Protein AF-Q071E3-F1 (afdb_monomer_lite)

Radius of gyration: 34.43 Å; chains: 1; bounding box: 88×88×96 Å

Structure (mmCIF, N/CA/C/O backbone):
data_AF-Q071E3-F1
#
_entry.id   AF-Q071E3-F1
#
loop_
_atom_site.group_PDB
_atom_site.id
_atom_site.type_symbol
_atom_site.label_atom_id
_atom_site.label_alt_id
_atom_site.label_comp_id
_atom_site.label_asym_id
_atom_site.label_entity_id
_atom_site.label_seq_id
_atom_site.pdbx_PDB_ins_code
_atom_site.Cartn_x
_atom_site.Cartn_y
_atom_site.Cartn_z
_atom_site.occupancy
_atom_site.B_iso_or_equiv
_atom_site.auth_seq_id
_atom_site.auth_comp_id
_atom_site.auth_asym_id
_atom_site.auth_atom_id
_atom_site.pdbx_PDB_model_num
ATOM 1 N N . MET A 1 1 ? 55.828 -3.501 -26.977 1.00 30.17 1 MET A N 1
ATOM 2 C CA . MET A 1 1 ? 55.552 -2.478 -25.948 1.00 30.17 1 MET A CA 1
ATOM 3 C C . MET A 1 1 ? 54.100 -2.029 -26.056 1.00 30.17 1 MET A C 1
ATOM 5 O O . MET A 1 1 ? 53.830 -1.153 -26.856 1.00 30.17 1 MET A O 1
ATOM 9 N N . LEU A 1 2 ? 53.166 -2.644 -25.325 1.00 25.55 2 LEU A N 1
ATOM 10 C CA . LEU A 1 2 ? 51.827 -2.094 -25.053 1.00 25.55 2 LEU A CA 1
ATOM 11 C C . LEU A 1 2 ? 51.392 -2.652 -23.691 1.00 25.55 2 LEU A C 1
ATOM 13 O O . LEU A 1 2 ? 51.438 -3.865 -23.488 1.00 25.55 2 LEU A O 1
ATOM 17 N N . SER A 1 3 ? 51.103 -1.752 -22.754 1.00 26.11 3 SER A N 1
ATOM 18 C CA . SER A 1 3 ? 50.960 -2.016 -21.324 1.00 26.11 3 SER A CA 1
ATOM 19 C C . SER A 1 3 ? 49.693 -2.804 -20.986 1.00 26.11 3 SER A C 1
ATOM 21 O O . SER A 1 3 ? 48.597 -2.507 -21.451 1.00 26.11 3 SER A O 1
ATOM 23 N N . SER A 1 4 ? 49.855 -3.797 -20.116 1.00 29.02 4 SER A N 1
ATOM 24 C CA . SER A 1 4 ? 48.798 -4.481 -19.371 1.00 29.02 4 SER A CA 1
ATOM 25 C C . SER A 1 4 ? 48.435 -3.683 -18.115 1.00 29.02 4 SER A C 1
ATOM 27 O O . SER A 1 4 ? 48.505 -4.208 -17.006 1.00 29.02 4 SER A O 1
ATOM 29 N N . ASP A 1 5 ? 48.140 -2.395 -18.278 1.00 35.78 5 ASP A N 1
ATOM 30 C CA . ASP A 1 5 ? 47.787 -1.524 -17.159 1.00 35.78 5 ASP A CA 1
ATOM 31 C C . ASP A 1 5 ? 46.256 -1.387 -17.127 1.00 35.78 5 ASP A C 1
ATOM 33 O O . ASP A 1 5 ? 45.691 -0.873 -18.101 1.00 35.78 5 ASP A O 1
ATOM 37 N N . PRO A 1 6 ? 45.546 -1.893 -16.098 1.00 42.25 6 PRO A N 1
ATOM 38 C CA . PRO A 1 6 ? 44.119 -1.645 -15.950 1.00 42.25 6 PRO A CA 1
ATOM 39 C C . PRO A 1 6 ? 43.928 -0.131 -15.895 1.00 42.25 6 PRO A C 1
ATOM 41 O O . PRO A 1 6 ? 44.305 0.511 -14.918 1.00 42.25 6 PRO A O 1
ATOM 44 N N . ALA A 1 7 ? 43.399 0.449 -16.976 1.00 49.09 7 ALA A N 1
ATOM 45 C CA . ALA A 1 7 ? 43.140 1.877 -17.054 1.00 49.09 7 ALA A CA 1
ATOM 46 C C . ALA A 1 7 ? 42.405 2.305 -15.779 1.00 49.09 7 ALA A C 1
ATOM 48 O O . ALA A 1 7 ? 41.333 1.772 -15.476 1.00 49.09 7 ALA A O 1
ATOM 49 N N . SER A 1 8 ? 43.008 3.220 -15.011 1.00 62.03 8 SER A N 1
ATOM 50 C CA . SER A 1 8 ? 42.354 3.776 -13.831 1.00 62.03 8 SER A CA 1
ATOM 51 C C . SER A 1 8 ? 40.975 4.273 -14.254 1.00 62.03 8 SER A C 1
ATOM 53 O O . SER A 1 8 ? 40.827 4.845 -15.335 1.00 62.03 8 SER A O 1
ATOM 55 N N . ILE A 1 9 ? 39.960 4.016 -13.431 1.00 69.44 9 ILE A N 1
ATOM 56 C CA . ILE A 1 9 ? 38.563 4.400 -13.688 1.00 69.44 9 ILE A CA 1
ATOM 57 C C . ILE A 1 9 ? 38.476 5.846 -14.214 1.00 69.44 9 ILE A C 1
ATOM 59 O O . ILE A 1 9 ? 37.759 6.097 -15.182 1.00 69.44 9 ILE A O 1
ATOM 63 N N . GLY A 1 10 ? 39.315 6.748 -13.689 1.00 71.06 10 GLY A N 1
ATOM 64 C CA . GLY A 1 10 ? 39.474 8.120 -14.175 1.00 71.06 10 GLY A CA 1
ATOM 65 C C . GLY A 1 10 ? 39.711 8.255 -15.687 1.00 71.06 10 GLY A C 1
ATOM 66 O O . GLY A 1 10 ? 39.046 9.068 -16.316 1.00 71.06 10 GLY A O 1
ATOM 67 N N . LYS A 1 11 ? 40.558 7.424 -16.321 1.00 79.81 11 LYS A N 1
ATOM 68 C CA . LYS A 1 11 ? 40.818 7.480 -17.780 1.00 79.81 11 LYS A CA 1
ATOM 69 C C . LYS A 1 11 ? 39.589 7.138 -18.629 1.00 79.81 11 LYS A C 1
ATOM 71 O O . LYS A 1 11 ? 39.444 7.674 -19.723 1.00 79.81 11 LYS A O 1
ATOM 76 N N . ILE A 1 12 ? 38.723 6.240 -18.156 1.00 81.69 12 ILE A N 1
ATOM 77 C CA . ILE A 1 12 ? 37.486 5.876 -18.868 1.00 81.69 12 ILE A CA 1
ATOM 78 C C . ILE A 1 12 ? 36.466 7.012 -18.748 1.00 81.69 12 ILE A C 1
ATOM 80 O O . ILE A 1 12 ? 35.833 7.371 -19.742 1.00 81.69 12 ILE A O 1
ATOM 84 N N . LEU A 1 13 ? 36.336 7.594 -17.550 1.00 82.06 13 LEU A N 1
ATOM 85 C CA . LEU A 1 13 ? 35.377 8.664 -17.256 1.00 82.06 13 LEU A CA 1
ATOM 86 C C . LEU A 1 13 ? 35.642 9.936 -18.070 1.00 82.06 13 LEU A C 1
ATOM 88 O O . LEU A 1 13 ? 34.691 10.559 -18.529 1.00 82.06 13 LEU A O 1
ATOM 92 N N . VAL A 1 14 ? 36.911 10.274 -18.314 1.00 87.38 14 VAL A N 1
ATOM 93 C CA . VAL A 1 14 ? 37.306 11.447 -19.120 1.00 87.38 14 VAL A CA 1
ATOM 94 C C . VAL A 1 14 ? 37.593 11.119 -20.588 1.00 87.38 14 VAL A C 1
ATOM 96 O O . VAL A 1 14 ? 38.305 11.843 -21.280 1.00 87.38 14 VAL A O 1
ATOM 99 N N . SER A 1 15 ? 37.067 10.001 -21.091 1.00 92.25 15 SER A N 1
ATOM 100 C CA . SER A 1 15 ? 37.264 9.627 -22.492 1.00 92.25 15 SER A CA 1
ATOM 101 C C . SER A 1 15 ? 36.409 10.470 -23.445 1.00 92.25 15 SER A C 1
ATOM 103 O O . SER A 1 15 ? 35.303 10.913 -23.119 1.00 92.25 15 SER A O 1
ATOM 105 N N . GLU A 1 16 ? 36.900 10.640 -24.672 1.00 93.44 16 GLU A N 1
ATOM 106 C CA . GLU A 1 16 ? 36.149 11.288 -25.754 1.00 93.44 16 GLU A CA 1
ATOM 107 C C . GLU A 1 16 ? 34.867 10.516 -26.111 1.00 93.44 16 GLU A C 1
ATOM 109 O O . GLU A 1 16 ? 33.838 11.096 -26.454 1.00 93.44 16 GLU A O 1
ATOM 114 N N . THR A 1 17 ? 34.898 9.189 -25.965 1.00 93.44 17 THR A N 1
ATOM 115 C CA . THR A 1 17 ? 33.740 8.316 -26.183 1.00 93.44 17 THR A CA 1
ATOM 116 C C . THR A 1 17 ? 32.605 8.621 -25.207 1.00 93.44 17 THR A C 1
ATOM 118 O O . THR A 1 17 ? 31.454 8.710 -25.631 1.00 93.44 17 THR A O 1
ATOM 121 N N . VAL A 1 18 ? 32.911 8.824 -23.918 1.00 94.94 18 VAL A N 1
ATOM 122 C CA . VAL A 1 18 ? 31.914 9.228 -22.910 1.00 94.94 18 VAL A CA 1
ATOM 123 C C . VAL A 1 18 ? 31.281 10.560 -23.295 1.00 94.94 18 VAL A C 1
ATOM 125 O O . VAL A 1 18 ? 30.058 10.678 -23.277 1.00 94.94 18 VAL A O 1
ATOM 128 N N . ARG A 1 19 ? 32.102 11.531 -23.705 1.00 95.00 19 ARG A N 1
ATOM 129 C CA . ARG A 1 19 ? 31.654 12.858 -24.139 1.00 95.00 19 ARG A CA 1
ATOM 130 C C . ARG A 1 19 ? 30.705 12.780 -25.341 1.00 95.00 19 ARG A C 1
ATOM 132 O O . ARG A 1 19 ? 29.605 13.326 -25.303 1.00 95.00 19 ARG A O 1
ATOM 139 N N . THR A 1 20 ? 31.101 12.022 -26.361 1.00 96.06 20 THR A N 1
ATOM 140 C CA . THR A 1 20 ? 30.326 11.812 -27.592 1.00 96.06 20 THR A CA 1
ATOM 141 C C . THR A 1 20 ? 28.985 11.130 -27.313 1.00 96.06 20 THR A C 1
ATOM 143 O O . THR A 1 20 ? 27.943 11.577 -27.789 1.00 96.06 20 THR A O 1
ATOM 146 N N . HIS A 1 21 ? 28.977 10.054 -26.520 1.00 96.50 21 HIS A N 1
ATOM 147 C CA . HIS A 1 21 ? 27.740 9.343 -26.194 1.00 96.50 21 HIS A CA 1
ATOM 148 C C . HIS A 1 21 ? 26.835 10.129 -25.244 1.00 96.50 21 HIS A C 1
ATOM 150 O O . HIS A 1 21 ? 25.617 10.018 -25.356 1.00 96.50 21 HIS A O 1
ATOM 156 N N . PHE A 1 22 ? 27.393 10.936 -24.341 1.00 96.44 22 PHE A N 1
ATOM 157 C CA . PHE A 1 22 ? 26.597 11.828 -23.504 1.00 96.44 22 PHE A CA 1
ATOM 158 C C . PHE A 1 22 ? 25.849 12.858 -24.360 1.00 96.44 22 PHE A C 1
ATOM 160 O O . PHE A 1 22 ? 24.629 12.960 -24.244 1.00 96.44 22 PHE A O 1
ATOM 167 N N . LEU A 1 23 ? 26.548 13.531 -25.284 1.00 96.50 23 LEU A N 1
ATOM 168 C CA . LEU A 1 23 ? 25.942 14.474 -26.231 1.00 96.50 23 LEU A CA 1
ATOM 169 C C . LEU A 1 23 ? 24.857 13.809 -27.087 1.00 96.50 23 LEU A C 1
ATOM 171 O O . LEU A 1 23 ? 23.747 14.325 -27.188 1.00 96.50 23 LEU A O 1
ATOM 175 N N . ALA A 1 24 ? 25.142 12.624 -27.636 1.00 95.06 24 ALA A N 1
ATOM 176 C CA . ALA A 1 24 ? 24.167 11.866 -28.419 1.00 95.06 24 ALA A CA 1
ATOM 177 C C . ALA A 1 24 ? 22.899 11.525 -27.616 1.00 95.06 24 ALA A C 1
ATOM 179 O O . ALA A 1 24 ? 21.817 11.414 -28.184 1.00 95.06 24 ALA A O 1
ATOM 180 N N . GLY A 1 25 ? 23.011 11.341 -26.300 1.00 95.88 25 GLY A N 1
ATOM 181 C CA . GLY A 1 25 ? 21.853 11.093 -25.449 1.00 95.88 25 GLY A CA 1
ATOM 182 C C . GLY A 1 25 ? 21.035 12.343 -25.145 1.00 95.88 25 GLY A C 1
ATOM 183 O O . GLY A 1 25 ? 19.808 12.249 -25.119 1.00 95.88 25 GLY A O 1
ATOM 184 N N . LEU A 1 26 ? 21.686 13.504 -24.991 1.00 95.44 26 LEU A N 1
ATOM 185 C CA . LEU A 1 26 ? 20.987 14.789 -24.891 1.00 95.44 26 LEU A CA 1
ATOM 186 C C . LEU A 1 26 ? 20.157 15.059 -26.153 1.00 95.44 26 LEU A C 1
ATOM 188 O O . LEU A 1 26 ? 18.983 15.406 -26.040 1.00 95.44 26 LEU A O 1
ATOM 192 N N . ASP A 1 27 ? 20.744 14.829 -27.330 1.00 93.69 27 ASP A N 1
ATOM 193 C CA . ASP A 1 27 ? 20.080 15.011 -28.626 1.00 93.69 27 ASP A CA 1
ATOM 194 C C . ASP A 1 27 ? 18.854 14.099 -28.784 1.00 93.69 27 ASP A C 1
ATOM 196 O O . ASP A 1 27 ? 17.760 14.561 -29.102 1.00 93.69 27 ASP A O 1
ATOM 200 N N . ARG A 1 28 ? 18.983 12.807 -28.451 1.00 93.56 28 ARG A N 1
ATOM 201 C CA . ARG A 1 28 ? 17.858 11.856 -28.541 1.00 93.56 28 ARG A CA 1
ATOM 202 C C . ARG A 1 28 ? 16.683 12.213 -27.654 1.00 93.56 28 ARG A C 1
ATOM 204 O O . ARG A 1 28 ? 15.540 12.067 -28.076 1.00 93.56 28 ARG A O 1
ATOM 211 N N . VAL A 1 29 ? 16.966 12.614 -26.417 1.00 93.44 29 VAL A N 1
ATOM 212 C CA . VAL A 1 29 ? 15.916 12.985 -25.467 1.00 93.44 29 VAL A CA 1
ATOM 213 C C . VAL A 1 29 ? 15.257 14.287 -25.906 1.00 93.44 29 VAL A C 1
ATOM 215 O O . VAL A 1 29 ? 14.036 14.381 -25.846 1.00 93.44 29 VAL A O 1
ATOM 218 N N . ALA A 1 30 ? 16.037 15.257 -26.388 1.00 92.44 30 ALA A N 1
ATOM 219 C CA . ALA A 1 30 ? 15.499 16.520 -26.873 1.00 92.44 30 ALA A CA 1
ATOM 220 C C . ALA A 1 30 ? 14.627 16.344 -28.116 1.00 92.44 30 ALA A C 1
ATOM 222 O O . ALA A 1 30 ? 13.523 16.864 -28.131 1.00 92.44 30 ALA A O 1
ATOM 223 N N . ARG A 1 31 ? 15.047 15.542 -29.102 1.00 89.88 31 ARG A N 1
ATOM 224 C CA . ARG A 1 31 ? 14.318 15.360 -30.369 1.00 89.88 31 ARG A CA 1
ATOM 225 C C . ARG A 1 31 ? 12.848 14.972 -30.186 1.00 89.88 31 ARG A C 1
ATOM 227 O O . ARG A 1 31 ? 11.986 15.478 -30.895 1.00 89.88 31 ARG A O 1
ATOM 234 N N . VAL A 1 32 ? 12.559 14.103 -29.219 1.00 86.00 32 VAL A N 1
ATOM 235 C CA . VAL A 1 32 ? 11.183 13.662 -28.924 1.00 86.00 32 VAL A CA 1
ATOM 236 C C . VAL A 1 32 ? 10.358 14.772 -28.273 1.00 86.00 32 VAL A C 1
ATOM 238 O O . VAL A 1 32 ? 9.151 14.844 -28.484 1.00 86.00 32 VAL A O 1
ATOM 241 N N . ILE A 1 33 ? 11.009 15.631 -27.492 1.00 87.62 33 ILE A N 1
ATOM 242 C CA . ILE A 1 33 ? 10.393 16.779 -26.824 1.00 87.62 33 ILE A CA 1
ATOM 243 C C . ILE A 1 33 ? 10.159 17.898 -27.841 1.00 87.62 33 ILE A C 1
ATOM 245 O O . ILE A 1 33 ? 9.054 18.409 -27.937 1.00 87.62 33 ILE A O 1
ATOM 249 N N . ASP A 1 34 ? 11.164 18.220 -28.655 1.00 87.31 34 ASP A N 1
ATOM 250 C CA . ASP A 1 34 ? 11.077 19.234 -29.708 1.00 87.31 34 ASP A CA 1
ATOM 251 C C . ASP A 1 34 ? 10.031 18.867 -30.770 1.00 87.31 34 ASP A C 1
ATOM 253 O O . ASP A 1 34 ? 9.355 19.736 -31.312 1.00 87.31 34 ASP A O 1
ATOM 257 N N . GLY A 1 35 ? 9.894 17.572 -31.067 1.00 81.00 35 GLY A N 1
ATOM 258 C CA . GLY A 1 35 ? 8.892 17.044 -31.988 1.00 81.00 35 GLY A CA 1
ATOM 259 C C . GLY A 1 35 ? 7.492 16.900 -31.387 1.00 81.00 35 GLY A C 1
ATOM 260 O O . GLY A 1 35 ? 6.630 16.320 -32.042 1.00 81.00 35 GLY A O 1
ATOM 261 N N . ASN A 1 36 ? 7.268 17.355 -30.149 1.00 76.38 36 ASN A N 1
ATOM 262 C CA . ASN A 1 36 ? 5.969 17.316 -29.488 1.00 76.38 36 ASN A CA 1
ATOM 263 C C . ASN A 1 36 ? 5.693 18.658 -28.777 1.00 76.38 36 ASN A C 1
ATOM 265 O O . ASN A 1 36 ? 6.112 18.839 -27.631 1.00 76.38 36 ASN A O 1
ATOM 269 N N . PRO A 1 37 ? 4.985 19.602 -29.424 1.00 68.31 37 PRO A N 1
ATOM 270 C CA . PRO A 1 37 ? 4.758 20.941 -28.872 1.00 68.31 37 PRO A CA 1
ATOM 271 C C . PRO A 1 37 ? 4.018 20.931 -27.522 1.00 68.31 37 PRO A C 1
ATOM 273 O O . PRO A 1 37 ? 4.222 21.832 -26.711 1.00 68.31 37 PRO A O 1
ATOM 276 N N . ASP A 1 38 ? 3.251 19.876 -27.230 1.00 67.12 38 ASP A N 1
ATOM 277 C CA . ASP A 1 38 ? 2.496 19.702 -25.984 1.00 67.12 38 ASP A CA 1
ATOM 278 C C . ASP A 1 38 ? 3.195 18.774 -24.976 1.00 67.12 38 ASP A C 1
ATOM 280 O O . ASP A 1 38 ? 2.579 18.233 -24.049 1.00 67.12 38 ASP A O 1
ATOM 284 N N . TYR A 1 39 ? 4.510 18.571 -25.104 1.00 72.06 39 TYR A N 1
ATOM 285 C CA . TYR A 1 39 ? 5.248 17.701 -24.186 1.00 72.06 39 TYR A CA 1
ATOM 286 C C . TYR A 1 39 ? 5.206 18.201 -22.727 1.00 72.06 39 TYR A C 1
ATOM 288 O O . TYR A 1 39 ? 5.190 17.383 -21.796 1.00 72.06 39 TYR A O 1
ATOM 296 N N . ASP A 1 40 ? 5.113 19.520 -22.501 1.00 68.06 40 ASP A N 1
ATOM 297 C CA . ASP A 1 40 ? 4.891 20.078 -21.157 1.00 68.06 40 ASP A CA 1
ATOM 298 C C . ASP A 1 40 ? 3.560 19.610 -20.577 1.00 68.06 40 ASP A C 1
ATOM 300 O O . ASP A 1 40 ? 3.506 19.265 -19.397 1.00 68.06 40 ASP A O 1
ATOM 304 N N . ALA A 1 41 ? 2.511 19.463 -21.396 1.00 60.06 41 ALA A N 1
ATOM 305 C CA . ALA A 1 41 ? 1.283 18.851 -20.925 1.00 60.06 41 ALA A CA 1
ATOM 306 C C . ALA A 1 41 ? 1.636 17.484 -20.339 1.00 60.06 41 ALA A C 1
ATOM 308 O O . ALA A 1 41 ? 1.426 17.299 -19.141 1.00 60.06 41 ALA A O 1
ATOM 309 N N . ILE A 1 42 ? 2.291 16.589 -21.093 1.00 63.62 42 ILE A N 1
ATOM 310 C CA . ILE A 1 42 ? 2.638 15.204 -20.705 1.00 63.62 42 ILE A CA 1
ATOM 311 C C . ILE A 1 42 ? 3.375 15.113 -19.358 1.00 63.62 42 ILE A C 1
ATOM 313 O O . ILE A 1 42 ? 3.047 14.228 -18.551 1.00 63.62 42 ILE A O 1
ATOM 317 N N . ILE A 1 43 ? 4.304 16.025 -19.059 1.00 70.19 43 ILE A N 1
ATOM 318 C CA . ILE A 1 43 ? 5.123 15.951 -17.836 1.00 70.19 43 ILE A CA 1
ATOM 319 C C . ILE A 1 43 ? 4.870 17.037 -16.796 1.00 70.19 43 ILE A C 1
ATOM 321 O O . ILE A 1 43 ? 5.433 16.947 -15.706 1.00 70.19 43 ILE A O 1
ATOM 325 N N . GLY A 1 44 ? 3.974 17.982 -17.064 1.00 61.84 44 GLY A N 1
ATOM 326 C CA . GLY A 1 44 ? 3.736 19.155 -16.229 1.00 61.84 44 GLY A CA 1
ATOM 327 C C . GLY A 1 44 ? 3.436 18.807 -14.772 1.00 61.84 44 GLY A C 1
ATOM 328 O O . GLY A 1 44 ? 3.957 19.451 -13.866 1.00 61.84 44 GLY A O 1
ATOM 329 N N . HIS A 1 45 ? 2.700 17.724 -14.504 1.00 66.19 45 HIS A N 1
ATOM 330 C CA . HIS A 1 45 ? 2.418 17.256 -13.135 1.00 66.19 45 HIS A CA 1
ATOM 331 C C . HIS A 1 45 ? 3.675 16.886 -12.315 1.00 66.19 45 HIS A C 1
ATOM 333 O O . HIS A 1 45 ? 3.586 16.739 -11.099 1.00 66.19 45 HIS A O 1
ATOM 339 N N . LYS A 1 46 ? 4.838 16.705 -12.958 1.00 69.06 46 LYS A N 1
ATOM 340 C CA . LYS A 1 46 ? 6.128 16.400 -12.313 1.00 69.06 46 LYS A CA 1
ATOM 341 C C . LYS A 1 46 ? 6.984 17.641 -12.046 1.00 69.06 46 LYS A C 1
ATOM 343 O O . LYS A 1 46 ? 8.019 17.514 -11.396 1.00 69.06 46 LYS A O 1
ATOM 348 N N . LEU A 1 47 ? 6.581 18.803 -12.558 1.00 79.94 47 LEU A N 1
ATOM 349 C CA . LEU A 1 47 ? 7.320 20.062 -12.476 1.00 79.94 47 LEU A CA 1
ATOM 350 C C . LEU A 1 47 ? 6.678 20.969 -11.418 1.00 79.94 47 LEU A C 1
ATOM 352 O O . LEU A 1 47 ? 5.466 21.178 -11.441 1.00 79.94 47 LEU A O 1
ATOM 356 N N . THR A 1 48 ? 7.480 21.510 -10.498 1.00 81.38 48 THR A N 1
ATOM 357 C CA . THR A 1 48 ? 7.013 22.495 -9.506 1.00 81.38 48 THR A CA 1
ATOM 358 C C . THR A 1 48 ? 6.763 23.855 -10.163 1.00 81.38 48 THR A C 1
ATOM 360 O O . THR A 1 48 ? 7.353 24.148 -11.204 1.00 81.38 48 THR A O 1
ATOM 363 N N . SER A 1 49 ? 5.927 24.699 -9.546 1.00 79.06 49 SER A N 1
ATOM 364 C CA . SER A 1 49 ? 5.695 26.090 -9.979 1.00 79.06 49 SER A CA 1
ATOM 365 C C . SER A 1 49 ? 7.012 26.846 -10.154 1.00 79.06 49 SER A C 1
ATOM 367 O O . SER A 1 49 ? 7.307 27.325 -11.242 1.00 79.06 49 SER A O 1
ATOM 369 N N . ASP A 1 50 ? 7.875 26.794 -9.140 1.00 83.44 50 ASP A N 1
ATOM 370 C CA . ASP A 1 50 ? 9.172 27.474 -9.128 1.00 83.44 50 ASP A CA 1
ATOM 371 C C . ASP A 1 50 ? 10.106 26.988 -10.245 1.00 83.44 50 ASP A C 1
ATOM 373 O O . ASP A 1 50 ? 10.931 27.739 -10.767 1.00 83.44 50 ASP A O 1
ATOM 377 N N . PHE A 1 51 ? 10.015 25.707 -10.621 1.00 86.50 51 PHE A N 1
ATOM 378 C CA . PHE A 1 51 ? 10.795 25.181 -11.734 1.00 86.50 51 PHE A CA 1
ATOM 379 C C . PHE A 1 51 ? 10.270 25.725 -13.065 1.00 86.50 51 PHE A C 1
ATOM 381 O O . PHE A 1 51 ? 11.074 26.118 -13.903 1.00 86.50 51 PHE A O 1
ATOM 388 N N . ARG A 1 52 ? 8.947 25.804 -13.247 1.00 86.38 52 ARG A N 1
ATOM 389 C CA . ARG A 1 52 ? 8.337 26.364 -14.463 1.00 86.38 52 ARG A CA 1
ATOM 390 C C . ARG A 1 52 ? 8.630 27.851 -14.621 1.00 86.38 52 ARG A C 1
ATOM 392 O O . ARG A 1 52 ? 9.020 28.264 -15.708 1.00 86.38 52 ARG A O 1
ATOM 399 N N . ASP A 1 53 ? 8.530 28.627 -13.546 1.00 85.88 53 ASP A N 1
ATOM 400 C CA . ASP A 1 53 ? 8.735 30.080 -13.586 1.00 85.88 53 ASP A CA 1
ATOM 401 C C . ASP A 1 53 ? 10.147 30.448 -14.064 1.00 85.88 53 ASP A C 1
ATOM 403 O O . ASP A 1 53 ? 10.318 31.356 -14.879 1.00 85.88 53 ASP A O 1
ATOM 407 N N . ARG A 1 54 ? 11.165 29.681 -13.647 1.00 86.62 54 ARG A N 1
ATOM 408 C CA . ARG A 1 54 ? 12.565 29.877 -14.072 1.00 86.62 54 ARG A CA 1
ATOM 409 C C . ARG A 1 54 ? 12.807 29.624 -15.560 1.00 86.62 54 ARG A C 1
ATOM 411 O O . ARG A 1 54 ? 13.763 30.161 -16.111 1.00 86.62 54 ARG A O 1
ATOM 418 N N . PHE A 1 55 ? 11.957 28.829 -16.206 1.00 89.81 55 PHE A N 1
ATOM 419 C CA . PHE A 1 55 ? 12.029 28.541 -17.641 1.00 89.81 55 PHE A CA 1
ATOM 420 C C . PHE A 1 55 ? 10.854 29.141 -18.422 1.00 89.81 55 PHE A C 1
ATOM 422 O O . PHE A 1 55 ? 10.635 28.779 -19.577 1.00 89.81 55 PHE A O 1
ATOM 429 N N . SER A 1 56 ? 10.128 30.088 -17.817 1.00 84.62 56 SER A N 1
ATOM 430 C CA . SER A 1 56 ? 9.028 30.797 -18.466 1.00 84.62 56 SER A CA 1
ATOM 431 C C . SER A 1 56 ? 9.499 31.491 -19.754 1.00 84.62 56 SER A C 1
ATOM 433 O O . SER A 1 56 ? 10.600 32.056 -19.777 1.00 84.62 56 SER A O 1
ATOM 435 N N . PRO A 1 57 ? 8.666 31.548 -20.812 1.00 83.62 57 PRO A N 1
ATOM 436 C CA . PRO A 1 57 ? 8.951 32.342 -22.008 1.00 83.62 57 PRO A CA 1
ATOM 437 C C . PRO A 1 57 ? 9.243 33.822 -21.718 1.00 83.62 57 PRO A C 1
ATOM 439 O O . PRO A 1 57 ? 9.920 34.471 -22.512 1.00 83.62 57 PRO A O 1
ATOM 442 N N . SER A 1 58 ? 8.763 34.352 -20.585 1.00 85.62 58 SER A N 1
ATOM 443 C CA . SER A 1 58 ? 9.020 35.729 -20.145 1.00 85.62 58 SER A CA 1
ATOM 444 C C . SER A 1 58 ? 10.443 35.965 -19.623 1.00 85.62 58 SER A C 1
ATOM 446 O O . SER A 1 58 ? 10.851 37.118 -19.496 1.00 85.62 58 SER A O 1
ATOM 448 N N . ALA A 1 59 ? 11.200 34.911 -19.301 1.00 86.75 59 ALA A N 1
ATOM 449 C C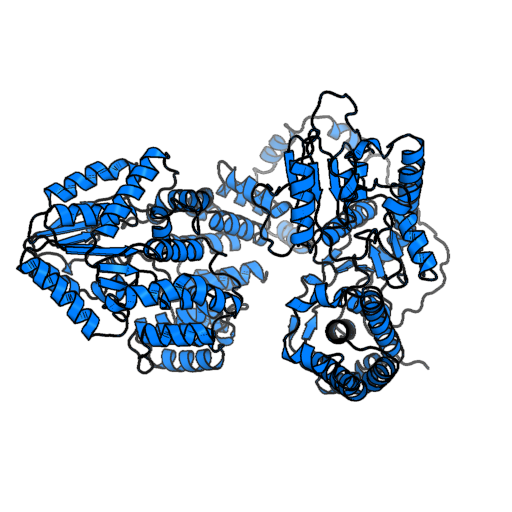A . ALA A 1 59 ? 12.577 35.025 -18.830 1.00 86.75 59 ALA A CA 1
ATOM 450 C C . ALA A 1 59 ? 13.570 35.152 -20.010 1.00 86.75 59 ALA A C 1
ATOM 452 O O . ALA A 1 59 ? 13.441 34.421 -21.007 1.00 86.75 59 ALA A O 1
ATOM 453 N N . PRO A 1 60 ? 14.603 36.018 -19.911 1.00 92.06 60 PRO A N 1
ATOM 454 C CA . PRO A 1 60 ? 15.654 36.114 -20.924 1.00 92.06 60 PRO A CA 1
ATOM 455 C C . PRO A 1 60 ? 16.285 34.747 -21.222 1.00 92.06 60 PRO A C 1
ATOM 457 O O . PRO A 1 60 ? 16.530 33.953 -20.314 1.00 92.06 60 PRO A O 1
ATOM 460 N N . ILE A 1 61 ? 16.563 34.457 -22.500 1.00 91.25 61 ILE A N 1
ATOM 461 C CA . ILE A 1 61 ? 17.138 33.161 -22.906 1.00 91.25 61 ILE A CA 1
ATOM 462 C C . ILE A 1 61 ? 18.489 32.891 -22.224 1.00 91.25 61 ILE A C 1
ATOM 464 O O . ILE A 1 61 ? 18.759 31.757 -21.846 1.00 91.25 61 ILE A O 1
ATOM 468 N N . GLU A 1 62 ? 19.286 33.932 -21.973 1.00 92.25 62 GLU A N 1
ATOM 469 C CA . GLU A 1 62 ? 20.566 33.835 -21.257 1.00 92.25 62 GLU A CA 1
ATOM 470 C C . GLU A 1 62 ? 20.404 33.390 -19.797 1.00 92.25 62 GLU A C 1
ATOM 472 O O . GLU A 1 62 ? 21.180 32.572 -19.298 1.00 92.25 62 GLU A O 1
ATOM 477 N N . ASP A 1 63 ? 19.362 33.867 -19.112 1.00 91.81 63 ASP A N 1
ATOM 478 C CA . ASP A 1 63 ? 19.065 33.436 -17.745 1.00 91.81 63 ASP A CA 1
ATOM 479 C C . ASP A 1 63 ? 18.565 31.990 -17.738 1.00 91.81 63 ASP A C 1
ATOM 481 O O . ASP A 1 63 ? 19.016 31.185 -16.922 1.00 91.81 63 ASP A O 1
ATOM 485 N N . ARG A 1 64 ? 17.727 31.619 -18.716 1.00 93.06 64 ARG A N 1
ATOM 486 C CA . ARG A 1 64 ? 17.273 30.233 -18.901 1.00 93.06 64 ARG A CA 1
ATOM 487 C C . ARG A 1 64 ? 18.429 29.279 -19.197 1.00 93.06 64 ARG A C 1
ATOM 489 O O . ARG A 1 64 ? 18.472 28.201 -18.610 1.00 93.06 64 ARG A O 1
ATOM 496 N N . ARG A 1 65 ? 19.397 29.664 -20.035 1.00 94.81 65 ARG A N 1
ATOM 497 C CA . ARG A 1 65 ? 20.619 28.880 -20.308 1.00 94.81 65 ARG A CA 1
ATOM 498 C C . ARG A 1 65 ? 21.436 28.666 -19.038 1.00 94.81 65 ARG A C 1
ATOM 500 O O . ARG A 1 65 ? 21.757 27.528 -18.691 1.00 94.81 65 ARG A O 1
ATOM 507 N N . ARG A 1 66 ? 21.689 29.742 -18.283 1.00 93.31 66 ARG A N 1
ATOM 508 C CA . ARG A 1 66 ? 22.418 29.677 -17.007 1.00 93.31 66 ARG A CA 1
ATOM 509 C C . ARG A 1 66 ? 21.708 28.778 -15.994 1.00 93.31 66 ARG A C 1
ATOM 511 O O . ARG A 1 66 ? 22.354 27.943 -15.358 1.00 93.31 66 ARG A O 1
ATOM 518 N N . SER A 1 67 ? 20.388 28.911 -15.867 1.00 93.12 67 SER A N 1
ATOM 519 C CA . SER A 1 67 ? 19.573 28.046 -15.012 1.00 93.12 67 SER A CA 1
ATOM 520 C C . SER A 1 67 ? 19.594 26.593 -15.482 1.00 93.12 67 SER A C 1
ATOM 522 O O . SER A 1 67 ? 19.770 25.711 -14.650 1.00 93.12 67 SER A O 1
ATOM 524 N N . ALA A 1 68 ? 19.500 26.317 -16.786 1.00 94.62 68 ALA A N 1
ATOM 525 C CA . ALA A 1 68 ? 19.536 24.957 -17.325 1.00 94.62 68 ALA A CA 1
ATOM 526 C C . ALA A 1 68 ? 20.864 24.249 -17.017 1.00 94.62 68 ALA A C 1
ATOM 528 O O . ALA A 1 68 ? 20.861 23.118 -16.533 1.00 94.62 68 ALA A O 1
ATOM 529 N N . ILE A 1 69 ? 21.999 24.925 -17.229 1.00 94.25 69 ILE A N 1
ATOM 530 C CA . ILE A 1 69 ? 23.328 24.384 -16.905 1.00 94.25 69 ILE A CA 1
ATOM 531 C C . ILE A 1 69 ? 23.444 24.117 -15.400 1.00 94.25 69 ILE A C 1
ATOM 533 O O . ILE A 1 69 ? 23.893 23.042 -14.993 1.00 94.25 69 ILE A O 1
ATOM 537 N N . SER A 1 70 ? 23.002 25.069 -14.571 1.00 92.69 70 SER A N 1
ATOM 538 C CA . SER A 1 70 ? 23.011 24.924 -13.113 1.00 92.69 70 SER A CA 1
ATOM 539 C C . SER A 1 70 ? 22.172 23.727 -12.655 1.00 92.69 70 SER A C 1
ATOM 541 O O . SER A 1 70 ? 22.644 22.922 -11.852 1.00 92.69 70 SER A O 1
ATOM 543 N N . GLU A 1 71 ? 20.976 23.553 -13.218 1.00 92.69 71 GLU A N 1
ATOM 544 C CA . GLU A 1 71 ? 20.076 22.436 -12.917 1.00 92.69 71 GLU A CA 1
ATOM 545 C C . GLU A 1 71 ? 20.645 21.088 -13.369 1.00 92.69 71 GLU A C 1
ATOM 547 O O . GLU A 1 71 ? 20.605 20.124 -12.606 1.00 92.69 71 GLU A O 1
ATOM 552 N N . LEU A 1 72 ? 21.244 21.003 -14.562 1.00 92.19 72 LEU A N 1
ATOM 553 C CA . LEU A 1 72 ? 21.904 19.780 -15.030 1.00 92.19 72 LEU A CA 1
ATOM 554 C C . LEU A 1 72 ? 23.062 19.384 -14.107 1.00 92.19 72 LEU A C 1
ATOM 556 O O . LEU A 1 72 ? 23.139 18.238 -13.654 1.00 92.19 72 LEU A O 1
ATOM 560 N N . GLN A 1 73 ? 23.933 20.334 -13.761 1.00 90.94 73 GLN A N 1
ATOM 561 C CA . GLN A 1 73 ? 25.039 20.093 -12.833 1.00 90.94 73 GLN A CA 1
ATOM 562 C C . GLN A 1 73 ? 24.537 19.703 -11.436 1.00 90.94 73 GLN A C 1
ATOM 564 O O . GLN A 1 73 ? 25.075 18.778 -10.818 1.00 90.94 73 GLN A O 1
ATOM 569 N N . ALA A 1 74 ? 23.500 20.378 -10.935 1.00 89.06 74 ALA A N 1
ATOM 570 C CA . ALA A 1 74 ? 22.880 20.066 -9.654 1.00 89.06 74 ALA A CA 1
ATOM 571 C C . ALA A 1 74 ? 22.271 18.659 -9.662 1.00 89.06 74 ALA A C 1
ATOM 573 O O . ALA A 1 74 ? 22.560 17.874 -8.760 1.00 89.06 74 ALA A O 1
ATOM 574 N N . ALA A 1 75 ? 21.518 18.292 -10.701 1.00 88.00 75 ALA A N 1
ATOM 575 C CA . ALA A 1 75 ? 20.922 16.968 -10.850 1.00 88.00 75 ALA A CA 1
ATOM 576 C C . ALA A 1 75 ? 21.989 15.863 -10.804 1.00 88.00 75 ALA A C 1
ATOM 578 O O . ALA A 1 75 ? 21.852 14.893 -10.049 1.00 88.00 75 ALA A O 1
ATOM 579 N N . ILE A 1 76 ? 23.091 16.042 -11.541 1.00 88.06 76 ILE A N 1
ATOM 580 C CA . ILE A 1 76 ? 24.227 15.112 -11.550 1.00 88.06 76 ILE A CA 1
ATOM 581 C C . ILE A 1 76 ? 24.832 14.966 -10.145 1.00 88.06 76 ILE A C 1
ATOM 583 O O . ILE A 1 76 ? 24.992 13.842 -9.652 1.00 88.06 76 ILE A O 1
ATOM 587 N N . ARG A 1 77 ? 25.115 16.083 -9.461 1.00 84.81 77 ARG A N 1
ATOM 588 C CA . ARG A 1 77 ? 25.696 16.090 -8.103 1.00 84.81 77 ARG A CA 1
ATOM 589 C C . ARG A 1 77 ? 24.746 15.496 -7.058 1.00 84.81 77 ARG A C 1
ATOM 591 O O . ARG A 1 77 ? 25.167 14.755 -6.170 1.00 84.81 77 ARG A O 1
ATOM 598 N N . MET A 1 78 ? 23.444 15.730 -7.202 1.00 73.06 78 MET A N 1
ATOM 599 C CA . MET A 1 78 ? 22.396 15.187 -6.333 1.00 73.06 78 MET A CA 1
ATOM 600 C C . MET A 1 78 ? 22.154 13.684 -6.525 1.00 73.06 78 MET A C 1
ATOM 602 O O . MET A 1 78 ? 21.418 13.081 -5.739 1.00 73.06 78 MET A O 1
ATOM 606 N N . SER A 1 79 ? 22.795 13.030 -7.501 1.00 68.38 79 SER A N 1
ATOM 607 C CA . SER A 1 79 ? 22.629 11.593 -7.772 1.00 68.38 79 SER A CA 1
ATOM 608 C C . SER A 1 79 ? 23.084 10.657 -6.628 1.00 68.38 79 SER A C 1
ATOM 610 O O . SER A 1 79 ? 22.857 9.442 -6.718 1.00 68.38 79 SER A O 1
ATOM 612 N N . LYS A 1 80 ? 23.623 11.214 -5.525 1.00 62.06 80 LYS A N 1
ATOM 613 C CA . LYS A 1 80 ? 24.059 10.564 -4.266 1.00 62.06 80 LYS A CA 1
ATOM 614 C C . LYS A 1 80 ? 25.176 9.531 -4.436 1.00 62.06 80 LYS A C 1
ATOM 616 O O . LYS A 1 80 ? 25.257 8.592 -3.640 1.00 62.06 80 LYS A O 1
ATOM 621 N N . GLN A 1 81 ? 26.002 9.670 -5.474 1.00 67.50 81 GLN A N 1
ATOM 622 C CA . GLN A 1 81 ? 27.068 8.715 -5.816 1.00 67.50 81 GLN A CA 1
ATOM 623 C C . GLN A 1 81 ? 26.576 7.253 -5.886 1.00 67.50 81 GLN A C 1
ATOM 625 O O . GLN A 1 81 ? 27.272 6.300 -5.513 1.00 67.50 81 GLN A O 1
ATOM 630 N N . ALA A 1 82 ? 25.318 7.055 -6.282 1.00 70.62 82 ALA A N 1
ATOM 631 C CA . ALA A 1 82 ? 24.715 5.733 -6.313 1.00 70.62 82 ALA A CA 1
ATOM 632 C C . ALA A 1 82 ? 25.192 4.968 -7.554 1.00 70.62 82 ALA A C 1
ATOM 634 O O . ALA A 1 82 ? 25.186 5.506 -8.656 1.00 70.62 82 ALA A O 1
ATOM 635 N N . THR A 1 83 ? 25.564 3.700 -7.386 1.00 80.88 83 THR A N 1
ATOM 636 C CA . THR A 1 83 ? 25.812 2.780 -8.510 1.00 80.88 83 THR A CA 1
ATOM 637 C C . THR A 1 83 ? 24.814 1.633 -8.458 1.00 80.88 83 THR A C 1
ATOM 639 O O . THR A 1 83 ? 24.275 1.310 -7.395 1.00 80.88 83 THR A O 1
ATOM 642 N N . TYR A 1 84 ? 24.558 1.013 -9.598 1.00 84.88 84 TYR A N 1
ATOM 643 C CA . TYR A 1 84 ? 23.807 -0.225 -9.693 1.00 84.88 84 TYR A CA 1
ATOM 644 C C . TYR A 1 84 ? 24.739 -1.412 -9.451 1.00 84.88 84 TYR A C 1
ATOM 646 O O . TYR A 1 84 ? 25.856 -1.469 -9.966 1.00 84.88 84 TYR A O 1
ATOM 654 N N . ALA A 1 85 ? 24.281 -2.375 -8.655 1.00 81.56 85 ALA A N 1
ATOM 655 C CA . ALA A 1 85 ? 24.945 -3.668 -8.552 1.00 81.56 85 ALA A CA 1
ATOM 656 C C . ALA A 1 85 ? 24.523 -4.536 -9.746 1.00 81.56 85 ALA A C 1
ATOM 658 O O . ALA A 1 85 ? 23.489 -5.200 -9.677 1.00 81.56 85 ALA A O 1
ATOM 659 N N . LEU A 1 86 ? 25.287 -4.480 -10.843 1.00 84.56 86 LEU A N 1
ATOM 660 C CA . LEU A 1 86 ? 24.991 -5.257 -12.047 1.00 84.56 86 LEU A CA 1
ATOM 661 C C . LEU A 1 86 ? 25.116 -6.765 -11.754 1.00 84.56 86 LEU A C 1
ATOM 663 O O . LEU A 1 86 ? 26.146 -7.193 -11.227 1.00 84.56 86 LEU A O 1
ATOM 667 N N . PRO A 1 87 ? 24.074 -7.566 -12.036 1.00 83.06 87 PRO A N 1
ATOM 668 C CA . PRO A 1 87 ? 24.082 -8.992 -11.781 1.00 83.06 87 PRO A CA 1
ATOM 669 C C . PRO A 1 87 ? 24.916 -9.715 -12.830 1.00 83.06 87 PRO A C 1
ATOM 671 O O . PRO A 1 87 ? 25.121 -9.241 -13.946 1.00 83.06 87 PRO A O 1
ATOM 674 N N . ASP A 1 88 ? 25.348 -10.915 -12.469 1.00 87.69 88 ASP A N 1
ATOM 675 C CA . ASP A 1 88 ? 26.062 -11.810 -13.364 1.00 87.69 88 ASP A CA 1
ATOM 676 C C . ASP A 1 88 ? 25.072 -12.505 -14.321 1.00 87.69 88 ASP A C 1
ATOM 678 O O . ASP A 1 88 ? 24.834 -13.704 -14.203 1.00 87.69 88 ASP A O 1
ATOM 682 N N . VAL A 1 89 ? 24.515 -11.760 -15.290 1.00 90.88 89 VAL A N 1
ATOM 683 C CA . VAL A 1 89 ? 23.628 -12.296 -16.347 1.00 90.88 89 VAL A CA 1
ATOM 684 C C . VAL A 1 89 ? 24.121 -12.120 -17.789 1.00 90.88 89 VAL A C 1
ATOM 686 O O . VAL A 1 89 ? 24.880 -11.202 -18.097 1.00 90.88 89 VAL A O 1
ATOM 689 N N . ASP A 1 90 ? 23.686 -13.015 -18.681 1.00 91.75 90 ASP A N 1
ATOM 690 C CA . ASP A 1 90 ? 24.028 -12.987 -20.111 1.00 91.75 90 ASP A CA 1
ATOM 691 C C . ASP A 1 90 ? 23.270 -11.870 -20.836 1.00 91.75 90 ASP A C 1
ATOM 693 O O . ASP A 1 90 ? 23.844 -11.175 -21.676 1.00 91.75 90 ASP A O 1
ATOM 697 N N . ILE A 1 91 ? 21.998 -11.680 -20.470 1.00 94.50 91 ILE A N 1
ATOM 698 C CA . ILE A 1 91 ? 21.099 -10.678 -21.042 1.00 94.50 91 ILE A CA 1
ATOM 699 C C . ILE A 1 91 ? 20.602 -9.733 -19.947 1.00 94.50 91 ILE A C 1
ATOM 701 O O . ILE A 1 91 ? 20.054 -10.168 -18.933 1.00 94.50 91 ILE A O 1
ATOM 705 N N . LEU A 1 92 ? 20.744 -8.427 -20.162 1.00 95.88 92 LEU A N 1
ATOM 706 C CA . LEU A 1 92 ? 20.221 -7.411 -19.252 1.00 95.88 92 LEU A CA 1
ATOM 707 C C . LEU A 1 92 ? 19.139 -6.584 -19.949 1.00 95.88 92 LEU A C 1
ATOM 709 O O . LEU A 1 92 ? 19.434 -5.775 -20.824 1.00 95.88 92 LEU A O 1
ATOM 713 N N . PHE A 1 93 ? 17.890 -6.785 -19.546 1.00 96.81 93 PHE A N 1
ATOM 714 C CA . PHE A 1 93 ? 16.737 -6.027 -20.026 1.00 96.81 93 PHE A CA 1
ATOM 715 C C . PHE A 1 93 ? 16.611 -4.691 -19.292 1.00 96.81 93 PHE A C 1
ATOM 717 O O . PHE A 1 93 ? 17.001 -4.600 -18.135 1.00 96.81 93 PHE A O 1
ATOM 724 N N . LEU A 1 94 ? 16.000 -3.676 -19.898 1.00 95.75 94 LEU A N 1
ATOM 725 C CA . LEU A 1 94 ? 15.527 -2.483 -19.197 1.00 95.75 94 LEU A CA 1
ATOM 726 C C . LEU A 1 94 ? 14.148 -2.074 -19.719 1.00 95.75 94 LEU A C 1
ATOM 728 O O . LEU A 1 94 ? 14.008 -1.538 -20.819 1.00 95.75 94 LEU A O 1
ATOM 732 N N . GLY A 1 95 ? 13.130 -2.296 -18.890 1.00 91.06 95 GLY A N 1
ATOM 733 C CA . GLY A 1 95 ? 11.749 -1.914 -19.174 1.00 91.06 95 GLY A CA 1
ATOM 734 C C . GLY A 1 95 ? 10.860 -2.114 -17.952 1.00 91.06 95 GLY A C 1
ATOM 735 O O . GLY A 1 95 ? 11.071 -3.051 -17.184 1.00 91.06 95 GLY A O 1
ATOM 736 N N . ARG A 1 96 ? 9.903 -1.207 -17.739 1.00 86.00 96 ARG A N 1
ATOM 737 C CA . ARG A 1 96 ? 9.039 -1.200 -16.541 1.00 86.00 96 ARG A CA 1
ATOM 738 C C . ARG A 1 96 ? 7.567 -1.433 -16.865 1.00 86.00 96 ARG A C 1
ATOM 740 O O . ARG A 1 96 ? 6.856 -1.967 -16.026 1.00 86.00 96 ARG A O 1
ATOM 747 N N . THR A 1 97 ? 7.100 -0.982 -18.026 1.00 83.31 97 THR A N 1
ATOM 748 C CA . THR A 1 97 ? 5.673 -1.035 -18.366 1.00 83.31 97 THR A CA 1
ATOM 749 C C . THR A 1 97 ? 5.262 -2.447 -18.767 1.00 83.31 97 THR A C 1
ATOM 751 O O . THR A 1 97 ? 6.094 -3.227 -19.232 1.00 83.31 97 THR A O 1
ATOM 754 N N . GLU A 1 98 ? 3.974 -2.768 -18.646 1.00 79.12 98 GLU A N 1
ATOM 755 C CA . GLU A 1 98 ? 3.440 -4.064 -19.088 1.00 79.12 98 GLU A CA 1
ATOM 756 C C . GLU A 1 98 ? 3.752 -4.347 -20.561 1.00 79.12 98 GLU A C 1
ATOM 758 O O . GLU A 1 98 ? 4.137 -5.463 -20.900 1.00 79.12 98 GLU A O 1
ATOM 763 N N . ASN A 1 99 ? 3.690 -3.325 -21.423 1.00 81.38 99 ASN A N 1
ATOM 764 C CA . ASN A 1 99 ? 4.075 -3.455 -22.828 1.00 81.38 99 ASN A CA 1
ATOM 765 C C . ASN A 1 99 ? 5.552 -3.849 -22.969 1.00 81.38 99 ASN A C 1
ATOM 767 O O . ASN A 1 99 ? 5.866 -4.742 -23.746 1.00 81.38 99 ASN A O 1
ATOM 771 N N . ASN A 1 100 ? 6.468 -3.259 -22.187 1.00 89.00 100 ASN A N 1
ATOM 772 C CA . ASN A 1 100 ? 7.876 -3.670 -22.224 1.00 89.00 100 ASN A CA 1
ATOM 773 C C . ASN A 1 100 ? 8.053 -5.129 -21.781 1.00 89.00 100 ASN A C 1
ATOM 775 O O . ASN A 1 100 ? 8.788 -5.877 -22.419 1.00 89.00 100 ASN A O 1
ATOM 779 N N . LEU A 1 101 ? 7.383 -5.536 -20.699 1.00 90.25 101 LEU A N 1
ATOM 780 C CA . LEU A 1 101 ? 7.479 -6.901 -20.173 1.00 90.25 101 LEU A CA 1
ATOM 781 C C . LEU A 1 101 ? 6.893 -7.936 -21.145 1.00 90.25 101 LEU A C 1
ATOM 783 O O . LEU A 1 101 ? 7.435 -9.036 -21.273 1.00 90.25 101 LEU A O 1
ATOM 787 N N . ARG A 1 102 ? 5.829 -7.571 -21.871 1.00 88.81 102 ARG A N 1
ATOM 788 C CA . ARG A 1 102 ? 5.245 -8.382 -22.947 1.00 88.81 102 ARG A CA 1
ATOM 789 C C . ARG A 1 102 ? 6.241 -8.592 -24.084 1.00 88.81 102 ARG A C 1
ATOM 791 O O . ARG A 1 102 ? 6.453 -9.728 -24.493 1.00 88.81 102 ARG A O 1
ATOM 798 N N . GLU A 1 103 ? 6.906 -7.529 -24.532 1.00 92.62 103 GLU A N 1
ATOM 799 C CA . GLU A 1 103 ? 7.943 -7.615 -25.569 1.00 92.62 103 GLU A CA 1
ATOM 800 C C . GLU A 1 103 ? 9.167 -8.426 -25.120 1.00 92.62 103 GLU A C 1
ATOM 802 O O . GLU A 1 103 ? 9.746 -9.170 -25.911 1.00 92.62 103 GLU A O 1
ATOM 807 N N . PHE A 1 104 ? 9.553 -8.341 -23.843 1.00 94.88 104 PHE A N 1
ATOM 808 C CA . PHE A 1 104 ? 10.624 -9.181 -23.301 1.00 94.88 104 PHE A CA 1
ATOM 809 C C . PHE A 1 104 ? 10.231 -10.654 -23.259 1.00 94.88 104 PHE A C 1
ATOM 811 O O . PHE A 1 104 ? 11.049 -11.497 -23.612 1.00 94.88 104 PHE A O 1
ATOM 818 N N . SER A 1 105 ? 8.989 -10.963 -22.884 1.00 92.94 105 SER A N 1
ATOM 819 C CA . SER A 1 105 ? 8.473 -12.338 -22.893 1.00 92.94 105 SER A CA 1
ATOM 820 C C . SER A 1 105 ? 8.450 -12.900 -24.315 1.00 92.94 105 SER A C 1
ATOM 822 O O . SER A 1 105 ? 9.011 -13.961 -24.561 1.00 92.94 105 SER A O 1
ATOM 824 N N . PHE A 1 106 ? 7.929 -12.125 -25.270 1.00 93.19 106 PHE A N 1
ATOM 825 C CA . PHE A 1 106 ? 7.971 -12.463 -26.693 1.00 93.19 106 PHE A CA 1
ATOM 826 C C . PHE A 1 106 ? 9.401 -12.746 -27.180 1.00 93.19 106 PHE A C 1
ATOM 828 O O . PHE A 1 106 ? 9.645 -13.741 -27.862 1.00 93.19 106 PHE A O 1
ATOM 835 N N . LEU A 1 107 ? 10.370 -11.895 -26.826 1.00 94.75 107 LEU A N 1
ATOM 836 C CA . LEU A 1 107 ? 11.754 -12.117 -27.233 1.00 94.75 107 LEU A CA 1
ATOM 837 C C . LEU A 1 107 ? 12.337 -13.383 -26.594 1.00 94.75 107 LEU A C 1
ATOM 839 O O . LEU A 1 107 ? 13.059 -14.121 -27.262 1.00 94.75 107 LEU A O 1
ATOM 843 N N . LEU A 1 108 ? 12.040 -13.643 -25.321 1.00 93.88 108 LEU A N 1
ATOM 844 C CA . LEU A 1 108 ? 12.473 -14.865 -24.645 1.00 93.88 108 LEU A CA 1
ATOM 845 C C . LEU A 1 108 ? 11.896 -16.114 -25.323 1.00 93.88 108 LEU A C 1
ATOM 847 O O . LEU A 1 108 ? 12.638 -17.079 -25.495 1.00 93.88 108 LEU A O 1
ATOM 851 N N . ASP A 1 109 ? 10.648 -16.071 -25.792 1.00 91.81 109 ASP A N 1
ATOM 852 C CA . ASP A 1 109 ? 10.038 -17.162 -26.561 1.00 91.81 109 ASP A CA 1
ATOM 853 C C . ASP A 1 109 ? 10.758 -17.387 -27.900 1.00 91.81 109 ASP A C 1
ATOM 855 O O . ASP A 1 109 ? 11.051 -18.525 -28.273 1.00 91.81 109 ASP A O 1
ATOM 859 N N . VAL A 1 110 ? 11.120 -16.309 -28.611 1.00 91.75 110 VAL A N 1
ATOM 860 C CA . VAL A 1 110 ? 11.924 -16.400 -29.844 1.00 91.75 110 VAL A CA 1
ATOM 861 C C . VAL A 1 110 ? 13.296 -17.015 -29.548 1.00 91.75 110 VAL A C 1
ATOM 863 O O . VAL A 1 110 ? 13.716 -17.947 -30.236 1.00 91.75 110 VAL A O 1
ATOM 866 N N . LEU A 1 111 ? 13.984 -16.533 -28.507 1.00 91.94 111 LEU A N 1
ATOM 867 C CA . LEU A 1 111 ? 15.301 -17.025 -28.092 1.00 91.94 111 LEU A CA 1
ATOM 868 C C . LEU A 1 111 ? 15.259 -18.446 -27.511 1.00 91.94 111 LEU A C 1
ATOM 870 O O . LEU A 1 111 ? 16.279 -19.133 -27.539 1.00 91.94 111 LEU A O 1
ATOM 874 N N . GLY A 1 112 ? 14.103 -18.920 -27.042 1.00 87.25 112 GLY A N 1
ATOM 875 C CA . GLY A 1 112 ? 13.899 -20.287 -26.558 1.00 87.25 112 GLY A CA 1
ATOM 876 C C . GLY A 1 112 ? 14.150 -21.366 -27.618 1.00 87.25 112 GLY A C 1
ATOM 877 O O . GLY A 1 112 ? 14.336 -22.530 -27.275 1.00 87.25 112 GLY A O 1
ATOM 878 N N . ARG A 1 113 ? 14.220 -20.987 -28.902 1.00 86.75 113 ARG A N 1
ATOM 879 C CA . ARG A 1 113 ? 14.617 -21.872 -30.009 1.00 86.75 113 ARG A CA 1
ATOM 880 C C . ARG A 1 113 ? 16.128 -22.142 -30.071 1.00 86.75 113 ARG A C 1
ATOM 882 O O . ARG A 1 113 ? 16.559 -23.000 -30.838 1.00 86.75 113 ARG A O 1
ATOM 889 N N . ILE A 1 114 ? 16.940 -21.416 -29.301 1.00 87.00 114 ILE A N 1
ATOM 890 C CA . ILE A 1 114 ? 18.379 -21.665 -29.177 1.00 87.00 114 ILE A CA 1
ATOM 891 C C . ILE A 1 114 ? 18.577 -22.839 -28.211 1.00 87.00 114 ILE A C 1
ATOM 893 O O . ILE A 1 114 ? 18.113 -22.789 -27.075 1.00 87.00 114 ILE A O 1
ATOM 897 N N . ASP A 1 115 ? 19.314 -23.872 -28.630 1.00 78.44 115 ASP A N 1
ATOM 898 C CA . ASP A 1 115 ? 19.640 -25.059 -27.815 1.00 78.44 115 ASP A CA 1
ATOM 899 C C . ASP A 1 115 ? 20.699 -24.753 -26.730 1.00 78.44 115 ASP A C 1
ATOM 901 O O . ASP A 1 115 ? 21.790 -25.324 -26.676 1.00 78.44 115 ASP A O 1
ATOM 905 N N . ARG A 1 116 ? 20.425 -23.742 -25.896 1.00 79.50 116 ARG A N 1
ATOM 906 C CA . ARG A 1 116 ? 21.255 -23.331 -24.762 1.00 79.50 116 ARG A CA 1
ATOM 907 C C . ARG A 1 116 ? 20.449 -22.497 -23.773 1.00 79.50 116 ARG A C 1
ATOM 909 O O . ARG A 1 116 ? 19.764 -21.550 -24.139 1.00 79.50 116 ARG A O 1
ATOM 916 N N . LYS A 1 117 ? 20.651 -22.770 -22.484 1.00 82.06 117 LYS A N 1
ATOM 917 C CA . LYS A 1 117 ? 20.158 -21.909 -21.404 1.00 82.06 117 LYS A CA 1
ATOM 918 C C . LYS A 1 117 ? 21.037 -20.664 -21.264 1.00 82.06 117 LYS A C 1
ATOM 920 O O . LYS A 1 117 ? 22.263 -20.772 -21.205 1.00 82.06 117 LYS A O 1
ATOM 925 N N . PHE A 1 118 ? 20.406 -19.504 -21.157 1.00 86.69 118 PHE A N 1
ATOM 926 C CA . PHE A 1 118 ? 21.045 -18.228 -20.850 1.00 86.69 118 PHE A CA 1
ATOM 927 C C . PHE A 1 118 ? 20.366 -17.592 -19.634 1.00 86.69 118 PHE A C 1
ATOM 929 O O . PHE A 1 118 ? 19.184 -17.798 -19.368 1.00 86.69 118 PHE A O 1
ATOM 936 N N . SER A 1 119 ? 21.143 -16.840 -18.868 1.00 90.62 119 SER A N 1
ATOM 937 C CA . SER A 1 119 ? 20.687 -16.094 -17.698 1.00 90.62 119 SER A CA 1
ATOM 938 C C . SER A 1 119 ? 20.263 -14.685 -18.100 1.00 90.62 119 SER A C 1
ATOM 940 O O . SER A 1 119 ? 20.909 -14.048 -18.933 1.00 90.62 119 SER A O 1
ATOM 942 N N . HIS A 1 120 ? 19.197 -14.168 -17.495 1.00 92.81 120 HIS A N 1
ATOM 943 C CA . HIS A 1 120 ? 18.739 -12.812 -17.764 1.00 92.81 120 HIS A CA 1
ATOM 944 C C . HIS A 1 120 ? 18.238 -12.099 -16.508 1.00 92.81 120 HIS A C 1
ATOM 946 O O . HIS A 1 120 ? 17.861 -12.733 -15.523 1.00 92.81 120 HIS A O 1
ATOM 952 N N . PHE A 1 121 ? 18.242 -10.768 -16.539 1.00 91.81 121 PHE A N 1
ATOM 953 C CA . PHE A 1 121 ? 17.733 -9.926 -15.454 1.00 91.81 121 PHE A CA 1
ATOM 954 C C . PHE A 1 121 ? 17.121 -8.641 -16.011 1.00 91.81 121 PHE A C 1
ATOM 956 O O . PHE A 1 121 ? 17.540 -8.174 -17.070 1.00 91.81 121 PHE A O 1
ATOM 963 N N . ASN A 1 122 ? 16.163 -8.045 -15.298 1.00 93.38 122 ASN A N 1
ATOM 964 C CA . ASN A 1 122 ? 15.635 -6.726 -15.637 1.00 93.38 122 ASN A CA 1
ATOM 965 C C . ASN A 1 122 ? 16.305 -5.646 -14.780 1.00 93.38 122 ASN A C 1
ATOM 967 O O . ASN A 1 122 ? 16.242 -5.656 -13.553 1.00 93.38 122 ASN A O 1
ATOM 971 N N . ALA A 1 123 ? 16.943 -4.682 -15.433 1.00 89.31 123 ALA A N 1
ATOM 972 C CA . ALA A 1 123 ? 17.687 -3.596 -14.824 1.00 89.31 123 ALA A CA 1
ATOM 973 C C . ALA A 1 123 ? 16.821 -2.696 -13.919 1.00 89.31 123 ALA A C 1
ATOM 975 O O . ALA A 1 123 ? 17.350 -2.019 -13.037 1.00 89.31 123 ALA A O 1
ATOM 976 N N . VAL A 1 124 ? 15.493 -2.707 -14.083 1.00 85.56 124 VAL A N 1
ATOM 977 C CA . VAL A 1 124 ? 14.569 -1.992 -13.184 1.00 85.56 124 VAL A CA 1
ATOM 978 C C . VAL A 1 124 ? 14.643 -2.516 -11.744 1.00 85.56 124 VAL A C 1
ATOM 980 O O . VAL A 1 124 ? 14.467 -1.731 -10.811 1.00 85.56 124 VAL A O 1
ATOM 983 N N . ASP A 1 125 ? 14.986 -3.793 -11.558 1.00 82.12 125 ASP A N 1
ATOM 984 C CA . ASP A 1 125 ? 15.075 -4.453 -10.249 1.00 82.12 125 ASP A CA 1
ATOM 985 C C . ASP A 1 125 ? 16.473 -4.350 -9.613 1.00 82.12 125 ASP A C 1
ATOM 987 O O . ASP A 1 125 ? 16.753 -4.941 -8.558 1.00 82.12 125 ASP A O 1
ATOM 991 N N . LEU A 1 126 ? 17.383 -3.592 -10.240 1.00 80.69 126 LEU A N 1
ATOM 992 C CA . LEU A 1 126 ? 18.727 -3.376 -9.718 1.00 80.69 126 LEU A CA 1
ATOM 993 C C . LEU A 1 126 ? 18.669 -2.624 -8.394 1.00 80.69 126 LEU A C 1
ATOM 995 O O . LEU A 1 126 ? 18.091 -1.545 -8.254 1.00 80.69 126 LEU A O 1
ATOM 999 N N . LYS A 1 127 ? 19.359 -3.178 -7.402 1.00 75.81 127 LYS A N 1
ATOM 1000 C CA . LYS A 1 127 ? 19.528 -2.532 -6.104 1.00 75.81 127 LYS A CA 1
ATOM 1001 C C . LYS A 1 127 ? 20.606 -1.460 -6.201 1.00 75.81 127 LYS A C 1
ATOM 1003 O O . LYS A 1 127 ? 21.677 -1.688 -6.767 1.00 75.81 127 LYS A O 1
ATOM 1008 N N . PHE A 1 128 ? 20.347 -0.319 -5.569 1.00 74.56 128 PHE A N 1
ATOM 1009 C CA . PHE A 1 128 ? 21.370 0.695 -5.357 1.00 74.56 128 PHE A CA 1
ATOM 1010 C C . PHE A 1 128 ? 22.451 0.162 -4.415 1.00 74.56 128 PHE A C 1
ATOM 1012 O O . PHE A 1 128 ? 22.168 -0.256 -3.291 1.00 74.56 128 PHE A O 1
ATOM 1019 N N . SER A 1 129 ? 23.699 0.236 -4.858 1.00 65.19 129 SER A N 1
ATOM 1020 C CA . SER A 1 129 ? 24.873 0.132 -4.004 1.00 65.19 129 SER A CA 1
ATOM 1021 C C . SER A 1 129 ? 25.278 1.553 -3.610 1.00 65.19 129 SER A C 1
ATOM 1023 O O . SER A 1 129 ? 25.710 2.334 -4.461 1.00 65.19 129 SER A O 1
ATOM 1025 N N . LYS A 1 130 ? 25.111 1.917 -2.330 1.00 56.38 130 LYS A N 1
ATOM 1026 C CA . LYS A 1 130 ? 25.548 3.230 -1.821 1.00 56.38 130 LYS A CA 1
ATOM 1027 C C . LYS A 1 130 ? 27.081 3.340 -1.883 1.00 56.38 130 LYS A C 1
ATOM 1029 O O . LYS A 1 130 ? 27.757 2.380 -1.523 1.00 56.38 130 LYS A O 1
ATOM 1034 N N . ARG A 1 131 ? 27.574 4.512 -2.316 1.00 55.62 131 ARG A N 1
ATOM 1035 C CA . ARG A 1 131 ? 28.965 5.013 -2.236 1.00 55.62 131 ARG A CA 1
ATOM 1036 C C . ARG A 1 131 ? 30.048 4.017 -2.674 1.00 55.62 131 ARG A C 1
ATOM 1038 O O . ARG A 1 131 ? 30.707 3.409 -1.838 1.00 55.62 131 ARG A O 1
ATOM 1045 N N . ARG A 1 132 ? 30.250 3.867 -3.989 1.00 59.69 132 ARG A N 1
ATOM 1046 C CA . ARG A 1 132 ? 31.396 3.105 -4.540 1.00 59.69 132 ARG A CA 1
ATOM 1047 C C . ARG A 1 132 ? 32.298 3.876 -5.516 1.00 59.69 132 ARG A C 1
ATOM 1049 O O . ARG A 1 132 ? 33.270 3.293 -5.977 1.00 59.69 132 ARG A O 1
ATOM 1056 N N . HIS A 1 133 ? 32.009 5.140 -5.822 1.00 70.88 133 HIS A N 1
ATOM 1057 C CA . HIS A 1 133 ? 32.932 6.024 -6.549 1.00 70.88 133 HIS A CA 1
ATOM 1058 C C . HIS A 1 133 ? 33.228 7.266 -5.708 1.00 70.88 133 HIS A C 1
ATOM 1060 O O . HIS A 1 133 ? 32.411 7.638 -4.859 1.00 70.88 133 HIS A O 1
ATOM 1066 N N . SER A 1 134 ? 34.411 7.856 -5.890 1.00 78.12 134 SER A N 1
ATOM 1067 C CA . SER A 1 134 ? 34.840 9.007 -5.097 1.00 78.12 134 SER A CA 1
ATOM 1068 C C . SER A 1 134 ? 34.142 10.290 -5.562 1.00 78.12 134 SER A C 1
ATOM 1070 O O . SER A 1 134 ? 33.691 10.386 -6.705 1.00 78.12 134 SER A O 1
ATOM 1072 N N . GLN A 1 135 ? 34.046 11.291 -4.680 1.00 83.12 135 GLN A N 1
ATOM 1073 C CA . GLN A 1 135 ? 33.561 12.618 -5.077 1.00 83.12 135 GLN A CA 1
ATOM 1074 C C . GLN A 1 135 ? 34.484 13.245 -6.133 1.00 83.12 135 GLN A C 1
ATOM 1076 O O . GLN A 1 135 ? 33.989 13.870 -7.059 1.00 83.12 135 GLN A O 1
ATOM 1081 N N . ALA A 1 136 ? 35.793 12.983 -6.051 1.00 85.19 136 ALA A N 1
ATOM 1082 C CA . ALA A 1 136 ? 36.773 13.449 -7.027 1.00 85.19 136 ALA A CA 1
ATOM 1083 C C . ALA A 1 136 ? 36.513 12.896 -8.440 1.00 85.19 136 ALA A C 1
ATOM 1085 O O . ALA A 1 136 ? 36.562 13.655 -9.400 1.00 85.19 136 ALA A O 1
ATOM 1086 N N . ASP A 1 137 ? 36.167 11.608 -8.575 1.00 86.06 137 ASP A N 1
ATOM 1087 C CA . ASP A 1 137 ? 35.816 11.021 -9.881 1.00 86.06 137 ASP A CA 1
ATOM 1088 C C . ASP A 1 137 ? 34.542 11.654 -10.466 1.00 86.06 137 ASP A C 1
ATOM 1090 O O . ASP A 1 137 ? 34.424 11.833 -11.679 1.00 86.06 137 ASP A O 1
ATOM 1094 N N . LEU A 1 138 ? 33.568 11.978 -9.606 1.00 88.12 138 LEU A N 1
ATOM 1095 C CA . LEU A 1 138 ? 32.338 12.653 -10.017 1.00 88.12 138 LEU A CA 1
ATOM 1096 C C . LEU A 1 138 ? 32.615 14.095 -10.448 1.00 88.12 138 LEU A C 1
ATOM 1098 O O . LEU A 1 138 ? 32.102 14.516 -11.481 1.00 88.12 138 LEU A O 1
ATOM 1102 N N . ASP A 1 139 ? 33.425 14.831 -9.691 1.00 88.75 139 ASP A N 1
ATOM 1103 C CA . ASP A 1 139 ? 33.794 16.209 -10.012 1.00 88.75 139 ASP A CA 1
ATOM 1104 C C . ASP A 1 139 ? 34.592 16.272 -11.319 1.00 88.75 139 ASP A C 1
ATOM 1106 O O . ASP A 1 139 ? 34.264 17.080 -12.185 1.00 88.75 139 ASP A O 1
ATOM 1110 N N . GLN A 1 140 ? 35.540 15.350 -11.521 1.00 90.00 140 GLN A N 1
ATOM 1111 C CA . GLN A 1 140 ? 36.304 15.231 -12.763 1.00 90.00 140 GLN A CA 1
ATOM 1112 C C . GLN A 1 140 ? 35.400 14.926 -13.969 1.00 90.00 140 GLN A C 1
ATOM 1114 O O . GLN A 1 140 ? 35.559 15.516 -15.037 1.00 90.00 140 GLN A O 1
ATOM 1119 N N . LEU A 1 141 ? 34.427 14.021 -13.816 1.00 90.31 141 LEU A N 1
ATOM 1120 C CA . LEU A 1 141 ? 33.457 13.728 -14.873 1.00 90.31 141 LEU A CA 1
ATOM 1121 C C . LEU A 1 141 ? 32.555 14.936 -15.167 1.00 90.31 141 LEU A C 1
ATOM 1123 O O . LEU A 1 141 ? 32.274 15.219 -16.328 1.00 90.31 141 LEU A O 1
ATOM 1127 N N . VAL A 1 142 ? 32.094 15.648 -14.134 1.00 90.94 142 VAL A N 1
ATOM 1128 C CA . VAL A 1 142 ? 31.272 16.857 -14.297 1.00 90.94 142 VAL A CA 1
ATOM 1129 C C . VAL A 1 142 ? 32.061 17.949 -15.010 1.00 90.94 142 VAL A C 1
ATOM 1131 O O . VAL A 1 142 ? 31.519 18.573 -15.919 1.00 90.94 142 VAL A O 1
ATOM 1134 N N . GLU A 1 143 ? 33.324 18.165 -14.647 1.00 92.38 143 GLU A N 1
ATOM 1135 C CA . GLU A 1 143 ? 34.218 19.106 -15.328 1.00 92.38 143 GLU A CA 1
ATOM 1136 C C . GLU A 1 143 ? 34.393 18.727 -16.805 1.00 92.38 143 GLU A C 1
ATOM 1138 O O . GLU A 1 143 ? 34.222 19.574 -17.677 1.00 92.38 143 GLU A O 1
ATOM 1143 N N . HIS A 1 144 ? 34.605 17.440 -17.099 1.00 93.50 144 HIS A N 1
ATOM 1144 C CA . HIS A 1 144 ? 34.747 16.930 -18.469 1.00 93.50 144 HIS A CA 1
ATOM 1145 C C . HIS A 1 144 ? 33.476 17.078 -19.321 1.00 93.50 144 HIS A C 1
ATOM 1147 O O . HIS A 1 144 ? 33.552 17.369 -20.514 1.00 93.50 144 HIS A O 1
ATOM 1153 N N . LEU A 1 145 ? 32.294 16.885 -18.726 1.00 94.25 145 LEU A N 1
ATOM 1154 C CA . LEU A 1 145 ? 31.007 16.987 -19.427 1.00 94.25 145 LEU A CA 1
ATOM 1155 C C . LEU A 1 145 ? 30.460 18.419 -19.498 1.00 94.25 145 LEU A C 1
ATOM 1157 O O . LEU A 1 145 ? 29.591 18.690 -20.325 1.00 94.25 145 LEU A O 1
ATOM 1161 N N . THR A 1 146 ? 30.941 19.337 -18.654 1.00 94.44 146 THR A N 1
ATOM 1162 C CA . THR A 1 146 ? 30.423 20.714 -18.583 1.00 94.44 146 THR A CA 1
ATOM 1163 C C . THR A 1 146 ? 30.538 21.469 -19.908 1.00 94.44 146 THR A C 1
ATOM 1165 O O . THR A 1 146 ? 29.512 22.000 -20.321 1.00 94.44 146 THR A O 1
ATOM 1168 N N . PRO A 1 147 ? 31.682 21.476 -20.622 1.00 94.94 147 PRO A N 1
ATOM 1169 C CA . PRO A 1 147 ? 31.780 22.145 -21.920 1.00 94.94 147 PRO A CA 1
ATOM 1170 C C . PRO A 1 147 ? 30.720 21.663 -22.913 1.00 94.94 147 PRO A C 1
ATOM 1172 O O . PRO A 1 147 ? 30.065 22.467 -23.555 1.00 94.94 147 PRO A O 1
ATOM 1175 N N . VAL A 1 148 ? 30.450 20.355 -22.949 1.00 94.44 148 VAL A N 1
ATOM 1176 C CA . VAL A 1 148 ? 29.426 19.783 -23.836 1.00 94.44 148 VAL A CA 1
ATOM 1177 C C . VAL A 1 148 ? 28.014 20.173 -23.433 1.00 94.44 148 VAL A C 1
ATOM 1179 O O . VAL A 1 148 ? 27.184 20.419 -24.301 1.00 94.44 148 VAL A O 1
ATOM 1182 N N . MET A 1 149 ? 27.722 20.226 -22.131 1.00 95.31 149 MET A N 1
ATOM 1183 C CA . MET A 1 149 ? 26.429 20.724 -21.659 1.00 95.31 149 MET A CA 1
ATOM 1184 C C . MET A 1 149 ? 26.238 22.195 -22.029 1.00 95.31 149 MET A C 1
ATOM 1186 O O . MET A 1 149 ? 25.151 22.554 -22.466 1.00 95.31 149 MET A O 1
ATOM 1190 N N . VAL A 1 150 ? 27.279 23.018 -21.875 1.00 95.50 150 VAL A N 1
ATOM 1191 C CA . VAL A 1 150 ? 27.261 24.442 -22.237 1.00 95.50 150 VAL A CA 1
ATOM 1192 C C . VAL A 1 150 ? 27.037 24.597 -23.737 1.00 95.50 150 VAL A C 1
ATOM 1194 O O . VAL A 1 150 ? 26.017 25.155 -24.121 1.00 95.50 150 VAL A O 1
ATOM 1197 N N . ASP A 1 151 ? 27.891 24.001 -24.572 1.00 95.38 151 ASP A N 1
ATOM 1198 C CA . ASP A 1 151 ? 27.793 24.090 -26.034 1.00 95.38 151 ASP A CA 1
ATOM 1199 C C . ASP A 1 151 ? 26.419 23.624 -26.539 1.00 95.38 151 ASP A C 1
ATOM 1201 O O . ASP A 1 151 ? 25.801 24.260 -27.396 1.00 95.38 151 ASP A O 1
ATOM 1205 N N . TYR A 1 152 ? 25.900 22.524 -25.979 1.00 95.88 152 TYR A N 1
ATOM 1206 C CA . TYR A 1 152 ? 24.589 22.004 -26.349 1.00 95.88 152 TYR A CA 1
ATOM 1207 C C . TYR A 1 152 ? 23.462 22.965 -25.963 1.00 95.88 152 TYR A C 1
ATOM 1209 O O . TYR A 1 152 ? 22.610 23.260 -26.798 1.00 95.88 152 TYR A O 1
ATOM 1217 N N . ILE A 1 153 ? 23.452 23.473 -24.726 1.00 95.94 153 ILE A N 1
ATOM 1218 C CA . ILE A 1 153 ? 22.426 24.405 -24.234 1.00 95.94 153 ILE A CA 1
ATOM 1219 C C . ILE A 1 153 ? 22.488 25.751 -24.973 1.00 95.94 153 ILE A C 1
ATOM 1221 O O . ILE A 1 153 ? 21.441 26.293 -25.336 1.00 95.94 153 ILE A O 1
ATOM 1225 N N . ASP A 1 154 ? 23.686 26.251 -25.263 1.00 94.00 154 ASP A N 1
ATOM 1226 C CA . ASP A 1 154 ? 23.901 27.502 -25.994 1.00 94.00 154 ASP A CA 1
ATOM 1227 C C . ASP A 1 154 ? 23.466 27.392 -27.458 1.00 94.00 154 ASP A C 1
ATOM 1229 O O . ASP A 1 154 ? 22.928 28.349 -28.020 1.00 94.00 154 ASP A O 1
ATOM 1233 N N . SER A 1 155 ? 23.599 26.208 -28.066 1.00 93.56 155 SER A N 1
ATOM 1234 C CA . SER A 1 155 ? 23.121 25.958 -29.432 1.00 93.56 155 SER A CA 1
ATOM 1235 C C . SER A 1 155 ? 21.593 25.983 -29.572 1.00 93.56 155 SER A C 1
ATOM 1237 O O . SER A 1 155 ? 21.078 26.090 -30.687 1.00 93.56 155 SER A O 1
ATOM 1239 N N . ARG A 1 156 ? 20.840 25.895 -28.464 1.00 91.38 156 ARG A N 1
ATOM 1240 C CA . ARG A 1 156 ? 19.375 25.809 -28.511 1.00 91.38 156 ARG A CA 1
ATOM 1241 C C . ARG A 1 156 ? 18.728 27.186 -28.605 1.00 91.38 156 ARG A C 1
ATOM 1243 O O . ARG A 1 156 ? 19.059 28.107 -27.854 1.00 91.38 156 ARG A O 1
ATOM 1250 N N . ALA A 1 157 ? 17.746 27.291 -29.499 1.00 87.12 157 ALA A N 1
ATOM 1251 C CA . ALA A 1 157 ? 16.897 28.473 -29.648 1.00 87.12 157 ALA A CA 1
ATOM 1252 C C . ALA A 1 157 ? 15.792 28.545 -28.579 1.00 87.12 157 ALA A C 1
ATOM 1254 O O . ALA A 1 157 ? 15.372 29.633 -28.187 1.00 87.12 157 ALA A O 1
ATOM 1255 N N . THR A 1 158 ? 15.331 27.390 -28.092 1.00 87.62 158 THR A N 1
ATOM 1256 C CA . THR A 1 158 ? 14.262 27.265 -27.097 1.00 87.62 158 THR A CA 1
ATOM 1257 C C . THR A 1 158 ? 14.686 26.343 -25.956 1.00 87.62 158 THR A C 1
ATOM 1259 O O . THR A 1 158 ? 15.380 25.343 -26.153 1.00 87.62 158 THR A O 1
ATOM 1262 N N . LEU A 1 159 ? 14.275 26.709 -24.740 1.00 90.31 159 LEU A N 1
ATOM 1263 C CA . LEU A 1 159 ? 14.509 25.958 -23.508 1.00 90.31 159 LEU A CA 1
ATOM 1264 C C . LEU A 1 159 ? 13.256 26.063 -22.641 1.00 90.31 159 LEU A C 1
ATOM 1266 O O . LEU A 1 159 ? 13.026 27.102 -22.012 1.00 90.31 159 LEU A O 1
ATOM 1270 N N . GLY A 1 160 ? 12.444 25.009 -22.657 1.00 90.62 160 GLY A N 1
ATOM 1271 C CA . GLY A 1 160 ? 11.311 24.842 -21.755 1.00 90.62 160 GLY A CA 1
ATOM 1272 C C . GLY A 1 160 ? 11.675 23.993 -20.530 1.00 90.62 160 GLY A C 1
ATOM 1273 O O . GLY A 1 160 ? 12.691 23.280 -20.532 1.00 90.62 160 GLY A O 1
ATOM 1274 N N . PRO A 1 161 ? 10.882 24.078 -19.449 1.00 90.38 161 PRO A N 1
ATOM 1275 C CA . PRO A 1 161 ? 11.129 23.317 -18.227 1.00 90.38 161 PRO A CA 1
ATOM 1276 C C . PRO A 1 161 ? 11.093 21.796 -18.466 1.00 90.38 161 PRO A C 1
ATOM 1278 O O . PRO A 1 161 ? 11.868 21.043 -17.872 1.00 90.38 161 PRO A O 1
ATOM 1281 N N . GLU A 1 162 ? 10.240 21.328 -19.370 1.00 89.38 162 GLU A N 1
ATOM 1282 C CA . GLU A 1 162 ? 10.098 19.927 -19.739 1.00 89.38 162 GLU A CA 1
ATOM 1283 C C . GLU A 1 162 ? 11.380 19.343 -20.344 1.00 89.38 162 GLU A C 1
ATOM 1285 O O . GLU A 1 162 ? 11.817 18.259 -19.941 1.00 89.38 162 GLU A O 1
ATOM 1290 N N . LEU A 1 163 ? 12.036 20.097 -21.229 1.00 92.44 163 LEU A N 1
ATOM 1291 C CA . LEU A 1 163 ? 13.311 19.719 -21.826 1.00 92.44 163 LEU A CA 1
ATOM 1292 C C . LEU A 1 163 ? 14.398 19.593 -20.755 1.00 92.44 163 LEU A C 1
ATOM 1294 O O . LEU A 1 163 ? 15.005 18.531 -20.606 1.00 92.44 163 LEU A O 1
ATOM 1298 N N . VAL A 1 164 ? 14.611 20.646 -19.960 1.00 93.88 164 VAL A N 1
ATOM 1299 C CA . VAL A 1 164 ? 15.683 20.683 -18.949 1.00 93.88 164 VAL A CA 1
ATOM 1300 C C . VAL A 1 164 ? 15.521 19.558 -17.927 1.00 93.88 164 VAL A C 1
ATOM 1302 O O . VAL A 1 164 ? 16.491 18.869 -17.598 1.00 93.88 164 VAL A O 1
ATOM 1305 N N . TYR A 1 165 ? 14.292 19.312 -17.468 1.00 93.06 165 TYR A N 1
ATOM 1306 C CA . TYR A 1 165 ? 14.006 18.227 -16.535 1.00 93.06 165 TYR A CA 1
ATOM 1307 C C . TYR A 1 165 ? 14.389 16.856 -17.109 1.00 93.06 165 TYR A C 1
ATOM 1309 O O . TYR A 1 165 ? 15.053 16.061 -16.435 1.00 93.06 165 TYR A O 1
ATOM 1317 N N . GLN A 1 166 ? 14.001 16.569 -18.355 1.00 93.50 166 GLN A N 1
ATOM 1318 C CA . GLN A 1 166 ? 14.263 15.276 -18.994 1.00 93.50 166 GLN A CA 1
ATOM 1319 C C . GLN A 1 166 ? 15.745 15.067 -19.311 1.00 93.50 166 GLN A C 1
ATOM 1321 O O . GLN A 1 166 ? 16.265 13.969 -19.084 1.00 93.50 166 GLN A O 1
ATOM 1326 N N . LEU A 1 167 ? 16.446 16.118 -19.749 1.00 95.50 167 LEU A N 1
ATOM 1327 C CA . LEU A 1 167 ? 17.902 16.093 -19.911 1.00 95.50 167 LEU A CA 1
ATOM 1328 C C . LEU A 1 167 ? 18.597 15.796 -18.571 1.00 95.50 167 LEU A C 1
ATOM 1330 O O . LEU A 1 167 ? 19.510 14.970 -18.518 1.00 95.50 167 LEU A O 1
ATOM 1334 N N . GLY A 1 168 ? 18.110 16.376 -17.468 1.00 94.31 168 GLY A N 1
ATOM 1335 C CA . GLY A 1 168 ? 18.595 16.080 -16.117 1.00 94.31 168 GLY A CA 1
ATOM 1336 C C . GLY A 1 168 ? 18.380 14.621 -15.707 1.00 94.31 168 GLY A C 1
ATOM 1337 O O . GLY A 1 168 ? 19.296 13.983 -15.181 1.00 94.31 168 GLY A O 1
ATOM 1338 N N . GLN A 1 169 ? 17.204 14.048 -15.996 1.00 93.81 169 GLN A N 1
ATOM 1339 C CA . GLN A 1 169 ? 16.944 12.624 -15.745 1.00 93.81 169 GLN A CA 1
ATOM 1340 C C . GLN A 1 169 ? 17.890 11.726 -16.549 1.00 93.81 169 GLN A C 1
ATOM 1342 O O . GLN A 1 169 ? 18.466 10.787 -15.990 1.00 93.81 169 GLN A O 1
ATOM 1347 N N . PHE A 1 170 ? 18.086 12.021 -17.838 1.00 96.00 170 PHE A N 1
ATOM 1348 C CA . PHE A 1 170 ? 19.044 11.304 -18.679 1.00 96.00 170 PHE A CA 1
ATOM 1349 C C . PHE A 1 170 ? 20.448 11.361 -18.076 1.00 96.00 170 PHE A C 1
ATOM 1351 O O . PHE A 1 170 ? 21.050 10.310 -17.848 1.00 96.00 170 PHE A O 1
ATOM 1358 N N . ALA A 1 171 ? 20.939 12.559 -17.747 1.00 94.94 171 ALA A N 1
ATOM 1359 C CA . ALA A 1 171 ? 22.293 12.752 -17.244 1.00 94.94 171 ALA A CA 1
ATOM 1360 C C . ALA A 1 171 ? 22.544 11.951 -15.959 1.00 94.94 171 ALA A C 1
ATOM 1362 O O . ALA A 1 171 ? 23.537 11.227 -15.848 1.00 94.94 171 ALA A O 1
ATOM 1363 N N . VAL A 1 172 ? 21.598 11.995 -15.015 1.00 92.62 172 VAL A N 1
ATOM 1364 C CA . VAL A 1 172 ? 21.674 11.224 -13.767 1.00 92.62 172 VAL A CA 1
ATOM 1365 C C . VAL A 1 172 ? 21.734 9.722 -14.036 1.00 92.62 172 VAL A C 1
ATOM 1367 O O . VAL A 1 172 ? 22.555 9.021 -13.441 1.00 92.62 172 VAL A O 1
ATOM 1370 N N . HIS A 1 173 ? 20.872 9.199 -14.909 1.00 93.38 173 HIS A N 1
ATOM 1371 C CA . HIS A 1 173 ? 20.863 7.771 -15.218 1.00 93.38 173 HIS A CA 1
ATOM 1372 C C . HIS A 1 173 ? 22.122 7.334 -15.971 1.00 93.38 173 HIS A C 1
ATOM 1374 O O . HIS A 1 173 ?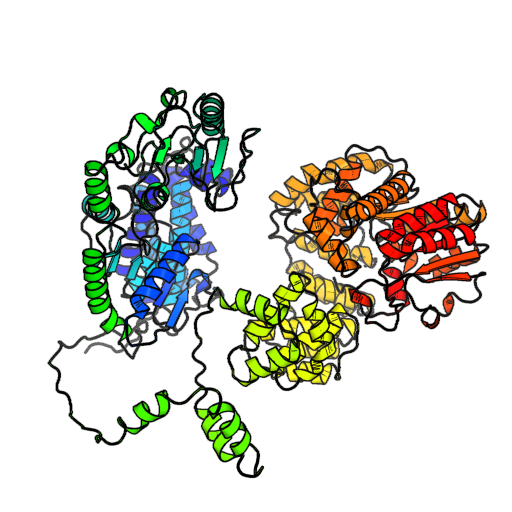 22.702 6.303 -15.624 1.00 93.38 173 HIS A O 1
ATOM 1380 N N . PHE A 1 174 ? 22.583 8.127 -16.939 1.00 94.75 174 PHE A N 1
ATOM 1381 C CA . PHE A 1 174 ? 23.755 7.814 -17.753 1.00 94.75 174 PHE A CA 1
ATOM 1382 C C . PHE A 1 174 ? 24.998 7.696 -16.876 1.00 94.75 174 PHE A C 1
ATOM 1384 O O . PHE A 1 174 ? 25.694 6.683 -16.916 1.00 94.75 174 PHE A O 1
ATOM 1391 N N . ILE A 1 175 ? 25.207 8.672 -15.992 1.00 91.88 175 ILE A N 1
ATOM 1392 C CA . ILE A 1 175 ? 26.336 8.691 -15.059 1.00 91.88 175 ILE A CA 1
ATOM 1393 C C . ILE A 1 175 ? 26.279 7.504 -14.096 1.00 91.88 175 ILE A C 1
ATOM 1395 O O . ILE A 1 175 ? 27.293 6.851 -13.846 1.00 91.88 175 ILE A O 1
ATOM 1399 N N . ARG A 1 176 ? 25.090 7.151 -13.594 1.00 90.69 176 ARG A N 1
ATOM 1400 C CA . ARG A 1 176 ? 24.931 5.967 -12.738 1.00 90.69 176 ARG A CA 1
ATOM 1401 C C . ARG A 1 176 ? 25.336 4.687 -13.458 1.00 90.69 176 ARG A C 1
ATOM 1403 O O . ARG A 1 176 ? 26.059 3.882 -12.869 1.00 90.69 176 ARG A O 1
ATOM 1410 N N . TYR A 1 177 ? 24.901 4.474 -14.700 1.00 92.38 177 TYR A N 1
ATOM 1411 C CA . TYR A 1 177 ? 25.306 3.292 -15.467 1.00 92.38 177 TYR A CA 1
ATOM 1412 C C . TYR A 1 177 ? 26.792 3.320 -15.818 1.00 92.38 177 TYR A C 1
ATOM 1414 O O . TYR A 1 177 ? 27.453 2.299 -15.645 1.00 92.38 177 TYR A O 1
ATOM 1422 N N . LEU A 1 178 ? 27.334 4.480 -16.199 1.00 91.94 178 LEU A N 1
ATOM 1423 C CA . LEU A 1 178 ? 28.757 4.676 -16.479 1.00 91.94 178 LEU A CA 1
ATOM 1424 C C . LEU A 1 178 ? 29.619 4.242 -15.287 1.00 91.94 178 LEU A C 1
ATOM 1426 O O . LEU A 1 178 ? 30.464 3.361 -15.429 1.00 91.94 178 LEU A O 1
ATOM 1430 N N . PHE A 1 179 ? 29.337 4.756 -14.086 1.00 89.62 179 PHE A N 1
ATOM 1431 C CA . PHE A 1 179 ? 30.042 4.334 -12.873 1.00 89.62 179 PHE A CA 1
ATOM 1432 C C . PHE A 1 179 ? 29.797 2.866 -12.513 1.00 89.62 179 PHE A C 1
ATOM 1434 O O . PHE A 1 179 ? 30.672 2.219 -11.948 1.00 89.62 179 PHE A O 1
ATOM 1441 N N . SER A 1 180 ? 28.622 2.312 -12.817 1.00 89.44 180 SER A N 1
ATOM 1442 C CA . SER A 1 180 ? 28.322 0.898 -12.541 1.00 89.44 180 SER A CA 1
ATOM 1443 C C . SER A 1 180 ? 29.114 -0.047 -13.446 1.00 89.44 180 SER A C 1
ATOM 1445 O O . SER A 1 180 ? 29.573 -1.100 -13.002 1.00 89.44 180 SER A O 1
ATOM 1447 N N . LEU A 1 181 ? 29.292 0.335 -14.709 1.00 90.12 181 LEU A N 1
ATOM 1448 C CA . LEU A 1 181 ? 30.022 -0.426 -15.719 1.00 90.12 181 LEU A CA 1
ATOM 1449 C C . LEU A 1 181 ? 31.541 -0.244 -15.605 1.00 90.12 181 LEU A C 1
ATOM 1451 O O . LEU A 1 181 ? 32.273 -1.193 -15.874 1.00 90.12 181 LEU A O 1
ATOM 1455 N N . ALA A 1 182 ? 32.009 0.926 -15.154 1.00 87.81 182 ALA A N 1
ATOM 1456 C CA . ALA A 1 182 ? 33.432 1.233 -14.979 1.00 87.81 182 ALA A CA 1
ATOM 1457 C C . ALA A 1 182 ? 34.099 0.468 -13.825 1.00 87.81 182 ALA A C 1
ATOM 1459 O O . ALA A 1 182 ? 35.324 0.415 -13.742 1.00 87.81 182 ALA A O 1
ATOM 1460 N N . ARG A 1 183 ? 33.317 -0.114 -12.911 1.00 82.69 183 ARG A N 1
ATOM 1461 C CA . ARG A 1 183 ? 33.864 -0.843 -11.765 1.00 82.69 183 ARG A CA 1
ATOM 1462 C C . ARG A 1 183 ? 34.626 -2.090 -12.205 1.00 82.69 183 ARG A C 1
ATOM 1464 O O . ARG A 1 183 ? 34.164 -2.850 -13.051 1.00 82.69 183 ARG A O 1
ATOM 1471 N N . SER A 1 184 ? 35.745 -2.356 -11.539 1.00 77.94 184 SER A N 1
ATOM 1472 C CA . SER A 1 184 ? 36.574 -3.544 -11.783 1.00 77.94 184 SER A CA 1
ATOM 1473 C C . SER A 1 184 ? 35.860 -4.864 -11.468 1.00 77.94 184 SER A C 1
ATOM 1475 O O . SER A 1 184 ? 36.158 -5.886 -12.083 1.00 77.94 184 SER A O 1
ATOM 1477 N N . ASP A 1 185 ? 34.900 -4.848 -10.536 1.00 78.06 185 ASP A N 1
ATOM 1478 C CA . ASP A 1 185 ? 34.061 -6.000 -10.188 1.00 78.06 185 ASP A CA 1
ATOM 1479 C C . ASP A 1 185 ? 32.830 -6.162 -11.097 1.00 78.06 185 ASP A C 1
ATOM 1481 O O . ASP A 1 185 ? 32.072 -7.122 -10.942 1.00 78.06 185 ASP A O 1
ATOM 1485 N N . SER A 1 186 ? 32.629 -5.245 -12.048 1.00 82.81 186 SER A N 1
ATOM 1486 C CA . SER A 1 186 ? 31.493 -5.265 -12.962 1.00 82.81 186 SER A CA 1
ATOM 1487 C C . SER A 1 186 ? 31.659 -6.359 -14.012 1.00 82.81 186 SER A C 1
ATOM 1489 O O . SER A 1 186 ? 32.645 -6.396 -14.754 1.00 82.81 186 SER A O 1
ATOM 1491 N N . LYS A 1 187 ? 30.676 -7.257 -14.086 1.00 82.94 187 LYS A N 1
ATOM 1492 C CA . LYS A 1 187 ? 30.572 -8.262 -15.145 1.00 82.94 187 LYS A CA 1
ATOM 1493 C C . LYS A 1 187 ? 29.578 -7.756 -16.176 1.00 82.94 187 LYS A C 1
ATOM 1495 O O . LYS A 1 187 ? 28.402 -7.578 -15.867 1.00 82.94 187 LYS A O 1
ATOM 1500 N N . HIS A 1 188 ? 30.059 -7.488 -17.382 1.00 90.25 188 HIS A N 1
ATOM 1501 C CA . HIS A 1 188 ? 29.220 -6.929 -18.433 1.00 90.25 188 HIS A CA 1
ATOM 1502 C C . HIS A 1 188 ? 28.351 -8.028 -19.064 1.00 90.25 188 HIS A C 1
ATOM 1504 O O . HIS A 1 188 ? 28.855 -9.136 -19.283 1.00 90.25 188 HIS A O 1
ATOM 1510 N N . PRO A 1 189 ? 27.062 -7.758 -19.349 1.00 93.12 189 PRO A N 1
ATOM 1511 C CA . PRO A 1 189 ? 26.231 -8.695 -20.096 1.00 93.12 189 PRO A CA 1
ATOM 1512 C C . PRO A 1 189 ? 26.748 -8.841 -21.533 1.00 93.12 189 PRO A C 1
ATOM 1514 O O . PRO A 1 189 ? 27.446 -7.968 -22.052 1.00 93.12 189 PRO A O 1
ATOM 1517 N N . PHE A 1 190 ? 26.384 -9.937 -22.197 1.00 92.12 190 PHE A N 1
ATOM 1518 C CA . PHE A 1 190 ? 26.655 -10.101 -23.628 1.00 92.12 190 PHE A CA 1
ATOM 1519 C C . PHE A 1 190 ? 25.721 -9.245 -24.483 1.00 92.12 190 PHE A C 1
ATOM 1521 O O . PHE A 1 190 ? 26.113 -8.796 -25.561 1.00 92.12 190 PHE A O 1
ATOM 1528 N N . LEU A 1 191 ? 24.493 -9.039 -23.999 1.00 94.62 191 LEU A N 1
ATOM 1529 C CA . LEU A 1 191 ? 23.449 -8.311 -24.704 1.00 94.62 191 LEU A CA 1
ATOM 1530 C C . LEU A 1 191 ? 22.646 -7.443 -23.729 1.00 94.62 191 LEU A C 1
ATOM 1532 O O . LEU A 1 191 ? 22.127 -7.934 -22.725 1.00 94.62 191 LEU A O 1
ATOM 1536 N N . ALA A 1 192 ? 22.528 -6.154 -24.033 1.00 96.94 192 ALA A N 1
ATOM 1537 C CA . ALA A 1 192 ? 21.659 -5.228 -23.316 1.00 96.94 192 ALA A CA 1
ATOM 1538 C C . ALA A 1 192 ? 20.403 -4.957 -24.149 1.00 96.94 192 ALA A C 1
ATOM 1540 O O . ALA A 1 192 ? 20.509 -4.661 -25.336 1.00 96.94 192 ALA A O 1
ATOM 1541 N N . ILE A 1 193 ? 19.219 -5.054 -23.552 1.00 97.75 193 ILE A N 1
ATOM 1542 C CA . ILE A 1 193 ? 17.957 -5.011 -24.295 1.00 97.75 193 ILE A CA 1
ATOM 1543 C C . ILE A 1 193 ? 17.073 -3.897 -23.765 1.00 97.75 193 ILE A C 1
ATOM 1545 O O . ILE A 1 193 ? 16.794 -3.837 -22.569 1.00 97.75 193 ILE A O 1
ATOM 1549 N N . VAL A 1 194 ? 16.599 -3.035 -24.659 1.00 96.88 194 VAL A N 1
ATOM 1550 C CA . VAL A 1 194 ? 15.632 -1.981 -24.339 1.00 96.88 194 VAL A CA 1
ATOM 1551 C C . VAL A 1 194 ? 14.393 -2.141 -25.201 1.00 96.88 194 VAL A C 1
ATOM 1553 O O . VAL A 1 194 ? 14.484 -2.486 -26.376 1.00 96.88 194 VAL A O 1
ATOM 1556 N N . ALA A 1 195 ? 13.230 -1.880 -24.609 1.00 93.12 195 ALA A N 1
ATOM 1557 C CA . ALA A 1 195 ? 11.973 -1.847 -25.351 1.00 93.12 195 ALA A CA 1
ATOM 1558 C C . ALA A 1 195 ? 11.542 -0.422 -25.733 1.00 93.12 195 ALA A C 1
ATOM 1560 O O . ALA A 1 195 ? 10.668 -0.243 -26.567 1.00 93.12 195 ALA A O 1
ATOM 1561 N N . ASN A 1 196 ? 12.150 0.600 -25.127 1.00 90.25 196 ASN A N 1
ATOM 1562 C CA . ASN A 1 196 ? 11.886 2.015 -25.378 1.00 90.25 196 ASN A CA 1
ATOM 1563 C C . ASN A 1 196 ? 13.211 2.699 -25.748 1.00 90.25 196 ASN A C 1
ATOM 1565 O O . ASN A 1 196 ? 14.216 2.485 -25.074 1.00 90.25 196 ASN A O 1
ATOM 1569 N N . ASP A 1 197 ? 13.218 3.478 -26.823 1.00 90.31 197 ASP A N 1
ATOM 1570 C CA . ASP A 1 197 ? 14.406 4.065 -27.453 1.00 90.31 197 ASP A CA 1
ATOM 1571 C C . ASP A 1 197 ? 14.550 5.580 -27.243 1.00 90.31 197 ASP A C 1
ATOM 1573 O O . ASP A 1 197 ? 15.582 6.140 -27.605 1.00 90.31 197 ASP A O 1
ATOM 1577 N N . HIS A 1 198 ? 13.560 6.231 -26.630 1.00 89.19 198 HIS A N 1
ATOM 1578 C CA . HIS A 1 198 ? 13.475 7.693 -26.530 1.00 89.19 198 HIS A CA 1
ATOM 1579 C C . HIS A 1 198 ? 13.395 8.223 -25.092 1.00 89.19 198 HIS A C 1
ATOM 1581 O O . HIS A 1 198 ? 13.776 9.359 -24.821 1.00 89.19 198 HIS A O 1
ATOM 1587 N N . SER A 1 199 ? 12.914 7.422 -24.140 1.00 90.88 199 SER A N 1
ATOM 1588 C CA . SER A 1 199 ? 12.798 7.855 -22.745 1.00 90.88 199 SER A CA 1
ATOM 1589 C C . SER A 1 199 ? 14.180 8.013 -22.083 1.00 90.88 199 SER A C 1
ATOM 1591 O O . SER A 1 199 ? 15.072 7.198 -22.340 1.00 90.88 199 SER A O 1
ATOM 1593 N N . PRO A 1 200 ? 14.364 8.964 -21.143 1.00 93.88 200 PRO A N 1
ATOM 1594 C CA . PRO A 1 200 ? 15.688 9.303 -20.611 1.00 93.88 200 PRO A CA 1
ATOM 1595 C C . PRO A 1 200 ? 16.469 8.125 -20.016 1.00 93.88 200 PRO A C 1
ATOM 1597 O O . PRO A 1 200 ? 17.655 7.969 -20.286 1.00 93.88 200 PRO A O 1
ATOM 1600 N N . ASN A 1 201 ? 15.823 7.275 -19.208 1.00 94.25 201 ASN A N 1
ATOM 1601 C CA . ASN A 1 201 ? 16.497 6.143 -18.560 1.00 94.25 201 ASN A CA 1
ATOM 1602 C C . ASN A 1 201 ? 16.886 5.031 -19.566 1.00 94.25 201 ASN A C 1
ATOM 1604 O O . ASN A 1 201 ? 18.047 4.619 -19.550 1.00 94.25 201 ASN A O 1
ATOM 1608 N N . PRO A 1 202 ? 15.998 4.564 -20.470 1.00 95.19 202 PRO A N 1
ATOM 1609 C CA . PRO A 1 202 ? 16.390 3.665 -21.559 1.00 95.19 202 PRO A CA 1
ATOM 1610 C C . PRO A 1 202 ? 17.496 4.197 -22.475 1.00 95.19 202 PRO A C 1
ATOM 1612 O O . PRO A 1 202 ? 18.435 3.456 -22.774 1.00 95.19 202 PRO A O 1
ATOM 1615 N N . VAL A 1 203 ? 17.444 5.479 -22.856 1.00 96.62 203 VAL A N 1
ATOM 1616 C CA . VAL A 1 203 ? 18.500 6.129 -23.653 1.00 96.62 203 VAL A CA 1
ATOM 1617 C C . VAL A 1 203 ? 19.828 6.125 -22.893 1.00 96.62 203 VAL A C 1
ATOM 1619 O O . VAL A 1 203 ? 20.848 5.686 -23.427 1.00 96.62 203 VAL A O 1
ATOM 1622 N N . ALA A 1 204 ? 19.811 6.529 -21.621 1.00 96.50 204 ALA A N 1
ATOM 1623 C CA . ALA A 1 204 ? 20.977 6.509 -20.744 1.00 96.50 204 ALA A CA 1
ATOM 1624 C C . ALA A 1 204 ? 21.597 5.113 -20.605 1.00 96.50 204 ALA A C 1
ATOM 1626 O O . ALA A 1 204 ? 22.813 4.961 -20.700 1.00 96.50 204 ALA A O 1
ATOM 1627 N N . PHE A 1 205 ? 20.771 4.088 -20.400 1.00 96.75 205 PHE A N 1
ATOM 1628 C CA . PHE A 1 205 ? 21.219 2.702 -20.321 1.00 96.75 205 PHE A CA 1
ATOM 1629 C C . PHE A 1 205 ? 21.841 2.231 -21.634 1.00 96.75 205 PHE A C 1
ATOM 1631 O O . PHE A 1 205 ? 22.956 1.718 -21.625 1.00 96.75 205 PHE A O 1
ATOM 1638 N N . SER A 1 206 ? 21.157 2.450 -22.760 1.00 97.19 206 SER A N 1
ATOM 1639 C CA . SER A 1 206 ? 21.639 2.071 -24.090 1.00 97.19 206 SER A CA 1
ATOM 1640 C C . SER A 1 206 ? 23.003 2.699 -24.383 1.00 97.19 206 SER A C 1
ATOM 1642 O O . SER A 1 206 ? 23.962 1.996 -24.696 1.00 97.19 206 SER A O 1
ATOM 1644 N N . LEU A 1 207 ? 23.147 4.010 -24.195 1.00 97.31 207 LEU A N 1
ATOM 1645 C CA . LEU A 1 207 ? 24.394 4.713 -24.504 1.00 97.31 207 LEU A CA 1
ATOM 1646 C C . LEU A 1 207 ? 25.521 4.392 -23.515 1.00 97.31 207 LEU A C 1
ATOM 1648 O O . LEU A 1 207 ? 26.688 4.329 -23.912 1.00 97.31 207 LEU A O 1
ATOM 1652 N N . ALA A 1 208 ? 25.201 4.114 -22.248 1.00 95.81 208 ALA A N 1
ATOM 1653 C CA . ALA A 1 208 ? 26.193 3.610 -21.304 1.00 95.81 208 ALA A CA 1
ATOM 1654 C C . ALA A 1 208 ? 26.709 2.229 -21.739 1.00 95.81 208 ALA A C 1
ATOM 1656 O O . ALA A 1 208 ? 27.916 2.019 -21.771 1.00 95.81 208 ALA A O 1
ATOM 1657 N N . MET A 1 209 ? 25.833 1.317 -22.170 1.00 95.75 209 MET A N 1
ATOM 1658 C CA . MET A 1 209 ? 26.241 0.007 -22.698 1.00 95.75 209 MET A CA 1
ATOM 1659 C C . MET A 1 209 ? 27.112 0.146 -23.954 1.00 95.75 209 MET A C 1
ATOM 1661 O O . MET A 1 209 ? 28.169 -0.481 -24.044 1.00 95.75 209 MET A O 1
ATOM 1665 N N . LYS A 1 210 ? 26.735 1.052 -24.867 1.00 95.25 210 LYS A N 1
ATOM 1666 C CA . LYS A 1 210 ? 27.516 1.385 -26.069 1.00 95.25 210 LYS A CA 1
ATOM 1667 C C . LYS A 1 210 ? 28.925 1.873 -25.725 1.00 95.25 210 LYS A C 1
ATOM 1669 O O . LYS A 1 210 ? 29.893 1.448 -26.345 1.00 95.25 210 LYS A O 1
ATOM 1674 N N . THR A 1 211 ? 29.054 2.708 -24.692 1.00 94.94 211 THR A N 1
ATOM 1675 C CA . THR A 1 211 ? 30.348 3.220 -24.199 1.00 94.94 211 THR A CA 1
ATOM 1676 C C . THR A 1 211 ? 31.311 2.102 -23.789 1.00 94.94 211 THR A C 1
ATOM 1678 O O . THR A 1 211 ? 32.517 2.238 -23.971 1.00 94.94 211 THR A O 1
ATOM 1681 N N . PHE A 1 212 ? 30.795 0.974 -23.296 1.00 92.56 212 PHE A N 1
ATOM 1682 C CA . PHE A 1 212 ? 31.598 -0.194 -22.918 1.00 92.56 212 PHE A CA 1
ATOM 1683 C C . PHE A 1 212 ? 31.636 -1.289 -23.995 1.00 92.56 212 PHE A C 1
ATOM 1685 O O . PHE A 1 212 ? 32.071 -2.403 -23.713 1.00 92.56 212 PHE A O 1
ATOM 1692 N N . ASN A 1 213 ? 31.223 -0.986 -25.232 1.00 92.06 213 ASN A N 1
ATOM 1693 C CA . ASN A 1 213 ? 31.149 -1.939 -26.346 1.00 92.06 213 ASN A CA 1
ATOM 1694 C C . ASN A 1 213 ? 30.278 -3.175 -26.047 1.00 92.06 213 ASN A C 1
ATOM 1696 O O . ASN A 1 213 ? 30.528 -4.269 -26.558 1.00 92.06 213 ASN A O 1
ATOM 1700 N N . ILE A 1 214 ? 29.253 -3.010 -25.210 1.00 94.25 214 ILE A N 1
ATOM 1701 C CA . ILE A 1 214 ? 28.246 -4.039 -24.955 1.00 94.25 214 ILE A CA 1
ATOM 1702 C C . ILE A 1 214 ? 27.213 -3.952 -26.073 1.00 94.25 214 ILE A C 1
ATOM 1704 O O . ILE A 1 214 ? 26.692 -2.871 -26.347 1.00 94.25 214 ILE A O 1
ATOM 1708 N N . ARG A 1 215 ? 26.915 -5.086 -26.717 1.00 95.38 215 ARG A N 1
ATOM 1709 C CA . ARG A 1 215 ? 25.945 -5.146 -27.819 1.00 95.38 215 ARG A CA 1
ATOM 1710 C C . ARG A 1 215 ? 24.551 -4.833 -27.298 1.00 95.38 215 ARG A C 1
ATOM 1712 O O . ARG A 1 215 ? 24.169 -5.293 -26.219 1.00 95.38 215 ARG A O 1
ATOM 1719 N N . ARG A 1 216 ? 23.782 -4.083 -28.075 1.00 97.19 216 ARG A N 1
ATOM 1720 C CA . ARG A 1 216 ? 22.458 -3.600 -27.703 1.00 97.19 216 ARG A CA 1
ATOM 1721 C C . ARG A 1 216 ? 21.425 -4.110 -28.688 1.00 97.19 216 ARG A C 1
ATOM 1723 O O . ARG A 1 216 ? 21.669 -4.178 -29.892 1.00 97.19 216 ARG A O 1
ATOM 1730 N N . LEU A 1 217 ? 20.263 -4.443 -28.148 1.00 97.88 217 LEU A N 1
ATOM 1731 C CA . LEU A 1 217 ? 19.108 -4.865 -28.912 1.00 97.88 217 LEU A CA 1
ATOM 1732 C C . LEU A 1 217 ? 17.910 -3.987 -28.563 1.00 97.88 217 LEU A C 1
ATOM 1734 O O . LEU A 1 217 ? 17.558 -3.846 -27.390 1.00 97.88 217 LEU A O 1
ATOM 1738 N N . TYR A 1 218 ? 17.273 -3.424 -29.585 1.00 97.62 218 TYR A N 1
ATOM 1739 C CA . TYR A 1 218 ? 15.989 -2.744 -29.444 1.00 97.62 218 TYR A CA 1
ATOM 1740 C C . TYR A 1 218 ? 14.838 -3.683 -29.812 1.00 97.62 218 TYR A C 1
ATOM 1742 O O . TYR A 1 218 ? 14.858 -4.296 -30.878 1.00 97.62 218 TYR A O 1
ATOM 1750 N N . VAL A 1 219 ? 13.838 -3.803 -28.935 1.00 96.44 219 VAL A N 1
ATOM 1751 C CA . VAL A 1 219 ? 12.574 -4.499 -29.229 1.00 96.44 219 VAL A CA 1
ATOM 1752 C C . VAL A 1 219 ? 11.446 -3.481 -29.230 1.00 96.44 219 VAL A C 1
ATOM 1754 O O . VAL A 1 219 ? 11.072 -2.966 -28.182 1.00 96.44 219 VAL A O 1
ATOM 1757 N N . GLN A 1 220 ? 10.880 -3.197 -30.394 1.00 93.94 220 GLN A N 1
ATOM 1758 C CA . GLN A 1 220 ? 9.818 -2.207 -30.513 1.00 93.94 220 GLN A CA 1
ATOM 1759 C C . GLN A 1 220 ? 8.558 -2.615 -29.724 1.00 93.94 220 GLN A C 1
ATOM 1761 O O . GLN A 1 220 ? 7.985 -3.678 -29.965 1.00 93.94 220 GLN A O 1
ATOM 1766 N N . HIS A 1 221 ? 8.094 -1.741 -28.821 1.00 87.81 221 HIS A N 1
ATOM 1767 C CA . HIS A 1 221 ? 6.919 -1.976 -27.962 1.00 87.81 221 HIS A CA 1
ATOM 1768 C C . HIS A 1 221 ? 5.621 -1.301 -28.417 1.00 87.81 221 HIS A C 1
ATOM 1770 O O . HIS A 1 221 ? 4.556 -1.645 -27.910 1.00 87.81 221 HIS A O 1
ATOM 1776 N N . ALA A 1 222 ? 5.706 -0.334 -29.327 1.00 85.62 222 ALA A N 1
ATOM 1777 C CA . ALA A 1 222 ? 4.580 0.416 -29.875 1.00 85.62 222 ALA A CA 1
ATOM 1778 C C . ALA A 1 222 ? 4.945 0.935 -31.273 1.00 85.62 222 ALA A C 1
ATOM 1780 O O . ALA A 1 222 ? 6.122 0.927 -31.637 1.00 85.62 222 ALA A O 1
ATOM 1781 N N . GLU A 1 223 ? 3.955 1.377 -32.048 1.00 87.31 223 GLU A N 1
ATOM 1782 C CA . GLU A 1 223 ? 4.204 2.048 -33.331 1.00 87.31 223 GLU A CA 1
ATOM 1783 C C . GLU A 1 223 ? 5.023 3.337 -33.132 1.00 87.31 223 GLU A C 1
ATOM 1785 O O . GLU A 1 223 ? 5.026 3.925 -32.046 1.00 87.31 223 GLU A O 1
ATOM 1790 N N . VAL A 1 224 ? 5.763 3.733 -34.168 1.00 88.94 224 VAL A N 1
ATOM 1791 C CA . VAL A 1 224 ? 6.749 4.829 -34.136 1.00 88.94 224 VAL A CA 1
ATOM 1792 C C . VAL A 1 224 ? 6.312 5.985 -35.033 1.00 88.94 224 VAL A C 1
ATOM 1794 O O . VAL A 1 224 ? 5.446 5.814 -35.887 1.00 88.94 224 VAL A O 1
ATOM 1797 N N . SER A 1 225 ? 6.920 7.154 -34.849 1.00 85.50 225 SER A N 1
ATOM 1798 C CA . SER A 1 225 ? 6.714 8.350 -35.677 1.00 85.50 225 SER A CA 1
ATOM 1799 C C . SER A 1 225 ? 8.059 9.007 -36.005 1.00 85.50 225 SER A C 1
ATOM 1801 O O . SER A 1 225 ? 9.090 8.646 -35.437 1.00 85.50 225 SER A O 1
ATOM 1803 N N . THR A 1 226 ? 8.067 9.995 -36.899 1.00 86.94 226 THR A N 1
ATOM 1804 C CA . THR A 1 226 ? 9.288 10.687 -37.357 1.00 86.94 226 THR A CA 1
ATOM 1805 C C . THR A 1 226 ? 9.975 11.540 -36.280 1.00 86.94 226 THR A C 1
ATOM 1807 O O . THR A 1 226 ? 11.123 11.959 -36.465 1.00 86.94 226 THR A O 1
ATOM 1810 N N . SER A 1 227 ? 9.322 11.765 -35.131 1.00 83.88 227 SER A N 1
ATOM 1811 C CA . SER A 1 227 ? 9.924 12.441 -33.973 1.00 83.88 227 SER A CA 1
ATOM 1812 C C . SER A 1 227 ? 10.798 11.524 -33.111 1.00 83.88 227 SER A C 1
ATOM 1814 O O . SER A 1 227 ? 11.507 12.007 -32.228 1.00 83.88 227 SER A O 1
ATOM 1816 N N . PHE A 1 228 ? 10.808 10.214 -33.376 1.00 88.75 228 PHE A N 1
ATOM 1817 C CA . PHE A 1 228 ? 11.665 9.261 -32.672 1.00 88.75 228 PHE A CA 1
ATOM 1818 C C . PHE A 1 228 ? 13.151 9.452 -33.033 1.00 88.75 228 PHE A C 1
ATOM 1820 O O . PHE A 1 228 ? 13.492 10.020 -34.078 1.00 88.75 228 PHE A O 1
ATOM 1827 N N . PRO A 1 229 ? 14.075 8.999 -32.167 1.00 90.69 229 PRO A N 1
ATOM 1828 C CA . PRO A 1 229 ? 15.500 9.063 -32.456 1.00 90.69 229 PRO A CA 1
ATOM 1829 C C . PRO A 1 229 ? 15.922 8.054 -33.542 1.00 90.69 229 PRO A C 1
ATOM 1831 O O . PRO A 1 229 ? 15.257 7.035 -33.734 1.00 90.69 229 PRO A O 1
ATOM 1834 N N . PRO A 1 230 ? 17.063 8.283 -34.222 1.00 91.75 230 PRO A N 1
ATOM 1835 C CA . PRO A 1 230 ? 17.607 7.328 -35.185 1.00 91.75 230 PRO A CA 1
ATOM 1836 C C . PRO A 1 230 ? 17.878 5.949 -34.577 1.00 91.75 230 PRO A C 1
ATOM 1838 O O . PRO A 1 230 ? 18.368 5.829 -33.447 1.00 91.75 230 PRO A O 1
ATOM 1841 N N . LEU A 1 231 ? 17.628 4.904 -35.368 1.00 92.69 231 LEU A N 1
ATOM 1842 C CA . LEU A 1 231 ? 17.817 3.519 -34.955 1.00 92.69 231 LEU A CA 1
ATOM 1843 C C . LEU A 1 231 ? 19.299 3.125 -35.035 1.00 92.69 231 LEU A C 1
ATOM 1845 O O . LEU A 1 231 ? 19.837 2.840 -36.106 1.00 92.69 231 LEU A O 1
ATOM 1849 N N . ASP A 1 232 ? 19.976 3.137 -33.885 1.00 92.81 232 ASP A N 1
ATOM 1850 C CA . ASP A 1 232 ? 21.434 2.983 -33.801 1.00 92.81 232 ASP A CA 1
ATOM 1851 C C . ASP A 1 232 ? 21.914 1.688 -33.127 1.00 92.81 232 ASP A C 1
ATOM 1853 O O . ASP A 1 232 ? 23.048 1.625 -32.653 1.00 92.81 232 ASP A O 1
ATOM 1857 N N . PHE A 1 233 ? 21.054 0.684 -33.005 1.00 96.00 233 PHE A N 1
ATOM 1858 C CA . PHE A 1 233 ? 21.329 -0.532 -32.242 1.00 96.00 233 PHE A CA 1
ATOM 1859 C C . PHE A 1 233 ? 22.019 -1.589 -33.096 1.00 96.00 233 PHE A C 1
ATOM 1861 O O . PHE A 1 233 ? 21.736 -1.716 -34.277 1.00 96.00 233 PHE A O 1
ATOM 1868 N N . GLU A 1 234 ? 22.868 -2.422 -32.493 1.00 96.75 234 GLU A N 1
ATOM 1869 C CA . GLU A 1 234 ? 23.503 -3.516 -33.236 1.00 96.75 234 GLU A CA 1
ATOM 1870 C C . GLU A 1 234 ? 22.456 -4.510 -33.774 1.00 96.75 234 GLU A C 1
ATOM 1872 O O . GLU A 1 234 ? 22.628 -5.054 -34.865 1.00 96.75 234 GLU A O 1
ATOM 1877 N N . PHE A 1 235 ? 21.350 -4.684 -33.040 1.00 97.56 235 PHE A N 1
ATOM 1878 C CA . PHE A 1 235 ? 20.179 -5.448 -33.467 1.00 97.56 235 PHE A CA 1
ATOM 1879 C C . PHE A 1 235 ? 18.883 -4.697 -33.151 1.00 97.56 235 PHE A C 1
ATOM 1881 O O . PHE A 1 235 ? 18.730 -4.139 -32.065 1.00 97.56 235 PHE A O 1
ATOM 1888 N N . SER A 1 236 ? 17.915 -4.744 -34.061 1.00 97.56 236 SER A N 1
ATOM 1889 C CA . SER A 1 236 ? 16.599 -4.131 -33.865 1.00 97.56 236 SER A CA 1
ATOM 1890 C C . SER A 1 236 ? 15.488 -5.062 -34.326 1.00 97.56 236 SER A C 1
ATOM 1892 O O . SER A 1 236 ? 15.491 -5.518 -35.466 1.00 97.56 236 SER A O 1
ATOM 1894 N N . ILE A 1 237 ? 14.519 -5.329 -33.455 1.00 96.81 237 ILE A N 1
ATOM 1895 C CA . ILE A 1 237 ? 13.319 -6.100 -33.776 1.00 96.81 237 ILE A CA 1
ATOM 1896 C C . ILE A 1 237 ? 12.142 -5.139 -33.867 1.00 96.81 237 ILE A C 1
ATOM 1898 O O . ILE A 1 237 ? 11.608 -4.682 -32.852 1.00 96.81 237 ILE A O 1
ATOM 1902 N N . LEU A 1 238 ? 11.731 -4.880 -35.099 1.00 94.69 238 LEU A N 1
ATOM 1903 C CA . LEU A 1 238 ? 10.596 -4.047 -35.454 1.00 94.69 238 LEU A CA 1
ATOM 1904 C C . LEU A 1 238 ? 9.334 -4.904 -35.605 1.00 94.69 238 LEU A C 1
ATOM 1906 O O . LEU A 1 238 ? 9.400 -6.118 -35.831 1.00 94.69 238 LEU A O 1
ATOM 1910 N N . ARG A 1 239 ? 8.174 -4.268 -35.447 1.00 90.44 239 ARG A N 1
ATOM 1911 C CA . ARG A 1 239 ? 6.864 -4.928 -35.549 1.00 90.44 239 ARG A CA 1
ATOM 1912 C C . ARG A 1 239 ? 6.458 -5.154 -37.001 1.00 90.44 239 ARG A C 1
ATOM 1914 O O . ARG A 1 239 ? 5.834 -6.166 -37.305 1.00 90.44 239 ARG A O 1
ATOM 1921 N N . ASN A 1 240 ? 6.798 -4.213 -37.881 1.00 90.12 240 ASN A N 1
ATOM 1922 C CA . ASN A 1 240 ? 6.272 -4.166 -39.239 1.00 90.12 240 ASN A CA 1
ATOM 1923 C C . ASN A 1 240 ? 7.144 -3.331 -40.202 1.00 90.12 240 ASN A C 1
ATOM 1925 O O . ASN A 1 240 ? 8.131 -2.705 -39.800 1.00 90.12 240 ASN A O 1
ATOM 1929 N N . ALA A 1 241 ? 6.788 -3.353 -41.490 1.00 89.81 241 ALA A N 1
ATOM 1930 C CA . ALA A 1 241 ? 7.523 -2.662 -42.549 1.00 89.81 241 ALA A CA 1
ATOM 1931 C C . ALA A 1 241 ? 7.374 -1.136 -42.481 1.00 89.81 241 ALA A C 1
ATOM 1933 O O . ALA A 1 241 ? 8.313 -0.423 -42.831 1.00 89.81 241 ALA A O 1
ATOM 1934 N N . VAL A 1 242 ? 6.238 -0.628 -41.993 1.00 90.19 242 VAL A N 1
ATOM 1935 C CA . VAL A 1 242 ? 6.034 0.817 -41.796 1.00 90.19 242 VAL A CA 1
ATOM 1936 C C . VAL A 1 242 ? 7.025 1.377 -40.789 1.00 90.19 242 VAL A C 1
ATOM 1938 O O . VAL A 1 242 ? 7.705 2.354 -41.081 1.00 90.19 242 VAL A O 1
ATOM 1941 N N . SER A 1 243 ? 7.185 0.711 -39.648 1.00 92.06 243 SER A N 1
ATOM 1942 C CA . SER A 1 243 ? 8.149 1.113 -38.623 1.00 92.06 243 SER A CA 1
ATOM 1943 C C . SER A 1 243 ? 9.566 1.181 -39.187 1.00 92.06 243 SER A C 1
ATOM 1945 O O . SER A 1 243 ? 10.308 2.114 -38.894 1.00 92.06 243 SER A O 1
ATOM 1947 N N . ARG A 1 244 ? 9.936 0.224 -40.049 1.00 93.25 244 ARG A N 1
ATOM 1948 C CA . ARG A 1 244 ? 11.228 0.238 -40.742 1.00 93.25 244 ARG A CA 1
ATOM 1949 C C . ARG A 1 244 ? 11.379 1.459 -41.650 1.00 93.25 244 ARG A C 1
ATOM 1951 O O . ARG A 1 244 ? 12.400 2.127 -41.552 1.00 93.25 244 ARG A O 1
ATOM 1958 N N . ARG A 1 245 ? 10.375 1.762 -42.480 1.00 92.50 245 ARG A N 1
ATOM 1959 C CA . ARG A 1 245 ? 10.397 2.934 -43.373 1.00 92.50 245 ARG A CA 1
ATOM 1960 C C . ARG A 1 245 ? 10.508 4.239 -42.589 1.00 92.50 245 ARG A C 1
ATOM 1962 O O . ARG A 1 245 ? 11.351 5.055 -42.921 1.00 92.50 245 ARG A O 1
ATOM 1969 N N . ILE A 1 246 ? 9.744 4.393 -41.505 1.00 91.88 246 ILE A N 1
ATOM 1970 C CA . ILE A 1 246 ? 9.818 5.580 -40.637 1.00 91.88 246 ILE A CA 1
ATOM 1971 C C . ILE A 1 246 ? 11.230 5.743 -40.062 1.00 91.88 246 ILE A C 1
ATOM 1973 O O . ILE A 1 246 ? 11.780 6.841 -40.073 1.00 91.88 246 ILE A O 1
ATOM 1977 N N . TYR A 1 247 ? 11.863 4.661 -39.598 1.00 94.56 247 TYR A N 1
ATOM 1978 C CA . TYR A 1 247 ? 13.250 4.744 -39.136 1.00 94.56 247 TYR A CA 1
ATOM 1979 C C . TYR A 1 247 ? 14.242 5.056 -40.265 1.00 94.56 247 TYR A C 1
ATOM 1981 O O . TYR A 1 247 ? 15.174 5.813 -40.016 1.00 94.56 247 TYR A O 1
ATOM 1989 N N . GLU A 1 248 ? 14.039 4.531 -41.478 1.00 94.31 248 GLU A N 1
ATOM 1990 C CA . GLU A 1 248 ? 14.842 4.864 -42.669 1.00 94.31 248 GLU A CA 1
ATOM 1991 C C . GLU A 1 248 ? 14.671 6.339 -43.092 1.00 94.31 248 GLU A C 1
ATOM 1993 O O . GLU A 1 248 ? 15.635 6.960 -43.537 1.00 94.31 248 GLU A O 1
ATOM 1998 N N . GLU A 1 249 ? 13.483 6.923 -42.898 1.00 93.94 249 GLU A N 1
ATOM 1999 C CA . GLU A 1 249 ? 13.204 8.354 -43.102 1.00 93.94 249 GLU A CA 1
ATOM 2000 C C . GLU A 1 249 ? 13.876 9.235 -42.039 1.00 93.94 249 GLU A C 1
ATOM 2002 O O . GLU A 1 249 ? 14.400 10.304 -42.355 1.00 93.94 249 GLU A O 1
ATOM 2007 N N . ILE A 1 250 ? 13.895 8.788 -40.778 1.00 92.06 250 ILE A N 1
ATOM 2008 C CA . ILE A 1 250 ? 14.586 9.478 -39.677 1.00 92.06 250 ILE A CA 1
ATOM 2009 C C . ILE A 1 250 ? 16.098 9.543 -39.934 1.00 92.06 250 ILE A C 1
ATOM 2011 O O . ILE A 1 250 ? 16.739 10.546 -39.600 1.00 92.06 250 ILE A O 1
ATOM 2015 N N . GLY A 1 251 ? 16.675 8.472 -40.481 1.00 91.69 251 GLY A N 1
ATOM 2016 C CA . GLY A 1 251 ? 18.088 8.385 -40.827 1.00 91.69 251 GLY A CA 1
ATOM 2017 C C . GLY A 1 251 ? 18.541 6.959 -41.162 1.00 91.69 251 GLY A C 1
ATOM 2018 O O . GLY A 1 251 ? 17.756 6.015 -41.132 1.00 91.69 251 GLY A O 1
ATOM 2019 N N . PRO A 1 252 ? 19.834 6.753 -41.464 1.00 91.38 252 PRO A N 1
ATOM 2020 C CA . PRO A 1 252 ? 20.342 5.420 -41.763 1.00 91.38 252 PRO A CA 1
ATOM 2021 C C . PRO A 1 252 ? 20.186 4.488 -40.552 1.00 91.38 252 PRO A C 1
ATOM 2023 O O . PRO A 1 252 ? 20.672 4.788 -39.457 1.00 91.38 252 PRO A O 1
ATOM 2026 N N . ILE A 1 253 ? 19.551 3.332 -40.767 1.00 92.31 253 ILE A N 1
ATOM 2027 C CA . ILE A 1 253 ? 19.500 2.257 -39.772 1.00 92.31 253 ILE A CA 1
ATOM 2028 C C . ILE A 1 253 ? 20.903 1.670 -39.636 1.00 92.31 253 ILE A C 1
ATOM 2030 O O . ILE A 1 253 ? 21.445 1.090 -40.579 1.00 92.31 253 ILE A O 1
ATOM 2034 N N . ASN A 1 254 ? 21.486 1.804 -38.448 1.00 87.81 254 ASN A N 1
ATOM 2035 C CA . ASN A 1 254 ? 22.748 1.150 -38.129 1.00 87.81 254 ASN A CA 1
ATOM 2036 C C . ASN A 1 254 ? 22.454 -0.228 -37.531 1.00 87.81 254 ASN A C 1
ATOM 2038 O O . ASN A 1 254 ? 21.555 -0.350 -36.707 1.00 87.81 254 ASN A O 1
ATOM 2042 N N . GLY A 1 255 ? 23.229 -1.242 -37.919 1.00 92.69 255 GLY A N 1
ATOM 2043 C CA . GLY A 1 255 ? 23.047 -2.618 -37.448 1.00 92.69 255 GLY A CA 1
ATOM 2044 C C . GLY A 1 255 ? 21.987 -3.405 -38.221 1.00 92.69 255 GLY A C 1
ATOM 2045 O O . GLY A 1 255 ? 21.560 -3.018 -39.308 1.00 92.69 255 GLY A O 1
ATOM 2046 N N . ASP A 1 256 ? 21.598 -4.559 -37.677 1.00 95.44 256 ASP A N 1
ATOM 2047 C CA . ASP A 1 256 ? 20.642 -5.459 -38.324 1.00 95.44 256 ASP A CA 1
ATOM 2048 C C . ASP A 1 256 ? 19.213 -5.214 -37.826 1.00 95.44 256 ASP A C 1
ATOM 2050 O O . ASP A 1 256 ? 18.925 -5.364 -36.636 1.00 95.44 256 ASP A O 1
ATOM 2054 N N . ALA A 1 257 ? 18.298 -4.910 -38.748 1.00 95.88 257 ALA A N 1
ATOM 2055 C CA . ALA A 1 257 ? 16.868 -4.820 -38.470 1.00 95.88 257 ALA A CA 1
ATOM 2056 C C . ALA A 1 257 ? 16.122 -6.090 -38.913 1.00 95.88 257 ALA A C 1
ATOM 2058 O O . ALA A 1 257 ? 16.375 -6.652 -39.983 1.00 95.88 257 ALA A O 1
ATOM 2059 N N . PHE A 1 258 ? 15.177 -6.523 -38.085 1.00 95.81 258 PHE A N 1
ATOM 2060 C CA . PHE A 1 258 ? 14.318 -7.682 -38.308 1.00 95.81 258 PHE A CA 1
ATOM 2061 C C . PHE A 1 258 ? 12.866 -7.265 -38.121 1.00 95.81 258 PHE A C 1
ATOM 2063 O O . PHE A 1 258 ? 12.547 -6.568 -37.160 1.00 95.81 258 PHE A O 1
ATOM 2070 N N . ILE A 1 259 ? 11.988 -7.706 -39.012 1.00 94.06 259 ILE A N 1
ATOM 2071 C CA . ILE A 1 259 ? 10.548 -7.496 -38.913 1.00 94.06 259 ILE A CA 1
ATOM 2072 C C . ILE A 1 259 ? 9.932 -8.811 -38.448 1.00 94.06 259 ILE A C 1
ATOM 2074 O O . ILE A 1 259 ? 9.910 -9.796 -39.184 1.00 94.06 259 ILE A O 1
ATOM 2078 N N . ILE A 1 260 ? 9.455 -8.840 -37.204 1.00 92.25 260 ILE A N 1
ATOM 2079 C CA . ILE A 1 260 ? 8.896 -10.055 -36.607 1.00 92.25 260 ILE A CA 1
ATOM 2080 C C . ILE A 1 260 ? 7.479 -9.767 -36.110 1.00 92.25 260 ILE A C 1
ATOM 2082 O O . ILE A 1 260 ? 7.278 -8.874 -35.289 1.00 92.25 260 ILE A O 1
ATOM 2086 N N . SER A 1 261 ? 6.492 -10.537 -36.570 1.00 86.50 261 SER A N 1
ATOM 2087 C CA . SER A 1 261 ? 5.098 -10.369 -36.145 1.00 86.50 261 SER A CA 1
ATOM 2088 C C . SER A 1 261 ? 4.933 -10.628 -34.644 1.00 86.50 261 SER A C 1
ATOM 2090 O O . SER A 1 261 ? 5.602 -11.492 -34.068 1.00 86.50 261 SER A O 1
ATOM 2092 N N . ARG A 1 262 ? 4.018 -9.882 -34.014 1.00 86.00 262 ARG A N 1
ATOM 2093 C CA . ARG A 1 262 ? 3.606 -10.063 -32.609 1.00 86.00 262 ARG A CA 1
ATOM 2094 C C . ARG A 1 262 ? 2.272 -10.774 -32.452 1.00 86.00 262 ARG A C 1
ATOM 2096 O O . ARG A 1 262 ? 1.837 -10.976 -31.323 1.00 86.00 262 ARG A O 1
ATOM 2103 N N . PHE A 1 263 ? 1.633 -11.132 -33.559 1.00 82.44 263 PHE A N 1
ATOM 2104 C CA . PHE A 1 263 ? 0.349 -11.811 -33.554 1.00 82.44 263 PHE A CA 1
ATOM 2105 C C . PHE A 1 263 ? 0.568 -13.326 -33.600 1.00 82.44 263 PHE A C 1
ATOM 2107 O O . PHE A 1 263 ? 1.081 -13.823 -34.602 1.00 82.44 263 PHE A O 1
ATOM 2114 N N . PRO A 1 264 ? 0.242 -14.061 -32.519 1.00 72.50 264 PRO A N 1
ATOM 2115 C CA . PRO A 1 264 ? 0.257 -15.521 -32.532 1.00 72.50 264 PRO A CA 1
ATOM 2116 C C . PRO A 1 264 ? -1.027 -16.109 -33.136 1.00 72.50 264 PRO A C 1
ATOM 2118 O O . PRO A 1 264 ? -1.049 -17.276 -33.513 1.00 72.50 264 PRO A O 1
ATOM 2121 N N . GLU A 1 265 ? -2.102 -15.321 -33.181 1.00 78.00 265 GLU A N 1
ATOM 2122 C CA . GLU A 1 265 ? -3.406 -15.718 -33.704 1.00 78.00 265 GLU A CA 1
ATOM 2123 C C . GLU A 1 265 ? -3.531 -15.376 -35.194 1.00 78.00 265 GLU A C 1
ATOM 2125 O O . GLU A 1 265 ? -2.885 -14.435 -35.659 1.00 78.00 265 GLU A O 1
ATOM 2130 N N . PRO A 1 266 ? -4.365 -16.111 -35.952 1.00 80.81 266 PRO A N 1
ATOM 2131 C CA . PRO A 1 266 ? -4.657 -15.758 -37.330 1.00 80.81 266 PRO A CA 1
ATOM 2132 C C . PRO A 1 266 ? -5.476 -14.466 -37.397 1.00 80.81 266 PRO A C 1
ATOM 2134 O O . PRO A 1 266 ? -6.361 -14.223 -36.571 1.00 80.81 266 PRO A O 1
ATOM 2137 N N . PHE A 1 267 ? -5.210 -13.681 -38.438 1.00 86.44 267 PHE A N 1
ATOM 2138 C CA . PHE A 1 267 ? -5.950 -12.465 -38.741 1.00 86.44 267 PHE A CA 1
ATOM 2139 C C . PHE A 1 267 ? -7.452 -12.740 -38.912 1.00 86.44 267 PHE A C 1
ATOM 2141 O O . PHE A 1 267 ? -7.847 -13.728 -39.538 1.00 86.44 267 PHE A O 1
ATOM 2148 N N . ARG A 1 268 ? -8.290 -11.834 -38.397 1.00 89.19 268 ARG A N 1
ATOM 2149 C CA . ARG A 1 268 ? -9.742 -11.838 -38.614 1.00 89.19 268 ARG A CA 1
ATOM 2150 C C . ARG A 1 268 ? -10.155 -10.545 -39.303 1.00 89.19 268 ARG A C 1
ATOM 2152 O O . ARG A 1 268 ? -9.808 -9.468 -38.830 1.00 89.19 268 ARG A O 1
ATOM 2159 N N . TYR A 1 269 ? -10.930 -10.650 -40.382 1.00 89.00 269 TYR A N 1
ATOM 2160 C CA . TYR A 1 269 ? -11.447 -9.469 -41.076 1.00 89.00 269 TYR A CA 1
ATOM 2161 C C . TYR A 1 269 ? -12.372 -8.666 -40.153 1.00 89.00 269 TYR A C 1
ATOM 2163 O O . TYR A 1 269 ? -13.259 -9.265 -39.533 1.00 89.00 269 TYR A O 1
ATOM 2171 N N . PRO A 1 270 ? -12.204 -7.333 -40.066 1.00 91.62 270 PRO A N 1
ATOM 2172 C CA . PRO A 1 270 ? -13.154 -6.477 -39.379 1.00 91.62 270 PRO A CA 1
ATOM 2173 C C . PRO A 1 270 ? -14.550 -6.590 -39.984 1.00 91.62 270 PRO A C 1
ATOM 2175 O O . PRO A 1 270 ? -14.733 -6.416 -41.187 1.00 91.62 270 PRO A O 1
ATOM 2178 N N . GLN A 1 271 ? -15.543 -6.869 -39.143 1.00 82.00 271 GLN A N 1
ATOM 2179 C CA . GLN A 1 271 ? -16.933 -6.977 -39.577 1.00 82.00 271 GLN A CA 1
ATOM 2180 C C . GLN A 1 271 ? -17.744 -5.797 -39.044 1.00 82.00 271 GLN A C 1
ATOM 2182 O O . GLN A 1 271 ? -17.989 -5.689 -37.844 1.00 82.00 271 GLN A O 1
ATOM 2187 N N . CYS A 1 272 ? -18.191 -4.923 -39.947 1.00 73.94 272 CYS A N 1
ATOM 2188 C CA . CYS A 1 272 ? -19.263 -3.972 -39.662 1.00 73.94 272 CYS A CA 1
ATOM 2189 C C . CYS A 1 272 ? -20.589 -4.652 -40.002 1.00 73.94 272 CYS A C 1
ATOM 2191 O O . CYS A 1 272 ? -20.784 -5.069 -41.144 1.00 73.94 272 CYS A O 1
ATOM 2193 N N . ASN A 1 273 ? -21.506 -4.757 -39.044 1.00 68.44 273 ASN A N 1
ATOM 2194 C CA . ASN A 1 273 ? -22.836 -5.269 -39.343 1.00 68.44 273 ASN A CA 1
ATOM 2195 C C . ASN A 1 273 ? -23.594 -4.197 -40.151 1.00 68.44 273 ASN A C 1
ATOM 2197 O O . ASN A 1 273 ? -23.928 -3.139 -39.615 1.00 68.44 273 ASN A O 1
ATOM 2201 N N . ARG A 1 274 ? -23.769 -4.431 -41.459 1.00 65.62 274 ARG A N 1
ATOM 2202 C CA . ARG A 1 274 ? -24.388 -3.478 -42.402 1.00 65.62 274 ARG A CA 1
ATOM 2203 C C . ARG A 1 274 ? -25.906 -3.641 -42.514 1.00 65.62 274 ARG A C 1
ATOM 2205 O O . ARG A 1 274 ? -26.539 -2.815 -43.163 1.00 65.62 274 ARG A O 1
ATOM 2212 N N . ASP A 1 275 ? -26.483 -4.663 -41.882 1.00 56.88 275 ASP A N 1
ATOM 2213 C CA . ASP A 1 275 ? -27.925 -4.906 -41.921 1.00 56.88 275 ASP A CA 1
ATOM 2214 C C . ASP A 1 275 ? -28.690 -3.810 -41.154 1.00 56.88 275 ASP A C 1
ATOM 2216 O O . ASP A 1 275 ? -28.460 -3.570 -39.966 1.00 56.88 275 ASP A O 1
ATOM 2220 N N . GLU A 1 276 ? -29.637 -3.163 -41.845 1.00 49.59 276 GLU A N 1
ATOM 2221 C CA . GLU A 1 276 ? -30.341 -1.920 -41.469 1.00 49.59 276 GLU A CA 1
ATOM 2222 C C . GLU A 1 276 ? -31.179 -1.974 -40.168 1.00 49.59 276 GLU A C 1
ATOM 2224 O O . GLU A 1 276 ? -31.785 -0.976 -39.779 1.00 49.59 276 GLU A O 1
ATOM 2229 N N . LEU A 1 277 ? -31.210 -3.103 -39.452 1.00 54.34 277 LEU A N 1
ATOM 2230 C CA . LEU A 1 277 ? -32.063 -3.313 -38.272 1.00 54.34 277 LEU A CA 1
ATOM 2231 C C . LEU A 1 277 ? -31.297 -3.427 -36.938 1.00 54.34 277 LEU A C 1
ATOM 2233 O O . LEU A 1 277 ? -31.917 -3.333 -35.876 1.00 54.34 277 LEU A O 1
ATOM 2237 N N . GLY A 1 278 ? -29.970 -3.608 -36.951 1.00 66.94 278 GLY A N 1
ATOM 2238 C CA . GLY A 1 278 ? -29.174 -3.843 -35.738 1.00 66.94 278 GLY A CA 1
ATOM 2239 C C . GLY A 1 278 ? -28.397 -2.615 -35.254 1.00 66.94 278 GLY A C 1
ATOM 2240 O O . GLY A 1 278 ? -27.412 -2.216 -35.875 1.00 66.94 278 GLY A O 1
ATOM 2241 N N . LYS A 1 279 ? -28.779 -2.043 -34.104 1.00 85.25 279 LYS A N 1
ATOM 2242 C CA . LYS A 1 279 ? -27.981 -1.003 -33.426 1.00 85.25 279 LYS A CA 1
ATOM 2243 C C . LYS A 1 279 ? -26.606 -1.543 -32.994 1.00 85.25 279 LYS A C 1
ATOM 2245 O O . LYS A 1 279 ? -26.520 -2.664 -32.498 1.00 85.25 279 LYS A O 1
ATOM 2250 N N . GLN A 1 280 ? -25.554 -0.734 -33.129 1.00 90.19 280 GLN A N 1
ATOM 2251 C CA . GLN A 1 280 ? -24.165 -1.093 -32.814 1.00 90.19 280 GLN A CA 1
ATOM 2252 C C . GLN A 1 280 ? -23.740 -0.618 -31.422 1.00 90.19 280 GLN A C 1
ATOM 2254 O O . GLN A 1 280 ? -24.054 0.502 -31.022 1.00 90.19 280 GLN A O 1
ATOM 2259 N N . SER A 1 281 ? -22.959 -1.427 -30.708 1.00 94.38 281 SER A N 1
ATOM 2260 C CA . SER A 1 281 ? -22.248 -0.961 -29.514 1.00 94.38 281 SER A CA 1
ATOM 2261 C C . SER A 1 281 ? -20.959 -0.246 -29.920 1.00 94.38 281 SER A C 1
ATOM 2263 O O . SER A 1 281 ? -20.227 -0.728 -30.784 1.00 94.38 281 SER A O 1
ATOM 2265 N N . VAL A 1 282 ? -20.658 0.883 -29.280 1.00 96.69 282 VAL A N 1
ATOM 2266 C CA . VAL A 1 282 ? -19.438 1.667 -29.521 1.00 96.69 282 VAL A CA 1
ATOM 2267 C C . VAL A 1 282 ? -18.572 1.678 -28.266 1.00 96.69 282 VAL A C 1
ATOM 2269 O O . VAL A 1 282 ? -19.066 1.893 -27.159 1.00 96.69 282 VAL A O 1
ATOM 2272 N N . VAL A 1 283 ? -17.268 1.460 -28.431 1.00 97.81 283 VAL A N 1
ATOM 2273 C CA . VAL A 1 283 ? -16.287 1.552 -27.343 1.00 97.81 283 VAL A CA 1
ATOM 2274 C C . VAL A 1 283 ? -15.267 2.637 -27.669 1.00 97.81 283 VAL A C 1
ATOM 2276 O O . VAL A 1 283 ? -14.588 2.574 -28.692 1.00 97.81 283 VAL A O 1
ATOM 2279 N N . LEU A 1 284 ? -15.157 3.624 -26.782 1.00 97.50 284 LEU A N 1
ATOM 2280 C CA . LEU A 1 284 ? -14.169 4.697 -26.833 1.00 97.50 284 LEU A CA 1
ATOM 2281 C C . LEU A 1 284 ? -12.850 4.201 -26.225 1.00 97.50 284 LEU A C 1
ATOM 2283 O O . LEU A 1 284 ? -12.804 3.886 -25.038 1.00 97.50 284 LEU A O 1
ATOM 2287 N N . TYR A 1 285 ? -11.778 4.132 -27.007 1.00 96.38 285 TYR A N 1
ATOM 2288 C CA . TYR A 1 285 ? -10.438 3.784 -26.527 1.00 96.38 285 TYR A CA 1
ATOM 2289 C C . TYR A 1 285 ? -9.606 5.054 -26.370 1.00 96.38 285 TYR A C 1
ATOM 2291 O O . TYR A 1 285 ? -9.251 5.709 -27.352 1.00 96.38 285 TYR A O 1
ATOM 2299 N N . THR A 1 286 ? -9.291 5.390 -25.124 1.00 92.88 286 THR A N 1
ATOM 2300 C CA . THR A 1 286 ? -8.545 6.600 -24.769 1.00 92.88 286 THR A CA 1
ATOM 2301 C C . THR A 1 286 ? -7.033 6.369 -24.755 1.00 92.88 286 THR A C 1
ATOM 2303 O O . THR A 1 286 ? -6.551 5.231 -24.756 1.00 92.88 286 THR A O 1
ATOM 2306 N N . THR A 1 287 ? -6.261 7.457 -24.732 1.00 88.31 287 THR A N 1
ATOM 2307 C CA . THR A 1 287 ? -4.812 7.430 -24.492 1.00 88.31 287 THR A CA 1
ATOM 2308 C C . THR A 1 287 ? -4.501 7.729 -23.020 1.00 88.31 287 THR A C 1
ATOM 2310 O O . THR A 1 287 ? -5.392 7.828 -22.176 1.00 88.31 287 THR A O 1
ATOM 2313 N N . GLY A 1 288 ? -3.215 7.811 -22.651 1.00 79.31 288 GLY A N 1
ATOM 2314 C CA . GLY A 1 288 ? -2.803 8.085 -21.264 1.00 79.31 288 GLY A CA 1
ATOM 2315 C C . GLY A 1 288 ? -3.310 9.426 -20.709 1.00 79.31 288 GLY A C 1
ATOM 2316 O O . GLY A 1 288 ? -3.292 9.634 -19.493 1.00 79.31 288 GLY A O 1
ATOM 2317 N N . ARG A 1 289 ? -3.776 10.321 -21.583 1.00 78.38 289 ARG A N 1
ATOM 2318 C CA . ARG A 1 289 ? -4.455 11.574 -21.257 1.00 78.38 289 ARG A CA 1
ATOM 2319 C C . ARG A 1 289 ? -5.670 11.728 -22.145 1.00 78.38 289 ARG A C 1
ATOM 2321 O O . ARG A 1 289 ? -5.702 11.194 -23.240 1.00 78.38 289 ARG A O 1
ATOM 2328 N N . VAL A 1 290 ? -6.658 12.450 -21.650 1.00 88.12 290 VAL A N 1
ATOM 2329 C CA . VAL A 1 290 ? -7.937 12.609 -22.329 1.00 88.12 290 VAL A CA 1
ATOM 2330 C C . VAL A 1 290 ? -8.320 14.070 -22.243 1.00 88.12 290 VAL A C 1
ATOM 2332 O O . VAL A 1 290 ? -8.267 14.640 -21.151 1.00 88.12 290 VAL A O 1
ATOM 2335 N N . ASP A 1 291 ? -8.702 14.660 -23.372 1.00 89.56 291 ASP A N 1
ATOM 2336 C CA . ASP A 1 291 ? -9.469 15.900 -23.349 1.00 89.56 291 ASP A CA 1
ATOM 2337 C C . ASP A 1 291 ? -10.898 15.546 -22.921 1.00 89.56 291 ASP A C 1
ATOM 2339 O O . ASP A 1 291 ? -11.654 14.904 -23.653 1.00 89.56 291 ASP A O 1
ATOM 2343 N N . VAL A 1 292 ? -11.240 15.894 -21.681 1.00 88.94 292 VAL A N 1
ATOM 2344 C CA . VAL A 1 292 ? -12.515 15.522 -21.056 1.00 88.94 292 VAL A CA 1
ATOM 2345 C C . VAL A 1 292 ? -13.689 16.245 -21.713 1.00 88.94 292 VAL A C 1
ATOM 2347 O O . VAL A 1 292 ? -14.766 15.657 -21.845 1.00 88.94 292 VAL A O 1
ATOM 2350 N N . ASP A 1 293 ? -13.497 17.489 -22.155 1.00 90.31 293 ASP A N 1
ATOM 2351 C CA . ASP A 1 293 ? -14.542 18.244 -22.843 1.00 90.31 293 ASP A CA 1
ATOM 2352 C C . ASP A 1 293 ? -14.784 17.677 -24.238 1.00 90.31 293 ASP A C 1
ATOM 2354 O O . ASP A 1 293 ? -15.934 17.421 -24.611 1.00 90.31 293 ASP A O 1
ATOM 2358 N N . GLY A 1 294 ? -13.701 17.372 -24.951 1.00 93.56 294 GLY A N 1
ATOM 2359 C CA . GLY A 1 294 ? -13.737 16.622 -26.198 1.00 93.56 294 GLY A CA 1
ATOM 2360 C C . GLY A 1 294 ? -14.462 15.282 -26.065 1.00 93.56 294 GLY A C 1
ATOM 2361 O O . GLY A 1 294 ? -15.413 14.996 -26.798 1.00 93.56 294 GLY A O 1
ATOM 2362 N N . LEU A 1 295 ? -14.088 14.483 -25.058 1.00 94.62 295 LEU A N 1
ATOM 2363 C CA . LEU A 1 295 ? -14.703 13.181 -24.784 1.00 94.62 295 LEU A CA 1
ATOM 2364 C C . LEU A 1 295 ? -16.201 13.314 -24.506 1.00 94.62 295 LEU A C 1
ATOM 2366 O O . LEU A 1 295 ? -16.997 12.510 -24.995 1.00 94.62 295 LEU A O 1
ATOM 2370 N N . ARG A 1 296 ? -16.596 14.322 -23.722 1.00 94.69 296 ARG A N 1
ATOM 2371 C CA . ARG A 1 296 ? -17.998 14.598 -23.401 1.00 94.69 296 ARG A CA 1
ATOM 2372 C C . ARG A 1 296 ? -18.807 14.901 -24.661 1.00 94.69 296 ARG A C 1
ATOM 2374 O O . ARG A 1 296 ? -19.906 14.370 -24.805 1.00 94.69 296 ARG A O 1
ATOM 2381 N N . LEU A 1 297 ? -18.272 15.706 -25.580 1.00 95.44 297 LEU A N 1
ATOM 2382 C CA . LEU A 1 297 ? -18.936 16.020 -26.849 1.00 95.44 297 LEU A CA 1
ATOM 2383 C C . LEU A 1 297 ? -19.089 14.778 -27.736 1.00 95.44 297 LEU A C 1
ATOM 2385 O O . LEU A 1 297 ? -20.187 14.518 -28.235 1.00 95.44 297 LEU A O 1
ATOM 2389 N N . VAL A 1 298 ? -18.026 13.978 -27.869 1.00 96.69 298 VAL A N 1
ATOM 2390 C CA . VAL A 1 298 ? -18.050 12.710 -28.617 1.00 96.69 298 VAL A CA 1
ATOM 2391 C C . VAL A 1 298 ? -19.082 11.745 -28.029 1.00 96.69 298 VAL A C 1
ATOM 2393 O O . VAL A 1 298 ? -19.892 11.175 -28.764 1.00 96.69 298 VAL A O 1
ATOM 2396 N N . PHE A 1 299 ? -19.105 11.595 -26.702 1.00 96.56 299 PHE A N 1
ATOM 2397 C CA . PHE A 1 299 ? -20.065 10.742 -26.005 1.00 96.56 299 PHE A CA 1
ATOM 2398 C C . PHE A 1 299 ? -21.516 11.176 -26.251 1.00 96.56 299 PHE A C 1
ATOM 2400 O O . PHE A 1 299 ? -22.342 10.337 -26.605 1.00 96.56 299 PHE A O 1
ATOM 2407 N N . GLU A 1 300 ? -21.839 12.465 -26.121 1.00 94.94 300 GLU A N 1
ATOM 2408 C CA . GLU A 1 300 ? -23.211 12.954 -26.330 1.00 94.94 300 GLU A CA 1
ATOM 2409 C C . GLU A 1 300 ? -23.688 12.780 -27.780 1.00 94.94 300 GLU A C 1
ATOM 2411 O O . GLU A 1 300 ? -24.846 12.415 -28.018 1.00 94.94 300 GLU A O 1
ATOM 2416 N N . ARG A 1 301 ? -22.800 12.971 -28.764 1.00 96.12 301 ARG A N 1
ATOM 2417 C CA . ARG A 1 301 ? -23.117 12.708 -30.178 1.00 96.12 301 ARG A CA 1
ATOM 2418 C C . ARG A 1 301 ? -23.389 11.229 -30.430 1.00 96.12 301 ARG A C 1
ATOM 2420 O O . ARG A 1 301 ? -24.409 10.892 -31.023 1.00 96.12 301 ARG A O 1
ATOM 2427 N N . LEU A 1 302 ? -22.543 10.339 -29.916 1.00 96.19 302 LEU A N 1
ATOM 2428 C CA . LEU A 1 302 ? -22.753 8.894 -30.048 1.00 96.19 302 LEU A CA 1
ATOM 2429 C C . LEU A 1 302 ? -24.015 8.418 -29.321 1.00 96.19 302 LEU A C 1
ATOM 2431 O O . LEU A 1 302 ? -24.739 7.571 -29.835 1.00 96.19 302 LEU A O 1
ATOM 2435 N N . ARG A 1 303 ? -24.318 8.982 -28.148 1.00 94.31 303 ARG A N 1
ATOM 2436 C CA . ARG A 1 303 ? -25.506 8.635 -27.354 1.00 94.31 303 ARG A CA 1
ATOM 2437 C C . ARG A 1 303 ? -26.815 9.010 -28.053 1.00 94.31 303 ARG A C 1
ATOM 2439 O O . ARG A 1 303 ? -27.836 8.366 -27.827 1.00 94.31 303 ARG A O 1
ATOM 2446 N N . THR A 1 304 ? -26.795 10.061 -28.869 1.00 93.62 304 THR A N 1
ATOM 2447 C CA . THR A 1 304 ? -27.962 10.542 -29.628 1.00 93.62 304 THR A CA 1
ATOM 2448 C C . THR A 1 304 ? -28.071 9.926 -31.025 1.00 93.62 304 THR A C 1
ATOM 2450 O O . THR A 1 304 ? -29.082 10.122 -31.698 1.00 93.62 304 THR A O 1
ATOM 2453 N N . ASN A 1 305 ? -27.080 9.137 -31.448 1.00 94.31 305 ASN A N 1
ATOM 2454 C CA . ASN A 1 305 ? -27.084 8.451 -32.732 1.00 94.31 305 ASN A CA 1
ATOM 2455 C C . ASN A 1 305 ? -28.110 7.293 -32.736 1.00 94.31 305 ASN A C 1
ATOM 2457 O O . ASN A 1 305 ? -27.991 6.363 -31.931 1.00 94.31 305 ASN A O 1
ATOM 2461 N N . PRO A 1 306 ? -29.103 7.287 -33.652 1.00 92.06 306 PRO A N 1
ATOM 2462 C CA . PRO A 1 306 ? -30.166 6.277 -33.670 1.00 92.06 306 PRO A CA 1
ATOM 2463 C C . PRO A 1 306 ? -29.660 4.857 -33.969 1.00 92.06 306 PRO A C 1
ATOM 2465 O O . PRO A 1 306 ? -30.343 3.884 -33.636 1.00 92.06 306 PRO A O 1
ATOM 2468 N N . HIS A 1 307 ? -28.466 4.732 -34.554 1.00 91.38 307 HIS A N 1
ATOM 2469 C CA . HIS A 1 307 ? -27.833 3.465 -34.907 1.00 91.38 307 HIS A CA 1
ATOM 2470 C C . HIS A 1 307 ? -26.922 2.908 -33.802 1.00 91.38 307 HIS A C 1
ATOM 2472 O O . HIS A 1 307 ? -26.370 1.823 -33.978 1.00 91.38 307 HIS A O 1
ATOM 2478 N N . VAL A 1 308 ? -26.764 3.600 -32.667 1.00 93.88 308 VAL A N 1
ATOM 2479 C CA . VAL A 1 308 ? -25.933 3.155 -31.536 1.00 93.88 308 VAL A CA 1
ATOM 2480 C C . VAL A 1 308 ? -26.814 2.592 -30.412 1.00 93.88 308 VAL A C 1
ATOM 2482 O O . VAL A 1 308 ? -27.823 3.187 -30.031 1.00 93.88 308 VAL A O 1
ATOM 2485 N N . SER A 1 309 ? -26.472 1.409 -29.891 1.00 92.81 309 SER A N 1
ATOM 2486 C CA . SER A 1 309 ? -27.193 0.736 -28.795 1.00 92.81 309 SER A CA 1
ATOM 2487 C C . SER A 1 309 ? -26.632 1.102 -27.424 1.00 92.81 309 SER A C 1
ATOM 2489 O O . SER A 1 309 ? -27.392 1.313 -26.480 1.00 92.81 309 SER A O 1
ATOM 2491 N N . SER A 1 310 ? -25.308 1.166 -27.315 1.00 94.12 310 SER A N 1
ATOM 2492 C CA . SER A 1 310 ? -24.591 1.479 -26.085 1.00 94.12 310 SER A CA 1
ATOM 2493 C C . SER A 1 310 ? -23.250 2.133 -26.394 1.00 94.12 310 SER A C 1
ATOM 2495 O O . SER A 1 310 ? -22.643 1.876 -27.436 1.00 94.12 310 SER A O 1
ATOM 2497 N N . VAL A 1 311 ? -22.784 2.969 -25.467 1.00 96.88 311 VAL A N 1
ATOM 2498 C CA . VAL A 1 311 ? -21.456 3.582 -25.525 1.00 96.88 311 VAL A CA 1
ATOM 2499 C C . VAL A 1 311 ? -20.710 3.234 -24.246 1.00 96.88 311 VAL A C 1
ATOM 2501 O O . VAL A 1 311 ? -21.211 3.448 -23.142 1.00 96.88 311 VAL A O 1
ATOM 2504 N N . HIS A 1 312 ? -19.509 2.699 -24.404 1.00 97.44 312 HIS A N 1
ATOM 2505 C CA . HIS A 1 312 ? -18.606 2.370 -23.309 1.00 97.44 312 HIS A CA 1
ATOM 2506 C C . HIS A 1 312 ? -17.267 3.070 -23.518 1.00 97.44 312 HIS A C 1
ATOM 2508 O O . HIS A 1 312 ? -16.941 3.476 -24.631 1.00 97.44 312 HIS A O 1
ATOM 2514 N N . VAL A 1 313 ? -16.461 3.176 -22.467 1.00 96.31 313 VAL A N 1
ATOM 2515 C CA . VAL A 1 313 ? -15.068 3.618 -22.572 1.00 96.31 313 VAL A CA 1
ATOM 2516 C C . VAL A 1 313 ? -14.144 2.515 -22.085 1.00 96.31 313 VAL A C 1
ATOM 2518 O O . VAL A 1 313 ? -14.410 1.881 -21.067 1.00 96.31 313 VAL A O 1
ATOM 2521 N N . LYS A 1 314 ? -13.052 2.269 -22.806 1.00 95.12 314 LYS A N 1
ATOM 2522 C CA . LYS A 1 314 ? -11.949 1.416 -22.376 1.00 95.12 314 LYS A CA 1
ATOM 2523 C C . LYS A 1 314 ? -10.757 2.317 -22.035 1.00 95.12 314 LYS A C 1
ATOM 2525 O O . LYS A 1 314 ? -10.032 2.718 -22.948 1.00 95.12 314 LYS A O 1
ATOM 2530 N N . PRO A 1 315 ? -10.549 2.644 -20.745 1.00 90.38 315 PRO A N 1
ATOM 2531 C CA . PRO A 1 315 ? -9.474 3.539 -20.345 1.00 90.38 315 PRO A CA 1
ATOM 2532 C C . PRO A 1 315 ? -8.102 2.945 -20.661 1.00 90.38 315 PRO A C 1
ATOM 2534 O O . PRO A 1 315 ? -7.897 1.730 -20.536 1.00 90.38 315 PRO A O 1
ATOM 2537 N N . HIS A 1 316 ? -7.143 3.801 -21.005 1.00 84.88 316 HIS A N 1
ATOM 2538 C CA . HIS A 1 316 ? -5.750 3.387 -21.129 1.00 84.88 316 HIS A CA 1
ATOM 2539 C C . HIS A 1 316 ? -5.207 2.868 -19.773 1.00 84.88 316 HIS A C 1
ATOM 2541 O O . HIS A 1 316 ? -5.479 3.484 -18.741 1.00 84.88 316 HIS A O 1
ATOM 2547 N N . PRO A 1 317 ? -4.383 1.798 -19.726 1.00 72.62 317 PRO A N 1
ATOM 2548 C CA . PRO A 1 317 ? -3.903 1.210 -18.463 1.00 72.62 317 PRO A CA 1
ATOM 2549 C C . PRO A 1 317 ? -3.143 2.178 -17.544 1.00 72.62 317 PRO A C 1
ATOM 2551 O O . PRO A 1 317 ? -3.160 2.034 -16.328 1.00 72.62 317 PRO A O 1
ATOM 2554 N N . ASN A 1 318 ? -2.473 3.173 -18.131 1.00 68.88 318 ASN A N 1
ATOM 2555 C CA . ASN A 1 318 ? -1.738 4.218 -17.409 1.00 68.88 318 ASN A CA 1
ATOM 2556 C C . ASN A 1 318 ? -2.430 5.589 -17.490 1.00 68.88 318 ASN A C 1
ATOM 2558 O O . ASN A 1 318 ? -1.749 6.613 -17.449 1.00 68.88 318 ASN A O 1
ATOM 2562 N N . GLN A 1 319 ? -3.747 5.625 -17.712 1.00 78.06 319 GLN A N 1
ATOM 2563 C CA . GLN A 1 319 ? -4.479 6.887 -17.763 1.00 78.06 319 GLN A CA 1
ATOM 2564 C C . GLN A 1 319 ? -4.464 7.572 -16.392 1.00 78.06 319 GLN A C 1
ATOM 2566 O O . GLN A 1 319 ? -4.605 6.919 -15.357 1.00 78.06 319 GLN A O 1
ATOM 2571 N N . ALA A 1 320 ? -4.317 8.898 -16.381 1.00 69.69 320 ALA A N 1
ATOM 2572 C CA . ALA A 1 320 ? -4.581 9.682 -15.179 1.00 69.69 320 ALA A CA 1
ATOM 2573 C C . ALA A 1 320 ? -6.034 9.481 -14.702 1.00 69.69 320 ALA A C 1
ATOM 2575 O O . ALA A 1 320 ? -6.912 9.112 -15.487 1.00 69.69 320 ALA A O 1
ATOM 2576 N N . ALA A 1 321 ? -6.292 9.733 -13.415 1.00 73.31 321 ALA A N 1
ATOM 2577 C CA . ALA A 1 321 ? -7.657 9.741 -12.901 1.00 73.31 321 ALA A CA 1
ATOM 2578 C C . ALA A 1 321 ? -8.480 10.784 -13.675 1.00 73.31 321 ALA A C 1
ATOM 2580 O O . ALA A 1 321 ? -8.088 11.947 -13.754 1.00 73.31 321 ALA A O 1
ATOM 2581 N N . VAL A 1 322 ? -9.589 10.343 -14.264 1.00 79.38 322 VAL A N 1
ATOM 2582 C CA . VAL A 1 322 ? -10.511 11.168 -15.050 1.00 79.38 322 VAL A CA 1
ATOM 2583 C C . VAL A 1 322 ? -11.911 10.933 -14.509 1.00 79.38 322 VAL A C 1
ATOM 2585 O O . VAL A 1 322 ? -12.295 9.794 -14.237 1.00 79.38 322 VAL A O 1
ATOM 2588 N N . GLU A 1 323 ? -12.663 12.014 -14.350 1.00 82.62 323 GLU A N 1
ATOM 2589 C CA . GLU A 1 323 ? -14.085 11.950 -14.047 1.00 82.62 323 GLU A CA 1
ATOM 2590 C C . GLU A 1 323 ? -14.854 11.720 -15.353 1.00 82.62 323 GLU A C 1
ATOM 2592 O O . GLU A 1 323 ? -14.779 12.520 -16.287 1.00 82.62 323 GLU A O 1
ATOM 2597 N N . TRP A 1 324 ? -15.531 10.578 -15.460 1.00 87.75 324 TRP A N 1
ATOM 2598 C CA . TRP A 1 324 ? -16.213 10.192 -16.692 1.00 87.75 324 TRP A CA 1
ATOM 2599 C C . TRP A 1 324 ? -17.539 10.946 -16.860 1.00 87.75 324 TRP A C 1
ATOM 2601 O O . TRP A 1 324 ? -18.257 11.136 -15.874 1.00 87.75 324 TRP A O 1
ATOM 2611 N N . PRO A 1 325 ? -17.923 11.314 -18.099 1.00 87.31 325 PRO A N 1
ATOM 2612 C CA . PRO A 1 325 ? -19.254 11.834 -18.383 1.00 87.31 325 PRO A CA 1
ATOM 2613 C C . PRO A 1 325 ? -20.356 10.939 -17.798 1.00 87.31 325 PRO A C 1
ATOM 2615 O O . PRO A 1 325 ? -20.300 9.709 -17.882 1.00 87.31 325 PRO A O 1
ATOM 2618 N N . ARG A 1 326 ? -21.384 11.555 -17.204 1.00 85.00 326 ARG A N 1
ATOM 2619 C CA . ARG A 1 326 ? -22.484 10.829 -16.559 1.00 85.00 326 ARG A CA 1
ATOM 2620 C C . ARG A 1 326 ? -23.170 9.895 -17.564 1.00 85.00 326 ARG A C 1
ATOM 2622 O O . ARG A 1 326 ? -23.699 10.348 -18.571 1.00 85.00 326 ARG A O 1
ATOM 2629 N N . GLY A 1 327 ? -23.199 8.598 -17.256 1.00 84.88 327 GLY A N 1
ATOM 2630 C CA . GLY A 1 327 ? -23.795 7.567 -18.116 1.00 84.88 327 GLY A CA 1
ATOM 2631 C C . GLY A 1 327 ? -22.812 6.859 -19.055 1.00 84.88 327 GLY A C 1
ATOM 2632 O O . GLY A 1 327 ? -23.210 5.893 -19.699 1.00 84.88 327 GLY A O 1
ATOM 2633 N N . LEU A 1 328 ? -21.541 7.274 -19.105 1.00 92.44 328 LEU A N 1
ATOM 2634 C CA . LEU A 1 328 ? -20.484 6.547 -19.807 1.00 92.44 328 LEU A CA 1
ATOM 2635 C C . LEU A 1 328 ? -19.874 5.485 -18.880 1.00 92.44 328 LEU A C 1
ATOM 2637 O O . LEU A 1 328 ? -19.221 5.809 -17.890 1.00 92.44 328 LEU A O 1
ATOM 2641 N N . SER A 1 329 ? -20.082 4.202 -19.187 1.00 90.81 329 SER A N 1
ATOM 2642 C CA . SER A 1 329 ? -19.529 3.099 -18.388 1.00 90.81 329 SER A CA 1
ATOM 2643 C C . SER A 1 329 ? -18.100 2.753 -18.807 1.00 90.81 329 SER A C 1
ATOM 2645 O O . SER A 1 329 ? -17.848 2.461 -19.978 1.00 90.81 329 SER A O 1
ATOM 2647 N N . ALA A 1 330 ? -17.178 2.725 -17.843 1.00 91.50 330 ALA A N 1
ATOM 2648 C CA . ALA A 1 330 ? -15.797 2.301 -18.057 1.00 91.50 330 ALA A CA 1
ATOM 2649 C C . ALA A 1 330 ? -15.638 0.773 -17.969 1.00 91.50 330 ALA A C 1
ATOM 2651 O O . ALA A 1 330 ? -16.195 0.130 -17.080 1.00 91.50 330 ALA A O 1
ATOM 2652 N N . LEU A 1 331 ? -14.858 0.198 -18.884 1.00 91.19 331 LEU A N 1
ATOM 2653 C CA . LEU A 1 331 ? -14.576 -1.234 -18.967 1.00 91.19 331 LEU A CA 1
ATOM 2654 C C . LEU A 1 331 ? -13.186 -1.552 -18.402 1.00 91.19 331 LEU A C 1
ATOM 2656 O O . LEU A 1 331 ? -12.159 -1.071 -18.895 1.00 91.19 331 LEU A O 1
ATOM 2660 N N . ASN A 1 332 ? -13.147 -2.415 -17.386 1.00 78.81 332 ASN A N 1
ATOM 2661 C CA . ASN A 1 332 ? -11.900 -2.827 -16.734 1.00 78.81 332 ASN A CA 1
ATOM 2662 C C . ASN A 1 332 ? -11.102 -3.825 -17.585 1.00 78.81 332 ASN A C 1
ATOM 2664 O O . ASN A 1 332 ? -9.881 -3.701 -17.683 1.00 78.81 332 ASN A O 1
ATOM 2668 N N . ASP A 1 333 ? -11.785 -4.705 -18.315 1.00 83.75 333 ASP A N 1
ATOM 2669 C CA . ASP A 1 333 ? -11.176 -5.721 -19.178 1.00 83.75 333 ASP A CA 1
ATOM 2670 C C . ASP A 1 333 ? -11.334 -5.404 -20.670 1.00 83.75 333 ASP A C 1
ATOM 2672 O O . ASP A 1 333 ? -11.980 -4.428 -21.062 1.00 83.75 333 ASP A O 1
ATOM 2676 N N . PHE A 1 334 ? -10.687 -6.202 -21.523 1.00 85.69 334 PHE A N 1
ATOM 2677 C CA . PHE A 1 334 ? -10.873 -6.108 -22.970 1.00 85.69 334 PHE A CA 1
ATOM 2678 C C . PHE A 1 334 ? -12.311 -6.527 -23.341 1.00 85.69 334 PHE A C 1
ATOM 2680 O O . PHE A 1 334 ? -12.736 -7.607 -22.924 1.00 85.69 334 PHE A O 1
ATOM 2687 N N . PRO A 1 335 ? -13.066 -5.727 -24.119 1.00 89.31 335 PRO A N 1
ATOM 2688 C CA . PRO A 1 335 ? -14.439 -6.071 -24.479 1.00 89.31 335 PRO A CA 1
ATOM 2689 C C . PRO A 1 335 ? -14.487 -7.337 -25.348 1.00 89.31 335 PRO A C 1
ATOM 2691 O O . PRO A 1 335 ? -13.828 -7.408 -26.383 1.00 89.31 335 PRO A O 1
ATOM 2694 N N . VAL A 1 336 ? -15.283 -8.330 -24.940 1.00 88.12 336 VAL A N 1
ATOM 2695 C CA . VAL A 1 336 ? -15.464 -9.599 -25.680 1.00 88.12 336 VAL A CA 1
ATOM 2696 C C . VAL A 1 336 ? -16.720 -9.624 -26.555 1.00 88.12 336 VAL A C 1
ATOM 2698 O O . VAL A 1 336 ? -16.952 -10.590 -27.277 1.00 88.12 336 VAL A O 1
ATOM 2701 N N . PHE A 1 337 ? -17.543 -8.578 -26.485 1.00 90.00 337 PHE A N 1
ATOM 2702 C CA . PHE A 1 337 ? -18.746 -8.436 -27.301 1.00 90.00 337 PHE A CA 1
ATOM 2703 C C . PHE A 1 337 ? -18.438 -7.703 -28.622 1.00 90.00 337 PHE A C 1
ATOM 2705 O O . PHE A 1 337 ? -17.504 -6.895 -28.661 1.00 90.00 337 PHE A O 1
ATOM 2712 N N . PRO A 1 338 ? -19.214 -7.942 -29.698 1.00 90.75 338 PRO A N 1
ATOM 2713 C CA . PRO A 1 338 ? -19.074 -7.209 -30.955 1.00 90.75 338 PRO A CA 1
ATOM 2714 C C . PRO A 1 338 ? -19.300 -5.708 -30.756 1.00 90.75 338 PRO A C 1
ATOM 2716 O O . PRO A 1 338 ? -20.302 -5.302 -30.170 1.00 90.75 338 PRO A O 1
ATOM 2719 N N . HIS A 1 339 ? -18.375 -4.883 -31.236 1.00 94.50 339 HIS A N 1
ATOM 2720 C CA . HIS A 1 339 ? -18.467 -3.432 -31.117 1.00 94.50 339 HIS A CA 1
ATOM 2721 C C . HIS A 1 339 ? -17.651 -2.728 -32.199 1.00 94.50 339 HIS A C 1
ATOM 2723 O O . HIS A 1 339 ? -16.764 -3.320 -32.813 1.00 94.50 339 HIS A O 1
ATOM 2729 N N . ILE A 1 340 ? -17.932 -1.441 -32.377 1.00 95.94 340 ILE A N 1
ATOM 2730 C CA . ILE A 1 340 ? -17.106 -0.518 -33.150 1.00 95.94 340 ILE A CA 1
ATOM 2731 C C . ILE A 1 340 ? -16.166 0.199 -32.188 1.00 95.94 340 ILE A C 1
ATOM 2733 O O . ILE A 1 340 ? -16.602 0.757 -31.177 1.00 95.94 340 ILE A O 1
ATOM 2737 N N . ALA A 1 341 ? -14.874 0.188 -32.496 1.00 97.56 341 ALA A N 1
ATOM 2738 C CA . ALA A 1 341 ? -13.879 0.899 -31.712 1.00 97.56 341 ALA A CA 1
ATOM 2739 C C . ALA A 1 341 ? -13.691 2.317 -32.259 1.00 97.56 341 ALA A C 1
ATOM 2741 O O . ALA A 1 341 ? -13.284 2.496 -33.407 1.00 97.56 341 ALA A O 1
ATOM 2742 N N . VAL A 1 342 ? -13.948 3.319 -31.418 1.00 97.62 342 VAL A N 1
ATOM 2743 C CA . VAL A 1 342 ? -13.571 4.712 -31.678 1.00 97.62 342 VAL A CA 1
ATOM 2744 C C . VAL A 1 342 ? -12.322 5.006 -30.861 1.00 97.62 342 VAL A C 1
ATOM 2746 O O . VAL A 1 342 ? -12.356 4.987 -29.632 1.00 97.62 342 VAL A O 1
ATOM 2749 N N . VAL A 1 343 ? -11.199 5.211 -31.536 1.00 96.75 343 VAL A N 1
ATOM 2750 C CA . VAL A 1 343 ? -9.871 5.232 -30.919 1.00 96.75 343 VAL A CA 1
ATOM 2751 C C . VAL A 1 343 ? -9.239 6.609 -31.083 1.00 96.75 343 VAL A C 1
ATOM 2753 O O . VAL A 1 343 ? -9.249 7.180 -32.168 1.00 96.75 343 VAL A O 1
ATOM 2756 N N . ALA A 1 344 ? -8.654 7.123 -30.009 1.00 92.94 344 ALA A N 1
ATOM 2757 C CA . ALA A 1 344 ? -7.834 8.330 -30.029 1.00 92.94 344 ALA A CA 1
ATOM 2758 C C . ALA A 1 344 ? -6.458 8.095 -30.711 1.00 92.94 344 ALA A C 1
ATOM 2760 O O . ALA A 1 344 ? -6.301 7.172 -31.522 1.00 92.94 344 ALA A O 1
ATOM 2761 N N . ASN A 1 345 ? -5.421 8.881 -30.384 1.00 89.19 345 ASN A N 1
ATOM 2762 C CA . ASN A 1 345 ? -4.058 8.704 -30.913 1.00 89.19 345 ASN A CA 1
ATOM 2763 C C . ASN A 1 345 ? -3.334 7.506 -30.258 1.00 89.19 345 ASN A C 1
ATOM 2765 O O . ASN A 1 345 ? -2.333 7.648 -29.556 1.00 89.19 345 ASN A O 1
ATOM 2769 N N . SER A 1 346 ? -3.842 6.289 -30.474 1.00 89.00 346 SER A N 1
ATOM 2770 C CA . SER A 1 346 ? -3.325 5.060 -29.860 1.00 89.00 346 SER A CA 1
ATOM 2771 C C . SER A 1 346 ? -2.914 4.013 -30.890 1.00 89.00 346 SER A C 1
ATOM 2773 O O . SER A 1 346 ? -3.628 3.739 -31.849 1.00 89.00 346 SER A O 1
ATOM 2775 N N . SER A 1 347 ? -1.795 3.333 -30.634 1.00 87.00 347 SER A N 1
ATOM 2776 C CA . SER A 1 347 ? -1.331 2.194 -31.443 1.00 87.00 347 SER A CA 1
ATOM 2777 C C . SER A 1 347 ? -2.178 0.924 -31.271 1.00 87.00 347 SER A C 1
ATOM 2779 O O . SER A 1 347 ? -2.005 -0.033 -32.027 1.00 87.00 347 SER A O 1
ATOM 2781 N N . VAL A 1 348 ? -3.138 0.915 -30.334 1.00 89.88 348 VAL A N 1
ATOM 2782 C CA . VAL A 1 348 ? -4.081 -0.203 -30.134 1.00 89.88 348 VAL A CA 1
ATOM 2783 C C . VAL A 1 348 ? -4.915 -0.502 -31.389 1.00 89.88 348 VAL A C 1
ATOM 2785 O O . VAL A 1 348 ? -5.394 -1.621 -31.543 1.00 89.88 348 VAL A O 1
ATOM 2788 N N . VAL A 1 349 ? -5.024 0.463 -32.314 1.00 93.00 349 VAL A N 1
ATOM 2789 C CA . VAL A 1 349 ? -5.665 0.325 -33.634 1.00 93.00 349 VAL A CA 1
ATOM 2790 C C . VAL A 1 349 ? -5.241 -0.968 -34.334 1.00 93.00 349 VAL A C 1
ATOM 2792 O O . VAL A 1 349 ? -6.096 -1.741 -34.756 1.00 93.00 349 VAL A O 1
ATOM 2795 N N . ILE A 1 350 ? -3.936 -1.253 -34.401 1.00 91.19 350 ILE A N 1
ATOM 2796 C CA . ILE A 1 350 ? -3.421 -2.424 -35.128 1.00 91.19 350 ILE A CA 1
ATOM 2797 C C . ILE A 1 350 ? -3.842 -3.734 -34.453 1.00 91.19 350 ILE A C 1
ATOM 2799 O O . ILE A 1 350 ? -4.161 -4.699 -35.146 1.00 91.19 350 ILE A O 1
ATOM 2803 N N . GLU A 1 351 ? -3.878 -3.770 -33.117 1.00 89.56 351 GLU A N 1
ATOM 2804 C CA . GLU A 1 351 ? -4.314 -4.944 -32.352 1.00 89.56 351 GLU A CA 1
ATOM 2805 C C . GLU A 1 351 ? -5.821 -5.195 -32.496 1.00 89.56 351 GLU A C 1
ATOM 2807 O O . GLU A 1 351 ? -6.238 -6.342 -32.653 1.00 89.56 351 GLU A O 1
ATOM 2812 N N . LEU A 1 352 ? -6.635 -4.137 -32.482 1.00 93.25 352 LEU A N 1
ATOM 2813 C CA . LEU A 1 352 ? -8.086 -4.230 -32.660 1.00 93.25 352 LEU A CA 1
ATOM 2814 C C . LEU A 1 352 ? -8.449 -4.699 -34.073 1.00 93.25 352 LEU A C 1
ATOM 2816 O O . LEU A 1 352 ? -9.219 -5.650 -34.217 1.00 93.25 352 LEU A O 1
ATOM 2820 N N . LEU A 1 353 ? -7.829 -4.104 -35.098 1.00 93.12 353 LEU A N 1
ATOM 2821 C CA . LEU A 1 353 ? -8.021 -4.508 -36.492 1.00 93.12 353 LEU A CA 1
ATOM 2822 C C . LEU A 1 353 ? -7.631 -5.973 -36.707 1.00 93.12 353 LEU A C 1
ATOM 2824 O O . LEU A 1 353 ? -8.368 -6.707 -37.356 1.00 93.12 353 LEU A O 1
ATOM 2828 N N . HIS A 1 354 ? -6.524 -6.429 -36.108 1.00 89.69 354 HIS A N 1
ATOM 2829 C CA . HIS A 1 354 ? -6.090 -7.823 -36.229 1.00 89.69 354 HIS A CA 1
ATOM 2830 C C . HIS A 1 354 ? -7.103 -8.822 -35.651 1.00 89.69 354 HIS A C 1
ATOM 2832 O O . HIS A 1 354 ? -7.258 -9.934 -36.157 1.00 89.69 354 HIS A O 1
ATOM 2838 N N . ARG A 1 355 ? -7.800 -8.419 -34.580 1.00 90.81 355 ARG A N 1
ATOM 2839 C CA . ARG A 1 355 ? -8.830 -9.216 -33.898 1.00 90.81 355 ARG A CA 1
ATOM 2840 C C . ARG A 1 355 ? -10.193 -9.172 -34.599 1.00 90.81 355 ARG A C 1
ATOM 2842 O O . ARG A 1 355 ? -11.127 -9.811 -34.117 1.00 90.81 355 ARG A O 1
ATOM 2849 N N . GLY A 1 356 ? -10.314 -8.453 -35.716 1.00 92.19 356 GLY A N 1
ATOM 2850 C CA . GLY A 1 356 ? -11.563 -8.304 -36.461 1.00 92.19 356 GLY A CA 1
ATOM 2851 C C . GLY A 1 356 ? -12.522 -7.272 -35.870 1.00 92.19 356 GLY A C 1
ATOM 2852 O O . GLY A 1 356 ? -13.724 -7.344 -36.118 1.00 92.19 356 GLY A O 1
ATOM 2853 N N . ILE A 1 357 ? -12.017 -6.312 -35.092 1.00 94.62 357 ILE A N 1
ATOM 2854 C CA . ILE A 1 357 ? -12.817 -5.194 -34.585 1.00 94.62 357 ILE A CA 1
ATOM 2855 C C . ILE A 1 357 ? -12.683 -4.026 -35.571 1.00 94.62 357 ILE A C 1
ATOM 2857 O O . ILE A 1 357 ? -11.556 -3.617 -35.857 1.00 94.62 357 ILE A O 1
ATOM 2861 N N . PRO A 1 358 ? -13.787 -3.471 -36.100 1.00 95.44 358 PRO A N 1
ATOM 2862 C CA . PRO A 1 358 ? -13.730 -2.296 -36.960 1.00 95.44 358 PRO A CA 1
ATOM 2863 C C . PRO A 1 358 ? -13.316 -1.059 -36.156 1.00 95.44 358 PRO A C 1
ATOM 2865 O O . PRO A 1 358 ? -13.908 -0.744 -35.119 1.00 95.44 358 PRO A O 1
ATOM 2868 N N . VAL A 1 359 ? -12.282 -0.366 -36.639 1.00 96.62 359 VAL A N 1
ATOM 2869 C CA . VAL A 1 359 ? -11.655 0.766 -35.945 1.00 96.62 359 VAL A CA 1
ATOM 2870 C C . VAL A 1 359 ? -11.820 2.058 -36.731 1.00 96.62 359 VAL A C 1
ATOM 2872 O O . VAL A 1 359 ? -11.486 2.131 -37.916 1.00 96.62 359 VAL A O 1
ATOM 2875 N N . PHE A 1 360 ? -12.257 3.094 -36.024 1.00 96.94 360 PHE A N 1
ATOM 2876 C CA . PHE A 1 360 ? -12.332 4.460 -36.514 1.00 96.94 360 PHE A CA 1
ATOM 2877 C C . PHE A 1 360 ? -11.624 5.387 -35.539 1.00 96.94 360 PHE A C 1
ATOM 2879 O O . PHE A 1 360 ? -11.723 5.198 -34.328 1.00 96.94 360 PHE A O 1
ATOM 2886 N N . GLN A 1 361 ? -10.914 6.389 -36.044 1.00 96.94 361 GLN A N 1
ATOM 2887 C CA . GLN A 1 361 ? -10.237 7.355 -35.192 1.00 96.94 361 GLN A CA 1
ATOM 2888 C C . GLN A 1 361 ? -11.015 8.658 -35.070 1.00 96.94 361 GLN A C 1
ATOM 2890 O O . GLN A 1 361 ? -11.466 9.227 -36.067 1.00 96.94 361 GLN A O 1
ATOM 2895 N N . ASN A 1 362 ? -11.137 9.128 -33.832 1.00 96.81 362 ASN A N 1
ATOM 2896 C CA . ASN A 1 362 ? -11.609 10.464 -33.506 1.00 96.81 362 ASN A CA 1
ATOM 2897 C C . ASN A 1 362 ? -10.564 11.111 -32.590 1.00 96.81 362 ASN A C 1
ATOM 2899 O O . ASN A 1 362 ? -10.187 10.541 -31.566 1.00 96.81 362 ASN A O 1
ATOM 2903 N N . PHE A 1 363 ? -10.075 12.277 -33.003 1.00 95.19 363 PHE A N 1
ATOM 2904 C CA . PHE A 1 363 ? -8.988 12.989 -32.332 1.00 95.19 363 PHE A CA 1
ATOM 2905 C C . PHE A 1 363 ? -9.502 14.089 -31.397 1.00 95.19 363 PHE A C 1
ATOM 2907 O O . PHE A 1 363 ? -8.715 14.676 -30.671 1.00 95.19 363 PHE A O 1
ATOM 2914 N N . ASP A 1 364 ? -10.816 14.339 -31.370 1.00 94.00 364 ASP A N 1
ATOM 2915 C CA . ASP A 1 364 ? -11.425 15.449 -30.630 1.00 94.00 364 ASP A CA 1
ATOM 2916 C C . ASP A 1 364 ? -11.321 15.270 -29.109 1.00 94.00 364 ASP A C 1
ATOM 2918 O O . ASP A 1 364 ? -11.526 16.226 -28.375 1.00 94.00 364 ASP A O 1
ATOM 2922 N N . PHE A 1 365 ? -11.020 14.059 -28.624 1.00 92.56 365 PHE A N 1
ATOM 2923 C CA . PHE A 1 365 ? -10.827 13.756 -27.202 1.00 92.56 365 PHE A CA 1
ATOM 2924 C C . PHE A 1 365 ? -9.380 13.393 -26.831 1.00 92.56 365 PHE A C 1
ATOM 2926 O O . PHE A 1 365 ? -9.129 12.854 -25.746 1.00 92.56 365 PHE A O 1
ATOM 2933 N N . ASP A 1 366 ? -8.425 13.679 -27.719 1.00 89.62 366 ASP A N 1
ATOM 2934 C CA . ASP A 1 366 ? -6.996 13.470 -27.500 1.00 89.62 366 ASP A CA 1
ATOM 2935 C C . ASP A 1 366 ? -6.250 14.813 -27.554 1.00 89.62 366 ASP A C 1
ATOM 2937 O O . ASP A 1 366 ? -6.452 15.575 -28.495 1.00 89.62 366 ASP A O 1
ATOM 2941 N N . PRO A 1 367 ? -5.385 15.128 -26.574 1.00 81.94 367 PRO A N 1
ATOM 2942 C CA . PRO A 1 367 ? -4.629 16.378 -26.584 1.00 81.94 367 PRO A CA 1
ATOM 2943 C C . PRO A 1 367 ? -3.445 16.387 -27.571 1.00 81.94 367 PRO A C 1
ATOM 2945 O O . PRO A 1 367 ? -2.747 17.390 -27.645 1.00 81.94 367 PRO A O 1
ATOM 2948 N N . VAL A 1 368 ? -3.147 15.280 -28.259 1.00 82.00 368 VAL A N 1
ATOM 2949 C CA . VAL A 1 368 ? -2.040 15.168 -29.226 1.00 82.00 368 VAL A CA 1
ATOM 2950 C C . VAL A 1 368 ? -2.523 15.502 -30.638 1.00 82.00 368 VAL A C 1
ATOM 2952 O O . VAL A 1 368 ? -3.679 15.248 -30.976 1.00 82.00 368 VAL A O 1
ATOM 2955 N N . GLU A 1 369 ? -1.619 16.004 -31.489 1.00 82.62 369 GLU A N 1
ATOM 2956 C CA . GLU A 1 369 ? -1.902 16.289 -32.900 1.00 82.62 369 GLU A CA 1
ATOM 2957 C C . GLU A 1 369 ? -2.693 15.159 -33.601 1.00 82.62 369 GLU A C 1
ATOM 2959 O O . GLU A 1 369 ? -2.382 13.972 -33.424 1.00 82.62 369 GLU A O 1
ATOM 2964 N N . PRO A 1 370 ? -3.716 15.503 -34.410 1.00 88.75 370 PRO A N 1
ATOM 2965 C CA . PRO A 1 370 ? -4.532 14.523 -35.115 1.00 88.75 370 PRO A CA 1
ATOM 2966 C C . PRO A 1 370 ? -3.724 13.587 -36.018 1.00 88.75 370 PRO A C 1
ATOM 2968 O O . PRO A 1 370 ? -2.848 14.017 -36.768 1.00 88.75 370 PRO A O 1
ATOM 2971 N N . ASP A 1 371 ? -4.097 12.306 -36.006 1.00 89.38 371 ASP A N 1
ATOM 2972 C CA . ASP A 1 371 ? -3.499 11.250 -36.831 1.00 89.38 371 ASP A CA 1
ATOM 2973 C C . ASP A 1 371 ? -1.978 11.118 -36.639 1.00 89.38 371 ASP A C 1
ATOM 2975 O O . ASP A 1 371 ? -1.227 10.936 -37.598 1.00 89.38 371 ASP A O 1
ATOM 2979 N N . TYR A 1 372 ? -1.526 11.175 -35.380 1.00 84.19 372 TYR A N 1
ATOM 2980 C CA . TYR A 1 372 ? -0.110 11.109 -34.992 1.00 84.19 372 TYR A CA 1
ATOM 2981 C C . TYR A 1 372 ? 0.638 9.897 -35.582 1.00 84.19 372 TYR A C 1
ATOM 2983 O O . TYR A 1 372 ? 1.812 9.992 -35.941 1.00 84.19 372 TYR A O 1
ATOM 2991 N N . TYR A 1 373 ? -0.041 8.751 -35.707 1.00 83.38 373 TYR A N 1
ATOM 2992 C CA . TYR A 1 373 ? 0.511 7.521 -36.297 1.00 83.38 373 TYR A CA 1
ATOM 2993 C C . TYR A 1 373 ? 0.208 7.353 -37.796 1.00 83.38 373 TYR A C 1
ATOM 2995 O O . TYR A 1 373 ? 0.673 6.393 -38.410 1.00 83.38 373 TYR A O 1
ATOM 3003 N N . GLY A 1 374 ? -0.573 8.255 -38.395 1.00 88.50 374 GLY A N 1
ATOM 3004 C CA . GLY A 1 374 ? -0.901 8.231 -39.819 1.00 88.50 374 GLY A CA 1
ATOM 3005 C C . GLY A 1 374 ? -1.877 7.132 -40.254 1.00 88.50 374 GLY A C 1
ATOM 3006 O O . GLY A 1 374 ? -1.915 6.814 -41.445 1.00 88.50 374 GLY A O 1
ATOM 3007 N N . PHE A 1 375 ? -2.633 6.499 -39.349 1.00 91.94 375 PHE A N 1
ATOM 3008 C CA . PHE A 1 375 ? -3.513 5.372 -39.694 1.00 91.94 375 PHE A CA 1
ATOM 3009 C C . PHE A 1 375 ? -4.704 5.790 -40.559 1.00 91.94 375 PHE A C 1
ATOM 3011 O O . PHE A 1 375 ? -5.112 5.021 -41.433 1.00 91.94 375 PHE A O 1
ATOM 3018 N N . VAL A 1 376 ? -5.249 6.994 -40.360 1.00 93.31 376 VAL A N 1
ATOM 3019 C CA . VAL A 1 376 ? -6.338 7.499 -41.211 1.00 93.31 376 VAL A CA 1
ATOM 3020 C C . VAL A 1 376 ? -5.786 7.874 -42.583 1.00 93.31 376 VAL A C 1
ATOM 3022 O O . VAL A 1 376 ? -6.300 7.424 -43.606 1.00 93.31 376 VAL A O 1
ATOM 3025 N N . ARG A 1 377 ? -4.684 8.631 -42.627 1.00 91.69 377 ARG A N 1
ATOM 3026 C CA . ARG A 1 377 ? -4.050 9.071 -43.882 1.00 91.69 377 ARG A CA 1
ATOM 3027 C C . ARG A 1 377 ? -3.542 7.922 -44.750 1.00 91.69 377 ARG A C 1
ATOM 3029 O O . ARG A 1 377 ? -3.577 8.023 -45.972 1.00 91.69 377 ARG A O 1
ATOM 3036 N N . SER A 1 378 ? -3.076 6.837 -44.134 1.00 87.19 378 SER A N 1
ATOM 3037 C CA . SER A 1 378 ? -2.643 5.619 -44.835 1.00 87.19 378 SER A CA 1
ATOM 3038 C C . SER A 1 378 ? -3.800 4.689 -45.221 1.00 87.19 378 SER A C 1
ATOM 3040 O O . SER A 1 378 ? -3.573 3.671 -45.877 1.00 87.19 378 SER A O 1
ATOM 3042 N N . GLY A 1 379 ? -5.040 5.026 -44.847 1.00 91.00 379 GLY A N 1
ATOM 3043 C CA . GLY A 1 379 ? -6.219 4.216 -45.140 1.00 91.00 379 GLY A CA 1
ATOM 3044 C C . GLY A 1 379 ? -6.206 2.864 -44.424 1.00 91.00 379 GLY A C 1
ATOM 3045 O O . GLY A 1 379 ? -6.650 1.873 -45.004 1.00 91.00 379 GLY A O 1
ATOM 3046 N N . VAL A 1 380 ? -5.663 2.819 -43.203 1.00 92.00 380 VAL A N 1
ATOM 3047 C CA . VAL A 1 380 ? -5.632 1.645 -42.312 1.00 92.00 380 VAL A CA 1
ATOM 3048 C C . VAL A 1 380 ? -6.842 1.637 -41.381 1.00 92.00 380 VAL A C 1
ATOM 3050 O O . VAL A 1 380 ? -7.422 0.578 -41.156 1.00 92.00 380 VAL A O 1
ATOM 3053 N N . ALA A 1 381 ? -7.238 2.805 -40.876 1.00 94.44 381 ALA A N 1
ATOM 3054 C CA . ALA A 1 381 ? -8.435 3.003 -40.061 1.00 94.44 381 ALA A CA 1
ATOM 3055 C C . ALA A 1 381 ? -9.344 4.068 -40.689 1.00 94.44 381 ALA A C 1
ATOM 3057 O O . ALA A 1 381 ? -8.869 4.969 -41.384 1.00 94.44 381 ALA A O 1
ATOM 3058 N N . GLY A 1 382 ? -10.649 3.983 -40.425 1.00 94.44 382 GLY A N 1
ATOM 3059 C CA . GLY A 1 382 ? -11.597 5.015 -40.847 1.00 94.44 382 GLY A CA 1
ATOM 3060 C C . GLY A 1 382 ? -11.512 6.273 -39.977 1.00 94.44 382 GLY A C 1
ATOM 3061 O O . GLY A 1 382 ? -11.019 6.231 -38.851 1.00 94.44 382 GLY A O 1
ATOM 3062 N N . SER A 1 383 ? -12.029 7.399 -40.469 1.00 94.88 383 SER A N 1
ATOM 3063 C CA . SER A 1 383 ? -12.211 8.611 -39.658 1.00 94.88 383 SER A CA 1
ATOM 3064 C C . SER A 1 383 ? -13.623 8.649 -39.072 1.00 94.88 383 SER A C 1
ATOM 3066 O O . SER A 1 383 ? -14.588 8.336 -39.764 1.00 94.88 383 SER A O 1
ATOM 3068 N N . ALA A 1 384 ? -13.748 9.046 -37.808 1.00 95.19 384 ALA A N 1
ATOM 3069 C CA . ALA A 1 384 ? -15.022 9.320 -37.151 1.00 95.19 384 ALA A CA 1
ATOM 3070 C C . ALA A 1 384 ? -15.040 10.769 -36.651 1.00 95.19 384 ALA A C 1
ATOM 3072 O O . ALA A 1 384 ? -15.049 11.012 -35.447 1.00 95.19 384 ALA A O 1
ATOM 3073 N N . SER A 1 385 ? -14.997 11.743 -37.565 1.00 93.94 385 SER A N 1
ATOM 3074 C CA . SER A 1 385 ? -15.069 13.167 -37.205 1.00 93.94 385 SER A CA 1
ATOM 3075 C C . SER A 1 385 ? -16.356 13.497 -36.440 1.00 93.94 385 SER A C 1
ATOM 3077 O O . SER A 1 385 ? -17.369 12.810 -36.593 1.00 93.94 385 SER A O 1
ATOM 3079 N N . MET A 1 386 ? -16.338 14.570 -35.643 1.00 92.94 386 MET A N 1
ATOM 3080 C CA . MET A 1 386 ? -17.487 15.010 -34.838 1.00 92.94 386 MET A CA 1
ATOM 3081 C C . MET A 1 386 ? -18.813 15.079 -35.625 1.00 92.94 386 MET A C 1
ATOM 3083 O O . MET A 1 386 ? -19.868 14.709 -35.104 1.00 92.94 386 MET A O 1
ATOM 3087 N N . ASP A 1 387 ? -18.767 15.497 -36.893 1.00 92.19 387 ASP A N 1
ATOM 3088 C CA . ASP A 1 387 ? -19.946 15.586 -37.764 1.00 92.19 387 ASP A CA 1
ATOM 3089 C C . ASP A 1 387 ? -20.465 14.214 -38.220 1.00 92.19 387 ASP A C 1
ATOM 3091 O O . ASP A 1 387 ? -21.672 14.027 -38.387 1.00 92.19 387 ASP A O 1
ATOM 3095 N N . ALA A 1 388 ? -19.577 13.228 -38.374 1.00 92.56 388 ALA A N 1
ATOM 3096 C CA . ALA A 1 388 ? -19.937 11.874 -38.783 1.00 92.56 388 ALA A CA 1
ATOM 3097 C C . ALA A 1 388 ? -20.575 11.057 -37.643 1.00 92.56 388 ALA A C 1
ATOM 3099 O O . ALA A 1 388 ? -21.367 10.151 -37.911 1.00 92.56 388 ALA A O 1
ATOM 3100 N N . LEU A 1 389 ? -20.284 11.391 -36.376 1.00 95.56 389 LEU A N 1
ATOM 3101 C CA . LEU A 1 389 ? -20.737 10.637 -35.195 1.00 95.56 389 LEU A CA 1
ATOM 3102 C C . LEU A 1 389 ? -22.261 10.547 -35.040 1.00 95.56 389 LEU A C 1
ATOM 3104 O O . LEU A 1 389 ? -22.735 9.656 -34.339 1.00 95.56 389 LEU A O 1
ATOM 3108 N N . SER A 1 390 ? -23.029 11.437 -35.675 1.00 92.56 390 SER A N 1
ATOM 3109 C CA . SER A 1 390 ? -24.498 11.409 -35.641 1.00 92.56 390 SER A CA 1
ATOM 3110 C C . SER A 1 390 ? -25.116 10.344 -36.563 1.00 92.56 390 SER A C 1
ATOM 3112 O O . SER A 1 390 ? -26.304 10.053 -36.437 1.00 92.56 390 SER A O 1
ATOM 3114 N N . GLY A 1 391 ? -24.342 9.779 -37.498 1.00 90.25 391 GLY A N 1
ATOM 3115 C CA . GLY A 1 391 ? -24.798 8.772 -38.461 1.00 90.25 391 GLY A CA 1
ATOM 3116 C C . GLY A 1 391 ? -24.042 7.447 -38.351 1.00 90.25 391 GLY A C 1
ATOM 3117 O O . GLY A 1 391 ? -23.207 7.251 -37.469 1.00 90.25 391 GLY A O 1
ATOM 3118 N N . ALA A 1 392 ? -24.311 6.517 -39.266 1.00 91.25 392 ALA A N 1
ATOM 3119 C CA . ALA A 1 392 ? -23.565 5.263 -39.379 1.00 91.25 392 ALA A CA 1
ATOM 3120 C C . ALA A 1 392 ? -22.179 5.506 -40.013 1.00 91.25 392 ALA A C 1
ATOM 3122 O O . ALA A 1 392 ? -21.920 5.089 -41.141 1.00 91.25 392 ALA A O 1
ATOM 3123 N N . PHE A 1 393 ? -21.289 6.218 -39.308 1.00 92.31 393 PHE A N 1
ATOM 3124 C CA . PHE A 1 393 ? -19.948 6.590 -39.795 1.00 92.31 393 PHE A CA 1
ATOM 3125 C C . PHE A 1 393 ? -19.118 5.380 -40.239 1.00 92.31 393 PHE A C 1
ATOM 3127 O O . PHE A 1 393 ? -18.255 5.495 -41.104 1.00 92.31 393 PHE A O 1
ATOM 3134 N N . TRP A 1 394 ? -19.430 4.193 -39.720 1.00 92.00 394 TRP A N 1
ATOM 3135 C CA . TRP A 1 394 ? -18.795 2.947 -40.127 1.00 92.00 394 TRP A CA 1
ATOM 3136 C C . TRP A 1 394 ? -19.109 2.482 -41.550 1.00 92.00 394 TRP A C 1
ATOM 3138 O O . TRP A 1 394 ? -18.411 1.613 -42.064 1.00 92.00 394 TRP A O 1
ATOM 3148 N N . ASN A 1 395 ? -20.114 3.067 -42.203 1.00 89.25 395 ASN A N 1
ATOM 3149 C CA . ASN A 1 395 ? -20.404 2.831 -43.618 1.00 89.25 395 ASN A CA 1
ATOM 3150 C C . ASN A 1 395 ? -19.528 3.684 -44.550 1.00 89.25 395 ASN A C 1
ATOM 3152 O O . ASN A 1 395 ? -19.593 3.516 -45.762 1.00 89.25 395 ASN A O 1
ATOM 3156 N N . GLN A 1 396 ? -18.726 4.606 -44.006 1.00 86.75 396 GLN A N 1
ATOM 3157 C CA . GLN A 1 396 ? -17.851 5.487 -44.788 1.00 86.75 396 GLN A CA 1
ATOM 3158 C C . GLN A 1 396 ? -16.484 4.852 -45.095 1.00 86.75 396 GLN A C 1
ATOM 3160 O O . GLN A 1 396 ? -15.663 5.471 -45.768 1.00 86.75 396 GLN A O 1
ATOM 3165 N N . PHE A 1 397 ? -16.218 3.644 -44.585 1.00 90.69 397 PHE A N 1
ATOM 3166 C CA . PHE A 1 397 ? -14.943 2.953 -44.750 1.00 90.69 397 PHE A CA 1
ATOM 3167 C C . PHE A 1 397 ? -15.157 1.454 -44.990 1.00 90.69 397 PHE A C 1
ATOM 3169 O O . PHE A 1 397 ? -15.826 0.776 -44.206 1.00 90.69 397 PHE A O 1
ATOM 3176 N N . ASP A 1 398 ? -14.571 0.932 -46.067 1.00 89.75 398 ASP A N 1
ATOM 3177 C CA . ASP A 1 398 ? -14.673 -0.474 -46.453 1.00 89.75 398 ASP A CA 1
ATOM 3178 C C . ASP A 1 398 ? -13.432 -1.264 -46.005 1.00 89.75 398 ASP A C 1
ATOM 3180 O O . ASP A 1 398 ? -12.305 -0.972 -46.406 1.00 89.75 398 ASP A O 1
ATOM 3184 N N . PHE A 1 399 ? -13.648 -2.301 -45.189 1.00 91.50 399 PHE A N 1
ATOM 3185 C CA . PHE A 1 399 ? -12.631 -3.287 -44.796 1.00 91.50 399 PHE A CA 1
ATOM 3186 C C . PHE A 1 399 ? -12.595 -4.451 -45.801 1.00 91.50 399 PHE A C 1
ATOM 3188 O O . PHE A 1 399 ? -12.830 -5.606 -45.447 1.00 91.50 399 PHE A O 1
ATOM 3195 N N . ASP A 1 400 ? -12.384 -4.128 -47.077 1.00 89.81 400 ASP A N 1
ATOM 3196 C CA . ASP A 1 400 ? -12.377 -5.086 -48.186 1.00 89.81 400 ASP A CA 1
ATOM 3197 C C . ASP A 1 400 ? -11.006 -5.766 -48.397 1.00 89.81 400 ASP A C 1
ATOM 3199 O O . ASP A 1 400 ? -10.040 -5.539 -47.663 1.00 89.81 400 ASP A O 1
ATOM 3203 N N . GLU A 1 401 ? -10.903 -6.620 -49.419 1.00 87.44 401 GLU A N 1
ATOM 3204 C CA . GLU A 1 401 ? -9.643 -7.289 -49.777 1.00 87.44 401 GLU A CA 1
ATOM 3205 C C . GLU A 1 401 ? -8.535 -6.301 -50.171 1.00 87.44 401 GLU A C 1
ATOM 3207 O O . GLU A 1 401 ? -7.353 -6.535 -49.906 1.00 87.44 401 GLU A O 1
ATOM 3212 N N . GLN A 1 402 ? -8.896 -5.163 -50.772 1.00 88.88 402 GLN A N 1
ATOM 3213 C CA . GLN A 1 402 ? -7.923 -4.146 -51.157 1.00 88.88 402 GLN A CA 1
ATOM 3214 C C . GLN A 1 402 ? -7.350 -3.445 -49.919 1.00 88.88 402 GLN A C 1
ATOM 3216 O O . GLN A 1 402 ? -6.151 -3.160 -49.867 1.00 88.88 402 GLN A O 1
ATOM 3221 N N . TRP A 1 403 ? -8.185 -3.171 -48.913 1.00 93.12 403 TRP A N 1
ATOM 3222 C CA . TRP A 1 403 ? -7.760 -2.704 -47.598 1.00 93.12 403 TRP A CA 1
ATOM 3223 C C . TRP A 1 403 ? -6.890 -3.742 -46.894 1.00 93.12 403 TRP A C 1
ATOM 3225 O O . TRP A 1 403 ? -5.819 -3.382 -46.400 1.00 93.12 403 TRP A O 1
ATOM 3235 N N . TYR A 1 404 ? -7.288 -5.018 -46.898 1.00 89.31 404 TYR A N 1
ATOM 3236 C CA . TYR A 1 404 ? -6.519 -6.068 -46.236 1.00 89.31 404 TYR A CA 1
ATOM 3237 C C . TYR A 1 404 ? -5.121 -6.211 -46.834 1.00 89.31 404 TYR A C 1
ATOM 3239 O O . TYR A 1 404 ? -4.153 -6.265 -46.079 1.00 89.31 404 TYR A O 1
ATOM 3247 N N . SER A 1 405 ? -4.988 -6.171 -48.165 1.00 84.94 405 SER A N 1
ATOM 3248 C CA . SER A 1 405 ? -3.675 -6.168 -48.823 1.00 84.94 405 SER A CA 1
ATOM 3249 C C . SER A 1 405 ? -2.796 -5.027 -48.304 1.00 84.94 405 SER A C 1
ATOM 3251 O O . SER A 1 405 ? -1.650 -5.263 -47.933 1.00 84.94 405 SER A O 1
ATOM 3253 N N . ARG A 1 406 ? -3.338 -3.803 -48.182 1.00 86.00 406 ARG A N 1
ATOM 3254 C CA . ARG A 1 406 ? -2.594 -2.663 -47.615 1.00 86.00 406 ARG A CA 1
ATOM 3255 C C . ARG A 1 406 ? -2.219 -2.897 -46.150 1.00 86.00 406 ARG A C 1
ATOM 3257 O O . ARG A 1 406 ? -1.079 -2.649 -45.772 1.00 86.00 406 ARG A O 1
ATOM 3264 N N . TYR A 1 407 ? -3.152 -3.363 -45.322 1.00 88.44 407 TYR A N 1
ATOM 3265 C CA . TYR A 1 407 ? -2.912 -3.626 -43.901 1.00 88.44 407 TYR A CA 1
ATOM 3266 C C . TYR A 1 407 ? -1.858 -4.724 -43.681 1.00 88.44 407 TYR A C 1
ATOM 3268 O O . TYR A 1 407 ? -0.937 -4.539 -42.883 1.00 88.44 407 TYR A O 1
ATOM 3276 N N . ALA A 1 408 ? -1.964 -5.845 -44.395 1.00 82.88 408 ALA A N 1
ATOM 3277 C CA . ALA A 1 408 ? -1.052 -6.978 -44.288 1.00 82.88 408 ALA A CA 1
ATOM 3278 C C . ALA A 1 408 ? 0.367 -6.605 -44.740 1.00 82.88 408 ALA A C 1
ATOM 3280 O O . ALA A 1 408 ? 1.331 -6.853 -44.015 1.00 82.88 408 ALA A O 1
ATOM 3281 N N . ASP A 1 409 ? 0.493 -5.914 -45.876 1.00 78.25 409 ASP A N 1
ATOM 3282 C CA . ASP A 1 409 ? 1.792 -5.478 -46.399 1.00 78.25 409 ASP A CA 1
ATOM 3283 C C . ASP A 1 409 ? 2.506 -4.496 -45.458 1.00 78.25 409 ASP A C 1
ATOM 3285 O O . ASP A 1 409 ? 3.739 -4.474 -45.372 1.00 78.25 409 ASP A O 1
ATOM 3289 N N . LEU A 1 410 ? 1.739 -3.664 -44.750 1.00 79.19 410 LEU A N 1
ATOM 3290 C CA . LEU A 1 410 ? 2.273 -2.563 -43.956 1.00 79.19 410 LEU A CA 1
ATOM 3291 C C . LEU A 1 410 ? 2.459 -2.896 -42.473 1.00 79.19 410 LEU A C 1
ATOM 3293 O O . LEU A 1 410 ? 3.487 -2.512 -41.913 1.00 79.19 410 LEU A O 1
ATOM 3297 N N . TYR A 1 411 ? 1.507 -3.597 -41.846 1.00 83.44 411 TYR A N 1
ATOM 3298 C CA . TYR A 1 411 ? 1.392 -3.723 -40.384 1.00 83.44 411 TYR A CA 1
ATOM 3299 C C . TYR A 1 411 ? 1.330 -5.161 -39.855 1.00 83.44 411 TYR A C 1
ATOM 3301 O O . TYR A 1 411 ? 1.671 -5.379 -38.690 1.00 83.44 411 TYR A O 1
ATOM 3309 N N . ALA A 1 412 ? 0.940 -6.137 -40.676 1.00 81.38 412 ALA A N 1
ATOM 3310 C CA . ALA A 1 412 ? 0.834 -7.541 -40.277 1.00 81.38 412 ALA A CA 1
ATOM 3311 C C . ALA A 1 412 ? 1.664 -8.433 -41.217 1.00 81.38 412 ALA A C 1
ATOM 3313 O O . ALA A 1 412 ? 1.098 -9.071 -42.106 1.00 81.38 412 ALA A O 1
ATOM 3314 N N . PRO A 1 413 ? 3.002 -8.486 -41.035 1.00 74.94 413 PRO A N 1
ATOM 3315 C CA . PRO A 1 413 ? 3.873 -9.211 -41.949 1.00 74.94 413 PRO A CA 1
ATOM 3316 C C . PRO A 1 413 ? 3.449 -10.686 -42.043 1.00 74.94 413 PRO A C 1
ATOM 3318 O O . PRO A 1 413 ? 3.145 -11.288 -41.004 1.00 74.94 413 PRO A O 1
ATOM 3321 N N . PRO A 1 414 ? 3.470 -11.292 -43.248 1.00 75.31 414 PRO A N 1
ATOM 3322 C CA . PRO A 1 414 ? 3.132 -12.699 -43.423 1.00 75.31 414 PRO A CA 1
ATOM 3323 C C . PRO A 1 414 ? 3.967 -13.592 -42.504 1.00 75.31 414 PRO A C 1
ATOM 3325 O O . PRO A 1 414 ? 5.156 -13.336 -42.289 1.00 75.31 414 PRO A O 1
ATOM 3328 N N . GLU A 1 415 ? 3.374 -14.677 -42.005 1.00 78.69 415 GLU A N 1
ATOM 3329 C CA . GLU A 1 415 ? 4.054 -15.609 -41.097 1.00 78.69 415 GLU A CA 1
ATOM 3330 C C . GLU A 1 415 ? 5.371 -16.128 -41.694 1.00 78.69 415 GLU A C 1
ATOM 3332 O O . GLU A 1 415 ? 6.392 -16.155 -41.013 1.00 78.69 415 GLU A O 1
ATOM 3337 N N . SER A 1 416 ? 5.395 -16.424 -42.996 1.00 78.88 416 SER A N 1
ATOM 3338 C CA . SER A 1 416 ? 6.598 -16.859 -43.716 1.00 78.88 416 SER A CA 1
ATOM 3339 C C . SER A 1 416 ? 7.731 -15.823 -43.693 1.00 78.88 416 SER A C 1
ATOM 3341 O O . SER A 1 416 ? 8.887 -16.177 -43.448 1.00 78.88 416 SER A O 1
ATOM 3343 N N . ALA A 1 417 ? 7.416 -14.539 -43.894 1.00 80.44 417 ALA A N 1
ATOM 3344 C CA . ALA A 1 417 ? 8.386 -13.448 -43.818 1.00 80.44 417 ALA A CA 1
ATOM 3345 C C . ALA A 1 417 ? 8.882 -13.255 -42.377 1.00 80.44 417 ALA A C 1
ATOM 3347 O O . ALA A 1 417 ? 10.085 -13.118 -42.141 1.00 80.44 417 ALA A O 1
ATOM 3348 N N . SER A 1 418 ? 7.967 -13.331 -41.406 1.00 87.00 418 SER A N 1
ATOM 3349 C CA . SER A 1 418 ? 8.307 -13.250 -39.988 1.00 87.00 418 SER A CA 1
ATOM 3350 C C . SER A 1 418 ? 9.190 -14.416 -39.526 1.00 87.00 418 SER A C 1
ATOM 3352 O O . SER A 1 418 ? 10.080 -14.198 -38.707 1.00 87.00 418 SER A O 1
ATOM 3354 N N . GLU A 1 419 ? 8.959 -15.644 -39.994 1.00 88.69 419 GLU A N 1
ATOM 3355 C CA . GLU A 1 419 ? 9.768 -16.818 -39.640 1.00 88.69 419 GLU A CA 1
ATOM 3356 C C . GLU A 1 419 ? 11.161 -16.764 -40.281 1.00 88.69 419 GLU A C 1
ATOM 3358 O O . GLU A 1 419 ? 12.148 -17.108 -39.629 1.00 88.69 419 GLU A O 1
ATOM 3363 N N . SER A 1 420 ? 11.267 -16.246 -41.510 1.00 90.94 420 SER A N 1
ATOM 3364 C CA . SER A 1 420 ? 12.558 -15.975 -42.155 1.00 90.94 420 SER A CA 1
ATOM 3365 C C . SER A 1 420 ? 13.401 -14.983 -41.342 1.00 90.94 420 SER A C 1
ATOM 3367 O O . SER A 1 420 ? 14.576 -15.236 -41.062 1.00 90.94 420 SER A O 1
ATOM 3369 N N . ASP A 1 421 ? 12.806 -13.873 -40.898 1.00 93.69 421 ASP A N 1
ATOM 3370 C CA . ASP A 1 421 ? 13.511 -12.878 -40.084 1.00 93.69 421 ASP A CA 1
ATOM 3371 C C . ASP A 1 421 ? 13.819 -13.389 -38.665 1.00 93.69 421 ASP A C 1
ATOM 3373 O O . ASP A 1 421 ? 14.898 -13.091 -38.146 1.00 93.69 421 ASP A O 1
ATOM 3377 N N . LYS A 1 422 ? 12.962 -14.235 -38.066 1.00 93.75 422 LYS A N 1
ATOM 3378 C CA . LYS A 1 422 ? 13.289 -14.965 -36.822 1.00 93.75 422 LYS A CA 1
ATOM 3379 C C . LYS A 1 422 ? 14.511 -15.863 -37.008 1.00 93.75 422 LYS A C 1
ATOM 3381 O O . LYS A 1 422 ? 15.398 -15.853 -36.159 1.00 93.75 422 LYS A O 1
ATOM 3386 N N . ALA A 1 423 ? 14.586 -16.621 -38.102 1.00 93.38 423 ALA A N 1
ATOM 3387 C CA . ALA A 1 423 ? 15.721 -17.499 -38.378 1.00 93.38 423 ALA A CA 1
ATOM 3388 C C . ALA A 1 423 ? 17.024 -16.700 -38.550 1.00 93.38 423 ALA A C 1
ATOM 3390 O O . ALA A 1 423 ? 18.018 -17.008 -37.888 1.00 93.38 423 ALA A O 1
ATOM 3391 N N . ARG A 1 424 ? 16.998 -15.617 -39.346 1.00 95.56 424 ARG A N 1
ATOM 3392 C CA . ARG A 1 424 ? 18.150 -14.712 -39.526 1.00 95.56 424 ARG A CA 1
ATOM 3393 C C . ARG A 1 424 ? 18.580 -14.077 -38.202 1.00 95.56 424 ARG A C 1
ATOM 3395 O O . ARG A 1 424 ? 19.771 -13.958 -37.925 1.00 95.56 424 ARG A O 1
ATOM 3402 N N . PHE A 1 425 ? 17.622 -13.676 -37.370 1.00 96.06 425 PHE A N 1
ATOM 3403 C CA . PHE A 1 425 ? 17.897 -13.123 -36.046 1.00 96.06 425 PHE A CA 1
ATOM 3404 C C . PHE A 1 425 ? 18.607 -14.140 -35.141 1.00 96.06 425 PHE A C 1
ATOM 3406 O O . PHE A 1 425 ? 19.652 -13.837 -34.557 1.00 96.06 425 PHE A O 1
ATOM 3413 N N . LEU A 1 426 ? 18.088 -15.367 -35.065 1.00 94.62 426 LEU A N 1
ATOM 3414 C CA . LEU A 1 426 ? 18.663 -16.438 -34.250 1.00 94.62 426 LEU A CA 1
ATOM 3415 C C . LEU A 1 426 ? 20.062 -16.847 -34.717 1.00 94.62 426 LEU A C 1
ATOM 3417 O O . LEU A 1 426 ? 20.924 -17.107 -33.874 1.00 94.62 426 LEU A O 1
ATOM 3421 N N . GLU A 1 427 ? 20.316 -16.848 -36.027 1.00 94.44 427 GLU A N 1
ATOM 3422 C CA . GLU A 1 427 ? 21.645 -17.087 -36.599 1.00 94.44 427 GLU A CA 1
ATOM 3423 C C . GLU A 1 427 ? 22.675 -16.069 -36.084 1.00 94.44 427 GLU A C 1
ATOM 3425 O O . GLU A 1 427 ? 23.796 -16.440 -35.732 1.00 94.44 427 GLU A O 1
ATOM 3430 N N . LYS A 1 428 ? 22.288 -14.792 -35.958 1.00 94.25 428 LYS A N 1
ATOM 3431 C CA . LYS A 1 428 ? 23.184 -13.728 -35.478 1.00 94.25 428 LYS A CA 1
ATOM 3432 C C . LYS A 1 428 ? 23.349 -13.695 -33.960 1.00 94.25 428 LYS A C 1
ATOM 3434 O O . LYS A 1 428 ? 24.439 -13.382 -33.477 1.00 94.25 428 LYS A O 1
ATOM 3439 N N . ILE A 1 429 ? 22.302 -14.018 -33.200 1.00 93.56 429 ILE A N 1
ATOM 3440 C CA . ILE A 1 429 ? 22.341 -13.978 -31.730 1.00 93.56 429 ILE A CA 1
ATOM 3441 C C . ILE A 1 429 ? 22.971 -15.232 -31.118 1.00 93.56 429 ILE A C 1
ATOM 3443 O O . ILE A 1 429 ? 23.673 -15.127 -30.108 1.00 93.56 429 ILE A O 1
ATOM 3447 N N . SER A 1 430 ? 22.790 -16.408 -31.725 1.00 90.56 430 SER A N 1
ATOM 3448 C CA . SER A 1 430 ? 23.285 -17.674 -31.163 1.00 90.56 430 SER A CA 1
ATOM 3449 C C . SER A 1 430 ? 24.797 -17.677 -30.874 1.00 90.56 430 SER A C 1
ATOM 3451 O O . SER A 1 430 ? 25.176 -18.090 -29.776 1.00 90.56 430 SER A O 1
ATOM 3453 N N . PRO A 1 431 ? 25.687 -17.167 -31.755 1.00 89.50 431 PRO A N 1
ATOM 3454 C CA . PRO A 1 431 ? 27.121 -17.084 -31.461 1.00 89.50 431 PRO A CA 1
ATOM 3455 C C . PRO A 1 431 ? 27.448 -16.175 -30.269 1.00 89.50 431 PRO A C 1
ATOM 3457 O O . PRO A 1 431 ? 28.354 -16.478 -29.495 1.00 89.50 431 PRO A O 1
ATOM 3460 N N . ILE A 1 432 ? 26.685 -15.090 -30.089 1.00 88.75 432 ILE A N 1
ATOM 3461 C CA . ILE A 1 432 ? 26.886 -14.092 -29.026 1.00 88.75 432 ILE A CA 1
ATOM 3462 C C . ILE A 1 432 ? 26.592 -14.712 -27.665 1.00 88.75 432 ILE A C 1
ATOM 3464 O O . ILE A 1 432 ? 27.415 -14.654 -26.753 1.00 88.75 432 ILE A O 1
ATOM 3468 N N . LEU A 1 433 ? 25.435 -15.364 -27.550 1.00 86.06 433 LEU A N 1
ATOM 3469 C CA . LEU A 1 433 ? 25.046 -16.094 -26.344 1.00 86.06 433 LEU A CA 1
ATOM 3470 C C . LEU A 1 433 ? 25.842 -17.407 -26.186 1.00 86.06 433 LEU A C 1
ATOM 3472 O O . LEU A 1 433 ? 25.850 -18.015 -25.116 1.00 86.06 433 LEU A O 1
ATOM 3476 N N . GLY A 1 434 ? 26.554 -17.824 -27.239 1.00 74.31 434 GLY A N 1
ATOM 3477 C CA . GLY A 1 434 ? 27.446 -18.978 -27.300 1.00 74.31 434 GLY A CA 1
ATOM 3478 C C . GLY A 1 434 ? 28.783 -18.803 -26.565 1.00 74.31 434 GLY A C 1
ATOM 3479 O O . GLY A 1 434 ? 29.431 -19.800 -26.226 1.00 74.31 434 GLY A O 1
ATOM 3480 N N . HIS A 1 435 ? 29.200 -17.577 -26.245 1.00 72.88 435 HIS A N 1
ATOM 3481 C CA . HIS A 1 435 ? 30.475 -17.332 -25.564 1.00 72.88 435 HIS A CA 1
ATOM 3482 C C . HIS A 1 435 ? 30.497 -17.878 -24.119 1.00 72.88 435 HIS A C 1
ATOM 3484 O O . HIS A 1 435 ? 29.484 -17.913 -23.419 1.00 72.88 435 HIS A O 1
ATOM 3490 N N . ARG A 1 436 ? 31.668 -18.363 -23.669 1.00 60.56 436 ARG A N 1
ATOM 3491 C CA . ARG A 1 436 ? 31.874 -18.919 -22.310 1.00 60.56 436 ARG A CA 1
ATOM 3492 C C . ARG A 1 436 ? 32.418 -17.904 -21.300 1.00 60.56 436 ARG A C 1
ATOM 3494 O O . ARG A 1 436 ? 32.241 -18.098 -20.104 1.00 60.56 436 ARG A O 1
ATOM 3501 N N . PHE A 1 437 ? 33.073 -16.840 -21.765 1.00 65.00 437 PHE A N 1
ATOM 3502 C CA . PHE A 1 437 ? 33.700 -15.828 -20.913 1.00 65.00 437 PHE A CA 1
ATOM 3503 C C . PHE A 1 437 ? 33.097 -14.457 -21.184 1.00 65.00 437 PHE A C 1
ATOM 3505 O O . PHE A 1 437 ? 32.986 -14.054 -22.340 1.00 65.00 437 PHE A O 1
ATOM 3512 N N . ARG A 1 438 ? 32.722 -13.748 -20.116 1.00 67.56 438 ARG A N 1
ATOM 3513 C CA . ARG A 1 438 ? 32.132 -12.412 -20.212 1.00 67.56 438 ARG A CA 1
ATOM 3514 C C . ARG A 1 438 ? 33.187 -11.308 -20.244 1.00 67.56 438 ARG A C 1
ATOM 3516 O O . ARG A 1 438 ? 34.211 -11.448 -19.567 1.00 67.56 438 ARG A O 1
ATOM 3523 N N . PRO A 1 439 ? 32.935 -10.209 -20.979 1.00 64.62 439 PRO A N 1
ATOM 3524 C CA . PRO A 1 439 ? 33.800 -9.038 -20.952 1.00 64.62 439 PRO A CA 1
ATOM 3525 C C . PRO A 1 439 ? 33.890 -8.452 -19.535 1.00 64.62 439 PRO A C 1
ATOM 3527 O O . PRO A 1 439 ? 32.922 -8.478 -18.768 1.00 64.62 439 PRO A O 1
ATOM 3530 N N . ARG A 1 440 ? 35.064 -7.918 -19.187 1.00 64.44 440 ARG A N 1
ATOM 3531 C CA . ARG A 1 440 ? 35.297 -7.137 -17.963 1.00 64.44 440 ARG A CA 1
ATOM 3532 C C . ARG A 1 440 ? 35.867 -5.775 -18.336 1.00 64.44 440 ARG A C 1
ATOM 3534 O O . ARG A 1 440 ? 36.595 -5.663 -19.327 1.00 64.44 440 ARG A O 1
ATOM 3541 N N . ALA A 1 441 ? 35.587 -4.765 -17.516 1.00 57.59 441 ALA A N 1
ATOM 3542 C CA . ALA A 1 441 ? 36.178 -3.440 -17.670 1.00 57.59 441 ALA A CA 1
ATOM 3543 C C . ALA A 1 441 ? 37.721 -3.532 -17.683 1.00 57.59 441 ALA A C 1
ATOM 3545 O O . ALA A 1 441 ? 38.319 -4.109 -16.775 1.00 57.59 441 ALA A O 1
ATOM 3546 N N . GLY A 1 442 ? 38.357 -2.991 -18.730 1.00 50.03 442 GLY A N 1
ATOM 3547 C CA . GLY A 1 442 ? 39.821 -2.918 -18.863 1.00 50.03 442 GLY A CA 1
ATOM 3548 C C . GLY A 1 442 ? 40.507 -4.047 -19.649 1.00 50.03 442 GLY A C 1
ATOM 3549 O O . GLY A 1 442 ? 41.725 -4.000 -19.801 1.00 50.03 442 GLY A O 1
ATOM 3550 N N . VAL A 1 443 ? 39.778 -5.034 -20.189 1.00 46.88 443 VAL A N 1
ATOM 3551 C CA . VAL A 1 443 ? 40.364 -6.098 -21.031 1.00 46.88 443 VAL A CA 1
ATOM 3552 C C . VAL A 1 443 ? 40.035 -5.843 -22.505 1.00 46.88 443 VAL A C 1
ATOM 3554 O O . VAL A 1 443 ? 38.922 -6.109 -22.954 1.00 46.88 443 VAL A O 1
ATOM 3557 N N . ALA A 1 444 ? 40.996 -5.328 -23.277 1.00 39.94 444 ALA A N 1
ATOM 3558 C CA . ALA A 1 444 ? 40.840 -5.166 -24.723 1.00 39.94 444 ALA A CA 1
ATOM 3559 C C . ALA A 1 444 ? 40.743 -6.544 -25.410 1.00 39.94 444 ALA A C 1
ATOM 3561 O O . ALA A 1 444 ? 41.688 -7.334 -25.364 1.00 39.94 444 ALA A O 1
ATOM 3562 N N . MET A 1 445 ? 39.613 -6.843 -26.061 1.00 40.91 445 MET A N 1
ATOM 3563 C CA . MET A 1 445 ? 39.484 -8.053 -26.880 1.00 40.91 445 MET A CA 1
ATOM 3564 C C . MET A 1 445 ? 40.304 -7.910 -28.168 1.00 40.91 445 MET A C 1
ATOM 3566 O O . MET A 1 445 ? 39.976 -7.104 -29.036 1.00 40.91 445 MET A O 1
ATOM 3570 N N . LYS A 1 446 ? 41.348 -8.732 -28.323 1.00 36.53 446 LYS A N 1
ATOM 3571 C CA . LYS A 1 446 ? 41.938 -9.030 -29.636 1.00 36.53 446 LYS A CA 1
ATOM 3572 C C . LYS A 1 446 ? 41.139 -10.167 -30.269 1.00 36.53 446 LYS A C 1
ATOM 3574 O O . LYS A 1 446 ? 41.205 -11.294 -29.786 1.00 36.53 446 LYS A O 1
ATOM 3579 N N . TYR A 1 447 ? 40.405 -9.889 -31.340 1.00 36.94 447 TYR A N 1
ATOM 3580 C CA . TYR A 1 447 ? 39.776 -10.935 -32.148 1.00 36.94 447 TYR A CA 1
ATOM 3581 C C . TYR A 1 447 ? 40.797 -11.507 -33.147 1.00 36.94 447 TYR A C 1
ATOM 3583 O O . TYR A 1 447 ? 41.386 -10.728 -33.897 1.00 36.94 447 TYR A O 1
ATOM 3591 N N . PRO A 1 448 ? 41.024 -12.832 -33.205 1.00 35.19 448 PRO A N 1
ATOM 3592 C CA . PRO A 1 448 ? 41.632 -13.462 -34.371 1.00 35.19 448 PRO A CA 1
ATOM 3593 C C . PRO A 1 448 ? 40.559 -13.747 -35.445 1.00 35.19 448 PRO A C 1
ATOM 3595 O O . PRO A 1 448 ? 39.391 -13.951 -35.095 1.00 35.19 448 PRO A O 1
ATOM 3598 N N . PRO A 1 449 ? 40.919 -13.778 -36.743 1.00 31.73 449 PRO A N 1
ATOM 3599 C CA . PRO A 1 449 ? 39.982 -14.135 -37.805 1.00 31.73 449 PRO A CA 1
ATOM 3600 C C . PRO A 1 449 ? 39.582 -15.618 -37.687 1.00 31.73 449 PRO A C 1
ATOM 3602 O O . PRO A 1 449 ? 40.391 -16.436 -37.231 1.00 31.73 449 PRO A O 1
ATOM 3605 N N . PRO A 1 450 ? 38.352 -15.993 -38.082 1.00 32.69 450 PRO A N 1
ATOM 3606 C CA . PRO A 1 450 ? 37.893 -17.365 -37.963 1.00 32.69 450 PRO A CA 1
ATOM 3607 C C . PRO A 1 450 ? 38.595 -18.222 -39.017 1.00 32.69 450 PRO A C 1
ATOM 3609 O O . PRO A 1 450 ? 38.519 -17.935 -40.208 1.00 32.69 450 PRO A O 1
ATOM 3612 N N . ASN A 1 451 ? 39.249 -19.295 -38.577 1.00 30.02 451 ASN A N 1
ATOM 3613 C CA . ASN A 1 451 ? 39.668 -20.383 -39.453 1.00 30.02 451 ASN A CA 1
ATOM 3614 C C . ASN A 1 451 ? 38.943 -21.682 -39.069 1.00 30.02 451 ASN A C 1
ATOM 3616 O O . ASN A 1 451 ? 38.511 -21.840 -37.924 1.00 30.02 451 ASN A O 1
ATOM 3620 N N . PRO A 1 452 ? 38.740 -22.578 -40.048 1.00 31.03 452 PRO A N 1
ATOM 3621 C CA . PRO A 1 452 ? 37.547 -23.402 -40.137 1.00 31.03 452 PRO A CA 1
ATOM 3622 C C . PRO A 1 452 ? 37.586 -24.652 -39.260 1.00 31.03 452 PRO A C 1
ATOM 3624 O O . PRO A 1 452 ? 38.631 -25.211 -38.929 1.00 31.03 452 PRO A O 1
ATOM 3627 N N . VAL A 1 453 ? 36.373 -25.098 -38.948 1.00 34.75 453 VAL A N 1
ATOM 3628 C CA . VAL A 1 453 ? 36.006 -26.307 -38.213 1.00 34.75 453 VAL A CA 1
ATOM 3629 C C . VAL A 1 453 ? 36.775 -27.543 -38.695 1.00 34.75 453 VAL A C 1
ATOM 3631 O O . VAL A 1 453 ? 36.744 -27.895 -39.874 1.00 34.75 453 VAL A O 1
ATOM 3634 N N . ARG A 1 454 ? 37.354 -28.291 -37.749 1.00 28.16 454 ARG A N 1
ATOM 3635 C CA . ARG A 1 454 ? 37.579 -29.736 -37.889 1.00 28.16 454 ARG A CA 1
ATOM 3636 C C . ARG A 1 454 ? 37.035 -30.461 -36.664 1.00 28.16 454 ARG A C 1
ATOM 3638 O O . ARG A 1 454 ? 37.514 -30.284 -35.550 1.00 28.16 454 ARG A O 1
ATOM 3645 N N . SER A 1 455 ? 36.023 -31.286 -36.898 1.00 26.77 455 SER A N 1
ATOM 3646 C CA . SER A 1 455 ? 35.426 -32.198 -35.923 1.00 26.77 455 SER A CA 1
ATOM 3647 C C . SER A 1 455 ? 36.329 -33.410 -35.658 1.00 26.77 455 SER A C 1
ATOM 3649 O O . SER A 1 455 ? 36.738 -34.058 -36.631 1.00 26.77 455 SER A O 1
ATOM 3651 N N . PRO A 1 456 ? 36.534 -33.841 -34.403 1.00 27.48 456 PRO A N 1
ATOM 3652 C CA . PRO A 1 456 ? 36.872 -35.224 -34.116 1.00 27.48 456 PRO A CA 1
ATOM 3653 C C . PRO A 1 456 ? 35.588 -36.059 -34.093 1.00 27.48 456 PRO A C 1
ATOM 3655 O O . PRO A 1 456 ? 34.644 -35.778 -33.358 1.00 27.48 456 PRO A O 1
ATOM 3658 N N . LYS A 1 457 ? 35.565 -37.097 -34.930 1.00 35.22 457 LYS A N 1
ATOM 3659 C CA . LYS A 1 457 ? 34.567 -38.166 -34.912 1.00 35.22 457 LYS A CA 1
ATOM 3660 C C . LYS A 1 457 ? 34.864 -39.104 -33.741 1.00 35.22 457 LYS A C 1
ATOM 3662 O O . LYS A 1 457 ? 35.931 -39.708 -33.724 1.00 35.22 457 LYS A O 1
ATOM 3667 N N . THR A 1 458 ? 33.884 -39.350 -32.880 1.00 28.48 458 THR A N 1
ATOM 3668 C CA . THR A 1 458 ? 33.810 -40.589 -32.091 1.00 28.48 458 THR A CA 1
ATOM 3669 C C . THR A 1 458 ? 32.375 -41.103 -32.099 1.00 28.48 458 THR A C 1
ATOM 3671 O O . THR A 1 458 ? 31.438 -40.446 -31.655 1.00 28.48 458 THR A O 1
ATOM 3674 N N . LYS A 1 459 ? 32.207 -42.285 -32.699 1.00 33.78 459 LYS A N 1
ATOM 3675 C CA . LYS A 1 459 ? 30.960 -43.052 -32.744 1.00 33.78 459 LYS A CA 1
ATOM 3676 C C . LYS A 1 459 ? 30.739 -43.711 -31.380 1.00 33.78 459 LYS A C 1
ATOM 3678 O O . LYS A 1 459 ? 31.647 -44.374 -30.888 1.00 33.78 459 LYS A O 1
ATOM 3683 N N . LEU A 1 460 ? 29.534 -43.591 -30.826 1.00 31.88 460 LEU A N 1
ATOM 3684 C CA . LEU A 1 460 ? 29.052 -44.440 -29.730 1.00 31.88 460 LEU A CA 1
ATOM 3685 C C . LEU A 1 460 ? 28.170 -45.579 -30.294 1.00 31.88 460 LEU A C 1
ATOM 3687 O O . LEU A 1 460 ? 27.472 -45.351 -31.288 1.00 31.88 460 LEU A O 1
ATOM 3691 N N . PRO A 1 461 ? 28.205 -46.799 -29.716 1.00 38.69 461 PRO A N 1
ATOM 3692 C CA . PRO A 1 461 ? 27.636 -48.005 -30.323 1.00 38.69 461 PRO A CA 1
ATOM 3693 C C . PRO A 1 461 ? 26.106 -48.095 -30.260 1.00 38.69 461 PRO A C 1
ATOM 3695 O O . PRO A 1 461 ? 25.443 -47.599 -29.350 1.00 38.69 461 PRO A O 1
ATOM 3698 N N . SER A 1 462 ? 25.560 -48.826 -31.227 1.00 44.69 462 SER A N 1
ATOM 3699 C CA . SER A 1 462 ? 24.148 -48.994 -31.581 1.00 44.69 462 SER A CA 1
ATOM 3700 C C . SER A 1 462 ? 23.296 -49.860 -30.638 1.00 44.69 462 SER A C 1
ATOM 3702 O O . SER A 1 462 ? 22.271 -50.375 -31.073 1.00 44.69 462 SER A O 1
ATOM 3704 N N . TYR A 1 463 ? 23.647 -50.004 -29.357 1.00 42.97 463 TYR A N 1
ATOM 3705 C CA . TYR A 1 463 ? 22.852 -50.815 -28.415 1.00 42.97 463 TYR A CA 1
ATOM 3706 C C . TYR A 1 463 ? 21.939 -49.987 -27.485 1.00 42.97 463 TYR A C 1
ATOM 3708 O O . TYR A 1 463 ? 20.968 -50.501 -26.939 1.00 42.97 463 TYR A O 1
ATOM 3716 N N . GLY A 1 464 ? 22.168 -48.672 -27.365 1.00 42.03 464 GLY A N 1
ATOM 3717 C CA . GLY A 1 464 ? 21.377 -47.792 -26.485 1.00 42.03 464 GLY A CA 1
ATOM 3718 C C . GLY A 1 464 ? 20.061 -47.263 -27.075 1.00 42.03 464 GLY A C 1
ATOM 3719 O O . GLY A 1 464 ? 19.173 -46.858 -26.332 1.00 42.03 464 GLY A O 1
ATOM 3720 N N . LYS A 1 465 ? 19.891 -47.281 -28.405 1.00 39.84 465 LYS A N 1
ATOM 3721 C CA . LYS A 1 465 ? 18.675 -46.757 -29.066 1.00 39.84 465 LYS A CA 1
ATOM 3722 C C . LYS A 1 465 ? 17.508 -47.750 -29.111 1.00 39.84 465 LYS A C 1
ATOM 3724 O O . LYS A 1 465 ? 16.374 -47.332 -29.315 1.00 39.84 465 LYS A O 1
ATOM 3729 N N . ALA A 1 466 ? 17.765 -49.041 -28.898 1.00 39.97 466 ALA A N 1
ATOM 3730 C CA . ALA A 1 466 ? 16.726 -50.071 -28.916 1.00 39.97 466 ALA A CA 1
ATOM 3731 C C . ALA A 1 466 ? 15.982 -50.186 -27.572 1.00 39.97 466 ALA A C 1
ATOM 3733 O O . ALA A 1 466 ? 14.775 -50.399 -27.559 1.00 39.97 466 ALA A O 1
ATOM 3734 N N . ILE A 1 467 ? 16.665 -49.965 -26.443 1.00 40.16 467 ILE A N 1
ATOM 3735 C CA . ILE A 1 467 ? 16.071 -50.107 -25.101 1.00 40.16 467 ILE A CA 1
ATOM 3736 C C . ILE A 1 467 ? 15.153 -48.920 -24.767 1.00 40.16 467 ILE A C 1
ATOM 3738 O O . ILE A 1 467 ? 14.064 -49.103 -24.229 1.00 40.16 467 ILE A O 1
ATOM 3742 N N . VAL A 1 468 ? 15.529 -47.706 -25.179 1.00 38.91 468 VAL A N 1
ATOM 3743 C CA . VAL A 1 468 ? 14.748 -46.482 -24.918 1.00 38.91 468 VAL A CA 1
ATOM 3744 C C . VAL A 1 468 ? 13.407 -46.474 -25.670 1.00 38.91 468 VAL A C 1
ATOM 3746 O O . VAL A 1 468 ? 12.409 -45.991 -25.144 1.00 38.91 468 VAL A O 1
ATOM 3749 N N . ASN A 1 469 ? 13.338 -47.094 -26.852 1.00 40.91 469 ASN A N 1
ATOM 3750 C CA . ASN A 1 469 ? 12.098 -47.183 -27.632 1.00 40.91 469 ASN A CA 1
ATOM 3751 C C . ASN A 1 469 ? 11.147 -48.305 -27.176 1.00 40.91 469 ASN A C 1
ATOM 3753 O O . ASN A 1 469 ? 9.966 -48.267 -27.514 1.00 40.91 469 ASN A O 1
ATOM 3757 N N . ILE A 1 470 ? 11.631 -49.282 -26.399 1.00 41.19 470 ILE A N 1
ATOM 3758 C CA . ILE A 1 470 ? 10.800 -50.365 -25.842 1.00 41.19 470 ILE A CA 1
ATOM 3759 C C . ILE A 1 470 ? 10.171 -49.936 -24.505 1.00 41.19 470 ILE A C 1
ATOM 3761 O O . ILE A 1 470 ? 9.024 -50.276 -24.226 1.00 41.19 470 ILE A O 1
ATOM 3765 N N . VAL A 1 471 ? 10.868 -49.113 -23.713 1.00 38.25 471 VAL A N 1
ATOM 3766 C CA . VAL A 1 471 ? 10.387 -48.646 -22.398 1.00 38.25 471 VAL A CA 1
ATOM 3767 C C . VAL A 1 471 ? 9.375 -47.492 -22.506 1.00 38.25 471 VAL A C 1
ATOM 3769 O O . VAL A 1 471 ? 8.524 -47.339 -21.637 1.00 38.25 471 VAL A O 1
ATOM 3772 N N . ALA A 1 472 ? 9.360 -46.741 -23.611 1.00 35.16 472 ALA A N 1
ATOM 3773 C CA . ALA A 1 472 ? 8.398 -45.655 -23.844 1.00 35.16 472 ALA A CA 1
ATOM 3774 C C . ALA A 1 472 ? 6.948 -46.114 -24.148 1.00 35.16 472 ALA A C 1
ATOM 3776 O O . ALA A 1 472 ? 6.086 -45.274 -24.403 1.00 35.16 472 ALA A O 1
ATOM 3777 N N . LYS A 1 473 ? 6.657 -47.426 -24.142 1.00 37.06 473 LYS A N 1
ATOM 3778 C CA . LYS A 1 473 ? 5.344 -47.988 -24.527 1.00 37.06 473 LYS A CA 1
ATOM 3779 C C . LYS A 1 473 ? 4.591 -48.768 -23.442 1.00 37.06 473 LYS A C 1
ATOM 3781 O O . LYS A 1 473 ? 3.537 -49.317 -23.751 1.00 37.06 473 LYS A O 1
ATOM 3786 N N . ILE A 1 474 ? 5.049 -48.804 -22.188 1.00 37.78 474 ILE A N 1
ATOM 3787 C CA . ILE A 1 474 ? 4.324 -49.508 -21.112 1.00 37.78 474 ILE A CA 1
ATOM 3788 C C . ILE A 1 474 ? 3.989 -48.534 -19.975 1.00 37.78 474 ILE A C 1
ATOM 3790 O O . ILE A 1 474 ? 4.834 -47.784 -19.502 1.00 37.78 474 ILE A O 1
ATOM 3794 N N . SER A 1 475 ? 2.705 -48.513 -19.611 1.00 37.94 475 SER A N 1
ATOM 3795 C CA . SER A 1 475 ? 2.004 -47.465 -18.861 1.00 37.94 475 SER A CA 1
ATOM 3796 C C . SER A 1 475 ? 2.699 -46.966 -17.584 1.00 37.94 475 SER A C 1
ATOM 3798 O O . SER A 1 475 ? 3.188 -47.751 -16.771 1.00 37.94 475 SER A O 1
ATOM 3800 N N . SER A 1 476 ? 2.590 -45.656 -17.348 1.00 34.88 476 SER A N 1
ATOM 3801 C CA . SER A 1 476 ? 3.097 -44.873 -16.206 1.00 34.88 476 SER A CA 1
ATOM 3802 C C . SER A 1 476 ? 2.637 -45.324 -14.810 1.00 34.88 476 SER A C 1
ATOM 3804 O O . SER A 1 476 ? 3.087 -44.775 -13.808 1.00 34.88 476 SER A O 1
ATOM 3806 N N . ARG A 1 477 ? 1.774 -46.340 -14.710 1.00 38.53 477 ARG A N 1
ATOM 3807 C CA . ARG A 1 477 ? 1.221 -46.822 -13.439 1.00 38.53 477 ARG A CA 1
ATOM 3808 C C . ARG A 1 477 ? 2.071 -47.902 -12.759 1.00 38.53 477 ARG A C 1
ATOM 3810 O O . ARG A 1 477 ? 1.952 -48.069 -11.554 1.00 38.53 477 ARG A O 1
ATOM 3817 N N . MET A 1 478 ? 2.956 -48.589 -13.489 1.00 37.44 478 MET A N 1
ATOM 3818 C CA . MET A 1 478 ? 3.808 -49.646 -12.913 1.00 37.44 478 MET A CA 1
ATOM 3819 C C . MET A 1 478 ? 5.163 -49.126 -12.402 1.00 37.44 478 MET A C 1
ATOM 3821 O O . MET A 1 478 ? 5.720 -49.682 -11.462 1.00 37.44 478 MET A O 1
ATOM 3825 N N . VAL A 1 479 ? 5.655 -48.007 -12.947 1.00 40.78 479 VAL A N 1
ATOM 3826 C CA . VAL A 1 479 ? 6.922 -47.379 -12.524 1.00 40.78 479 VAL A CA 1
ATOM 3827 C C . VAL A 1 479 ? 6.836 -46.850 -11.086 1.00 40.78 479 VAL A C 1
ATOM 3829 O O . VAL A 1 479 ? 7.808 -46.934 -10.343 1.00 40.78 479 VAL A O 1
ATOM 3832 N N . LEU A 1 480 ? 5.660 -46.381 -10.654 1.00 37.38 480 LEU A N 1
ATOM 3833 C CA . LEU A 1 480 ? 5.458 -45.878 -9.292 1.00 37.38 480 LEU A CA 1
ATOM 3834 C C . LEU A 1 480 ? 5.474 -46.992 -8.228 1.00 37.38 480 LEU A C 1
ATOM 3836 O O . LEU A 1 480 ? 5.898 -46.759 -7.101 1.00 37.38 480 LEU A O 1
ATOM 3840 N N . GLU A 1 481 ? 5.046 -48.203 -8.585 1.00 39.88 481 GLU A N 1
ATOM 3841 C CA . GLU A 1 481 ? 5.007 -49.353 -7.670 1.00 39.88 481 GLU A CA 1
ATOM 3842 C C . GLU A 1 481 ? 6.361 -50.081 -7.612 1.00 39.88 481 GLU A C 1
ATOM 3844 O O . GLU A 1 481 ? 6.786 -50.519 -6.545 1.00 39.88 481 GLU A O 1
ATOM 3849 N N . THR A 1 482 ? 7.124 -50.109 -8.711 1.00 36.44 482 THR A N 1
ATOM 3850 C CA . THR A 1 482 ? 8.503 -50.634 -8.700 1.00 36.44 482 THR A CA 1
ATOM 3851 C C . THR A 1 482 ? 9.471 -49.720 -7.937 1.00 36.44 482 THR A C 1
ATOM 3853 O O . THR A 1 482 ? 10.368 -50.214 -7.257 1.00 36.44 482 THR A O 1
ATOM 3856 N N . VAL A 1 483 ? 9.268 -48.397 -7.969 1.00 37.88 483 VAL A N 1
ATOM 3857 C CA . VAL A 1 483 ? 10.069 -47.446 -7.171 1.00 37.88 483 VAL A CA 1
ATOM 3858 C C . VAL A 1 483 ? 9.758 -47.561 -5.673 1.00 37.88 483 VAL A C 1
ATOM 3860 O O . VAL A 1 483 ? 10.680 -47.489 -4.863 1.00 37.88 483 VAL A O 1
ATOM 3863 N N . LYS A 1 484 ? 8.505 -47.842 -5.288 1.00 36.00 484 LYS A N 1
ATOM 3864 C CA . LYS A 1 484 ? 8.143 -48.136 -3.889 1.00 36.00 484 LYS A CA 1
ATOM 3865 C C . LYS A 1 484 ? 8.746 -49.446 -3.373 1.00 36.00 484 LYS A C 1
ATOM 3867 O O . LYS A 1 484 ? 9.107 -49.519 -2.205 1.00 36.00 484 LYS A O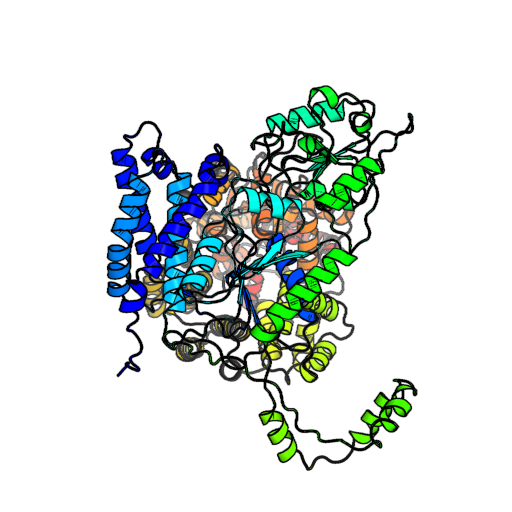 1
ATOM 3872 N N . TYR A 1 485 ? 8.888 -50.454 -4.235 1.00 35.00 485 TYR A N 1
ATOM 3873 C CA . TYR A 1 485 ? 9.431 -51.763 -3.854 1.00 35.00 485 TYR A CA 1
ATOM 3874 C C . TYR A 1 485 ? 10.965 -51.769 -3.719 1.00 35.00 485 TYR A C 1
ATOM 3876 O O . TYR A 1 485 ? 11.510 -52.495 -2.896 1.00 35.00 485 TYR A O 1
ATOM 3884 N N . ILE A 1 486 ? 11.675 -50.929 -4.482 1.00 35.09 486 ILE A N 1
ATOM 3885 C CA . ILE A 1 486 ? 13.147 -50.835 -4.431 1.00 35.09 486 ILE A CA 1
ATOM 3886 C C . ILE A 1 486 ? 13.632 -49.900 -3.305 1.00 35.09 486 ILE A C 1
ATOM 3888 O O . ILE A 1 486 ? 14.757 -50.037 -2.833 1.00 35.09 486 ILE A O 1
ATOM 3892 N N . ALA A 1 487 ? 12.790 -48.979 -2.827 1.00 30.84 487 ALA A N 1
ATOM 3893 C CA . ALA A 1 487 ? 13.160 -48.001 -1.803 1.00 30.84 487 ALA A CA 1
ATOM 3894 C C . ALA A 1 487 ? 13.022 -48.494 -0.345 1.00 30.84 487 ALA A C 1
ATOM 3896 O O . ALA A 1 487 ? 13.337 -47.732 0.566 1.00 30.84 487 ALA A O 1
ATOM 3897 N N . TYR A 1 488 ? 12.571 -49.733 -0.103 1.00 31.22 488 TYR A N 1
ATOM 3898 C CA . TYR A 1 488 ? 12.199 -50.193 1.245 1.00 31.22 488 TYR A CA 1
ATOM 3899 C C . TYR A 1 488 ? 13.142 -51.203 1.923 1.00 31.22 488 TYR A C 1
ATOM 3901 O O . TYR A 1 488 ? 12.780 -51.725 2.973 1.00 31.22 488 TYR A O 1
ATOM 3909 N N . GLU A 1 489 ? 14.368 -51.438 1.435 1.00 28.53 489 GLU A N 1
ATOM 3910 C CA . GLU A 1 489 ? 15.356 -52.198 2.222 1.00 28.53 489 GLU A CA 1
ATOM 3911 C C . GLU A 1 489 ? 16.769 -51.586 2.286 1.00 28.53 489 GLU A C 1
ATOM 3913 O O . GLU A 1 489 ? 17.462 -51.408 1.286 1.00 28.53 489 GLU A O 1
ATOM 3918 N N . SER A 1 490 ? 17.214 -51.421 3.540 1.00 28.03 490 SER A N 1
ATOM 3919 C CA . SER A 1 490 ? 18.593 -51.365 4.056 1.00 28.03 490 SER A CA 1
ATOM 3920 C C . SER A 1 490 ? 19.213 -49.978 4.373 1.00 28.03 490 SER A C 1
ATOM 3922 O O . SER A 1 490 ? 19.735 -49.289 3.493 1.00 28.03 490 SER A O 1
ATOM 3924 N N . PRO A 1 491 ? 19.255 -49.584 5.668 1.00 35.75 491 PRO A N 1
ATOM 3925 C CA . PRO A 1 491 ? 19.691 -48.269 6.151 1.00 35.75 491 PRO A CA 1
ATOM 3926 C C . PRO A 1 491 ? 21.193 -48.178 6.512 1.00 35.75 491 PRO A C 1
ATOM 3928 O O . PRO A 1 491 ? 21.530 -47.780 7.623 1.00 35.75 491 PRO A O 1
ATOM 3931 N N . LEU A 1 492 ? 22.130 -48.520 5.610 1.00 32.53 492 LEU A N 1
ATOM 3932 C CA . LEU A 1 492 ? 23.576 -48.495 5.951 1.00 32.53 492 LEU A CA 1
ATOM 3933 C C . LEU A 1 492 ? 24.574 -48.046 4.855 1.00 32.53 492 LEU A C 1
ATOM 3935 O O . LEU A 1 492 ? 25.752 -48.394 4.917 1.00 32.53 492 LEU A O 1
ATOM 3939 N N . LYS A 1 493 ? 24.186 -47.206 3.881 1.00 33.12 493 LYS A N 1
ATOM 3940 C CA . LYS A 1 493 ? 25.151 -46.600 2.918 1.00 33.12 493 LYS A CA 1
ATOM 3941 C C . LYS A 1 493 ? 24.965 -45.094 2.657 1.00 33.12 493 LYS A C 1
ATOM 3943 O O . LYS A 1 493 ? 25.236 -44.599 1.568 1.00 33.12 493 LYS A O 1
ATOM 3948 N N . ALA A 1 494 ? 24.560 -44.339 3.678 1.00 42.41 494 ALA A N 1
ATOM 3949 C CA . ALA A 1 494 ? 24.167 -42.932 3.539 1.00 42.41 494 ALA A CA 1
ATOM 3950 C C . ALA A 1 494 ? 25.291 -41.874 3.637 1.00 42.41 494 ALA A C 1
ATOM 3952 O O . ALA A 1 494 ? 24.988 -40.692 3.560 1.00 42.41 494 ALA A O 1
ATOM 3953 N N . ARG A 1 495 ? 26.583 -42.207 3.781 1.00 35.75 495 ARG A N 1
ATOM 3954 C CA . ARG A 1 495 ? 27.622 -41.151 3.891 1.00 35.75 495 ARG A CA 1
ATOM 3955 C C . ARG A 1 495 ? 28.332 -40.778 2.593 1.00 35.75 495 ARG A C 1
ATOM 3957 O O . ARG A 1 495 ? 28.759 -39.639 2.475 1.00 35.75 495 ARG A O 1
ATOM 3964 N N . GLN A 1 496 ? 28.402 -41.671 1.607 1.00 33.69 496 GLN A N 1
ATOM 3965 C CA . GLN A 1 496 ? 29.150 -41.407 0.368 1.00 33.69 496 GLN A CA 1
ATOM 3966 C C . GLN A 1 496 ? 28.255 -40.873 -0.767 1.00 33.69 496 GLN A C 1
ATOM 3968 O O . GLN A 1 496 ? 28.639 -39.931 -1.450 1.00 33.69 496 GLN A O 1
ATOM 3973 N N . ALA A 1 497 ? 27.009 -41.354 -0.879 1.00 35.06 497 ALA A N 1
ATOM 3974 C CA . ALA A 1 497 ? 26.044 -40.855 -1.868 1.00 35.06 497 ALA A CA 1
ATOM 3975 C C . ALA A 1 497 ? 25.528 -39.433 -1.554 1.00 35.06 497 ALA A C 1
ATOM 3977 O O . ALA A 1 497 ? 25.288 -38.643 -2.464 1.00 35.06 497 ALA A O 1
ATOM 3978 N N . ILE A 1 498 ? 25.422 -39.068 -0.269 1.00 39.88 498 ILE A N 1
ATOM 3979 C CA . ILE A 1 498 ? 25.060 -37.702 0.152 1.00 39.88 498 ILE A CA 1
ATOM 3980 C C . ILE A 1 498 ? 26.208 -36.723 -0.137 1.00 39.88 498 ILE A C 1
ATOM 3982 O O . ILE A 1 498 ? 25.968 -35.585 -0.531 1.00 39.88 498 ILE A O 1
ATOM 3986 N N . GLN A 1 499 ? 27.464 -37.164 -0.028 1.00 34.59 499 GLN A N 1
ATOM 3987 C CA . GLN A 1 499 ? 28.621 -36.319 -0.329 1.00 34.59 499 GLN A CA 1
ATOM 3988 C C . GLN A 1 499 ? 28.765 -36.053 -1.837 1.00 34.59 499 GLN A C 1
ATOM 3990 O O . GLN A 1 499 ? 29.135 -34.948 -2.224 1.00 34.59 499 GLN A O 1
ATOM 3995 N N . GLU A 1 500 ? 28.388 -37.008 -2.692 1.00 33.34 500 GLU A N 1
ATOM 3996 C CA . GLU A 1 500 ? 28.375 -36.831 -4.152 1.00 33.34 500 GLU A CA 1
ATOM 3997 C C . GLU A 1 500 ? 27.173 -35.996 -4.648 1.00 33.34 500 GLU A C 1
ATOM 3999 O O . GLU A 1 500 ? 27.304 -35.225 -5.605 1.00 33.34 500 GLU A O 1
ATOM 4004 N N . LEU A 1 501 ? 26.030 -36.039 -3.952 1.00 34.84 501 LEU A N 1
ATOM 4005 C CA . LEU A 1 501 ? 24.879 -35.167 -4.232 1.00 34.84 501 LEU A CA 1
ATOM 4006 C C . LEU A 1 501 ? 25.090 -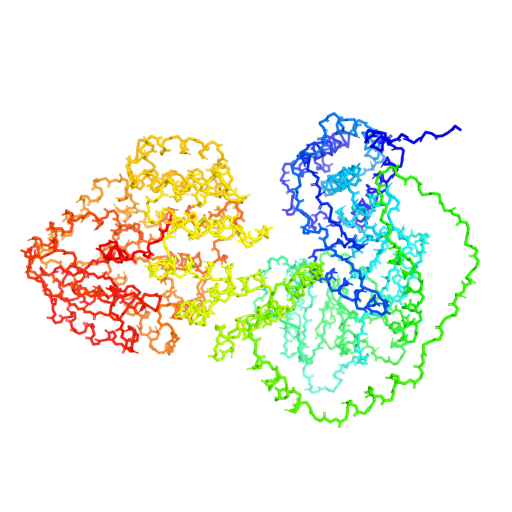33.721 -3.743 1.00 34.84 501 LEU A C 1
ATOM 4008 O O . LEU A 1 501 ? 24.693 -32.781 -4.430 1.00 34.84 501 LEU A O 1
ATOM 4012 N N . CYS A 1 502 ? 25.800 -33.507 -2.630 1.00 34.97 502 CYS A N 1
ATOM 4013 C CA . CYS A 1 502 ? 26.129 -32.159 -2.147 1.00 34.97 502 CYS A CA 1
ATOM 4014 C C . CYS A 1 502 ? 27.125 -31.408 -3.053 1.00 34.97 502 CYS A C 1
ATOM 4016 O O . CYS A 1 502 ? 27.126 -30.178 -3.072 1.00 34.97 502 CYS A O 1
ATOM 4018 N N . VAL A 1 503 ? 27.943 -32.114 -3.841 1.00 34.41 503 VAL A N 1
ATOM 4019 C CA . VAL A 1 503 ? 28.920 -31.492 -4.760 1.00 34.41 503 VAL A CA 1
ATOM 4020 C C . VAL A 1 503 ? 28.279 -31.050 -6.088 1.00 34.41 503 VAL A C 1
ATOM 4022 O O . VAL A 1 503 ? 28.822 -30.184 -6.774 1.00 34.41 503 VAL A O 1
ATOM 4025 N N . SER A 1 504 ? 27.088 -31.552 -6.436 1.00 27.84 504 SER A N 1
ATOM 4026 C CA . SER A 1 504 ? 26.398 -31.232 -7.701 1.00 27.84 504 SER A CA 1
ATOM 4027 C C . SER A 1 504 ? 25.256 -30.210 -7.580 1.00 27.84 504 SER A C 1
ATOM 4029 O O . SER A 1 504 ? 24.619 -29.877 -8.580 1.00 27.84 504 SER A O 1
ATOM 4031 N N . GLY A 1 505 ? 25.051 -29.619 -6.397 1.00 31.56 505 GLY A N 1
ATOM 4032 C CA . GLY A 1 505 ? 24.078 -28.551 -6.140 1.00 31.56 505 GLY A CA 1
ATOM 4033 C C . GLY A 1 505 ? 24.452 -27.193 -6.748 1.00 31.56 505 GLY A C 1
ATOM 4034 O O . GLY A 1 505 ? 24.531 -26.190 -6.044 1.00 31.56 505 GLY A O 1
ATOM 4035 N N . HIS A 1 506 ? 24.681 -27.121 -8.061 1.00 29.47 506 HIS A N 1
ATOM 4036 C CA . HIS A 1 506 ? 24.605 -25.853 -8.785 1.00 29.47 506 HIS A CA 1
ATOM 4037 C C . HIS A 1 506 ? 23.131 -25.472 -8.945 1.00 29.47 506 HIS A C 1
ATOM 4039 O O . HIS A 1 506 ? 22.488 -25.775 -9.949 1.00 29.47 506 HIS A O 1
ATOM 4045 N N . THR A 1 507 ? 22.592 -24.787 -7.936 1.00 33.59 507 THR A N 1
ATOM 4046 C CA . THR A 1 507 ? 21.327 -24.054 -8.034 1.00 33.59 507 THR A CA 1
ATOM 4047 C C . THR A 1 507 ? 21.440 -23.001 -9.138 1.00 33.59 507 THR A C 1
ATOM 4049 O O . THR A 1 507 ? 21.913 -21.885 -8.907 1.00 33.59 507 THR A O 1
ATOM 4052 N N . SER A 1 508 ? 21.016 -23.343 -10.355 1.00 29.12 508 SER A N 1
ATOM 4053 C CA . SER A 1 508 ? 20.741 -22.350 -11.386 1.00 29.12 508 SER A CA 1
ATOM 4054 C C . SER A 1 508 ? 19.540 -21.532 -10.919 1.00 29.12 508 SER A C 1
ATOM 4056 O O . SER A 1 508 ? 18.426 -22.044 -10.868 1.00 29.12 508 SER A O 1
ATOM 4058 N N . SER A 1 509 ? 19.774 -20.274 -10.554 1.00 30.70 509 SER A N 1
ATOM 4059 C CA . SER A 1 509 ? 18.739 -19.259 -10.353 1.00 30.70 509 SER A CA 1
ATOM 4060 C C . SER A 1 509 ? 17.946 -19.088 -11.656 1.00 30.70 509 SER A C 1
ATOM 4062 O O . SER A 1 509 ? 18.312 -18.276 -12.505 1.00 30.70 509 SER A O 1
ATOM 4064 N N . THR A 1 510 ? 16.885 -19.869 -11.843 1.00 34.00 510 THR A N 1
ATOM 4065 C CA . THR A 1 510 ? 15.887 -19.642 -12.891 1.00 34.00 510 THR A CA 1
ATOM 4066 C C . THR A 1 510 ? 15.155 -18.337 -12.595 1.00 34.00 510 THR A C 1
ATOM 4068 O O . THR A 1 510 ? 14.783 -18.088 -11.448 1.00 34.00 510 THR A O 1
ATOM 4071 N N . ALA A 1 511 ? 14.978 -17.491 -13.613 1.00 37.16 511 ALA A N 1
ATOM 4072 C CA . ALA A 1 511 ? 14.186 -16.271 -13.508 1.00 37.16 511 ALA A CA 1
ATOM 4073 C C . ALA A 1 511 ? 12.801 -16.573 -12.907 1.00 37.16 511 ALA A C 1
ATOM 4075 O O . ALA A 1 511 ? 12.226 -17.629 -13.172 1.00 37.16 511 ALA A O 1
ATOM 4076 N N . ALA A 1 512 ? 12.287 -15.663 -12.076 1.00 46.78 512 ALA A N 1
ATOM 4077 C CA . ALA A 1 512 ? 10.976 -15.811 -11.458 1.00 46.78 512 ALA A CA 1
ATOM 4078 C C . ALA A 1 512 ? 9.897 -15.824 -12.550 1.00 46.78 512 ALA A C 1
ATOM 4080 O O . ALA A 1 512 ? 9.652 -14.802 -13.188 1.00 46.78 512 ALA A O 1
ATOM 4081 N N . ASP A 1 513 ? 9.278 -16.980 -12.776 1.00 59.50 513 ASP A N 1
ATOM 4082 C CA . ASP A 1 513 ? 8.102 -17.097 -13.631 1.00 59.50 513 ASP A CA 1
ATOM 4083 C C . ASP A 1 513 ? 6.948 -16.303 -12.981 1.00 59.50 513 ASP A C 1
ATOM 4085 O O . ASP A 1 513 ? 6.540 -16.625 -11.859 1.00 59.50 513 ASP A O 1
ATOM 4089 N N . PRO A 1 514 ? 6.417 -15.254 -13.641 1.00 60.41 514 PRO A N 1
ATOM 4090 C CA . PRO A 1 514 ? 5.356 -14.419 -13.083 1.00 60.41 514 PRO A CA 1
ATOM 4091 C C . PRO A 1 514 ? 4.054 -15.195 -12.832 1.00 60.41 514 PRO A C 1
ATOM 4093 O O . PRO A 1 514 ? 3.242 -14.760 -12.017 1.00 60.41 514 PRO A O 1
ATOM 4096 N N . LYS A 1 515 ? 3.860 -16.357 -13.471 1.00 78.75 515 LYS A N 1
ATOM 4097 C CA . LYS A 1 515 ? 2.720 -17.251 -13.226 1.00 78.75 515 LYS A CA 1
ATOM 4098 C C . LYS A 1 515 ? 2.961 -18.222 -12.072 1.00 78.75 515 LYS A C 1
ATOM 4100 O O . LYS A 1 515 ? 1.993 -18.757 -11.532 1.00 78.75 515 LYS A O 1
ATOM 4105 N N . LYS A 1 516 ? 4.215 -18.411 -11.645 1.00 82.94 516 LYS A N 1
ATOM 4106 C CA . LYS A 1 516 ? 4.572 -19.356 -10.579 1.00 82.94 516 LYS A CA 1
ATOM 4107 C C . LYS A 1 516 ? 3.915 -18.983 -9.260 1.00 82.94 516 LYS A C 1
ATOM 4109 O O . LYS A 1 516 ? 3.309 -19.837 -8.630 1.00 82.94 516 LYS A O 1
ATOM 4114 N N . LEU A 1 517 ? 3.986 -17.717 -8.849 1.00 85.25 517 LEU A N 1
ATOM 4115 C CA . LEU A 1 517 ? 3.429 -17.298 -7.562 1.00 85.25 517 LEU A CA 1
ATOM 4116 C C . LEU A 1 517 ? 1.887 -17.418 -7.510 1.00 85.25 517 LEU A C 1
ATOM 4118 O O . LEU A 1 517 ? 1.401 -18.024 -6.555 1.00 85.25 517 LEU A O 1
ATOM 4122 N N . PRO A 1 518 ? 1.112 -16.951 -8.513 1.00 87.00 518 PRO A N 1
ATOM 4123 C CA . PRO A 1 518 ? -0.328 -17.223 -8.581 1.00 87.00 518 PRO A CA 1
ATOM 4124 C C . PRO A 1 518 ? -0.669 -18.719 -8.609 1.00 87.00 518 PRO A C 1
ATOM 4126 O O . PRO A 1 518 ? -1.582 -19.157 -7.913 1.00 87.00 518 PRO A O 1
ATOM 4129 N N . TRP A 1 519 ? 0.087 -19.524 -9.365 1.00 90.94 519 TRP A N 1
ATOM 4130 C CA . TRP A 1 519 ? -0.111 -20.974 -9.405 1.00 90.94 519 TRP A CA 1
ATOM 4131 C C . TRP A 1 519 ? 0.142 -21.631 -8.043 1.00 90.94 519 TRP A C 1
ATOM 4133 O O . TRP A 1 519 ? -0.638 -22.486 -7.628 1.00 90.94 519 TRP A O 1
ATOM 4143 N N . LEU A 1 520 ? 1.185 -21.210 -7.319 1.00 89.56 520 LEU A N 1
ATOM 4144 C CA . LEU A 1 520 ? 1.473 -21.690 -5.966 1.00 89.56 520 LEU A CA 1
ATOM 4145 C C . LEU A 1 520 ? 0.354 -21.328 -4.992 1.00 89.56 520 LEU A C 1
ATOM 4147 O O . LEU A 1 520 ? -0.070 -22.181 -4.221 1.00 89.56 520 LEU A O 1
ATOM 4151 N N . GLN A 1 521 ? -0.153 -20.094 -5.047 1.00 89.50 521 GLN A N 1
ATOM 4152 C CA . GLN A 1 521 ? -1.277 -19.665 -4.211 1.00 89.50 521 GLN A CA 1
ATOM 4153 C C . GLN A 1 521 ? -2.513 -20.535 -4.460 1.00 89.50 521 GLN A C 1
ATOM 4155 O O . GLN A 1 521 ? -3.093 -21.052 -3.508 1.00 89.50 521 GLN A O 1
ATOM 4160 N N . ALA A 1 522 ? -2.877 -20.745 -5.729 1.00 88.38 522 ALA A N 1
ATOM 4161 C CA . ALA A 1 522 ? -4.012 -21.585 -6.101 1.00 88.38 522 ALA A CA 1
ATOM 4162 C C . ALA A 1 522 ? -3.802 -23.057 -5.706 1.00 88.38 522 ALA A C 1
ATOM 4164 O O . ALA A 1 522 ? -4.723 -23.700 -5.209 1.00 88.38 522 ALA A O 1
ATOM 4165 N N . SER A 1 523 ? -2.586 -23.582 -5.881 1.00 91.44 523 SER A N 1
ATOM 4166 C CA . SER A 1 523 ? -2.261 -24.981 -5.578 1.00 91.44 523 SER A CA 1
ATOM 4167 C C . SER A 1 523 ? -2.263 -25.259 -4.078 1.00 91.44 523 SER A C 1
ATOM 4169 O O . SER A 1 523 ? -2.855 -26.246 -3.654 1.00 91.44 523 SER A O 1
ATOM 4171 N N . ILE A 1 524 ? -1.665 -24.374 -3.270 1.00 91.62 524 ILE A N 1
ATOM 4172 C CA . ILE A 1 524 ? -1.711 -24.472 -1.805 1.00 91.62 524 ILE A CA 1
ATOM 4173 C C . ILE A 1 524 ? -3.156 -24.291 -1.332 1.00 91.62 524 ILE A C 1
ATOM 4175 O O . ILE A 1 524 ? -3.647 -25.107 -0.561 1.00 91.62 524 ILE A O 1
ATOM 4179 N N . GLY A 1 525 ? -3.857 -23.260 -1.820 1.00 85.69 525 GLY A N 1
ATOM 4180 C CA . GLY A 1 525 ? -5.233 -22.951 -1.422 1.00 85.69 525 GLY A CA 1
ATOM 4181 C C . GLY A 1 525 ? -6.247 -24.049 -1.749 1.00 85.69 525 GLY A C 1
ATOM 4182 O O . GLY A 1 525 ? -7.192 -24.234 -0.987 1.00 85.69 525 GLY A O 1
ATOM 4183 N N . GLY A 1 526 ? -6.039 -24.790 -2.841 1.00 86.25 526 GLY A N 1
ATOM 4184 C CA . GLY A 1 526 ? -6.883 -25.915 -3.256 1.00 86.25 526 GLY A CA 1
ATOM 4185 C C . GLY A 1 526 ? -6.430 -27.291 -2.751 1.00 86.25 526 GLY A C 1
ATOM 4186 O O . GLY A 1 526 ? -7.100 -28.288 -3.034 1.00 86.25 526 GLY A O 1
ATOM 4187 N N . ALA A 1 527 ? -5.303 -27.386 -2.039 1.00 89.50 527 ALA A N 1
ATOM 4188 C CA . ALA A 1 527 ? -4.800 -28.659 -1.538 1.00 89.50 527 ALA A CA 1
ATOM 4189 C C . ALA A 1 527 ? -5.692 -29.194 -0.408 1.00 89.50 527 ALA A C 1
ATOM 4191 O O . ALA A 1 527 ? -6.008 -28.482 0.543 1.00 89.50 527 ALA A O 1
ATOM 4192 N N . ARG A 1 528 ? -6.049 -30.485 -0.477 1.00 87.56 528 ARG A N 1
ATOM 4193 C CA . ARG A 1 528 ? -6.772 -31.165 0.616 1.00 87.56 528 ARG A CA 1
ATOM 4194 C C . ARG A 1 528 ? -5.943 -31.223 1.898 1.00 87.56 528 ARG A C 1
ATOM 4196 O O . ARG A 1 528 ? -6.492 -31.055 2.977 1.00 87.56 528 ARG A O 1
ATOM 4203 N N . ASN A 1 529 ? -4.641 -31.467 1.750 1.00 91.31 529 ASN A N 1
ATOM 4204 C CA . ASN A 1 529 ? -3.666 -31.450 2.830 1.00 91.31 529 ASN A CA 1
ATOM 4205 C C . ASN A 1 529 ? -2.514 -30.499 2.448 1.00 91.31 529 ASN A C 1
ATOM 4207 O O . ASN A 1 529 ? -1.605 -30.897 1.712 1.00 91.31 529 ASN A O 1
ATOM 4211 N N . PRO A 1 530 ? -2.580 -29.216 2.845 1.00 94.06 530 PRO A N 1
ATOM 4212 C CA . PRO A 1 530 ? -1.622 -28.213 2.396 1.00 94.06 530 PRO A CA 1
ATOM 4213 C C . PRO A 1 530 ? -0.222 -28.396 3.008 1.00 94.06 530 PRO A C 1
ATOM 4215 O O . PRO A 1 530 ? 0.753 -28.046 2.341 1.00 94.06 530 PRO A O 1
ATOM 4218 N N . SER A 1 531 ? -0.091 -28.961 4.218 1.00 93.06 531 SER A N 1
ATOM 4219 C CA . SER A 1 531 ? 1.218 -29.243 4.832 1.00 93.06 531 SER A CA 1
ATOM 4220 C C . SER A 1 531 ? 1.937 -30.371 4.092 1.00 93.06 531 SER A C 1
ATOM 4222 O O . SER A 1 531 ? 3.076 -30.195 3.664 1.00 93.06 531 SER A O 1
ATOM 4224 N N . GLU A 1 532 ? 1.244 -31.480 3.820 1.00 92.19 532 GLU A N 1
ATOM 4225 C CA . GLU A 1 532 ? 1.776 -32.609 3.042 1.00 92.19 532 GLU A CA 1
ATOM 4226 C C . GLU A 1 532 ? 2.143 -32.199 1.607 1.00 92.19 532 GLU A C 1
ATOM 4228 O O . GLU A 1 532 ? 3.192 -32.595 1.087 1.00 92.19 532 GLU A O 1
ATOM 4233 N N . TRP A 1 533 ? 1.316 -31.358 0.974 1.00 94.56 533 TRP A N 1
ATOM 4234 C CA . TRP A 1 533 ? 1.606 -30.806 -0.351 1.00 94.56 533 TRP A CA 1
ATOM 4235 C C . TRP A 1 533 ? 2.887 -29.961 -0.343 1.00 94.56 533 TRP A C 1
ATOM 4237 O O . TRP A 1 533 ? 3.748 -30.133 -1.212 1.00 94.56 533 TRP A O 1
ATOM 4247 N N . LEU A 1 534 ? 3.050 -29.073 0.646 1.00 94.31 534 LEU A N 1
ATOM 4248 C CA . LEU A 1 534 ? 4.259 -28.258 0.793 1.00 94.31 534 LEU A CA 1
ATOM 4249 C C . LEU A 1 534 ? 5.486 -29.125 1.073 1.00 94.31 534 LEU A C 1
ATOM 4251 O O . LEU A 1 534 ? 6.495 -28.973 0.390 1.00 94.31 534 LEU A O 1
ATOM 4255 N N . CYS A 1 535 ? 5.388 -30.061 2.017 1.00 92.38 535 CYS A N 1
ATOM 4256 C CA . CYS A 1 535 ? 6.482 -30.958 2.375 1.00 92.38 535 CYS A CA 1
ATOM 4257 C C . CYS A 1 535 ? 6.960 -31.757 1.155 1.00 92.38 535 CYS A C 1
ATOM 4259 O O . CYS A 1 535 ? 8.145 -31.738 0.815 1.00 92.38 535 CYS A O 1
ATOM 4261 N N . SER A 1 536 ? 6.020 -32.354 0.416 1.00 89.75 536 SER A N 1
ATOM 4262 C CA . SER A 1 536 ? 6.314 -33.125 -0.794 1.00 89.75 536 SER A CA 1
ATOM 4263 C C . SER A 1 536 ? 6.972 -32.269 -1.873 1.00 89.75 536 SER A C 1
ATOM 4265 O O . SER A 1 536 ? 7.962 -32.686 -2.469 1.00 89.75 536 SER A O 1
ATOM 4267 N N . THR A 1 537 ? 6.446 -31.067 -2.132 1.00 91.06 537 THR A N 1
ATOM 4268 C CA . THR A 1 537 ? 6.943 -30.190 -3.206 1.00 91.06 537 THR A CA 1
ATOM 4269 C C . THR A 1 537 ? 8.283 -29.526 -2.890 1.00 91.06 537 THR A C 1
ATOM 4271 O O . THR A 1 537 ? 9.076 -29.312 -3.814 1.00 91.06 537 THR A O 1
ATOM 4274 N N . LEU A 1 538 ? 8.560 -29.244 -1.614 1.00 92.19 538 LEU A N 1
ATOM 4275 C CA . LEU A 1 538 ? 9.859 -28.770 -1.135 1.00 92.19 538 LEU A CA 1
ATOM 4276 C C . LEU A 1 538 ? 10.907 -29.892 -1.180 1.00 92.19 538 LEU A C 1
ATOM 4278 O O . LEU A 1 538 ? 12.009 -29.666 -1.677 1.00 92.19 538 LEU A O 1
ATOM 4282 N N . ALA A 1 539 ? 10.557 -31.112 -0.750 1.00 89.12 539 ALA A N 1
ATOM 4283 C CA . ALA A 1 539 ? 11.465 -32.264 -0.746 1.00 89.12 539 ALA A CA 1
ATOM 4284 C C . ALA A 1 539 ? 11.955 -32.643 -2.154 1.00 89.12 539 ALA A C 1
ATOM 4286 O O . ALA A 1 539 ? 13.126 -32.967 -2.348 1.00 89.12 539 ALA A O 1
ATOM 4287 N N . ILE A 1 540 ? 11.078 -32.550 -3.158 1.00 88.31 540 ILE A N 1
ATOM 4288 C CA . ILE A 1 540 ? 11.424 -32.804 -4.568 1.00 88.31 540 ILE A CA 1
ATOM 4289 C C . ILE A 1 540 ? 11.986 -31.569 -5.296 1.00 88.31 540 ILE A C 1
ATOM 4291 O O . ILE A 1 540 ? 12.345 -31.663 -6.470 1.00 88.31 540 ILE A O 1
ATOM 4295 N N . GLY A 1 541 ? 12.051 -30.408 -4.634 1.00 86.00 541 GLY A N 1
ATOM 4296 C CA . GLY A 1 541 ? 12.630 -29.175 -5.176 1.00 86.00 541 GLY A CA 1
ATOM 4297 C C . GLY A 1 541 ? 11.804 -28.466 -6.259 1.00 86.00 541 GLY A C 1
ATOM 4298 O O . GLY A 1 541 ? 12.353 -27.644 -6.993 1.00 86.00 541 GLY A O 1
ATOM 4299 N N . ILE A 1 542 ? 10.500 -28.754 -6.379 1.00 84.12 542 ILE A N 1
ATOM 4300 C CA . ILE A 1 542 ? 9.594 -28.020 -7.291 1.00 84.12 542 ILE A CA 1
ATOM 4301 C C . ILE A 1 542 ? 9.391 -26.582 -6.796 1.00 84.12 542 ILE A C 1
ATOM 4303 O O . ILE A 1 542 ? 9.362 -25.624 -7.580 1.00 84.12 542 ILE A O 1
ATOM 4307 N N . VAL A 1 543 ? 9.255 -26.434 -5.482 1.00 89.00 543 VAL A N 1
ATOM 4308 C CA . VAL A 1 543 ? 9.106 -25.154 -4.792 1.00 89.00 543 VAL A CA 1
ATOM 4309 C C . VAL A 1 543 ? 10.337 -24.961 -3.923 1.00 89.00 543 VAL A C 1
ATOM 4311 O O . VAL A 1 543 ? 10.810 -25.914 -3.313 1.00 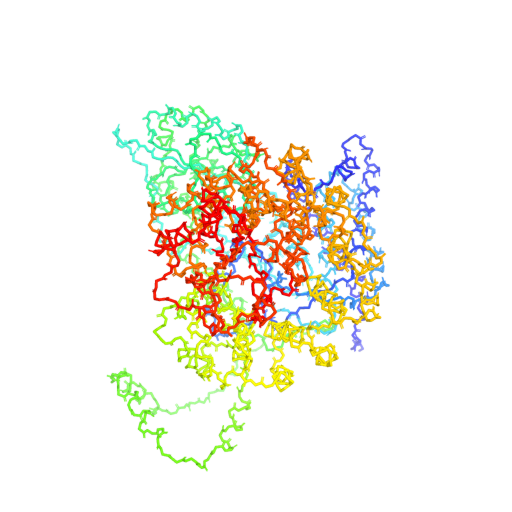89.00 543 VAL A O 1
ATOM 4314 N N . ASP A 1 544 ? 10.883 -23.746 -3.881 1.00 92.75 544 ASP A N 1
ATOM 4315 C CA . ASP A 1 544 ? 11.913 -23.415 -2.902 1.00 92.75 544 ASP A CA 1
ATOM 4316 C C . ASP A 1 544 ? 11.304 -22.697 -1.688 1.00 92.75 544 ASP A C 1
ATOM 4318 O O . ASP A 1 544 ? 10.158 -22.244 -1.705 1.00 92.75 544 ASP A O 1
ATOM 4322 N N . HIS A 1 545 ? 12.074 -22.593 -0.607 1.00 93.38 545 HIS A N 1
ATOM 4323 C CA . HIS A 1 545 ? 11.594 -21.996 0.639 1.00 93.38 545 HIS A CA 1
ATOM 4324 C C . HIS A 1 545 ? 11.164 -20.527 0.462 1.00 93.38 545 HIS A C 1
ATOM 4326 O O . HIS A 1 545 ? 10.269 -20.057 1.159 1.00 93.38 545 HIS A O 1
ATOM 4332 N N . GLU A 1 546 ? 11.789 -19.782 -0.459 1.00 94.69 546 GLU A N 1
ATOM 4333 C CA . GLU A 1 546 ? 11.438 -18.381 -0.708 1.00 94.69 546 GLU A CA 1
ATOM 4334 C C . GLU A 1 546 ? 10.082 -18.270 -1.414 1.00 94.69 546 GLU A C 1
ATOM 4336 O O . GLU A 1 546 ? 9.253 -17.449 -1.017 1.00 94.69 546 GLU A O 1
ATOM 4341 N N . ASP A 1 547 ? 9.846 -19.108 -2.421 1.00 93.69 547 ASP A N 1
ATOM 4342 C CA . ASP A 1 547 ? 8.584 -19.180 -3.153 1.00 93.69 547 ASP A CA 1
ATOM 4343 C C . ASP A 1 547 ? 7.427 -19.631 -2.254 1.00 93.69 547 ASP A C 1
ATOM 4345 O O . ASP A 1 547 ? 6.360 -19.013 -2.276 1.00 93.69 547 ASP A O 1
ATOM 4349 N N . ALA A 1 548 ? 7.654 -20.649 -1.416 1.00 95.31 548 ALA A N 1
ATOM 4350 C CA . ALA A 1 548 ? 6.672 -21.122 -0.443 1.00 95.31 548 ALA A CA 1
ATOM 4351 C C . ALA A 1 548 ? 6.274 -20.004 0.532 1.00 95.31 548 ALA A C 1
ATOM 4353 O O . ALA A 1 548 ? 5.090 -19.694 0.664 1.00 95.31 548 ALA A O 1
ATOM 4354 N N . ILE A 1 549 ? 7.253 -19.329 1.150 1.00 96.62 549 ILE A N 1
ATOM 4355 C CA . ILE A 1 549 ? 6.982 -18.229 2.088 1.00 96.62 549 ILE A CA 1
ATOM 4356 C C . ILE A 1 549 ? 6.224 -17.090 1.395 1.00 96.62 549 ILE A C 1
ATOM 4358 O O . ILE A 1 549 ? 5.256 -16.581 1.954 1.00 96.62 549 ILE A O 1
ATOM 4362 N N . LYS A 1 550 ? 6.608 -16.693 0.172 1.00 94.62 550 LYS A N 1
ATOM 4363 C CA . LYS A 1 550 ? 5.883 -15.649 -0.576 1.00 94.62 550 LYS A CA 1
ATOM 4364 C C . LYS A 1 550 ? 4.440 -16.049 -0.870 1.00 94.62 550 LYS A C 1
ATOM 4366 O O . LYS A 1 550 ? 3.550 -15.214 -0.736 1.00 94.62 550 LYS A O 1
ATOM 4371 N N . ALA A 1 551 ? 4.204 -17.291 -1.289 1.00 94.56 551 ALA A N 1
ATOM 4372 C CA . ALA A 1 551 ? 2.862 -17.772 -1.600 1.00 94.56 551 ALA A CA 1
ATOM 4373 C C . ALA A 1 551 ? 1.978 -17.786 -0.346 1.00 94.56 551 ALA A C 1
ATOM 4375 O O . ALA A 1 551 ? 0.869 -17.253 -0.378 1.00 94.56 551 ALA A O 1
ATOM 4376 N N . ILE A 1 552 ? 2.496 -18.308 0.769 1.00 95.38 552 ILE A N 1
ATOM 4377 C CA . ILE A 1 552 ? 1.782 -18.352 2.050 1.00 95.38 552 ILE A CA 1
ATOM 4378 C C . ILE A 1 552 ? 1.526 -16.936 2.583 1.00 95.38 552 ILE A C 1
ATOM 4380 O O . ILE A 1 552 ? 0.423 -16.655 3.044 1.00 95.38 552 ILE A O 1
ATOM 4384 N N . ASP A 1 553 ? 2.489 -16.015 2.480 1.00 93.88 553 ASP A N 1
ATOM 4385 C CA . ASP A 1 553 ? 2.308 -14.620 2.906 1.00 93.88 553 ASP A CA 1
ATOM 4386 C C . ASP A 1 553 ? 1.214 -13.912 2.088 1.00 93.88 553 ASP A C 1
ATOM 4388 O O . ASP A 1 553 ? 0.372 -13.212 2.646 1.00 93.88 553 ASP A O 1
ATOM 4392 N N . GLN A 1 554 ? 1.134 -14.154 0.775 1.00 90.31 554 GLN A N 1
ATOM 4393 C CA . GLN A 1 554 ? 0.044 -13.625 -0.057 1.00 90.31 554 GLN A CA 1
ATOM 4394 C C . GLN A 1 554 ? -1.318 -14.256 0.270 1.00 90.31 554 GLN A C 1
ATOM 4396 O O . GLN A 1 554 ? -2.331 -13.552 0.330 1.00 90.31 554 GLN A O 1
ATOM 4401 N N . LEU A 1 555 ? -1.359 -15.562 0.549 1.00 88.12 555 LEU A N 1
ATOM 4402 C CA . LEU A 1 555 ? -2.563 -16.229 1.055 1.00 88.12 555 LEU A CA 1
ATOM 4403 C C . LEU A 1 555 ? -2.988 -15.653 2.416 1.00 88.12 555 LEU A C 1
ATOM 4405 O O . LEU A 1 555 ? -4.172 -15.443 2.671 1.00 88.12 555 LEU A O 1
ATOM 4409 N N . TYR A 1 556 ? -2.027 -15.305 3.272 1.00 88.44 556 TYR A N 1
ATOM 4410 C CA . TYR A 1 556 ? -2.288 -14.666 4.558 1.00 88.44 556 TYR A CA 1
ATOM 4411 C C . TYR A 1 556 ? -2.828 -13.237 4.396 1.00 88.44 556 TYR A C 1
ATOM 4413 O O . TYR A 1 556 ? -3.773 -12.848 5.094 1.00 88.44 556 TYR A O 1
ATOM 4421 N N . LEU A 1 557 ? -2.269 -12.455 3.466 1.00 82.69 557 LEU A N 1
ATOM 4422 C CA . LEU A 1 557 ? -2.734 -11.102 3.143 1.00 82.69 557 LEU A CA 1
ATOM 4423 C C . LEU A 1 557 ? -4.150 -11.109 2.551 1.00 82.69 557 LEU A C 1
ATOM 4425 O O . LEU A 1 557 ? -4.963 -10.259 2.915 1.00 82.69 557 LEU A O 1
ATOM 4429 N N . SER A 1 558 ? -4.468 -12.101 1.714 1.00 75.62 558 SER A N 1
ATOM 4430 C CA . SER A 1 558 ? -5.815 -12.326 1.163 1.00 75.62 558 SER A CA 1
ATOM 4431 C C . SER A 1 558 ? -6.783 -13.009 2.137 1.00 75.62 558 SER A C 1
ATOM 4433 O O . SER A 1 558 ? -7.960 -13.160 1.819 1.00 75.62 558 SER A O 1
ATOM 4435 N N . ARG A 1 559 ? -6.322 -13.349 3.352 1.00 76.75 559 ARG A N 1
ATOM 4436 C CA . ARG A 1 559 ? -7.113 -13.991 4.419 1.00 76.75 559 ARG A CA 1
ATOM 4437 C C . ARG A 1 559 ? -7.658 -15.370 4.036 1.00 76.75 559 ARG A C 1
ATOM 4439 O O . ARG A 1 559 ? -8.717 -15.764 4.516 1.00 76.75 559 ARG A O 1
ATOM 4446 N N . HIS A 1 560 ? -6.932 -16.112 3.206 1.00 82.38 560 HIS A N 1
ATOM 4447 C CA . HIS A 1 560 ? -7.337 -17.453 2.805 1.00 82.38 560 HIS A CA 1
ATOM 4448 C C . HIS A 1 560 ? -7.307 -18.424 4.011 1.00 82.38 560 HIS A C 1
ATOM 4450 O O . HIS A 1 560 ? -6.277 -18.500 4.692 1.00 82.38 560 HIS A O 1
ATOM 4456 N N . PRO A 1 561 ? -8.377 -19.206 4.274 1.00 81.69 561 PRO A N 1
ATOM 4457 C CA . PRO A 1 561 ? -8.462 -20.098 5.440 1.00 81.69 561 PRO A CA 1
ATOM 4458 C C . PRO A 1 561 ? -7.325 -21.123 5.548 1.00 81.69 561 PRO A C 1
ATOM 4460 O O . PRO A 1 561 ? -6.895 -21.442 6.653 1.00 81.69 561 PRO A O 1
ATOM 4463 N N . VAL A 1 562 ? -6.787 -21.574 4.407 1.00 88.75 562 VAL A N 1
ATOM 4464 C CA . VAL A 1 562 ? -5.690 -22.562 4.326 1.00 88.75 562 VAL A CA 1
ATOM 4465 C C . VAL A 1 562 ? -4.465 -22.212 5.176 1.00 88.75 562 VAL A C 1
ATOM 4467 O O . VAL A 1 562 ? -3.776 -23.101 5.659 1.00 88.75 562 VAL A O 1
ATOM 4470 N N . VAL A 1 563 ? -4.183 -20.922 5.392 1.00 90.56 563 VAL A N 1
ATOM 4471 C CA . VAL A 1 563 ? -3.033 -20.505 6.206 1.00 90.56 563 VAL A CA 1
ATOM 4472 C C . VAL A 1 563 ? -3.213 -20.932 7.660 1.00 90.56 563 VAL A C 1
ATOM 4474 O O . VAL A 1 563 ? -2.248 -21.313 8.312 1.00 90.56 563 VAL A O 1
ATOM 4477 N N . PHE A 1 564 ? -4.447 -20.917 8.163 1.00 86.31 564 PHE A N 1
ATOM 4478 C CA . PHE A 1 564 ? -4.733 -21.390 9.510 1.00 86.31 564 PHE A CA 1
ATOM 4479 C C . PHE A 1 564 ? -4.631 -22.914 9.603 1.00 86.31 564 PHE A C 1
ATOM 4481 O O . PHE A 1 564 ? -4.091 -23.405 10.585 1.00 86.31 564 PHE A O 1
ATOM 4488 N N . THR A 1 565 ? -5.023 -23.646 8.556 1.00 89.19 565 THR A N 1
ATOM 4489 C CA . THR A 1 565 ? -4.743 -25.088 8.453 1.00 89.19 565 THR A CA 1
ATOM 4490 C C . THR A 1 565 ? -3.238 -25.363 8.498 1.00 89.19 565 THR A C 1
ATOM 4492 O O . THR A 1 565 ? -2.797 -26.259 9.204 1.00 89.19 565 THR A O 1
ATOM 4495 N N . LEU A 1 566 ? -2.424 -24.554 7.813 1.00 93.38 566 LEU A N 1
ATOM 4496 C CA . LEU A 1 566 ? -0.964 -24.667 7.883 1.00 93.38 566 LEU A CA 1
ATOM 4497 C C . LEU A 1 566 ? -0.397 -24.340 9.271 1.00 93.38 566 LEU A C 1
ATOM 4499 O O . LEU A 1 566 ? 0.610 -24.921 9.656 1.00 93.38 566 LEU A O 1
ATOM 4503 N N . PHE A 1 567 ? -1.015 -23.432 10.033 1.00 91.62 567 PHE A N 1
ATOM 4504 C CA . PHE A 1 567 ? -0.619 -23.191 11.425 1.00 91.62 567 PHE A CA 1
ATOM 4505 C C . PHE A 1 567 ? -0.914 -24.390 12.327 1.00 91.62 567 PHE A C 1
ATOM 4507 O O . PHE A 1 567 ? -0.105 -24.686 13.209 1.00 91.62 567 PHE A O 1
ATOM 4514 N N . ASP A 1 568 ? -2.046 -25.057 12.102 1.00 87.88 568 ASP A N 1
ATOM 4515 C CA . ASP A 1 568 ? -2.473 -26.235 12.863 1.00 87.88 568 ASP A CA 1
ATOM 4516 C C . ASP A 1 568 ? -1.558 -27.448 12.580 1.00 87.88 568 ASP A C 1
ATOM 4518 O O . ASP A 1 568 ? -1.343 -28.273 13.462 1.00 87.88 568 ASP A O 1
ATOM 4522 N N . HIS A 1 569 ? -0.945 -27.493 11.392 1.00 91.25 569 HIS A N 1
ATOM 4523 C CA . HIS A 1 569 ? -0.052 -28.557 10.916 1.00 91.25 569 HIS A CA 1
ATOM 4524 C C . HIS A 1 569 ? 1.390 -28.075 10.679 1.00 91.25 569 HIS A C 1
ATOM 4526 O O . HIS A 1 569 ? 2.058 -28.496 9.735 1.00 91.25 569 HIS A O 1
ATOM 4532 N N . VAL A 1 570 ? 1.873 -27.135 11.499 1.00 92.12 570 VAL A N 1
ATOM 4533 C CA . VAL A 1 570 ? 3.208 -26.543 11.307 1.00 92.12 570 VAL A CA 1
ATOM 4534 C C . VAL A 1 570 ? 4.341 -27.556 11.514 1.00 92.12 570 VAL A C 1
ATOM 4536 O O . VAL A 1 570 ? 5.345 -27.486 10.807 1.00 92.12 570 VAL A O 1
ATOM 4539 N N . ASP A 1 571 ? 4.157 -28.516 12.422 1.00 90.12 571 ASP A N 1
ATOM 4540 C CA . ASP A 1 571 ? 5.172 -29.515 12.786 1.00 90.12 571 ASP A CA 1
ATOM 4541 C C . ASP A 1 571 ? 5.477 -30.485 11.629 1.00 90.12 571 ASP A C 1
ATOM 4543 O O . ASP A 1 571 ? 6.608 -30.942 11.482 1.00 90.12 571 ASP A O 1
ATOM 4547 N N . ASP A 1 572 ? 4.522 -30.695 10.713 1.00 91.31 572 ASP A N 1
ATOM 4548 C CA . ASP A 1 572 ? 4.704 -31.495 9.489 1.00 91.31 572 ASP A CA 1
ATOM 4549 C C . ASP A 1 572 ? 5.798 -30.932 8.554 1.00 91.31 572 ASP A C 1
ATOM 4551 O O . ASP A 1 572 ? 6.225 -31.593 7.604 1.00 91.31 572 ASP A O 1
ATOM 4555 N N . LEU A 1 573 ? 6.220 -29.681 8.771 1.00 92.50 573 LEU A N 1
ATOM 4556 C CA . LEU A 1 573 ? 7.179 -28.960 7.935 1.00 92.50 573 LEU A CA 1
ATOM 4557 C C . LEU A 1 573 ? 8.546 -28.771 8.605 1.00 92.50 573 LEU A C 1
ATOM 4559 O O . LEU A 1 573 ? 9.374 -28.050 8.049 1.00 92.50 573 LEU A O 1
ATOM 4563 N N . GLU A 1 574 ? 8.808 -29.403 9.755 1.00 89.75 574 GLU A N 1
ATOM 4564 C CA . GLU A 1 574 ? 10.041 -29.224 10.539 1.00 89.75 574 GLU A CA 1
ATOM 4565 C C . GLU A 1 574 ? 11.328 -29.503 9.736 1.00 89.75 574 GLU A C 1
ATOM 4567 O O . GLU A 1 574 ? 12.317 -28.777 9.867 1.00 89.75 574 GLU A O 1
ATOM 4572 N N . GLU A 1 575 ? 11.296 -30.475 8.818 1.00 88.38 575 GLU A N 1
ATOM 4573 C CA . GLU A 1 575 ? 12.419 -30.784 7.916 1.00 88.38 575 GLU A CA 1
ATOM 4574 C C . GLU A 1 575 ? 12.761 -29.628 6.949 1.00 88.38 575 GLU A C 1
ATOM 4576 O O . GLU A 1 575 ? 13.885 -29.528 6.451 1.00 88.38 575 GLU A O 1
ATOM 4581 N N . HIS A 1 576 ? 11.821 -28.706 6.716 1.00 92.81 576 HIS A N 1
ATOM 4582 C CA . HIS A 1 576 ? 11.961 -27.533 5.845 1.00 92.81 576 HIS A CA 1
ATOM 4583 C C . HIS A 1 576 ? 12.128 -26.255 6.672 1.00 92.81 576 HIS A C 1
ATOM 4585 O O . HIS A 1 576 ? 11.304 -25.331 6.636 1.00 92.81 576 HIS A O 1
ATOM 4591 N N . LEU A 1 577 ? 13.239 -26.204 7.413 1.00 91.31 577 LEU A N 1
ATOM 4592 C CA . LEU A 1 577 ? 13.517 -25.267 8.509 1.00 91.31 577 LEU A CA 1
ATOM 4593 C C . LEU A 1 577 ? 13.085 -23.810 8.263 1.00 91.31 577 LEU A C 1
ATOM 4595 O O . LEU A 1 577 ? 12.492 -23.191 9.141 1.00 91.31 577 LEU A O 1
ATOM 4599 N N . ALA A 1 578 ? 13.349 -23.218 7.092 1.00 95.88 578 ALA A N 1
ATOM 4600 C CA . ALA A 1 578 ? 12.999 -21.810 6.868 1.00 95.88 578 ALA A CA 1
ATOM 4601 C C . ALA A 1 578 ? 11.481 -21.565 6.748 1.00 95.88 578 ALA A C 1
ATOM 4603 O O . ALA A 1 578 ? 11.005 -20.517 7.186 1.00 95.88 578 ALA A O 1
ATOM 4604 N N . VAL A 1 579 ? 10.729 -22.509 6.165 1.00 96.38 579 VAL A N 1
ATOM 4605 C CA . VAL A 1 579 ? 9.260 -22.432 6.066 1.00 96.38 579 VAL A CA 1
ATOM 4606 C C . VAL A 1 579 ? 8.647 -22.712 7.435 1.00 96.38 579 VAL A C 1
ATOM 4608 O O . VAL A 1 579 ? 7.780 -21.952 7.864 1.00 96.38 579 VAL A O 1
ATOM 4611 N N . TYR A 1 580 ? 9.164 -23.723 8.141 1.00 96.50 580 TYR A N 1
ATOM 4612 C CA . TYR A 1 580 ? 8.792 -24.036 9.520 1.00 96.50 580 TYR A CA 1
ATOM 4613 C C . TYR A 1 580 ? 8.959 -22.829 10.447 1.00 96.50 580 TYR A C 1
ATOM 4615 O O . TYR A 1 580 ? 7.983 -22.356 11.022 1.00 96.50 580 TYR A O 1
ATOM 4623 N N . LEU A 1 581 ? 10.164 -22.245 10.516 1.00 97.06 581 LEU A N 1
ATOM 4624 C CA . LEU A 1 581 ? 10.431 -21.060 11.336 1.00 97.06 581 LEU A CA 1
ATOM 4625 C C . LEU A 1 581 ? 9.475 -19.917 10.976 1.00 97.06 581 LEU A C 1
ATOM 4627 O O . LEU A 1 581 ? 8.899 -19.289 11.864 1.00 97.06 581 LEU A O 1
ATOM 4631 N N . TRP A 1 582 ? 9.262 -19.654 9.683 1.00 97.12 582 TRP A N 1
ATOM 4632 C CA . TRP A 1 582 ? 8.363 -18.584 9.255 1.00 97.12 582 TRP A CA 1
ATOM 4633 C C . TRP A 1 582 ? 6.927 -18.812 9.738 1.00 97.12 582 TRP A C 1
ATOM 4635 O O . TRP A 1 582 ? 6.330 -17.892 10.300 1.00 97.12 582 TRP A O 1
ATOM 4645 N N . LEU A 1 583 ? 6.389 -20.024 9.562 1.00 96.38 583 LEU A N 1
ATOM 4646 C CA . LEU A 1 583 ? 5.042 -20.391 10.002 1.00 96.38 583 LEU A CA 1
ATOM 4647 C C . LEU A 1 583 ? 4.913 -20.351 11.525 1.00 96.38 583 LEU A C 1
ATOM 4649 O O . LEU A 1 583 ? 3.944 -19.777 12.012 1.00 96.38 583 LEU A O 1
ATOM 4653 N N . SER A 1 584 ? 5.889 -20.868 12.271 1.00 95.38 584 SER A N 1
ATOM 4654 C CA . SER A 1 584 ? 5.880 -20.877 13.739 1.00 95.38 584 SER A CA 1
ATOM 4655 C C . SER A 1 584 ? 5.883 -19.463 14.314 1.00 95.38 584 SER A C 1
ATOM 4657 O O . SER A 1 584 ? 5.019 -19.112 15.121 1.00 95.38 584 SER A O 1
ATOM 4659 N N . PHE A 1 585 ? 6.774 -18.592 13.830 1.00 95.81 585 PHE A N 1
ATOM 4660 C CA . PHE A 1 585 ? 6.779 -17.193 14.253 1.00 95.81 585 PHE A CA 1
ATOM 4661 C C . PHE A 1 585 ? 5.519 -16.439 13.811 1.00 95.81 585 PHE A C 1
ATOM 4663 O O . PHE A 1 585 ? 5.022 -15.592 14.554 1.00 95.81 585 PHE A O 1
ATOM 4670 N N . LYS A 1 586 ? 4.973 -16.729 12.622 1.00 93.94 586 LYS A N 1
ATOM 4671 C CA . LYS A 1 586 ? 3.714 -16.120 12.173 1.00 93.94 586 LYS A CA 1
ATOM 4672 C C . LYS A 1 586 ? 2.512 -16.604 12.973 1.00 93.94 586 LYS A C 1
ATOM 4674 O O . LYS A 1 586 ? 1.678 -15.775 13.327 1.00 93.94 586 LYS A O 1
ATOM 4679 N N . ARG A 1 587 ? 2.438 -17.889 13.317 1.00 92.00 587 ARG A N 1
ATOM 4680 C CA . ARG A 1 587 ? 1.423 -18.452 14.215 1.00 92.00 587 ARG A CA 1
ATOM 4681 C C . ARG A 1 587 ? 1.491 -17.765 15.572 1.00 92.00 587 ARG A C 1
ATOM 4683 O O . ARG A 1 587 ? 0.459 -17.278 16.026 1.00 92.00 587 ARG A O 1
ATOM 4690 N N . PHE A 1 588 ? 2.678 -17.628 16.158 1.00 90.38 588 PHE A N 1
ATOM 4691 C CA . PHE A 1 588 ? 2.885 -16.883 17.403 1.00 90.38 588 PHE A CA 1
ATOM 4692 C C . PHE A 1 588 ? 2.439 -15.416 17.278 1.00 90.38 588 PHE A C 1
ATOM 4694 O O . PHE A 1 588 ? 1.636 -14.928 18.076 1.00 90.38 588 PHE A O 1
ATOM 4701 N N . GLU A 1 589 ? 2.864 -14.718 16.216 1.00 88.50 589 GLU A N 1
ATOM 4702 C CA . GLU A 1 589 ? 2.481 -13.324 15.948 1.00 88.50 589 GLU A CA 1
ATOM 4703 C C . GLU A 1 589 ? 0.954 -13.151 15.841 1.00 88.50 589 GLU A C 1
ATOM 4705 O O . GLU A 1 589 ? 0.379 -12.184 16.362 1.00 88.50 589 GLU A O 1
ATOM 4710 N N . VAL A 1 590 ? 0.292 -14.084 15.155 1.00 84.31 590 VAL A N 1
ATOM 4711 C CA . VAL A 1 590 ? -1.120 -13.987 14.788 1.00 84.31 590 VAL A CA 1
ATOM 4712 C C . VAL A 1 590 ? -2.035 -14.505 15.894 1.00 84.31 590 VAL A C 1
ATOM 4714 O O . VAL A 1 590 ? -2.998 -13.822 16.229 1.00 84.31 590 VAL A O 1
ATOM 4717 N N . THR A 1 591 ? -1.768 -15.678 16.450 1.00 81.94 591 THR A N 1
ATOM 4718 C CA . THR A 1 591 ? -2.697 -16.402 17.338 1.00 81.94 591 THR A CA 1
ATOM 4719 C C . THR A 1 591 ? -2.368 -16.248 18.822 1.00 81.94 591 THR A C 1
ATOM 4721 O O . THR A 1 591 ? -3.227 -16.509 19.662 1.00 81.94 591 THR A O 1
ATOM 4724 N N . GLY A 1 592 ? -1.146 -15.812 19.152 1.00 82.12 592 GLY A N 1
ATOM 4725 C CA . GLY A 1 592 ? -0.646 -15.783 20.530 1.00 82.12 592 GLY A CA 1
ATOM 4726 C C . GLY A 1 592 ? -0.287 -17.166 21.087 1.00 82.12 592 GLY A C 1
ATOM 4727 O O . GLY A 1 592 ? 0.140 -17.252 22.232 1.00 82.12 592 GLY A O 1
ATOM 4728 N N . VAL A 1 593 ? -0.437 -18.239 20.299 1.00 85.25 593 VAL A N 1
ATOM 4729 C CA . VAL A 1 593 ? 0.024 -19.581 20.677 1.00 85.25 593 VAL A CA 1
ATOM 4730 C C . VAL A 1 593 ? 1.543 -19.565 20.807 1.00 85.25 593 VAL A C 1
ATOM 4732 O O . VAL A 1 593 ? 2.214 -19.083 19.895 1.00 85.25 593 VAL A O 1
ATOM 4735 N N . ALA A 1 594 ? 2.056 -20.090 21.923 1.00 86.06 594 ALA A N 1
ATOM 4736 C CA . ALA A 1 594 ? 3.480 -20.131 22.237 1.00 86.06 594 ALA A CA 1
ATOM 4737 C C . ALA A 1 594 ? 4.311 -20.780 21.118 1.00 86.06 594 ALA A C 1
ATOM 4739 O O . ALA A 1 594 ? 3.832 -21.639 20.374 1.00 86.06 594 ALA A O 1
ATOM 4740 N N . LEU A 1 595 ? 5.570 -20.353 21.003 1.00 90.50 595 LEU A N 1
ATOM 4741 C CA . LEU A 1 595 ? 6.512 -20.963 20.071 1.00 90.50 595 LEU A CA 1
ATOM 4742 C C . LEU A 1 595 ? 6.773 -22.432 20.457 1.00 90.50 595 LEU A C 1
ATOM 4744 O O . LEU A 1 595 ? 6.845 -22.738 21.647 1.00 90.50 595 LEU A O 1
ATOM 4748 N N . PRO A 1 596 ? 6.952 -23.330 19.471 1.00 87.69 596 PRO A N 1
ATOM 4749 C CA . PRO A 1 596 ? 7.165 -24.758 19.727 1.00 87.69 596 PRO A CA 1
ATOM 4750 C C . PRO A 1 596 ? 8.504 -25.052 20.423 1.00 87.69 596 PRO A C 1
ATOM 4752 O O . PRO A 1 596 ? 8.643 -26.068 21.097 1.00 87.69 596 PRO A O 1
ATOM 4755 N N . TYR A 1 597 ? 9.478 -24.145 20.296 1.00 91.25 597 TYR A N 1
ATOM 4756 C CA . TYR A 1 597 ? 10.804 -24.252 20.898 1.00 91.25 597 TYR A CA 1
ATOM 4757 C C . TYR A 1 597 ? 11.208 -22.944 21.599 1.00 91.25 597 TYR A C 1
ATOM 4759 O O . TYR A 1 597 ? 10.669 -21.882 21.269 1.00 91.25 597 TYR A O 1
ATOM 4767 N N . PRO A 1 598 ? 12.175 -22.988 22.540 1.00 92.56 598 PRO A N 1
ATOM 4768 C CA . PRO A 1 598 ? 12.736 -21.790 23.160 1.00 92.56 598 PRO A CA 1
ATOM 4769 C C . PRO A 1 598 ? 13.225 -20.753 22.136 1.00 92.56 598 PRO A C 1
ATOM 4771 O O . PRO A 1 598 ? 13.844 -21.089 21.122 1.00 92.56 598 PRO A O 1
ATOM 4774 N N . LEU A 1 599 ? 12.936 -19.475 22.408 1.00 95.00 599 LEU A N 1
ATOM 4775 C CA . LEU A 1 599 ? 13.169 -18.372 21.470 1.00 95.00 599 LEU A CA 1
ATOM 4776 C C . LEU A 1 599 ? 14.647 -18.205 21.083 1.00 95.00 599 LEU A C 1
ATOM 4778 O O . LEU A 1 599 ? 14.939 -17.876 19.937 1.00 95.00 599 LEU A O 1
ATOM 4782 N N . ASP A 1 600 ? 15.571 -18.429 22.012 1.00 93.69 600 ASP A N 1
ATOM 4783 C CA . ASP A 1 600 ? 17.016 -18.382 21.772 1.00 93.69 600 ASP A CA 1
ATOM 4784 C C . ASP A 1 600 ? 17.456 -19.430 20.743 1.00 93.69 600 ASP A C 1
ATOM 4786 O O . ASP A 1 600 ? 18.060 -19.070 19.733 1.00 93.69 600 ASP A O 1
ATOM 4790 N N . GLY A 1 601 ? 17.044 -20.689 20.917 1.00 91.94 601 GLY A N 1
ATOM 4791 C CA . GLY A 1 601 ? 17.324 -21.757 19.953 1.00 91.94 601 GLY A CA 1
ATOM 4792 C C . GLY A 1 601 ? 16.705 -21.498 18.576 1.00 91.94 601 GLY A C 1
ATOM 4793 O O . GLY A 1 601 ? 17.331 -21.753 17.547 1.00 91.94 601 GLY A O 1
ATOM 4794 N N . MET A 1 602 ? 15.498 -20.924 18.526 1.00 96.12 602 MET A N 1
ATOM 4795 C CA . MET A 1 602 ? 14.871 -20.542 17.255 1.00 96.12 602 MET A CA 1
ATOM 4796 C C . MET A 1 602 ? 15.576 -19.361 16.574 1.00 96.12 602 MET A C 1
ATOM 4798 O O . MET A 1 602 ? 15.635 -19.317 15.344 1.00 96.12 602 MET A O 1
ATOM 4802 N N . ILE A 1 603 ? 16.113 -18.402 17.336 1.00 95.50 603 ILE A N 1
ATOM 4803 C CA . ILE A 1 603 ? 16.917 -17.299 16.791 1.00 95.50 603 ILE A CA 1
ATOM 4804 C C . ILE A 1 603 ? 18.237 -17.826 16.241 1.00 95.50 603 ILE A C 1
ATOM 4806 O O . ILE A 1 603 ? 18.594 -17.451 15.126 1.00 95.50 603 ILE A O 1
ATOM 4810 N N . ASP A 1 604 ? 18.919 -18.720 16.953 1.00 92.19 604 ASP A N 1
ATOM 4811 C CA . ASP A 1 604 ? 20.135 -19.364 16.451 1.00 92.19 604 ASP A CA 1
ATOM 4812 C C . ASP A 1 604 ? 19.850 -20.136 15.153 1.00 92.19 604 ASP A C 1
ATOM 4814 O O . ASP A 1 604 ? 20.537 -19.939 14.151 1.00 92.19 604 ASP A O 1
ATOM 4818 N N . ALA A 1 605 ? 18.744 -20.885 15.098 1.00 94.12 605 ALA A N 1
ATOM 4819 C CA . ALA A 1 605 ? 18.307 -21.548 13.870 1.00 94.12 605 ALA A CA 1
ATOM 4820 C C . ALA A 1 605 ? 18.042 -20.548 12.730 1.00 94.12 605 ALA A C 1
ATOM 4822 O O . ALA A 1 605 ? 18.463 -20.778 11.594 1.00 94.12 605 ALA A O 1
ATOM 4823 N N . ILE A 1 606 ? 17.400 -19.402 13.012 1.00 95.44 606 ILE A N 1
ATOM 4824 C CA . ILE A 1 606 ? 17.269 -18.316 12.029 1.00 95.44 606 ILE A CA 1
ATOM 4825 C C . ILE A 1 606 ? 18.650 -17.863 11.571 1.00 95.44 606 ILE A C 1
ATOM 4827 O O . ILE A 1 606 ? 18.826 -17.698 10.366 1.00 95.44 606 ILE A O 1
ATOM 4831 N N . LEU A 1 607 ? 19.601 -17.664 12.490 1.00 91.50 607 LEU A N 1
ATOM 4832 C CA . LEU A 1 607 ? 20.978 -17.246 12.223 1.00 91.50 607 LEU A CA 1
ATOM 4833 C C . LEU A 1 607 ? 21.793 -18.268 11.415 1.00 91.50 607 LEU A C 1
ATOM 4835 O O . LEU A 1 607 ? 22.751 -17.840 10.765 1.00 91.50 607 LEU A O 1
ATOM 4839 N N . ASP A 1 608 ? 21.333 -19.512 11.297 1.00 91.44 608 ASP A N 1
ATOM 4840 C CA . ASP A 1 608 ? 21.939 -20.565 10.469 1.00 91.44 608 ASP A CA 1
ATOM 4841 C C . ASP A 1 608 ? 21.283 -20.751 9.085 1.00 91.44 608 ASP A C 1
ATOM 4843 O O . ASP A 1 608 ? 21.924 -21.245 8.154 1.00 91.44 608 ASP A O 1
ATOM 4847 N N . VAL A 1 609 ? 20.038 -20.292 8.872 1.00 90.94 609 VAL A N 1
ATOM 4848 C CA . VAL A 1 609 ? 19.338 -20.415 7.569 1.00 90.94 609 VAL A CA 1
ATOM 4849 C C . VAL A 1 609 ? 20.177 -19.808 6.423 1.00 90.94 609 VAL A C 1
ATOM 4851 O O . VAL A 1 609 ? 20.693 -18.706 6.562 1.00 90.94 609 VAL A O 1
ATOM 4854 N N . PRO A 1 610 ? 20.303 -20.400 5.224 1.00 88.31 610 PRO A N 1
ATOM 4855 C CA . PRO A 1 610 ? 21.078 -19.785 4.138 1.00 88.31 610 PRO A CA 1
ATOM 4856 C C . PRO A 1 610 ? 20.687 -18.321 3.847 1.00 88.31 610 PRO A C 1
ATOM 4858 O O . PRO A 1 610 ? 19.509 -17.958 3.884 1.00 88.31 610 PRO A O 1
ATOM 4861 N N . ASN A 1 611 ? 21.665 -17.454 3.543 1.00 87.50 611 ASN A N 1
ATOM 4862 C CA . ASN A 1 611 ? 21.450 -16.006 3.367 1.00 87.50 611 ASN A CA 1
ATOM 4863 C C . ASN A 1 611 ? 20.727 -15.647 2.052 1.00 87.50 611 ASN A C 1
ATOM 4865 O O . ASN A 1 611 ? 21.261 -14.961 1.174 1.00 87.50 611 ASN A O 1
ATOM 4869 N N . ARG A 1 612 ? 19.467 -16.063 1.930 1.00 90.31 612 ARG A N 1
ATOM 4870 C CA . ARG A 1 612 ? 18.532 -15.563 0.925 1.00 90.31 612 ARG A CA 1
ATOM 4871 C C . ARG A 1 612 ? 17.870 -14.304 1.454 1.00 90.31 612 ARG A C 1
ATOM 4873 O O . ARG A 1 612 ? 17.244 -14.310 2.511 1.00 90.31 612 ARG A O 1
ATOM 4880 N N . ARG A 1 613 ? 18.030 -13.193 0.727 1.00 88.88 613 ARG A N 1
ATOM 4881 C CA . ARG A 1 613 ? 17.679 -11.853 1.227 1.00 88.88 613 ARG A CA 1
ATOM 4882 C C . ARG A 1 613 ? 16.236 -11.757 1.727 1.00 88.88 613 ARG A C 1
ATOM 4884 O O . ARG A 1 613 ? 16.037 -11.146 2.770 1.00 88.88 613 ARG A O 1
ATOM 4891 N N . PHE A 1 614 ? 15.263 -12.281 0.979 1.00 91.44 614 PHE A N 1
ATOM 4892 C CA . PHE A 1 614 ? 13.848 -12.191 1.351 1.00 91.44 614 PHE A CA 1
ATOM 4893 C C . PHE A 1 614 ? 13.538 -13.038 2.589 1.00 91.44 614 PHE A C 1
ATOM 4895 O O . PHE A 1 614 ? 12.988 -12.516 3.558 1.00 91.44 614 PHE A O 1
ATOM 4902 N N . VAL A 1 615 ? 13.963 -14.305 2.578 1.00 92.81 615 VAL A N 1
ATOM 4903 C CA . VAL A 1 615 ? 13.767 -15.252 3.685 1.00 92.81 615 VAL A CA 1
ATOM 4904 C C . VAL A 1 615 ? 14.380 -14.700 4.970 1.00 92.81 615 VAL A C 1
ATOM 4906 O O . VAL A 1 615 ? 13.675 -14.525 5.959 1.00 92.81 615 VAL A O 1
ATOM 4909 N N . ARG A 1 616 ? 15.659 -14.302 4.934 1.00 93.62 616 ARG A N 1
ATOM 4910 C CA . ARG A 1 616 ? 16.347 -13.742 6.107 1.00 93.62 616 ARG A CA 1
ATOM 4911 C C . ARG A 1 616 ? 15.722 -12.464 6.629 1.00 93.62 616 ARG A C 1
ATOM 4913 O O . ARG A 1 616 ? 15.497 -12.359 7.824 1.00 93.62 616 ARG A O 1
ATOM 4920 N N . LEU A 1 617 ? 15.411 -11.507 5.754 1.00 93.06 617 LEU A N 1
ATOM 4921 C CA . LEU A 1 617 ? 14.787 -10.250 6.176 1.00 93.06 617 LEU A CA 1
ATOM 4922 C C . LEU A 1 617 ? 13.449 -10.492 6.885 1.00 93.06 617 LEU A C 1
ATOM 4924 O O . LEU A 1 617 ? 13.124 -9.787 7.839 1.00 93.06 617 LEU A O 1
ATOM 4928 N N . THR A 1 618 ? 12.679 -11.466 6.403 1.00 94.25 618 THR A N 1
ATOM 4929 C CA . THR A 1 618 ? 11.362 -11.776 6.957 1.00 94.25 618 THR A CA 1
ATOM 4930 C C . THR A 1 618 ? 11.481 -12.532 8.278 1.00 94.25 618 THR A C 1
ATOM 4932 O O . THR A 1 618 ? 10.845 -12.127 9.245 1.00 94.25 618 THR A O 1
ATOM 4935 N N . LEU A 1 619 ? 12.344 -13.551 8.354 1.00 96.62 619 LEU A N 1
ATOM 4936 C CA . LEU A 1 619 ? 12.600 -14.312 9.582 1.00 96.62 619 LEU A CA 1
ATOM 4937 C C . LEU A 1 619 ? 13.206 -13.448 10.691 1.00 96.62 619 LEU A C 1
ATOM 4939 O O . LEU A 1 619 ? 12.664 -13.402 11.785 1.00 96.62 619 LEU A O 1
ATOM 4943 N N . GLU A 1 620 ? 14.270 -12.693 10.409 1.00 95.88 620 GLU A N 1
ATOM 4944 C CA . GLU A 1 620 ? 14.864 -11.772 11.392 1.00 95.88 620 GLU A CA 1
ATOM 4945 C C . GLU A 1 620 ? 13.855 -10.694 11.819 1.00 95.88 620 GLU A C 1
ATOM 4947 O O . GLU A 1 620 ? 13.822 -10.263 12.968 1.00 95.88 620 GLU A O 1
ATOM 4952 N N . GLY A 1 621 ? 12.988 -10.269 10.897 1.00 95.06 621 GLY A N 1
ATOM 4953 C CA . GLY A 1 621 ? 11.901 -9.345 11.188 1.00 95.06 621 GLY A CA 1
ATOM 4954 C C . GLY A 1 621 ? 10.846 -9.908 12.141 1.00 95.06 621 GLY A C 1
ATOM 4955 O O . GLY A 1 621 ? 10.308 -9.153 12.949 1.00 95.06 621 GLY A O 1
ATOM 4956 N N . LEU A 1 622 ? 10.556 -11.202 12.029 1.00 95.62 622 LEU A N 1
ATOM 4957 C CA . LEU A 1 622 ? 9.652 -11.939 12.907 1.00 95.62 622 LEU A CA 1
ATOM 4958 C C . LEU A 1 622 ? 10.293 -12.231 14.268 1.00 95.62 622 LEU A C 1
ATOM 4960 O O . LEU A 1 622 ? 9.653 -12.018 15.294 1.00 95.62 622 LEU A O 1
ATOM 4964 N N . ALA A 1 623 ? 11.571 -12.615 14.284 1.00 96.31 623 ALA A N 1
ATOM 4965 C CA . ALA A 1 623 ? 12.353 -12.779 15.505 1.00 96.31 623 ALA A CA 1
ATOM 4966 C C . ALA A 1 623 ? 12.413 -11.480 16.316 1.00 96.31 623 ALA A C 1
ATOM 4968 O O . ALA A 1 623 ? 12.156 -11.497 17.513 1.00 96.31 623 ALA A O 1
ATOM 4969 N N . PHE A 1 624 ? 12.646 -10.338 15.657 1.00 96.06 624 PHE A N 1
ATOM 4970 C CA . PHE A 1 624 ? 12.580 -9.020 16.296 1.00 96.06 624 PHE A CA 1
ATOM 4971 C C . PHE A 1 624 ? 11.247 -8.813 17.030 1.00 96.06 624 PHE A C 1
ATOM 4973 O O . PHE A 1 624 ? 11.231 -8.414 18.193 1.00 96.06 624 PHE A O 1
ATOM 4980 N N . ASN A 1 625 ? 10.126 -9.110 16.364 1.00 93.81 625 ASN A N 1
ATOM 4981 C CA . ASN A 1 625 ? 8.799 -8.990 16.966 1.00 93.81 625 ASN A CA 1
ATOM 4982 C C . ASN A 1 625 ? 8.640 -9.946 18.159 1.00 93.81 625 ASN A C 1
ATOM 4984 O O . ASN A 1 625 ? 8.076 -9.555 19.180 1.00 93.81 625 ASN A O 1
ATOM 4988 N N . ALA A 1 626 ? 9.156 -11.171 18.052 1.00 93.88 626 ALA A N 1
ATOM 4989 C CA . ALA A 1 626 ? 9.094 -12.154 19.122 1.00 93.88 626 ALA A CA 1
ATOM 4990 C C . ALA A 1 626 ? 9.915 -11.754 20.354 1.00 93.88 626 ALA A C 1
ATOM 4992 O O . ALA A 1 626 ? 9.383 -11.821 21.459 1.00 93.88 626 ALA A O 1
ATOM 4993 N N . CYS A 1 627 ? 11.134 -11.225 20.184 1.00 94.69 627 CYS A N 1
ATOM 4994 C CA . CYS A 1 627 ? 11.938 -10.713 21.301 1.00 94.69 627 CYS A CA 1
ATOM 4995 C C . CYS A 1 627 ? 11.193 -9.633 22.097 1.00 94.69 627 CYS A C 1
ATOM 4997 O O . CYS A 1 627 ? 11.220 -9.638 23.325 1.00 94.69 627 CYS A O 1
ATOM 4999 N N . LEU A 1 628 ? 10.491 -8.721 21.411 1.00 92.56 628 LEU A N 1
ATOM 5000 C CA . LEU A 1 628 ? 9.702 -7.680 22.077 1.00 92.56 628 LEU A CA 1
ATOM 5001 C C . LEU A 1 628 ? 8.461 -8.231 22.797 1.00 92.56 628 LEU A C 1
ATOM 5003 O O . LEU A 1 628 ? 8.029 -7.645 23.792 1.00 92.56 628 LEU A O 1
ATOM 5007 N N . ARG A 1 629 ? 7.860 -9.317 22.294 1.00 88.50 629 ARG A N 1
ATOM 5008 C CA . ARG A 1 629 ? 6.696 -9.962 22.928 1.00 88.50 629 ARG A CA 1
ATOM 5009 C C . ARG A 1 629 ? 7.088 -10.730 24.182 1.00 88.50 629 ARG A C 1
ATOM 5011 O O . ARG A 1 629 ? 6.462 -10.522 25.211 1.00 88.50 629 ARG A O 1
ATOM 5018 N N . GLU A 1 630 ? 8.150 -11.522 24.091 1.00 89.06 630 GLU A N 1
ATOM 5019 C CA . GLU A 1 630 ? 8.700 -12.335 25.185 1.00 89.06 630 GLU A CA 1
ATOM 5020 C C . GLU A 1 630 ? 9.558 -11.523 26.171 1.00 89.06 630 GLU A C 1
ATOM 5022 O O . GLU A 1 630 ? 10.118 -12.070 27.115 1.00 89.06 630 GLU A O 1
ATOM 5027 N N . ASN A 1 631 ? 9.698 -10.209 25.957 1.00 90.44 631 ASN A N 1
ATOM 5028 C CA . ASN A 1 631 ? 10.522 -9.329 26.790 1.00 90.44 631 ASN A CA 1
ATOM 5029 C C . ASN A 1 631 ? 11.990 -9.792 26.923 1.00 90.44 631 ASN A C 1
ATOM 5031 O O . ASN A 1 631 ? 12.607 -9.688 27.982 1.00 90.44 631 ASN A O 1
ATOM 5035 N N . ARG A 1 632 ? 12.566 -10.285 25.822 1.00 92.75 632 ARG A N 1
ATOM 5036 C CA . ARG A 1 632 ? 13.948 -10.781 25.731 1.00 92.75 632 ARG A CA 1
ATOM 5037 C C . ARG A 1 632 ? 14.855 -9.767 25.040 1.00 92.75 632 ARG A C 1
ATOM 5039 O O . ARG A 1 632 ? 15.246 -9.937 23.884 1.00 92.75 632 ARG A O 1
ATOM 5046 N N . LEU A 1 633 ? 15.161 -8.671 25.741 1.00 91.44 633 LEU A N 1
ATOM 5047 C CA . LEU A 1 633 ? 16.064 -7.626 25.235 1.00 91.44 633 LEU A CA 1
ATOM 5048 C C . LEU A 1 633 ? 17.495 -8.132 25.018 1.00 91.44 633 LEU A C 1
ATOM 5050 O O . LEU A 1 633 ? 18.171 -7.654 24.118 1.00 91.44 633 LEU A O 1
ATOM 5054 N N . ASP A 1 634 ? 17.924 -9.126 25.792 1.00 92.38 634 ASP A N 1
ATOM 5055 C CA . ASP A 1 634 ? 19.190 -9.836 25.609 1.00 92.38 634 ASP A CA 1
ATOM 5056 C C . ASP A 1 634 ? 19.271 -10.510 24.229 1.00 92.38 634 ASP A C 1
ATOM 5058 O O . ASP A 1 634 ? 20.257 -10.351 23.509 1.00 92.38 634 ASP A O 1
ATOM 5062 N N . LEU A 1 635 ? 18.199 -11.192 23.812 1.00 95.19 635 LEU A N 1
ATOM 5063 C CA . LEU A 1 635 ? 18.118 -11.822 22.492 1.00 95.19 635 LEU A CA 1
ATOM 5064 C C . LEU A 1 635 ? 17.916 -10.804 21.370 1.00 95.19 635 LEU A C 1
ATOM 5066 O O . LEU A 1 635 ? 18.331 -11.038 20.236 1.00 95.19 635 LEU A O 1
ATOM 5070 N N . LEU A 1 636 ? 17.286 -9.666 21.661 1.00 94.62 636 LEU A N 1
ATOM 5071 C CA . LEU A 1 636 ? 17.201 -8.564 20.709 1.00 94.62 636 LEU A CA 1
ATOM 5072 C C . LEU A 1 636 ? 18.576 -7.933 20.449 1.00 94.62 636 LEU A C 1
ATOM 5074 O O . LEU A 1 636 ? 18.906 -7.663 19.295 1.00 94.62 636 LEU A O 1
ATOM 5078 N N . ASP A 1 637 ? 19.373 -7.729 21.500 1.00 93.00 637 ASP A N 1
ATOM 5079 C CA . ASP A 1 637 ? 20.741 -7.220 21.396 1.00 93.00 637 ASP A CA 1
ATOM 5080 C C . ASP A 1 637 ? 21.615 -8.221 20.602 1.00 93.00 637 ASP A C 1
ATOM 5082 O O . ASP A 1 637 ? 22.300 -7.821 19.656 1.00 93.00 637 ASP A O 1
ATOM 5086 N N . LEU A 1 638 ? 21.480 -9.531 20.869 1.00 93.31 638 LEU A N 1
ATOM 5087 C CA . LEU A 1 638 ? 22.098 -10.603 20.071 1.00 93.31 638 LEU A CA 1
ATOM 5088 C C . LEU A 1 638 ? 21.683 -10.543 18.592 1.00 93.31 638 LEU A C 1
ATOM 5090 O O . LEU A 1 638 ? 22.524 -10.670 17.696 1.00 93.31 638 LEU A O 1
ATOM 5094 N N . LEU A 1 639 ? 20.388 -10.347 18.325 1.00 94.50 639 LEU A N 1
ATOM 5095 C CA . LEU A 1 639 ? 19.872 -10.220 16.968 1.00 94.50 639 LEU A CA 1
ATOM 5096 C C . LEU A 1 639 ? 20.483 -8.992 16.283 1.00 94.50 639 LEU A C 1
ATOM 5098 O O . LEU A 1 639 ? 20.953 -9.115 15.161 1.00 94.50 639 LEU A O 1
ATOM 5102 N N . PHE A 1 640 ? 20.558 -7.829 16.933 1.00 94.62 640 PHE A N 1
ATOM 5103 C CA . PHE A 1 640 ? 21.193 -6.649 16.334 1.00 94.62 640 PHE A CA 1
ATOM 5104 C C . PHE A 1 640 ? 22.679 -6.842 16.029 1.00 94.62 640 PHE A C 1
ATOM 5106 O O . PHE A 1 640 ? 23.154 -6.318 15.017 1.00 94.62 640 PHE A O 1
ATOM 5113 N N . GLU A 1 641 ? 23.394 -7.593 16.865 1.00 93.88 641 GLU A N 1
ATOM 5114 C CA . GLU A 1 641 ? 24.812 -7.889 16.674 1.00 93.88 641 GLU A CA 1
ATOM 5115 C C . GLU A 1 641 ? 25.045 -8.861 15.506 1.00 93.88 641 GLU A C 1
ATOM 5117 O O . GLU A 1 641 ? 25.880 -8.606 14.632 1.00 93.88 641 GLU A O 1
ATOM 5122 N N . LYS A 1 642 ? 24.298 -9.971 15.467 1.00 93.31 642 LYS A N 1
ATOM 5123 C CA . LYS A 1 642 ? 24.561 -11.090 14.546 1.00 93.31 642 LYS A CA 1
ATOM 5124 C C . LYS A 1 642 ? 23.726 -11.071 13.265 1.00 93.31 642 LYS A C 1
ATOM 5126 O O . LYS A 1 642 ? 24.132 -11.664 12.264 1.00 93.31 642 LYS A O 1
ATOM 5131 N N . ALA A 1 643 ? 22.570 -10.410 13.256 1.00 91.69 643 ALA A N 1
ATOM 5132 C CA . ALA A 1 643 ? 21.668 -10.428 12.112 1.00 91.69 643 ALA A CA 1
ATOM 5133 C C . ALA A 1 643 ? 22.227 -9.670 10.897 1.00 91.69 643 ALA A C 1
ATOM 5135 O O . ALA A 1 643 ? 22.942 -8.659 10.974 1.00 91.69 643 ALA A O 1
ATOM 5136 N N . LEU A 1 644 ? 21.852 -10.146 9.709 1.00 89.81 644 LEU A N 1
ATOM 5137 C CA . LEU A 1 644 ? 22.343 -9.583 8.454 1.00 89.81 644 LEU A CA 1
ATOM 5138 C C . LEU A 1 644 ? 21.438 -8.476 7.910 1.00 89.81 644 LEU A C 1
ATOM 5140 O O . LEU A 1 644 ? 21.903 -7.642 7.126 1.00 89.81 644 LEU A O 1
ATOM 5144 N N . ARG A 1 645 ? 20.144 -8.490 8.246 1.00 90.00 645 ARG A N 1
ATOM 5145 C CA . ARG A 1 645 ? 19.109 -7.642 7.635 1.00 90.00 645 ARG A CA 1
ATOM 5146 C C . ARG A 1 645 ? 18.399 -6.734 8.634 1.00 90.00 645 ARG A C 1
ATOM 5148 O O . ARG A 1 645 ? 18.019 -5.637 8.229 1.00 90.00 645 ARG A O 1
ATOM 5155 N N . VAL A 1 646 ? 18.219 -7.151 9.886 1.00 90.44 646 VAL A N 1
ATOM 5156 C CA . VAL A 1 646 ? 17.597 -6.336 10.945 1.00 90.44 646 VAL A CA 1
ATOM 5157 C C . VAL A 1 646 ? 18.661 -5.840 11.921 1.00 90.44 646 VAL A C 1
ATOM 5159 O O . VAL A 1 646 ? 19.119 -6.582 12.777 1.00 90.44 646 VAL A O 1
ATOM 5162 N N . ARG A 1 647 ? 19.042 -4.564 11.797 1.00 90.31 647 ARG A N 1
ATOM 5163 C CA . ARG A 1 647 ? 19.995 -3.887 12.700 1.00 90.31 647 ARG A CA 1
ATOM 5164 C C . ARG A 1 647 ? 19.406 -2.612 13.269 1.00 90.31 647 ARG A C 1
ATOM 5166 O O . ARG A 1 647 ? 18.594 -1.986 12.580 1.00 90.31 647 ARG A O 1
ATOM 5173 N N . HIS A 1 648 ? 19.874 -2.203 14.447 1.00 89.31 648 HIS A N 1
ATOM 5174 C CA . HIS A 1 648 ? 19.392 -1.031 15.180 1.00 89.31 648 HIS A CA 1
ATOM 5175 C C . HIS A 1 648 ? 19.305 0.232 14.298 1.00 89.31 648 HIS A C 1
ATOM 5177 O O . HIS A 1 648 ? 18.259 0.877 14.210 1.00 89.31 648 HIS A O 1
ATOM 5183 N N . GLU A 1 649 ? 20.352 0.527 13.524 1.00 86.75 649 GLU A N 1
ATOM 5184 C CA . GLU A 1 649 ? 20.447 1.737 12.691 1.00 86.75 649 GLU A CA 1
ATOM 5185 C C . GLU A 1 649 ? 19.528 1.673 11.461 1.00 86.75 649 GLU A C 1
ATOM 5187 O O . GLU A 1 649 ? 19.093 2.693 10.919 1.00 86.75 649 GLU A O 1
ATOM 5192 N N . THR A 1 650 ? 19.223 0.457 11.009 1.00 86.75 650 THR A N 1
ATOM 5193 C CA . THR A 1 650 ? 18.457 0.183 9.782 1.00 86.75 650 THR A CA 1
ATOM 5194 C C . THR A 1 650 ? 16.991 -0.146 10.035 1.00 86.75 650 THR A C 1
ATOM 5196 O O . THR A 1 650 ? 16.264 -0.453 9.086 1.00 86.75 650 THR A O 1
ATOM 5199 N N . LEU A 1 651 ? 16.543 -0.086 11.293 1.00 91.12 651 LEU A N 1
ATOM 5200 C CA . LEU A 1 651 ? 15.152 -0.328 11.643 1.00 91.12 651 LEU A CA 1
ATOM 5201 C C . LEU A 1 651 ? 14.226 0.591 10.841 1.00 91.12 651 LEU A C 1
ATOM 5203 O O . LEU A 1 651 ? 14.428 1.798 10.743 1.00 91.12 651 LEU A O 1
ATOM 5207 N N . SER A 1 652 ? 13.168 0.007 10.285 1.00 90.75 652 SER A N 1
ATOM 5208 C CA . SER A 1 652 ? 12.051 0.778 9.738 1.00 90.75 652 SER A CA 1
ATOM 5209 C C . SER A 1 652 ? 11.386 1.594 10.846 1.00 90.75 652 SER A C 1
ATOM 5211 O O . SER A 1 652 ? 11.305 1.104 11.974 1.00 90.75 652 SER A O 1
ATOM 5213 N N . THR A 1 653 ? 10.792 2.740 10.510 1.00 90.38 653 THR A N 1
ATOM 5214 C CA . THR A 1 653 ? 10.039 3.597 11.443 1.00 90.38 653 THR A CA 1
ATOM 5215 C C . THR A 1 653 ? 9.069 2.799 12.324 1.00 90.38 653 THR A C 1
ATOM 5217 O O . THR A 1 653 ? 9.092 2.931 13.539 1.00 90.38 653 THR A O 1
ATOM 5220 N N . THR A 1 654 ? 8.297 1.869 11.756 1.00 89.75 654 THR A N 1
ATOM 5221 C CA . THR A 1 654 ? 7.360 1.016 12.513 1.00 89.75 654 THR A CA 1
ATOM 5222 C C . THR A 1 654 ? 8.039 0.161 13.596 1.00 89.75 654 THR A C 1
ATOM 5224 O O . THR A 1 654 ? 7.513 0.020 14.698 1.00 89.75 654 THR A O 1
ATOM 5227 N N . ARG A 1 655 ? 9.235 -0.373 13.319 1.00 92.31 655 ARG A N 1
ATOM 5228 C CA . ARG A 1 655 ? 10.023 -1.151 14.293 1.00 92.31 655 ARG A CA 1
ATOM 5229 C C . ARG A 1 655 ? 10.706 -0.263 15.327 1.00 92.31 655 ARG A C 1
ATOM 5231 O O . ARG A 1 655 ? 10.783 -0.657 16.483 1.00 92.31 655 ARG A O 1
ATOM 5238 N N . ARG A 1 656 ? 11.143 0.939 14.935 1.00 94.31 656 ARG A N 1
ATOM 5239 C CA . ARG A 1 656 ? 11.634 1.959 15.875 1.00 94.31 656 ARG A CA 1
ATOM 5240 C C . ARG A 1 656 ? 10.555 2.302 16.898 1.00 94.31 656 ARG A C 1
ATOM 5242 O O . ARG A 1 656 ? 10.807 2.218 18.091 1.00 94.31 656 ARG A O 1
ATOM 5249 N N . ILE A 1 657 ? 9.332 2.575 16.437 1.00 93.00 657 ILE A N 1
ATOM 5250 C CA . ILE A 1 657 ? 8.170 2.822 17.302 1.00 93.00 657 ILE A CA 1
ATOM 5251 C C . ILE A 1 657 ? 7.875 1.623 18.214 1.00 93.00 657 ILE A C 1
ATOM 5253 O O . ILE A 1 657 ? 7.683 1.815 19.411 1.00 93.00 657 ILE A O 1
ATOM 5257 N N . ALA A 1 658 ? 7.889 0.392 17.688 1.00 92.12 658 ALA A N 1
ATOM 5258 C CA . ALA A 1 658 ? 7.679 -0.810 18.501 1.00 92.12 658 ALA A CA 1
ATOM 5259 C C . ALA A 1 658 ? 8.725 -0.955 19.620 1.00 92.12 658 ALA A C 1
ATOM 5261 O O . ALA A 1 658 ? 8.367 -1.220 20.767 1.00 92.12 658 ALA A O 1
ATOM 5262 N N . LEU A 1 659 ? 10.004 -0.727 19.300 1.00 94.94 659 LEU A N 1
ATOM 5263 C CA . LEU A 1 659 ? 11.092 -0.760 20.275 1.00 94.94 659 LEU A CA 1
ATOM 5264 C C . LEU A 1 659 ? 10.930 0.334 21.335 1.00 94.94 659 LEU A C 1
ATOM 5266 O O . LEU A 1 659 ? 11.002 0.039 22.522 1.00 94.94 659 LEU A O 1
ATOM 5270 N N . LEU A 1 660 ? 10.653 1.576 20.926 1.00 94.81 660 LEU A N 1
ATOM 5271 C CA . LEU A 1 660 ? 10.425 2.689 21.850 1.00 94.81 660 LEU A CA 1
ATOM 5272 C C . LEU A 1 660 ? 9.298 2.381 22.838 1.00 94.81 660 LEU A C 1
ATOM 5274 O O . LEU A 1 660 ? 9.496 2.481 24.046 1.00 94.81 660 LEU A O 1
ATOM 5278 N N . ARG A 1 661 ? 8.142 1.929 22.342 1.00 90.88 661 ARG A N 1
ATOM 5279 C CA . ARG A 1 661 ? 7.010 1.544 23.198 1.00 90.88 661 ARG A CA 1
ATOM 5280 C C . ARG A 1 661 ? 7.373 0.430 24.168 1.00 90.88 661 ARG A C 1
ATOM 5282 O O . ARG A 1 661 ? 6.990 0.483 25.333 1.00 90.88 661 ARG A O 1
ATOM 5289 N N . HIS A 1 662 ? 8.102 -0.575 23.691 1.00 91.75 662 HIS A N 1
ATOM 5290 C CA . HIS A 1 662 ? 8.539 -1.684 24.524 1.00 91.75 662 HIS A CA 1
ATOM 5291 C C . HIS A 1 662 ? 9.478 -1.218 25.646 1.00 91.75 662 HIS A C 1
ATOM 5293 O O . HIS A 1 662 ? 9.268 -1.584 26.802 1.00 91.75 662 HIS A O 1
ATOM 5299 N N . LEU A 1 663 ? 10.471 -0.378 25.334 1.00 93.00 663 LEU A N 1
ATOM 5300 C CA . LEU A 1 663 ? 11.423 0.144 26.318 1.00 93.00 663 LEU A CA 1
ATOM 5301 C C . LEU A 1 663 ? 10.735 0.976 27.405 1.00 93.00 663 LEU A C 1
ATOM 5303 O O . LEU A 1 663 ? 11.046 0.796 28.579 1.00 93.00 663 LEU A O 1
ATOM 5307 N N . ILE A 1 664 ? 9.764 1.827 27.050 1.00 89.88 664 ILE A N 1
ATOM 5308 C CA . ILE A 1 664 ? 9.007 2.581 28.061 1.00 89.88 664 ILE A CA 1
ATOM 5309 C C . ILE A 1 664 ? 8.167 1.635 28.920 1.00 89.88 664 ILE A C 1
ATOM 5311 O O . ILE A 1 664 ? 8.215 1.711 30.145 1.00 89.88 664 ILE A O 1
ATOM 5315 N N . ARG A 1 665 ? 7.415 0.720 28.291 1.00 85.31 665 ARG A N 1
ATOM 5316 C CA . ARG A 1 665 ? 6.516 -0.211 28.995 1.00 85.31 665 ARG A CA 1
ATOM 5317 C C . ARG A 1 665 ? 7.257 -1.095 29.998 1.00 85.31 665 ARG A C 1
ATOM 5319 O O . ARG A 1 665 ? 6.693 -1.459 31.019 1.00 85.31 665 ARG A O 1
ATOM 5326 N N . THR A 1 666 ? 8.503 -1.444 29.698 1.00 87.44 666 THR A N 1
ATOM 5327 C CA . THR A 1 666 ? 9.357 -2.282 30.554 1.00 87.44 666 THR A CA 1
ATOM 5328 C C . THR A 1 666 ? 10.156 -1.474 31.579 1.00 87.44 666 THR A C 1
ATOM 5330 O O . THR A 1 666 ? 10.930 -2.054 32.332 1.00 87.44 666 THR A O 1
ATOM 5333 N N . GLY A 1 667 ? 9.989 -0.146 31.625 1.00 88.81 667 GLY A N 1
ATOM 5334 C CA . GLY A 1 667 ? 10.696 0.730 32.562 1.00 88.81 667 GLY A CA 1
ATOM 5335 C C . GLY A 1 667 ? 12.163 0.996 32.203 1.00 88.81 667 GLY A C 1
ATOM 5336 O O . GLY A 1 667 ? 12.895 1.571 33.005 1.00 88.81 667 GLY A O 1
ATOM 5337 N N . ASN A 1 668 ? 12.613 0.633 30.998 1.00 91.19 668 ASN A N 1
ATOM 5338 C CA . ASN A 1 668 ? 13.985 0.843 30.526 1.00 91.19 668 ASN A CA 1
ATOM 5339 C C . ASN A 1 668 ? 14.206 2.290 30.035 1.00 91.19 668 ASN A C 1
ATOM 5341 O O . ASN A 1 668 ? 14.526 2.526 28.867 1.00 91.19 668 ASN A O 1
ATOM 5345 N N . ILE A 1 669 ? 14.029 3.270 30.929 1.00 92.38 669 ILE A N 1
ATOM 5346 C CA . ILE A 1 669 ? 13.996 4.708 30.600 1.00 92.38 669 ILE A CA 1
ATOM 5347 C C . ILE A 1 669 ? 15.309 5.212 29.982 1.00 92.38 669 ILE A C 1
ATOM 5349 O O . ILE A 1 669 ? 15.283 6.005 29.044 1.00 92.38 669 ILE A O 1
ATOM 5353 N N . GLU A 1 670 ? 16.465 4.733 30.441 1.00 92.81 670 GLU A N 1
ATOM 5354 C CA . GLU A 1 670 ? 17.760 5.153 29.888 1.00 92.81 670 GLU A CA 1
ATOM 5355 C C . GLU A 1 670 ? 17.938 4.700 28.428 1.00 92.81 670 GLU A C 1
ATOM 5357 O O . GLU A 1 670 ? 18.227 5.517 27.547 1.00 92.81 670 GLU A O 1
ATOM 5362 N N . LYS A 1 671 ? 17.693 3.407 28.146 1.00 92.88 671 LYS A N 1
ATOM 5363 C CA . LYS A 1 671 ? 17.709 2.867 26.775 1.00 92.88 671 LYS A CA 1
ATOM 5364 C C . LYS A 1 671 ? 16.663 3.570 25.904 1.00 92.88 671 LYS A C 1
ATOM 5366 O O . LYS A 1 671 ? 16.945 3.856 24.741 1.00 92.88 671 LYS A O 1
ATOM 5371 N N . TYR A 1 672 ? 15.489 3.876 26.463 1.00 95.25 672 TYR A N 1
ATOM 5372 C CA . TYR A 1 672 ? 14.448 4.635 25.776 1.00 95.25 672 TYR A CA 1
ATOM 5373 C C . TYR A 1 672 ? 14.940 6.013 25.332 1.00 95.25 672 TYR A C 1
ATOM 5375 O O . TYR A 1 672 ? 14.852 6.328 24.151 1.00 95.25 672 TYR A O 1
ATOM 5383 N N . GLU A 1 673 ? 15.483 6.822 26.241 1.00 95.81 673 GLU A N 1
ATOM 5384 C CA . GLU A 1 673 ? 15.918 8.189 25.933 1.00 95.81 673 GLU A CA 1
ATOM 5385 C C . GLU A 1 673 ? 17.026 8.218 24.878 1.00 95.81 673 GLU A C 1
ATOM 5387 O O . GLU A 1 673 ? 16.997 9.046 23.961 1.00 95.81 673 GLU A O 1
ATOM 5392 N N . LYS A 1 674 ? 17.964 7.267 24.955 1.00 94.88 674 LYS A N 1
ATOM 5393 C CA . LYS A 1 674 ? 19.010 7.101 23.945 1.00 94.88 674 LYS A CA 1
ATOM 5394 C C . LYS A 1 674 ? 18.419 6.750 22.576 1.00 94.88 674 LYS A C 1
ATOM 5396 O O . LYS A 1 674 ? 18.642 7.483 21.612 1.00 94.88 674 LYS A O 1
ATOM 5401 N N . ALA A 1 675 ? 17.627 5.678 22.497 1.00 94.81 675 ALA A N 1
ATOM 5402 C CA . ALA A 1 675 ? 17.019 5.230 21.244 1.00 94.81 675 ALA A CA 1
ATOM 5403 C C . ALA A 1 675 ? 16.081 6.293 20.655 1.00 94.81 675 ALA A C 1
ATOM 5405 O O . ALA A 1 675 ? 16.086 6.537 19.451 1.00 94.81 675 ALA A O 1
ATOM 5406 N N . ARG A 1 676 ? 15.305 6.980 21.503 1.00 95.31 676 ARG A N 1
ATOM 5407 C CA . ARG A 1 676 ? 14.396 8.055 21.100 1.00 95.31 676 ARG A CA 1
ATOM 5408 C C . ARG A 1 676 ? 15.161 9.190 20.439 1.00 95.31 676 ARG A C 1
ATOM 5410 O O . ARG A 1 676 ? 14.754 9.622 19.365 1.00 95.31 676 ARG A O 1
ATOM 5417 N N . LYS A 1 677 ? 16.254 9.661 21.049 1.00 95.44 677 LYS A N 1
ATOM 5418 C CA . LYS A 1 677 ? 17.086 10.731 20.482 1.00 95.44 677 LYS A CA 1
ATOM 5419 C C . LYS A 1 677 ? 17.644 10.331 19.115 1.00 95.44 677 LYS A C 1
ATOM 5421 O O . LYS A 1 677 ? 17.466 11.066 18.147 1.00 95.44 677 LYS A O 1
ATOM 5426 N N . GLU A 1 678 ? 18.245 9.146 19.028 1.00 94.88 678 GLU A N 1
ATOM 5427 C CA . GLU A 1 678 ? 18.810 8.618 17.781 1.00 94.88 678 GLU A CA 1
ATOM 5428 C C . GLU A 1 678 ? 17.746 8.497 16.678 1.00 94.88 678 GLU A C 1
ATOM 5430 O O . GLU A 1 678 ? 17.959 8.912 15.537 1.00 94.88 678 GLU A O 1
ATOM 5435 N N . PHE A 1 679 ? 16.566 7.966 17.009 1.00 95.69 679 PHE A N 1
ATOM 5436 C CA . PHE A 1 679 ? 15.471 7.821 16.052 1.00 95.69 679 PHE A CA 1
ATOM 5437 C C . PHE A 1 679 ? 14.870 9.170 15.654 1.00 95.69 679 PHE A C 1
ATOM 5439 O O . PHE A 1 679 ? 14.574 9.369 14.481 1.00 95.69 679 PHE A O 1
ATOM 5446 N N . TRP A 1 680 ? 14.734 10.115 16.583 1.00 95.25 680 TRP A N 1
ATOM 5447 C CA . TRP A 1 680 ? 14.223 11.456 16.299 1.00 95.25 680 TRP A CA 1
ATOM 5448 C C . TRP A 1 680 ? 15.096 12.208 15.286 1.00 95.25 680 TRP A C 1
ATOM 5450 O O . TRP A 1 680 ? 14.582 12.830 14.351 1.00 95.25 680 TRP A O 1
ATOM 5460 N N . GLU A 1 681 ? 16.418 12.119 15.445 1.00 94.19 681 GLU A N 1
ATOM 5461 C CA . GLU A 1 681 ? 17.399 12.722 14.537 1.00 94.19 681 GLU A CA 1
ATOM 5462 C C . GLU A 1 681 ? 17.399 12.045 13.155 1.00 94.19 681 GLU A C 1
ATOM 5464 O O . GLU A 1 681 ? 17.545 12.723 12.136 1.00 94.19 681 GLU A O 1
ATOM 5469 N N . ALA A 1 682 ? 17.180 10.726 13.104 1.00 91.31 682 ALA A N 1
ATOM 5470 C CA . ALA A 1 682 ? 17.176 9.942 11.868 1.00 91.31 682 ALA A CA 1
ATOM 5471 C C . ALA A 1 682 ? 15.858 9.997 11.067 1.00 91.31 682 ALA A C 1
ATOM 5473 O O . ALA A 1 682 ? 15.837 9.578 9.904 1.00 91.31 682 ALA A O 1
ATOM 5474 N N . GLU A 1 683 ? 14.758 10.451 11.671 1.00 93.06 683 GLU A N 1
ATOM 5475 C CA . GLU A 1 683 ? 13.426 10.466 11.059 1.00 93.06 683 GLU A CA 1
ATOM 5476 C C . GLU A 1 683 ? 13.076 11.802 10.393 1.00 93.06 683 GLU A C 1
ATOM 5478 O O . GLU A 1 683 ? 13.586 12.876 10.725 1.00 93.06 683 GLU A O 1
ATOM 5483 N N . THR A 1 684 ? 12.161 11.720 9.429 1.00 92.94 684 THR A N 1
ATOM 5484 C CA . THR A 1 684 ? 11.580 12.888 8.761 1.00 92.94 684 THR A CA 1
ATOM 5485 C C . THR A 1 684 ? 10.652 13.661 9.705 1.00 92.94 684 THR A C 1
ATOM 5487 O O . THR A 1 684 ? 10.135 13.073 10.659 1.00 92.94 684 THR A O 1
ATOM 5490 N N . PRO A 1 685 ? 10.367 14.948 9.428 1.00 93.25 685 PRO A N 1
ATOM 5491 C CA . PRO A 1 685 ? 9.404 15.730 10.209 1.00 93.25 685 PRO A CA 1
ATOM 5492 C C . PRO A 1 685 ? 8.060 15.017 10.426 1.00 93.25 685 PRO A C 1
ATOM 5494 O O . PRO A 1 685 ? 7.612 14.874 11.560 1.00 93.25 685 PRO A O 1
ATOM 5497 N N . PHE A 1 686 ? 7.489 14.436 9.369 1.00 94.62 686 PHE A N 1
ATOM 5498 C CA . PHE A 1 686 ? 6.262 13.645 9.462 1.00 94.62 686 PHE A CA 1
ATOM 5499 C C . PHE A 1 686 ? 6.382 12.443 10.411 1.00 94.62 686 PHE A C 1
ATOM 5501 O O . PHE A 1 686 ? 5.517 12.210 11.252 1.00 94.62 686 PHE A O 1
ATOM 5508 N N . HIS A 1 687 ? 7.455 11.655 10.305 1.00 94.12 687 HIS A N 1
ATOM 5509 C CA . HIS A 1 687 ? 7.622 10.473 11.150 1.00 94.12 687 HIS A CA 1
ATOM 5510 C C . HIS A 1 687 ? 7.961 10.811 12.606 1.00 94.12 687 HIS A C 1
ATOM 5512 O O . HIS A 1 687 ? 7.688 9.991 13.485 1.00 94.12 687 HIS A O 1
ATOM 5518 N N . ARG A 1 688 ? 8.468 12.015 12.895 1.00 95.00 688 ARG A N 1
ATOM 5519 C CA . ARG A 1 688 ? 8.604 12.505 14.275 1.00 95.00 688 ARG A CA 1
ATOM 5520 C C . ARG A 1 688 ? 7.253 12.632 14.976 1.00 95.00 688 ARG A C 1
ATOM 5522 O O . ARG A 1 688 ? 7.196 12.374 16.174 1.00 95.00 688 ARG A O 1
ATOM 5529 N N . LEU A 1 689 ? 6.162 12.887 14.246 1.00 94.62 689 LEU A N 1
ATOM 5530 C CA . LEU A 1 689 ? 4.806 12.855 14.814 1.00 94.62 689 LEU A CA 1
ATOM 5531 C C . LEU A 1 689 ? 4.458 11.475 15.390 1.00 94.62 689 LEU A C 1
ATOM 5533 O O . LEU A 1 689 ? 3.790 11.388 16.414 1.00 94.62 689 LEU A O 1
ATOM 5537 N N . LYS A 1 690 ? 4.960 10.385 14.791 1.00 94.31 690 LYS A N 1
ATOM 5538 C CA . LYS A 1 690 ? 4.759 9.027 15.325 1.00 94.31 690 LYS A CA 1
ATOM 5539 C C . LYS A 1 690 ? 5.523 8.797 16.625 1.00 94.31 690 LYS A C 1
ATOM 5541 O O . LYS A 1 690 ? 5.049 8.055 17.477 1.00 94.31 690 LYS A O 1
ATOM 5546 N N . ILE A 1 691 ? 6.708 9.394 16.765 1.00 94.06 691 ILE A N 1
ATOM 5547 C CA . ILE A 1 691 ? 7.489 9.322 18.006 1.00 94.06 691 ILE A CA 1
ATOM 5548 C C . ILE A 1 691 ? 6.796 10.155 19.090 1.00 94.06 691 ILE A C 1
ATOM 5550 O O . ILE A 1 691 ? 6.592 9.654 20.189 1.00 94.06 691 ILE A O 1
ATOM 5554 N N . ALA A 1 692 ? 6.347 11.368 18.756 1.00 92.00 692 ALA A N 1
ATOM 5555 C CA . ALA A 1 692 ? 5.582 12.216 19.669 1.00 92.00 692 ALA A CA 1
ATOM 5556 C C . ALA A 1 692 ? 4.274 11.548 20.139 1.00 92.00 692 ALA A C 1
ATOM 5558 O O . ALA A 1 692 ? 3.913 11.654 21.308 1.00 92.00 692 ALA A O 1
ATOM 5559 N N . ASP A 1 693 ? 3.593 10.790 19.270 1.00 89.69 693 ASP A N 1
ATOM 5560 C CA . ASP A 1 693 ? 2.427 9.983 19.661 1.00 89.69 693 ASP A CA 1
ATOM 5561 C C . ASP A 1 693 ? 2.778 8.943 20.739 1.00 89.69 693 ASP A C 1
ATOM 5563 O O . ASP A 1 693 ? 2.039 8.779 21.708 1.00 89.69 693 ASP A O 1
ATOM 5567 N N . VAL A 1 694 ? 3.938 8.280 20.625 1.00 90.06 694 VAL A N 1
ATOM 5568 C CA . VAL A 1 694 ? 4.437 7.378 21.677 1.00 90.06 694 VAL A CA 1
ATOM 5569 C C . VAL A 1 694 ? 4.680 8.142 22.974 1.00 90.06 694 VAL A C 1
ATOM 5571 O O . VAL A 1 694 ? 4.245 7.686 24.028 1.00 90.06 694 VAL A O 1
ATOM 5574 N N . ASP A 1 695 ? 5.331 9.303 22.908 1.00 89.75 695 ASP A N 1
ATOM 5575 C CA . ASP A 1 695 ? 5.586 10.128 24.093 1.00 89.75 695 ASP A CA 1
ATOM 5576 C C . ASP A 1 695 ? 4.294 10.508 24.822 1.00 89.75 695 ASP A C 1
ATOM 5578 O O . ASP A 1 695 ? 4.213 10.387 26.044 1.00 89.75 695 ASP A O 1
ATOM 5582 N N . ASN A 1 696 ? 3.269 10.902 24.066 1.00 85.69 696 ASN A N 1
ATOM 5583 C CA . ASN A 1 696 ? 1.957 11.265 24.587 1.00 85.69 696 ASN A CA 1
ATOM 5584 C C . ASN A 1 696 ? 1.227 10.086 25.235 1.00 85.69 696 ASN A C 1
ATOM 5586 O O . ASN A 1 696 ? 0.682 10.238 26.325 1.00 85.69 696 ASN A O 1
ATOM 5590 N N . VAL A 1 697 ? 1.232 8.911 24.596 1.00 83.31 697 VAL A N 1
ATOM 5591 C CA . VAL A 1 697 ? 0.562 7.703 25.117 1.00 83.31 697 VAL A CA 1
ATOM 5592 C C . VAL A 1 697 ? 1.131 7.270 26.467 1.00 83.31 697 VAL A C 1
ATOM 5594 O O . VAL A 1 697 ? 0.388 6.778 27.312 1.00 83.31 697 VAL A O 1
ATOM 5597 N N . PHE A 1 698 ? 2.440 7.422 26.662 1.00 83.56 698 PHE A N 1
ATOM 5598 C CA . PHE A 1 698 ? 3.114 6.990 27.886 1.00 83.56 698 PHE A CA 1
ATOM 5599 C C . PHE A 1 698 ? 3.419 8.135 28.863 1.00 83.56 698 PHE A C 1
ATOM 5601 O O . PHE A 1 698 ? 4.051 7.890 29.887 1.00 83.56 698 PHE A O 1
ATOM 5608 N N . GLY A 1 699 ? 2.986 9.368 28.570 1.00 82.81 699 GLY A N 1
ATOM 5609 C CA . GLY A 1 699 ? 3.192 10.527 29.443 1.00 82.81 699 GLY A CA 1
ATOM 5610 C C . GLY A 1 699 ? 4.668 10.808 29.751 1.00 82.81 699 GLY A C 1
ATOM 5611 O O . GLY A 1 699 ? 5.020 11.083 30.896 1.00 82.81 699 GLY A O 1
ATOM 5612 N N . THR A 1 700 ? 5.555 10.683 28.759 1.00 86.56 700 THR A N 1
ATOM 5613 C CA . THR A 1 700 ? 6.998 10.907 28.960 1.00 86.56 700 THR A CA 1
ATOM 5614 C C . THR A 1 700 ? 7.309 12.393 29.164 1.00 86.56 700 THR A C 1
ATOM 5616 O O . THR A 1 700 ? 6.481 13.260 28.906 1.00 86.56 700 THR A O 1
ATOM 5619 N N . ARG A 1 701 ? 8.548 12.745 29.535 1.00 85.19 701 ARG A N 1
ATOM 5620 C CA . ARG A 1 701 ? 8.974 14.159 29.616 1.00 85.19 701 ARG A CA 1
ATOM 5621 C C . ARG A 1 701 ? 8.866 14.940 28.295 1.00 85.19 701 ARG A C 1
ATOM 5623 O O . ARG A 1 701 ? 8.970 16.160 28.315 1.00 85.19 701 ARG A O 1
ATOM 5630 N N . HIS A 1 702 ? 8.715 14.244 27.165 1.00 86.44 702 HIS A N 1
ATOM 5631 C CA . HIS A 1 702 ? 8.552 14.843 25.836 1.00 86.44 702 HIS A CA 1
ATOM 5632 C C . HIS A 1 702 ? 7.083 14.898 25.385 1.00 86.44 702 HIS A C 1
ATOM 5634 O O . HIS A 1 702 ? 6.818 15.269 24.242 1.00 86.44 702 HIS A O 1
ATOM 5640 N N . CYS A 1 703 ? 6.140 14.492 26.243 1.00 82.44 703 CYS A N 1
ATOM 5641 C CA . CYS A 1 703 ? 4.708 14.582 25.971 1.00 82.44 703 CYS A CA 1
ATOM 5642 C C . CYS A 1 703 ? 4.207 16.034 26.012 1.00 82.44 703 CYS A C 1
ATOM 5644 O O . CYS A 1 703 ? 4.896 16.938 26.486 1.00 82.44 703 CYS A O 1
ATOM 5646 N N . GLY A 1 704 ? 2.982 16.248 25.533 1.00 79.06 704 GLY A N 1
ATOM 5647 C CA . GLY A 1 704 ? 2.271 17.518 25.703 1.00 79.06 704 GLY A CA 1
ATOM 5648 C C . GLY A 1 704 ? 1.597 18.052 24.445 1.00 79.06 704 GLY A C 1
ATOM 5649 O O . GLY A 1 704 ? 0.975 19.106 24.510 1.00 79.06 704 GLY A O 1
ATOM 5650 N N . SER A 1 705 ? 1.697 17.351 23.310 1.00 87.94 705 SER A N 1
ATOM 5651 C CA . SER A 1 705 ? 0.943 17.742 22.113 1.00 87.94 705 SER A CA 1
ATOM 5652 C C . SER A 1 705 ? -0.513 17.309 22.245 1.00 87.94 705 SER A C 1
ATOM 5654 O O . SER A 1 705 ? -0.768 16.117 22.419 1.00 87.94 705 SER A O 1
ATOM 5656 N N . THR A 1 706 ? -1.446 18.253 22.131 1.00 92.31 706 THR A N 1
ATOM 5657 C CA . THR A 1 706 ? -2.887 17.961 22.102 1.00 92.31 706 THR A CA 1
ATOM 5658 C C . THR A 1 706 ? -3.316 17.385 20.752 1.00 92.31 706 THR A C 1
ATOM 5660 O O . THR A 1 706 ? -2.584 17.465 19.754 1.00 92.31 706 THR A O 1
ATOM 5663 N N . HIS A 1 707 ? -4.532 16.850 20.685 1.00 94.50 707 HIS A N 1
ATOM 5664 C CA . HIS A 1 707 ? -5.156 16.386 19.454 1.00 94.50 707 HIS A CA 1
ATOM 5665 C C . HIS A 1 707 ? -5.181 17.496 18.392 1.00 94.50 707 HIS A C 1
ATOM 5667 O O . HIS A 1 707 ? -4.835 17.271 17.235 1.00 94.50 707 HIS A O 1
ATOM 5673 N N . GLU A 1 708 ? -5.548 18.720 18.776 1.00 94.19 708 GLU A N 1
ATOM 5674 C CA . GLU A 1 708 ? -5.605 19.873 17.868 1.00 94.19 708 GLU A CA 1
ATOM 5675 C C . GLU A 1 708 ? -4.214 20.316 17.383 1.00 94.19 708 GLU A C 1
ATOM 5677 O O . GLU A 1 708 ? -4.020 20.585 16.196 1.00 94.19 708 GLU A O 1
ATOM 5682 N N . GLN A 1 709 ? -3.213 20.328 18.267 1.00 94.69 709 GLN A N 1
ATOM 5683 C CA . GLN A 1 709 ? -1.832 20.636 17.878 1.00 94.69 709 GLN A CA 1
ATOM 5684 C C . GLN A 1 709 ? -1.266 19.576 16.925 1.00 94.69 709 GLN A C 1
ATOM 5686 O O . GLN A 1 709 ? -0.596 19.906 15.946 1.00 94.69 709 GLN A O 1
ATOM 5691 N N . THR A 1 710 ? -1.571 18.302 17.182 1.00 95.44 710 THR A N 1
ATOM 5692 C CA . THR A 1 710 ? -1.158 17.184 16.326 1.00 95.44 710 THR A CA 1
ATOM 5693 C C . THR A 1 710 ? -1.854 17.243 14.967 1.00 95.44 710 THR A C 1
ATOM 5695 O O . THR A 1 710 ? -1.224 16.964 13.950 1.00 95.44 710 THR A O 1
ATOM 5698 N N . GLU A 1 711 ? -3.123 17.653 14.921 1.00 96.50 711 GLU A N 1
ATOM 5699 C CA . GLU A 1 711 ? -3.849 17.939 13.680 1.00 96.50 711 GLU A CA 1
ATOM 5700 C C . GLU A 1 711 ? -3.152 19.016 12.844 1.00 96.50 711 GLU A C 1
ATOM 5702 O O . GLU A 1 711 ? -2.918 18.799 11.654 1.00 96.50 711 GLU A O 1
ATOM 5707 N N . LEU A 1 712 ? -2.783 20.146 13.451 1.00 95.94 712 LEU A N 1
ATOM 5708 C CA . LEU A 1 712 ? -2.090 21.220 12.741 1.00 95.94 712 LEU A CA 1
ATOM 5709 C C . LEU A 1 712 ? -0.723 20.761 12.217 1.00 95.94 712 LEU A C 1
ATOM 5711 O O . LEU A 1 712 ? -0.364 21.039 11.073 1.00 95.94 712 LEU A O 1
ATOM 5715 N N . ALA A 1 713 ? 0.031 20.023 13.032 1.00 96.31 713 ALA A N 1
ATOM 5716 C CA . ALA A 1 713 ? 1.319 19.480 12.621 1.00 96.31 713 ALA A CA 1
ATOM 5717 C C . ALA A 1 713 ? 1.171 18.443 11.495 1.00 96.31 713 ALA A C 1
ATOM 5719 O O . ALA A 1 713 ? 1.942 18.455 10.539 1.00 96.31 713 ALA A O 1
ATOM 5720 N N . PHE A 1 714 ? 0.155 17.579 11.555 1.00 97.25 714 PHE A N 1
ATOM 5721 C CA . PHE A 1 714 ? -0.131 16.619 10.491 1.00 97.25 714 PHE A CA 1
ATOM 5722 C C . PHE A 1 714 ? -0.455 17.322 9.172 1.00 97.25 714 PHE A C 1
ATOM 5724 O O . PHE A 1 714 ? 0.056 16.922 8.132 1.00 97.25 714 PHE A O 1
ATOM 5731 N N . GLU A 1 715 ? -1.258 18.386 9.205 1.00 95.94 715 GLU A N 1
ATOM 5732 C CA . GLU A 1 715 ? -1.615 19.155 8.011 1.00 95.94 715 GLU A CA 1
ATOM 5733 C C . GLU A 1 715 ? -0.392 19.757 7.300 1.00 95.94 715 GLU A C 1
ATOM 5735 O O . GLU A 1 715 ? -0.370 19.823 6.069 1.00 95.94 715 GLU A O 1
ATOM 5740 N N . ASN A 1 716 ? 0.620 20.163 8.069 1.00 95.31 716 ASN A N 1
ATOM 5741 C CA . ASN A 1 716 ? 1.837 20.785 7.551 1.00 95.31 716 ASN A CA 1
ATOM 5742 C C . ASN A 1 716 ? 2.890 19.762 7.103 1.00 95.31 716 ASN A C 1
ATOM 5744 O O . ASN A 1 716 ? 3.581 19.985 6.112 1.00 95.31 716 ASN A O 1
ATOM 5748 N N . GLU A 1 717 ? 3.023 18.650 7.831 1.00 96.25 717 GLU A N 1
ATOM 5749 C CA . GLU A 1 717 ? 4.133 17.708 7.649 1.00 96.25 717 GLU A CA 1
ATOM 5750 C C . GLU A 1 717 ? 3.762 16.471 6.816 1.00 96.25 717 GLU A C 1
ATOM 5752 O O . GLU A 1 717 ? 4.648 15.782 6.302 1.00 96.25 717 GLU A O 1
ATOM 5757 N N . ALA A 1 718 ? 2.472 16.140 6.679 1.00 95.62 718 ALA A N 1
ATOM 5758 C CA . ALA A 1 718 ? 2.037 14.985 5.896 1.00 95.62 718 ALA A CA 1
ATOM 5759 C C . ALA A 1 718 ? 2.368 15.140 4.396 1.00 95.62 718 ALA A C 1
ATOM 5761 O O . ALA A 1 718 ? 2.464 16.256 3.882 1.00 95.62 718 ALA A O 1
ATOM 5762 N N . PRO A 1 719 ? 2.509 14.025 3.645 1.00 95.19 719 PRO A N 1
ATOM 5763 C CA . PRO A 1 719 ? 2.649 14.084 2.191 1.00 95.19 719 PRO A CA 1
ATOM 5764 C C . PRO A 1 719 ? 1.542 14.937 1.558 1.00 95.19 719 PRO A C 1
ATOM 5766 O O . PRO A 1 719 ? 0.384 14.812 1.946 1.00 95.19 719 PRO A O 1
ATOM 5769 N N . SER A 1 720 ? 1.869 15.760 0.558 1.00 93.12 720 SER A N 1
ATOM 5770 C CA . SER A 1 720 ? 0.948 16.777 0.017 1.00 93.12 720 SER A CA 1
ATOM 5771 C C . SER A 1 720 ? -0.418 16.225 -0.408 1.00 93.12 720 SER A C 1
ATOM 5773 O O . SER A 1 720 ? -1.444 16.825 -0.098 1.00 93.12 720 SER A O 1
ATOM 5775 N N . ALA A 1 721 ? -0.450 15.055 -1.053 1.00 93.31 721 ALA A N 1
ATOM 5776 C CA . ALA A 1 721 ? -1.694 14.386 -1.437 1.00 93.31 721 ALA A CA 1
ATOM 5777 C C . ALA A 1 721 ? -2.533 13.949 -0.218 1.00 93.31 721 ALA A C 1
ATOM 5779 O O . ALA A 1 721 ? -3.749 14.123 -0.202 1.00 93.31 721 ALA A O 1
ATOM 5780 N N . ILE A 1 722 ? -1.878 13.455 0.837 1.00 97.25 722 ILE A N 1
ATOM 5781 C CA . ILE A 1 722 ? -2.528 13.079 2.099 1.00 97.25 722 ILE A CA 1
ATOM 5782 C C . ILE A 1 722 ? -3.051 14.315 2.831 1.00 97.25 722 ILE A C 1
ATOM 5784 O O . ILE A 1 722 ? -4.183 14.307 3.306 1.00 97.25 722 ILE A O 1
ATOM 5788 N N . ALA A 1 723 ? -2.258 15.385 2.902 1.00 96.44 723 ALA A N 1
ATOM 5789 C CA . ALA A 1 723 ? -2.679 16.643 3.509 1.00 96.44 723 ALA A CA 1
ATOM 5790 C C . ALA A 1 723 ? -3.902 17.229 2.781 1.00 96.44 723 ALA A C 1
ATOM 5792 O O . ALA A 1 723 ? -4.844 17.681 3.429 1.00 96.44 723 ALA A O 1
ATOM 5793 N N . ALA A 1 724 ? -3.936 17.165 1.446 1.00 95.62 724 ALA A N 1
ATOM 5794 C CA . ALA A 1 724 ? -5.089 17.589 0.654 1.00 95.62 724 ALA A CA 1
ATOM 5795 C C . ALA A 1 724 ? -6.341 16.740 0.945 1.00 95.62 724 ALA A C 1
ATOM 5797 O O . ALA A 1 724 ? -7.400 17.295 1.237 1.00 95.62 724 ALA A O 1
ATOM 5798 N N . GLU A 1 725 ? -6.225 15.405 0.946 1.00 96.75 725 GLU A N 1
ATOM 5799 C CA . GLU A 1 725 ? -7.348 14.524 1.300 1.00 96.75 725 GLU A CA 1
ATOM 5800 C C . GLU A 1 725 ? -7.831 14.738 2.740 1.00 96.75 725 GLU A C 1
ATOM 5802 O O . GLU A 1 725 ? -9.034 14.666 2.998 1.00 96.75 725 GLU A O 1
ATOM 5807 N N . PHE A 1 726 ? -6.915 15.018 3.671 1.00 97.56 726 PHE A N 1
ATOM 5808 C CA . PHE A 1 726 ? -7.230 15.302 5.068 1.00 97.56 726 PHE A CA 1
ATOM 5809 C C . PHE A 1 726 ? -8.068 16.577 5.193 1.00 97.56 726 PHE A C 1
ATOM 5811 O O . PHE A 1 726 ? -9.123 16.560 5.831 1.00 97.56 726 PHE A O 1
ATOM 5818 N N . LYS A 1 727 ? -7.640 17.660 4.530 1.00 97.31 727 LYS A N 1
ATOM 5819 C CA . LYS A 1 727 ? -8.378 18.932 4.487 1.00 97.31 727 LYS A CA 1
ATOM 5820 C C . LYS A 1 727 ? -9.752 18.784 3.831 1.00 97.31 727 LYS A C 1
ATOM 5822 O O . LYS A 1 727 ? -10.684 19.460 4.249 1.00 97.31 727 LYS A O 1
ATOM 5827 N N . ALA A 1 728 ? -9.881 17.906 2.837 1.00 95.81 728 ALA A N 1
ATOM 5828 C CA . ALA A 1 728 ? -11.137 17.691 2.126 1.00 95.81 728 ALA A CA 1
ATOM 5829 C C . ALA A 1 728 ? -12.138 16.826 2.911 1.00 95.81 728 ALA A C 1
ATOM 5831 O O . ALA A 1 728 ? -13.317 17.159 2.965 1.00 95.81 728 ALA A O 1
ATOM 5832 N N . ASN A 1 729 ? -11.686 15.725 3.522 1.00 95.25 729 ASN A N 1
ATOM 5833 C CA . ASN A 1 729 ? -12.593 14.679 4.016 1.00 95.25 729 ASN A CA 1
ATOM 5834 C C . ASN A 1 729 ? -12.648 14.551 5.544 1.00 95.25 729 ASN A C 1
ATOM 5836 O O . ASN A 1 729 ? -13.652 14.087 6.076 1.00 95.25 729 ASN A O 1
ATOM 5840 N N . ILE A 1 730 ? -11.584 14.927 6.260 1.00 96.94 730 ILE A N 1
ATOM 5841 C CA . ILE A 1 730 ? -11.461 14.674 7.707 1.00 96.94 730 ILE A CA 1
ATOM 5842 C C . ILE A 1 730 ? -11.628 15.968 8.499 1.00 96.94 730 ILE A C 1
ATOM 5844 O O . ILE A 1 730 ? -12.476 16.050 9.390 1.00 96.94 730 ILE A O 1
ATOM 5848 N N . LYS A 1 731 ? -10.865 17.007 8.145 1.00 96.75 731 LYS A N 1
ATOM 5849 C CA . LYS A 1 731 ? -10.877 18.290 8.856 1.00 96.75 731 LYS A CA 1
ATOM 5850 C C . LYS A 1 731 ? -12.273 18.922 8.969 1.00 96.75 731 LYS A C 1
ATOM 5852 O O . LYS A 1 731 ? -12.614 19.347 10.071 1.00 96.75 731 LYS A O 1
ATOM 5857 N N . PRO A 1 732 ? -13.134 18.920 7.930 1.00 96.75 732 PRO A N 1
ATOM 5858 C CA . PRO A 1 732 ? -14.482 19.477 8.049 1.00 96.75 732 PRO A CA 1
ATOM 5859 C C . PRO A 1 732 ? -15.333 18.754 9.101 1.00 96.75 732 PRO A C 1
ATOM 5861 O O . PRO A 1 732 ? -16.082 19.389 9.848 1.00 96.75 732 PRO A O 1
ATOM 5864 N N . VAL A 1 733 ? -15.180 17.429 9.212 1.00 96.25 733 VAL A N 1
ATOM 5865 C CA . VAL A 1 733 ? -15.870 16.625 10.228 1.00 96.25 733 VAL A CA 1
ATOM 5866 C C . VAL A 1 733 ? -15.374 17.009 11.620 1.00 96.25 733 VAL A C 1
ATOM 5868 O O . VAL A 1 733 ? -16.194 17.280 12.496 1.00 96.25 733 VAL A O 1
ATOM 5871 N N . TYR A 1 734 ? -14.055 17.105 11.814 1.00 96.94 734 TYR A N 1
ATOM 5872 C CA . TYR A 1 734 ? -13.469 17.511 13.094 1.00 96.94 734 TYR A CA 1
ATOM 5873 C C . TYR A 1 734 ? -13.898 18.912 13.521 1.00 96.94 734 TYR A C 1
ATOM 5875 O O . TYR A 1 734 ? -14.313 19.101 14.661 1.00 96.94 734 TYR A O 1
ATOM 5883 N N . THR A 1 735 ? -13.849 19.890 12.616 1.00 95.69 735 THR A N 1
ATOM 5884 C CA . THR A 1 735 ? -14.275 21.267 12.898 1.00 95.69 735 THR A CA 1
ATOM 5885 C C . THR A 1 735 ? -15.718 21.317 13.386 1.00 95.69 735 THR A C 1
ATOM 5887 O O . THR A 1 735 ? -16.016 21.998 14.363 1.00 95.69 735 THR A O 1
ATOM 5890 N N . ARG A 1 736 ? -16.612 20.553 12.758 1.00 94.75 736 ARG A N 1
ATOM 5891 C CA . ARG A 1 736 ? -18.026 20.512 13.137 1.00 94.75 736 ARG A CA 1
ATOM 5892 C C . ARG A 1 736 ? -18.258 19.829 14.489 1.00 94.75 736 ARG A C 1
ATOM 5894 O O . ARG A 1 736 ? -19.038 20.319 15.304 1.00 94.75 736 ARG A O 1
ATOM 5901 N N . LEU A 1 737 ? -17.567 18.718 14.743 1.00 95.56 737 LEU A N 1
ATOM 5902 C CA . LEU A 1 737 ? -17.684 17.962 15.996 1.00 95.56 737 LEU A CA 1
ATOM 5903 C C . LEU A 1 737 ? -16.892 18.583 17.161 1.00 95.56 737 LEU A C 1
ATOM 5905 O O . LEU A 1 737 ? -17.059 18.156 18.301 1.00 95.56 737 LEU A O 1
ATOM 5909 N N . ARG A 1 738 ? -16.068 19.610 16.907 1.00 94.56 738 ARG A N 1
ATOM 5910 C CA . ARG A 1 738 ? -15.121 20.197 17.871 1.00 94.56 738 ARG A CA 1
ATOM 5911 C C . ARG A 1 738 ? -15.734 20.540 19.223 1.00 94.56 738 ARG A C 1
ATOM 5913 O O . ARG A 1 738 ? -15.114 20.306 20.252 1.00 94.56 738 ARG A O 1
ATOM 5920 N N . HIS A 1 739 ? -16.952 21.075 19.231 1.00 93.19 739 HIS A N 1
ATOM 5921 C CA . HIS A 1 739 ? -17.637 21.467 20.463 1.00 93.19 739 HIS A CA 1
ATOM 5922 C C . HIS A 1 739 ? -17.927 20.278 21.400 1.00 93.19 739 HIS A C 1
ATOM 5924 O O . HIS A 1 739 ? -17.969 20.460 22.615 1.00 93.19 739 HIS A O 1
ATOM 5930 N N . GLY A 1 740 ? -18.107 19.078 20.840 1.00 94.75 740 GLY A N 1
ATOM 5931 C CA . GLY A 1 740 ? -18.350 17.839 21.577 1.00 94.75 740 GLY A CA 1
ATOM 5932 C C . GLY A 1 740 ? -17.087 17.021 21.854 1.00 94.75 740 GLY A C 1
ATOM 5933 O O . GLY A 1 740 ? -17.149 16.087 22.642 1.00 94.75 740 GLY A O 1
ATOM 5934 N N . MET A 1 741 ? -15.939 17.355 21.254 1.00 96.62 741 MET A N 1
ATOM 5935 C CA . MET A 1 741 ? -14.651 16.678 21.470 1.00 96.62 741 MET A CA 1
ATOM 5936 C C . MET A 1 741 ? -14.102 16.963 22.877 1.00 96.62 741 MET A C 1
ATOM 5938 O O . MET A 1 741 ? -13.332 17.899 23.072 1.00 96.62 741 MET A O 1
ATOM 5942 N N . ARG A 1 742 ? -14.533 16.173 23.868 1.00 96.38 742 ARG A N 1
ATOM 5943 C CA . ARG A 1 742 ? -14.172 16.318 25.294 1.00 96.38 742 ARG A CA 1
ATOM 5944 C C . ARG A 1 742 ? -13.170 15.283 25.794 1.00 96.38 742 ARG A C 1
ATOM 5946 O O . ARG A 1 742 ? -12.620 15.469 26.870 1.00 96.38 742 ARG A O 1
ATOM 5953 N N . PHE A 1 743 ? -12.976 14.204 25.038 1.00 97.00 743 PHE A N 1
ATOM 5954 C CA . PHE A 1 743 ? -12.168 13.052 25.442 1.00 97.00 743 PHE A CA 1
ATOM 5955 C C . PHE A 1 743 ? -11.148 12.658 24.359 1.00 97.00 743 PHE A C 1
ATOM 5957 O O . PHE A 1 743 ? -10.856 11.474 24.167 1.00 97.00 743 PHE A O 1
ATOM 5964 N N . MET A 1 744 ? -10.672 13.628 23.570 1.00 95.69 744 MET A N 1
ATOM 5965 C CA . MET A 1 744 ? -9.727 13.375 22.471 1.00 95.69 744 MET A CA 1
ATOM 5966 C C . MET A 1 744 ? -8.289 13.210 22.964 1.00 95.69 744 MET A C 1
ATOM 5968 O O . MET A 1 744 ? -7.489 12.585 22.274 1.00 95.69 744 MET A O 1
ATOM 5972 N N . ASP A 1 745 ? -7.974 13.730 24.152 1.00 93.44 745 ASP A N 1
ATOM 5973 C CA . ASP A 1 745 ? -6.633 13.762 24.728 1.00 93.44 745 ASP A CA 1
ATOM 5974 C C . ASP A 1 745 ? -6.507 12.851 25.961 1.00 93.44 745 ASP A C 1
ATOM 5976 O O . ASP A 1 745 ? -5.491 12.871 26.650 1.00 93.44 745 ASP A O 1
ATOM 5980 N N . VAL A 1 746 ? -7.479 11.968 26.221 1.00 90.88 746 VAL A N 1
ATOM 5981 C CA . VAL A 1 746 ? -7.475 10.988 27.335 1.00 90.88 746 VAL A CA 1
ATOM 5982 C C . VAL A 1 746 ? -6.200 10.142 27.440 1.00 90.88 746 VAL A C 1
ATOM 5984 O O . VAL A 1 746 ? -5.910 9.590 28.502 1.00 90.88 746 VAL A O 1
ATOM 5987 N N . ARG A 1 747 ? -5.418 10.020 26.361 1.00 86.00 747 ARG A N 1
ATOM 5988 C CA . ARG A 1 747 ? -4.105 9.360 26.367 1.00 86.00 747 ARG A CA 1
ATOM 5989 C C . ARG A 1 747 ? -3.075 10.121 27.203 1.00 86.00 747 ARG A C 1
ATOM 5991 O O . ARG A 1 747 ? -2.377 9.505 28.002 1.00 86.00 747 ARG A O 1
ATOM 5998 N N . SER A 1 748 ? -3.010 11.440 27.063 1.00 86.12 748 SER A N 1
ATOM 5999 C CA . SER A 1 748 ? -2.004 12.303 27.698 1.00 86.12 748 SER A CA 1
ATOM 6000 C C . SER A 1 748 ? -2.576 13.145 28.845 1.00 86.12 748 SER A C 1
ATOM 6002 O O . SER A 1 748 ? -1.839 13.512 29.757 1.00 86.12 748 SER A O 1
ATOM 6004 N N . ASN A 1 749 ? -3.886 13.393 28.867 1.00 89.88 749 ASN A N 1
ATOM 6005 C CA . ASN A 1 749 ? -4.548 14.278 29.818 1.00 89.88 749 ASN A CA 1
ATOM 6006 C C . ASN A 1 749 ? -5.218 13.502 30.967 1.00 89.88 749 ASN A C 1
ATOM 6008 O O . ASN A 1 749 ? -6.217 12.803 30.783 1.00 89.88 749 ASN A O 1
ATOM 6012 N N . ALA A 1 750 ? -4.668 13.640 32.177 1.00 89.50 750 ALA A N 1
ATOM 6013 C CA . ALA A 1 750 ? -5.205 13.006 33.381 1.00 89.50 750 ALA A CA 1
ATOM 6014 C C . ALA A 1 750 ? -6.569 13.568 33.807 1.00 89.50 750 ALA A C 1
ATOM 6016 O O . ALA A 1 750 ? -7.404 12.809 34.297 1.00 89.50 750 ALA A O 1
ATOM 6017 N N . GLU A 1 751 ? -6.820 14.857 33.573 1.00 92.81 751 GLU A N 1
ATOM 6018 C CA . GLU A 1 751 ? -8.090 15.491 33.928 1.00 92.81 751 GLU A CA 1
ATOM 6019 C C . GLU A 1 751 ? -9.228 15.002 33.029 1.00 92.81 751 GLU A C 1
ATOM 6021 O O . GLU A 1 751 ? -10.316 14.733 33.527 1.00 92.81 751 GLU A O 1
ATOM 6026 N N . GLU A 1 752 ? -8.982 14.779 31.730 1.00 95.12 752 GLU A N 1
ATOM 6027 C CA . GLU A 1 752 ? -9.986 14.158 30.849 1.00 95.12 752 GLU A CA 1
ATOM 6028 C C . GLU A 1 752 ? -10.333 12.733 31.291 1.00 95.12 752 GLU A C 1
ATOM 6030 O O . GLU A 1 752 ? -11.508 12.361 31.296 1.00 95.12 752 GLU A O 1
ATOM 6035 N N . ARG A 1 753 ? -9.335 11.939 31.710 1.00 93.56 753 ARG A N 1
ATOM 6036 C CA . ARG A 1 753 ? -9.575 10.588 32.248 1.00 93.56 753 ARG A CA 1
ATOM 6037 C C . ARG A 1 753 ? -10.418 10.631 33.517 1.00 93.56 753 ARG A C 1
ATOM 6039 O O . ARG A 1 753 ? -11.393 9.891 33.624 1.00 93.56 753 ARG A O 1
ATOM 6046 N N . LYS A 1 754 ? -10.071 11.520 34.450 1.00 94.31 754 LYS A N 1
ATOM 6047 C CA . LYS A 1 754 ? -10.814 11.713 35.698 1.00 94.31 754 LYS A CA 1
ATOM 6048 C C . LYS A 1 754 ? -12.239 12.198 35.433 1.00 94.31 754 LYS A C 1
ATOM 6050 O O . LYS A 1 754 ? -13.178 11.699 36.045 1.00 94.31 754 LYS A O 1
ATOM 6055 N N . HIS A 1 755 ? -12.413 13.125 34.494 1.00 96.31 755 HIS A N 1
ATOM 6056 C CA . HIS A 1 755 ? -13.730 13.612 34.099 1.00 96.31 755 HIS A CA 1
ATOM 6057 C C . HIS A 1 755 ? -14.589 12.494 33.500 1.00 96.31 755 HIS A C 1
ATOM 6059 O O . HIS A 1 755 ? -15.737 12.334 33.907 1.00 96.31 755 HIS A O 1
ATOM 6065 N N . PHE A 1 756 ? -14.031 11.678 32.599 1.00 97.00 756 PHE A N 1
ATOM 6066 C CA . PHE A 1 756 ? -14.729 10.512 32.058 1.00 97.00 756 PHE A CA 1
ATOM 6067 C C . PHE A 1 756 ? -15.154 9.543 33.171 1.00 97.00 756 PHE A C 1
ATOM 6069 O O . PHE A 1 756 ? -16.303 9.108 33.216 1.00 97.00 756 PHE A O 1
ATOM 6076 N N . GLN A 1 757 ? -14.236 9.224 34.087 1.00 95.75 757 GLN A N 1
ATOM 6077 C CA . GLN A 1 757 ? -14.502 8.325 35.208 1.00 95.75 757 GLN A CA 1
ATOM 6078 C C . GLN A 1 757 ? -15.630 8.851 36.101 1.00 95.75 757 GLN A C 1
ATOM 6080 O O . GLN A 1 757 ? -16.532 8.089 36.439 1.00 95.75 757 GLN A O 1
ATOM 6085 N N . GLN A 1 758 ? -15.630 10.152 36.402 1.00 96.19 758 GLN A N 1
ATOM 6086 C CA . GLN A 1 758 ? -16.696 10.793 37.167 1.00 96.19 758 GLN A CA 1
ATOM 6087 C C . GLN A 1 758 ? -18.050 10.686 36.454 1.00 96.19 758 GLN A C 1
ATOM 6089 O O . GLN A 1 758 ? -19.019 10.260 37.068 1.00 96.19 758 GLN A O 1
ATOM 6094 N N . VAL A 1 759 ? -18.107 10.976 35.148 1.00 97.50 759 VAL A N 1
ATOM 6095 C CA . VAL A 1 759 ? -19.339 10.860 34.345 1.00 97.50 759 VAL A CA 1
ATOM 6096 C C . VAL A 1 759 ? -19.930 9.447 34.417 1.00 97.50 759 VAL A C 1
ATOM 6098 O O . VAL A 1 759 ? -21.143 9.285 34.552 1.00 97.50 759 VAL A O 1
ATOM 6101 N N . VAL A 1 760 ? -19.084 8.417 34.348 1.00 97.81 760 VAL A N 1
ATOM 6102 C CA . VAL A 1 760 ? -19.521 7.018 34.451 1.00 97.81 760 VAL A CA 1
ATOM 6103 C C . VAL A 1 760 ? -20.003 6.685 35.864 1.00 97.81 760 VAL A C 1
ATOM 6105 O O . VAL A 1 760 ? -21.073 6.097 36.012 1.00 97.81 760 VAL A O 1
ATOM 6108 N N . VAL A 1 761 ? -19.239 7.048 36.897 1.00 97.38 761 VAL A N 1
ATOM 6109 C CA . VAL A 1 761 ? -19.594 6.764 38.298 1.00 97.38 761 VAL A CA 1
ATOM 6110 C C . VAL A 1 761 ? -20.895 7.465 38.689 1.00 97.38 761 VAL A C 1
ATOM 6112 O O . VAL A 1 761 ? -21.769 6.819 39.270 1.00 97.38 761 VAL A O 1
ATOM 6115 N N . ASP A 1 762 ? -21.068 8.729 38.303 1.00 97.88 762 ASP A N 1
ATOM 6116 C CA . ASP A 1 762 ? -22.295 9.490 38.545 1.00 97.88 762 ASP A CA 1
ATOM 6117 C C . ASP A 1 762 ? -23.489 8.820 37.864 1.00 97.88 762 ASP A C 1
ATOM 6119 O O . ASP A 1 762 ? -24.517 8.598 38.499 1.00 97.88 762 ASP A O 1
ATOM 6123 N N . ALA A 1 763 ? -23.351 8.400 36.601 1.00 98.25 763 ALA A N 1
ATOM 6124 C CA . ALA A 1 763 ? -24.421 7.696 35.896 1.00 98.25 763 ALA A CA 1
ATOM 6125 C C . ALA A 1 763 ? -24.824 6.389 36.602 1.00 98.25 763 ALA A C 1
ATOM 6127 O O . ALA A 1 763 ? -26.015 6.098 36.733 1.00 98.25 763 ALA A O 1
ATOM 6128 N N . ILE A 1 764 ? -23.853 5.625 37.114 1.00 97.94 764 ILE A N 1
ATOM 6129 C CA . ILE A 1 764 ? -24.116 4.393 37.870 1.00 97.94 764 ILE A CA 1
ATOM 6130 C C . ILE A 1 764 ? -24.871 4.709 39.171 1.00 97.94 764 ILE A C 1
ATOM 6132 O O . ILE A 1 764 ? -25.906 4.096 39.444 1.00 97.94 764 ILE A O 1
ATOM 6136 N N . GLN A 1 765 ? -24.381 5.668 39.961 1.00 96.50 765 GLN A N 1
ATOM 6137 C CA . GLN A 1 765 ? -24.946 6.016 41.271 1.00 96.50 765 GLN A CA 1
ATOM 6138 C C . GLN A 1 765 ? -26.333 6.659 41.159 1.00 96.50 765 GLN A C 1
ATOM 6140 O O . GLN A 1 765 ? -27.246 6.316 41.913 1.00 96.50 765 GLN A O 1
ATOM 6145 N N . GLU A 1 766 ? -26.514 7.541 40.177 1.00 97.88 766 GLU A N 1
ATOM 6146 C CA . GLU A 1 766 ? -27.788 8.187 39.860 1.00 97.88 766 GLU A CA 1
ATOM 6147 C C . GLU A 1 766 ? -28.743 7.268 39.085 1.00 97.88 766 GLU A C 1
ATOM 6149 O O . GLU A 1 766 ? -29.883 7.650 38.813 1.00 97.88 766 GLU A O 1
ATOM 6154 N N . LYS A 1 767 ? -28.298 6.050 38.739 1.00 97.94 767 LYS A N 1
ATOM 6155 C CA . LYS A 1 767 ? -29.048 5.053 37.962 1.00 97.94 767 LYS A CA 1
ATOM 6156 C C . LYS A 1 767 ? -29.541 5.596 36.618 1.00 97.94 767 LYS A C 1
ATOM 6158 O O . LYS A 1 767 ? -30.632 5.249 36.160 1.00 97.94 767 LYS A O 1
ATOM 6163 N N . LYS A 1 768 ? -28.740 6.459 35.993 1.00 98.06 768 LYS A N 1
ATOM 6164 C CA . LYS A 1 768 ? -29.005 7.015 34.668 1.00 98.06 768 LYS A CA 1
ATOM 6165 C C . LYS A 1 768 ? -28.386 6.112 33.598 1.00 98.06 768 LYS A C 1
ATOM 6167 O O . LYS A 1 768 ? -27.214 5.757 33.717 1.00 98.06 768 LYS A O 1
ATOM 6172 N N . PRO A 1 769 ? -29.140 5.755 32.544 1.00 98.38 769 PRO A N 1
ATOM 6173 C CA . PRO A 1 769 ? -28.595 4.977 31.442 1.00 98.38 769 PRO A CA 1
ATOM 6174 C C . PRO A 1 769 ? -27.496 5.766 30.729 1.00 98.38 769 PRO A C 1
ATOM 6176 O O . PRO A 1 769 ? -27.668 6.951 30.442 1.00 98.38 769 PRO A O 1
ATOM 6179 N N . LEU A 1 770 ? -26.386 5.101 30.417 1.00 98.69 770 LEU A N 1
ATOM 6180 C CA . LEU A 1 770 ? -25.256 5.696 29.704 1.00 98.69 770 LEU A CA 1
ATOM 6181 C C . LEU A 1 770 ? -24.612 4.662 28.783 1.00 98.69 770 LEU A C 1
ATOM 6183 O O . LEU A 1 770 ? -24.548 3.480 29.102 1.00 98.69 770 LEU A O 1
ATOM 6187 N N . SER A 1 771 ? -24.113 5.106 27.638 1.00 98.62 771 SER A N 1
ATOM 6188 C CA . SER A 1 771 ? -23.424 4.282 26.651 1.00 98.62 771 SER A CA 1
ATOM 6189 C C . SER A 1 771 ? -22.161 4.962 26.142 1.00 98.62 771 SER A C 1
ATOM 6191 O O . SER A 1 771 ? -22.174 6.124 25.730 1.00 98.62 771 SER A O 1
ATOM 6193 N N . MET A 1 772 ? -21.075 4.196 26.120 1.00 98.44 772 MET A N 1
ATOM 6194 C CA . MET A 1 772 ? -19.835 4.557 25.446 1.00 98.44 772 MET A CA 1
ATOM 6195 C C . MET A 1 772 ? -19.570 3.558 24.319 1.00 98.44 772 MET A C 1
ATOM 6197 O O . MET A 1 772 ? -19.311 2.383 24.580 1.00 98.44 772 MET A O 1
ATOM 6201 N N . ILE A 1 773 ? -19.581 4.032 23.072 1.00 98.44 773 ILE A N 1
ATOM 6202 C CA . ILE A 1 773 ? -19.308 3.231 21.869 1.00 98.44 773 ILE A CA 1
ATOM 6203 C C . ILE A 1 773 ? -18.031 3.737 21.197 1.00 98.44 773 ILE A C 1
ATOM 6205 O O . ILE A 1 773 ? -17.837 4.939 21.057 1.00 98.44 773 ILE A O 1
ATOM 6209 N N . ARG A 1 774 ? -17.160 2.833 20.732 1.00 97.50 774 ARG A N 1
ATOM 6210 C CA . ARG A 1 774 ? -15.958 3.198 19.961 1.00 97.50 774 ARG A CA 1
ATOM 6211 C C . ARG A 1 774 ? -16.065 2.731 18.515 1.00 97.50 774 ARG A C 1
ATOM 6213 O O . ARG A 1 774 ? -16.424 1.583 18.260 1.00 97.50 774 ARG A O 1
ATOM 6220 N N . LEU A 1 775 ? -15.685 3.598 17.586 1.00 97.31 775 LEU A N 1
ATOM 6221 C CA . LEU A 1 775 ? -15.743 3.396 16.145 1.00 97.31 775 LEU A CA 1
ATOM 6222 C C . LEU A 1 775 ? -14.330 3.488 15.559 1.00 97.31 775 LEU A C 1
ATOM 6224 O O . LEU A 1 775 ? -13.710 4.547 15.565 1.00 97.31 775 LEU A O 1
ATOM 6228 N N . SER A 1 776 ? -13.804 2.368 15.070 1.00 94.06 776 SER A N 1
ATOM 6229 C CA . SER A 1 776 ? -12.488 2.269 14.440 1.00 94.06 776 SER A CA 1
ATOM 6230 C C . SER A 1 776 ? -12.621 1.840 12.975 1.00 94.06 776 SER A C 1
ATOM 6232 O O . SER A 1 776 ? -13.685 1.950 12.375 1.00 94.06 776 SER A O 1
ATOM 6234 N N . ASP A 1 777 ? -11.534 1.364 12.365 1.00 93.31 777 ASP A N 1
ATOM 6235 C CA . ASP A 1 777 ? -11.527 1.000 10.946 1.00 93.31 777 ASP A CA 1
ATOM 6236 C C . ASP A 1 777 ? -12.513 -0.126 10.595 1.00 93.31 777 ASP A C 1
ATOM 6238 O O . ASP A 1 777 ? -13.099 -0.123 9.515 1.00 93.31 777 ASP A O 1
ATOM 6242 N N . GLY A 1 778 ? -12.739 -1.067 11.515 1.00 91.81 778 GLY A N 1
ATOM 6243 C CA . GLY A 1 778 ? -13.701 -2.151 11.324 1.00 91.81 778 GLY A CA 1
ATOM 6244 C C . GLY A 1 778 ? -15.150 -1.665 11.262 1.00 91.81 778 GLY A C 1
ATOM 6245 O O . GLY A 1 778 ? -15.941 -2.191 10.486 1.00 91.81 778 GLY A O 1
ATOM 6246 N N . GLU A 1 779 ? -15.494 -0.637 12.036 1.00 95.38 779 GLU A N 1
ATOM 6247 C CA . GLU A 1 779 ? -16.852 -0.103 12.135 1.00 95.38 779 GLU A CA 1
ATOM 6248 C C . GLU A 1 779 ? -17.324 0.628 10.869 1.00 95.38 779 GLU A C 1
ATOM 6250 O O . GLU A 1 779 ? -18.529 0.812 10.709 1.00 95.38 779 GLU A O 1
ATOM 6255 N N . GLY A 1 780 ? -16.431 0.925 9.912 1.00 95.06 780 GLY A N 1
ATOM 6256 C CA . GLY A 1 780 ? -16.819 1.352 8.559 1.00 95.06 780 GLY A CA 1
ATOM 6257 C C . GLY A 1 780 ? -17.826 0.396 7.898 1.00 95.06 780 GLY A C 1
ATOM 6258 O O . GLY A 1 780 ? -18.689 0.834 7.138 1.00 95.06 780 GLY A O 1
ATOM 6259 N N . TYR A 1 781 ? -17.797 -0.885 8.293 1.00 95.75 781 TYR A N 1
ATOM 6260 C CA . TYR A 1 781 ? -18.772 -1.918 7.936 1.00 95.75 781 TYR A CA 1
ATOM 6261 C C . TYR A 1 781 ? -20.236 -1.502 8.158 1.00 95.75 781 TYR A C 1
ATOM 6263 O O . TYR A 1 781 ? -21.089 -1.816 7.330 1.00 95.75 781 TYR A O 1
ATOM 6271 N N . ALA A 1 782 ? -20.541 -0.795 9.252 1.00 95.44 782 ALA A N 1
ATOM 6272 C CA . ALA A 1 782 ? -21.913 -0.423 9.604 1.00 95.44 782 ALA A CA 1
ATOM 6273 C C . ALA A 1 782 ? -22.455 0.768 8.796 1.00 95.44 782 ALA A C 1
ATOM 6275 O O . ALA A 1 782 ? -23.664 1.008 8.786 1.00 95.44 782 ALA A O 1
ATOM 6276 N N . PHE A 1 783 ? -21.579 1.500 8.107 1.00 93.81 783 PHE A N 1
ATOM 6277 C CA . PHE A 1 783 ? -21.892 2.784 7.479 1.00 93.81 783 PHE A CA 1
ATOM 6278 C C . PHE A 1 783 ? -21.745 2.761 5.950 1.00 93.81 783 PHE A C 1
ATOM 6280 O O . PHE A 1 783 ? -21.686 3.817 5.328 1.00 93.81 783 PHE A O 1
ATOM 6287 N N . ALA A 1 784 ? -21.681 1.578 5.335 1.00 86.69 784 ALA A N 1
ATOM 6288 C CA . ALA A 1 784 ? -21.377 1.395 3.912 1.00 86.69 784 ALA A CA 1
ATOM 6289 C C . ALA A 1 784 ? -22.575 1.575 2.948 1.00 86.69 784 ALA A C 1
ATOM 6291 O O . ALA A 1 784 ? -22.452 1.257 1.770 1.00 86.69 784 ALA A O 1
ATOM 6292 N N . GLU A 1 785 ? -23.730 2.086 3.397 1.00 73.12 785 GLU A N 1
ATOM 6293 C CA . GLU A 1 785 ? -24.977 2.138 2.598 1.00 73.12 785 GLU A CA 1
ATOM 6294 C C . GLU A 1 785 ? -24.863 2.927 1.283 1.00 73.12 785 GLU A C 1
ATOM 6296 O O . GLU A 1 785 ? -25.584 2.646 0.330 1.00 73.12 785 GLU A O 1
ATOM 6301 N N . HIS A 1 786 ? -23.937 3.886 1.212 1.00 74.50 786 HIS A N 1
ATOM 6302 C CA . HIS A 1 786 ? -23.672 4.680 0.006 1.00 74.50 786 HIS A CA 1
ATOM 6303 C C . HIS A 1 786 ? -22.347 4.326 -0.680 1.00 74.50 786 HIS A C 1
ATOM 6305 O O . HIS A 1 786 ? -22.015 4.928 -1.692 1.00 74.50 786 HIS A O 1
ATOM 6311 N N . GLN A 1 787 ? -21.593 3.368 -0.128 1.00 79.94 787 GLN A N 1
ATOM 6312 C CA . GLN A 1 787 ? -20.307 2.879 -0.646 1.00 79.94 787 GLN A CA 1
ATOM 6313 C C . GLN A 1 787 ? -19.277 3.968 -1.015 1.00 79.94 787 GLN A C 1
ATOM 6315 O O . GLN A 1 787 ? -18.405 3.736 -1.846 1.00 79.94 787 GLN A O 1
ATOM 6320 N N . GLU A 1 788 ? -19.347 5.139 -0.373 1.00 87.62 788 GLU A N 1
ATOM 6321 C CA . GLU A 1 788 ? -18.487 6.293 -0.677 1.00 87.62 788 GLU A CA 1
ATOM 6322 C C . GLU A 1 788 ? -16.996 5.966 -0.501 1.00 87.62 788 GLU A C 1
ATOM 6324 O O . GLU A 1 788 ? -16.169 6.196 -1.386 1.00 87.62 788 GLU A O 1
ATOM 6329 N N . PHE A 1 789 ? -16.645 5.401 0.658 1.00 92.81 789 PHE A N 1
ATOM 6330 C CA . PHE A 1 789 ? -15.279 4.997 0.969 1.00 92.81 789 PHE A CA 1
ATOM 6331 C C . PHE A 1 789 ? -15.152 3.508 1.256 1.00 92.81 789 PHE A C 1
ATOM 6333 O O . PHE A 1 789 ? -14.066 2.983 1.058 1.00 92.81 789 PHE A O 1
ATOM 6340 N N . PHE A 1 790 ? -16.203 2.825 1.716 1.00 91.06 790 PHE A N 1
ATOM 6341 C CA . PHE A 1 790 ? -16.156 1.411 2.098 1.00 91.06 790 PHE A CA 1
ATOM 6342 C C . PHE A 1 790 ? -17.080 0.574 1.216 1.00 91.06 790 PHE A C 1
ATOM 6344 O O . PHE A 1 790 ? -18.289 0.794 1.187 1.00 91.06 790 PHE A O 1
ATOM 6351 N N . THR A 1 791 ? -16.503 -0.379 0.491 1.00 91.00 791 THR A N 1
ATOM 6352 C CA . THR A 1 791 ? -17.217 -1.168 -0.524 1.00 91.00 791 THR A CA 1
ATOM 6353 C C . THR A 1 791 ? -17.902 -2.403 0.068 1.00 91.00 791 THR A C 1
ATOM 6355 O O . THR A 1 791 ? -17.615 -2.811 1.196 1.00 91.00 791 THR A O 1
ATOM 6358 N N . LEU A 1 792 ? -18.777 -3.051 -0.711 1.00 90.62 792 LEU A N 1
ATOM 6359 C CA . LEU A 1 792 ? -19.327 -4.360 -0.337 1.00 90.62 792 LEU A CA 1
ATOM 6360 C C . LEU A 1 792 ? -18.215 -5.408 -0.169 1.00 90.62 792 LEU A C 1
ATOM 6362 O O . LEU A 1 792 ? -18.221 -6.152 0.806 1.00 90.62 792 LEU A O 1
ATOM 6366 N N . ASP A 1 793 ? -17.216 -5.423 -1.053 1.00 90.00 793 ASP A N 1
ATOM 6367 C CA . ASP A 1 793 ? -16.072 -6.336 -0.933 1.00 90.00 793 ASP A CA 1
ATOM 6368 C C . ASP A 1 793 ? -15.289 -6.114 0.367 1.00 90.00 793 ASP A C 1
ATOM 6370 O O . ASP A 1 793 ? -14.818 -7.075 0.984 1.00 90.00 793 ASP A O 1
ATOM 6374 N N . ASP A 1 794 ? -15.185 -4.861 0.823 1.00 92.25 794 ASP A N 1
ATOM 6375 C CA . ASP A 1 794 ? -14.603 -4.539 2.125 1.00 92.25 794 ASP A CA 1
ATOM 6376 C C . ASP A 1 794 ? -15.446 -5.114 3.272 1.00 92.25 794 ASP A C 1
ATOM 6378 O O . ASP A 1 794 ? -14.881 -5.666 4.221 1.00 92.25 794 ASP A O 1
ATOM 6382 N N . GLN A 1 795 ? -16.782 -5.046 3.181 1.00 93.38 795 GLN A N 1
ATOM 6383 C CA . GLN A 1 795 ? -17.673 -5.673 4.161 1.00 93.38 795 GLN A CA 1
ATOM 6384 C C . GLN A 1 795 ? -17.469 -7.189 4.195 1.00 93.38 795 GLN A C 1
ATOM 6386 O O . GLN A 1 795 ? -17.130 -7.719 5.250 1.00 93.38 795 GLN A O 1
ATOM 6391 N N . LEU A 1 796 ? -17.561 -7.870 3.051 1.00 90.94 796 LEU A N 1
ATOM 6392 C CA . LEU A 1 796 ? -17.357 -9.321 2.955 1.00 90.94 796 LEU A CA 1
ATOM 6393 C C . LEU A 1 796 ? -15.965 -9.731 3.469 1.00 90.94 796 LEU A C 1
ATOM 6395 O O . LEU A 1 796 ? -15.810 -10.726 4.177 1.00 90.94 796 LEU A O 1
ATOM 6399 N N . ASN A 1 797 ? -14.935 -8.920 3.197 1.00 89.44 797 ASN A N 1
ATOM 6400 C CA . ASN A 1 797 ? -13.594 -9.124 3.744 1.00 89.44 797 ASN A CA 1
ATOM 6401 C C . ASN A 1 797 ? -13.570 -9.088 5.281 1.00 89.44 797 ASN A C 1
ATOM 6403 O O . ASN A 1 797 ? -12.865 -9.893 5.897 1.00 89.44 797 ASN A O 1
ATOM 6407 N N . ARG A 1 798 ? -14.313 -8.167 5.909 1.00 90.88 798 ARG A N 1
ATOM 6408 C CA . ARG A 1 798 ? -14.427 -8.093 7.374 1.00 90.88 798 ARG A CA 1
ATOM 6409 C C . ARG A 1 798 ? -15.180 -9.284 7.956 1.00 90.88 798 ARG A C 1
ATOM 6411 O O . ARG A 1 798 ? -14.750 -9.801 8.980 1.00 90.88 798 ARG A O 1
ATOM 6418 N N . GLU A 1 799 ? -16.229 -9.761 7.299 1.00 93.44 799 GLU A N 1
ATOM 6419 C CA . GLU A 1 799 ? -17.004 -10.918 7.767 1.00 93.44 799 GLU A CA 1
ATOM 6420 C C . GLU A 1 799 ? -16.158 -12.191 7.781 1.00 93.44 799 GLU A C 1
ATOM 6422 O O . GLU A 1 799 ? -16.032 -12.841 8.821 1.00 93.44 799 GLU A O 1
ATOM 6427 N N . ARG A 1 800 ? -15.442 -12.468 6.681 1.00 87.38 800 ARG A N 1
ATOM 6428 C CA . ARG A 1 800 ? -14.464 -13.567 6.630 1.00 87.38 800 ARG A CA 1
ATOM 6429 C C . ARG A 1 800 ? -13.396 -13.421 7.711 1.00 87.38 800 ARG A C 1
ATOM 6431 O O . ARG A 1 800 ? -12.978 -14.407 8.310 1.00 87.38 800 ARG A O 1
ATOM 6438 N N . HIS A 1 801 ? -12.960 -12.191 7.987 1.00 85.56 801 HIS A N 1
ATOM 6439 C CA . HIS A 1 801 ? -11.969 -11.930 9.024 1.00 85.56 801 HIS A CA 1
ATOM 6440 C C . HIS A 1 801 ? -12.499 -12.229 10.432 1.00 85.56 801 HIS A C 1
ATOM 6442 O O . HIS A 1 801 ? -11.820 -12.926 11.185 1.00 85.56 801 HIS A O 1
ATOM 6448 N N . TRP A 1 802 ? -13.678 -11.715 10.783 1.00 90.31 802 TRP A N 1
ATOM 6449 C CA . TRP A 1 802 ? -14.248 -11.818 12.126 1.00 90.31 802 TRP A CA 1
ATOM 6450 C C . TRP A 1 802 ? -14.850 -13.191 12.414 1.00 90.31 802 TRP A C 1
ATOM 6452 O O . TRP A 1 802 ? -14.706 -13.695 13.528 1.00 90.31 802 TRP A O 1
ATOM 6462 N N . TRP A 1 803 ? -15.503 -13.797 11.424 1.00 90.44 803 TRP A N 1
ATOM 6463 C CA . TRP A 1 803 ? -16.405 -14.935 11.618 1.00 90.44 803 TRP A CA 1
ATOM 6464 C C . TRP A 1 803 ? -16.071 -16.145 10.747 1.00 90.44 803 TRP A C 1
ATOM 6466 O O . 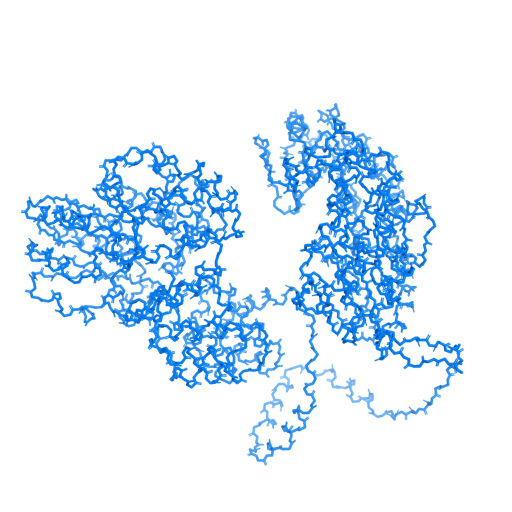TRP A 1 803 ? -16.663 -17.200 10.940 1.00 90.44 803 TRP A O 1
ATOM 6476 N N . GLY A 1 804 ? -15.136 -16.015 9.801 1.00 86.31 804 GLY A N 1
ATOM 6477 C CA . GLY A 1 804 ? -14.775 -17.095 8.876 1.00 86.31 804 GLY A CA 1
ATOM 6478 C C . GLY A 1 804 ? -15.823 -17.378 7.794 1.00 86.31 804 GLY A C 1
ATOM 6479 O O . GLY A 1 804 ? -15.595 -18.244 6.955 1.00 86.31 804 GLY A O 1
ATOM 6480 N N . ILE A 1 805 ? -16.938 -16.642 7.786 1.00 89.31 805 ILE A N 1
ATOM 6481 C CA . ILE A 1 805 ? -18.050 -16.778 6.840 1.00 89.31 805 ILE A CA 1
ATOM 6482 C C . ILE A 1 805 ? -18.495 -15.405 6.338 1.00 89.31 805 ILE A C 1
ATOM 6484 O O . ILE A 1 805 ? -18.223 -14.389 6.978 1.00 89.31 805 ILE A O 1
ATOM 6488 N N . GLU A 1 806 ? -19.206 -15.390 5.217 1.00 93.69 806 GLU A N 1
ATOM 6489 C CA . GLU A 1 806 ? -19.947 -14.226 4.730 1.00 93.69 806 GLU A CA 1
ATOM 6490 C C . GLU A 1 806 ? -21.417 -14.364 5.126 1.00 93.69 806 GLU A C 1
ATOM 6492 O O . GLU A 1 806 ? -21.973 -15.463 5.096 1.00 93.69 806 GLU A O 1
ATOM 6497 N N . LEU A 1 807 ? -22.041 -13.262 5.528 1.00 95.44 807 LEU A N 1
ATOM 6498 C CA . LEU A 1 807 ? -23.435 -13.245 5.955 1.00 95.44 807 LEU A CA 1
ATOM 6499 C C . LEU A 1 807 ? -24.394 -13.137 4.766 1.00 95.44 807 LEU A C 1
ATOM 6501 O O . LEU A 1 807 ? -24.073 -12.593 3.706 1.00 95.44 807 LEU A O 1
ATOM 6505 N N . GLU A 1 808 ? -25.630 -13.574 4.967 1.00 95.38 808 GLU A N 1
ATOM 6506 C CA . GLU A 1 808 ? -26.711 -13.228 4.050 1.00 95.38 808 GLU A CA 1
ATOM 6507 C C . GLU A 1 808 ? -27.029 -11.728 4.126 1.00 95.38 808 GLU A C 1
ATOM 6509 O O . GLU A 1 808 ? -26.882 -11.084 5.171 1.00 95.38 808 GLU A O 1
ATOM 6514 N N . THR A 1 809 ? -27.478 -11.156 3.007 1.00 93.44 809 THR A N 1
ATOM 6515 C CA . THR A 1 809 ? -27.746 -9.714 2.885 1.00 93.44 809 THR A CA 1
ATOM 6516 C C . THR A 1 809 ? -28.752 -9.208 3.913 1.00 93.44 809 THR A C 1
ATOM 6518 O O . THR A 1 809 ? -28.554 -8.128 4.463 1.00 93.44 809 THR A O 1
ATOM 6521 N N . GLU A 1 810 ? -29.793 -9.982 4.217 1.00 95.81 810 GLU A N 1
ATOM 6522 C CA . GLU A 1 810 ? -30.813 -9.598 5.197 1.00 95.81 810 GLU A CA 1
ATOM 6523 C C . GLU A 1 810 ? -30.233 -9.489 6.614 1.00 95.81 810 GLU A C 1
ATOM 6525 O O . GLU A 1 810 ? -30.384 -8.457 7.274 1.00 95.81 810 GLU A O 1
ATOM 6530 N N . LEU A 1 811 ? -29.482 -10.507 7.050 1.00 96.12 811 LEU A N 1
ATOM 6531 C CA . LEU A 1 811 ? -28.827 -10.512 8.357 1.00 96.12 811 LEU A CA 1
ATOM 6532 C C . LEU A 1 811 ? -27.792 -9.384 8.473 1.00 96.12 811 LEU A C 1
ATOM 6534 O O . LEU A 1 811 ? -27.759 -8.672 9.479 1.00 96.12 811 LEU A O 1
ATOM 6538 N N . ARG A 1 812 ? -26.982 -9.167 7.428 1.00 96.12 812 ARG A N 1
ATOM 6539 C CA . ARG A 1 812 ? -26.035 -8.044 7.352 1.00 96.12 812 ARG A CA 1
ATOM 6540 C C . ARG A 1 812 ? -26.750 -6.703 7.508 1.00 96.12 812 ARG A C 1
ATOM 6542 O O . ARG A 1 812 ? -26.341 -5.884 8.333 1.00 96.12 812 ARG A O 1
ATOM 6549 N N . SER A 1 813 ? -27.811 -6.470 6.740 1.00 94.94 813 SER A N 1
ATOM 6550 C CA . SER A 1 813 ? -28.575 -5.222 6.802 1.00 94.94 813 SER A CA 1
ATOM 6551 C C . SER A 1 813 ? -29.199 -5.008 8.180 1.00 94.94 813 SER A C 1
ATOM 6553 O O . SER A 1 813 ? -29.081 -3.912 8.724 1.00 94.94 813 SER A O 1
ATOM 6555 N N . SER A 1 814 ? -29.760 -6.055 8.793 1.00 96.44 814 SER A N 1
ATOM 6556 C CA . SER A 1 814 ? -30.295 -5.998 10.160 1.00 96.44 814 SER A CA 1
ATOM 6557 C C . SER A 1 814 ? -29.221 -5.591 11.178 1.00 96.44 814 SER A C 1
ATOM 6559 O O . SER A 1 814 ? -29.385 -4.614 11.913 1.00 96.44 814 SER A O 1
ATOM 6561 N N . ILE A 1 815 ? -28.065 -6.265 11.165 1.00 96.88 815 ILE A N 1
ATOM 6562 C CA . ILE A 1 815 ? -26.948 -5.967 12.072 1.00 96.88 815 ILE A CA 1
ATOM 6563 C C . ILE A 1 815 ? -26.462 -4.527 11.888 1.00 96.88 815 ILE A C 1
ATOM 6565 O O . ILE A 1 815 ? -26.315 -3.795 12.867 1.00 96.88 815 ILE A O 1
ATOM 6569 N N . THR A 1 816 ? -26.229 -4.089 10.647 1.00 96.69 816 THR A N 1
ATOM 6570 C CA . THR A 1 816 ? -25.733 -2.727 10.391 1.00 96.69 816 THR A CA 1
ATOM 6571 C C . THR A 1 816 ? -26.746 -1.655 10.801 1.00 96.69 816 THR A C 1
ATOM 6573 O O . THR A 1 816 ? -26.347 -0.656 11.399 1.00 96.69 816 THR A O 1
ATOM 6576 N N . ALA A 1 817 ? -28.047 -1.878 10.584 1.00 96.62 817 ALA A N 1
ATOM 6577 C CA . ALA A 1 817 ? -29.102 -0.970 11.030 1.00 96.62 817 ALA A CA 1
ATOM 6578 C C . ALA A 1 817 ? -29.143 -0.833 12.557 1.00 96.62 817 ALA A C 1
ATOM 6580 O O . ALA A 1 817 ? -29.198 0.284 13.074 1.00 96.62 817 ALA A O 1
ATOM 6581 N N . ARG A 1 818 ? -29.037 -1.948 13.288 1.00 97.69 818 ARG A N 1
ATOM 6582 C CA . ARG A 1 818 ? -29.012 -1.939 14.758 1.00 97.69 818 ARG A CA 1
ATOM 6583 C C . ARG A 1 818 ? -27.762 -1.265 15.321 1.00 97.69 818 ARG A C 1
ATOM 6585 O O . ARG A 1 818 ? -27.856 -0.549 16.314 1.00 97.69 818 ARG A O 1
ATOM 6592 N N . ILE A 1 819 ? -26.606 -1.441 14.678 1.00 97.69 819 ILE A N 1
ATOM 6593 C CA . ILE A 1 819 ? -25.376 -0.733 15.064 1.00 97.69 819 ILE A CA 1
ATOM 6594 C C . ILE A 1 819 ? -25.548 0.775 14.878 1.00 97.69 819 ILE A C 1
ATOM 6596 O O . ILE A 1 819 ? -25.229 1.529 15.794 1.00 97.69 819 ILE A O 1
ATOM 6600 N N . ARG A 1 820 ? -26.075 1.225 13.731 1.00 96.44 820 ARG A N 1
ATOM 6601 C CA . ARG A 1 820 ? -26.329 2.655 13.491 1.00 96.44 820 ARG A CA 1
ATOM 6602 C C . ARG A 1 820 ? -27.296 3.235 14.516 1.00 96.44 820 ARG A C 1
ATOM 6604 O O . ARG A 1 820 ? -27.007 4.285 15.072 1.00 96.44 820 ARG A O 1
ATOM 6611 N N . ALA A 1 821 ? -28.371 2.515 14.837 1.00 96.81 821 ALA A N 1
ATOM 6612 C CA . ALA A 1 821 ? -29.305 2.929 15.879 1.00 96.81 821 ALA A CA 1
ATOM 6613 C C . ALA A 1 821 ? -28.611 3.084 17.244 1.00 96.81 821 ALA A C 1
ATOM 6615 O O . ALA A 1 821 ? -28.814 4.094 17.914 1.00 96.81 821 ALA A O 1
ATOM 6616 N N . ALA A 1 822 ? -27.752 2.140 17.640 1.00 97.88 822 ALA A N 1
ATOM 6617 C CA . ALA A 1 822 ? -26.990 2.250 18.885 1.00 97.88 822 ALA A CA 1
ATOM 6618 C C . ALA A 1 822 ? -26.015 3.444 18.874 1.00 97.88 822 ALA A C 1
ATOM 6620 O O . ALA A 1 822 ? -25.877 4.130 19.882 1.00 97.88 822 ALA A O 1
ATOM 6621 N N . VAL A 1 823 ? -25.366 3.715 17.737 1.00 97.38 823 VAL A N 1
ATOM 6622 C CA . VAL A 1 823 ? -24.440 4.848 17.559 1.00 97.38 823 VAL A CA 1
ATOM 6623 C C . VAL A 1 823 ? -25.163 6.191 17.618 1.00 97.38 823 VAL A C 1
ATOM 6625 O O . VAL A 1 823 ? -24.682 7.102 18.286 1.00 97.38 823 VAL A O 1
ATOM 6628 N N . ASP A 1 824 ? -26.317 6.312 16.964 1.00 96.12 824 ASP A N 1
ATOM 6629 C CA . ASP A 1 824 ? -27.095 7.556 16.927 1.00 96.12 824 ASP A CA 1
ATOM 6630 C C . ASP A 1 824 ? -27.621 7.954 18.317 1.00 96.12 824 ASP A C 1
ATOM 6632 O O . ASP A 1 824 ? -27.778 9.140 18.599 1.00 96.12 824 ASP A O 1
ATOM 6636 N N . HIS A 1 825 ? -27.835 6.975 19.202 1.00 96.56 825 HIS A N 1
ATOM 6637 C CA . HIS A 1 825 ? -28.281 7.189 20.582 1.00 96.56 825 HIS A CA 1
ATOM 6638 C C . HIS A 1 825 ? -27.145 7.111 21.613 1.00 96.56 825 HIS A C 1
ATOM 6640 O O . HIS A 1 825 ? -27.427 7.084 22.813 1.00 96.56 825 HIS A O 1
ATOM 6646 N N . ALA A 1 826 ? -25.881 7.045 21.190 1.00 97.88 826 ALA A N 1
ATOM 6647 C CA . ALA A 1 826 ? -24.755 6.955 22.112 1.00 97.88 826 ALA A CA 1
ATOM 6648 C C . ALA A 1 826 ? -24.542 8.265 22.889 1.00 97.88 826 ALA A C 1
ATOM 6650 O O . ALA A 1 826 ? -24.721 9.354 22.345 1.00 97.88 826 ALA A O 1
ATOM 6651 N N . ASP A 1 827 ? -24.114 8.171 24.150 1.00 98.50 827 ASP A N 1
ATOM 6652 C CA . ASP A 1 827 ? -23.793 9.358 24.965 1.00 98.50 827 ASP A CA 1
ATOM 6653 C C . ASP A 1 827 ? -22.342 9.788 24.760 1.00 98.50 827 ASP A C 1
ATOM 6655 O O . ASP A 1 827 ? -22.029 10.979 24.742 1.00 98.50 827 ASP A O 1
ATOM 6659 N N . ILE A 1 828 ? -21.455 8.804 24.585 1.00 98.56 828 ILE A N 1
ATOM 6660 C CA . ILE A 1 828 ? -20.033 9.011 24.331 1.00 98.56 828 ILE A CA 1
ATOM 6661 C C . ILE A 1 828 ? -19.609 8.174 23.121 1.00 98.56 828 ILE A C 1
ATOM 6663 O O . ILE A 1 828 ? -19.797 6.955 23.091 1.00 98.56 828 ILE A O 1
ATOM 6667 N N . LEU A 1 829 ? -19.000 8.827 22.132 1.00 98.31 829 LEU A N 1
ATOM 6668 C CA . LEU A 1 829 ? -18.500 8.215 20.906 1.00 98.31 829 LEU A CA 1
ATOM 6669 C C . LEU A 1 829 ? -16.986 8.376 20.779 1.00 98.31 829 LEU A C 1
ATOM 6671 O O . LEU A 1 829 ? -16.471 9.480 20.618 1.00 98.31 829 LEU A O 1
ATOM 6675 N N . GLY A 1 830 ? -16.269 7.257 20.775 1.00 97.75 830 GLY A N 1
ATOM 6676 C CA . GLY A 1 830 ? -14.887 7.204 20.311 1.00 97.75 830 GLY A CA 1
ATOM 6677 C C . GLY A 1 830 ? -14.854 7.201 18.783 1.00 97.75 830 GLY A C 1
ATOM 6678 O O . GLY A 1 830 ? -15.365 6.257 18.188 1.00 97.75 830 GLY A O 1
ATOM 6679 N N . ILE A 1 831 ? -14.256 8.202 18.141 1.00 97.38 831 ILE A N 1
ATOM 6680 C CA . ILE A 1 831 ? -14.127 8.298 16.675 1.00 97.38 831 ILE A CA 1
ATOM 6681 C C . ILE A 1 831 ? -12.654 8.270 16.249 1.00 97.38 831 ILE A C 1
ATOM 6683 O O . ILE A 1 831 ? -11.794 8.573 17.078 1.00 97.38 831 ILE A O 1
ATOM 6687 N N . PRO A 1 832 ? -12.340 7.932 14.978 1.00 97.25 832 PRO A N 1
ATOM 6688 C CA . PRO A 1 832 ? -10.976 7.986 14.466 1.00 97.25 832 PRO A CA 1
ATOM 6689 C C . PRO A 1 832 ? -10.327 9.344 14.738 1.00 97.25 832 PRO A C 1
ATOM 6691 O O . PRO A 1 832 ? -10.771 10.348 14.186 1.00 97.25 832 PRO A O 1
ATOM 6694 N N . ALA A 1 833 ? -9.296 9.367 15.582 1.00 95.06 833 ALA A N 1
ATOM 6695 C CA . ALA A 1 833 ? -8.556 10.579 15.927 1.00 95.06 833 ALA A CA 1
ATOM 6696 C C . ALA A 1 833 ? -7.361 10.822 14.994 1.00 95.06 833 ALA A C 1
ATOM 6698 O O . ALA A 1 833 ? -6.921 9.937 14.255 1.00 95.06 833 ALA A O 1
ATOM 6699 N N . ILE A 1 834 ? -6.759 12.017 15.064 1.00 95.44 834 ILE A N 1
ATOM 6700 C CA . ILE A 1 834 ? -5.554 12.339 14.280 1.00 95.44 834 ILE A CA 1
ATOM 6701 C C . ILE A 1 834 ? -4.403 11.350 14.518 1.00 95.44 834 ILE A C 1
ATOM 6703 O O . ILE A 1 834 ? -3.694 10.978 13.580 1.00 95.44 834 ILE A O 1
ATOM 6707 N N . HIS A 1 835 ? -4.267 10.852 15.749 1.00 92.12 835 HIS A N 1
ATOM 6708 C CA . HIS A 1 835 ? -3.268 9.859 16.149 1.00 92.12 835 HIS A CA 1
ATOM 6709 C C . HIS A 1 835 ? -3.329 8.598 15.282 1.00 92.12 835 HIS A C 1
ATOM 6711 O O . HIS A 1 835 ? -2.299 8.035 14.897 1.00 92.12 835 HIS A O 1
ATOM 6717 N N . ARG A 1 836 ? -4.540 8.184 14.896 1.00 91.81 836 ARG A N 1
ATOM 6718 C CA . ARG A 1 836 ? -4.749 7.034 14.022 1.00 91.81 836 ARG A CA 1
ATOM 6719 C C . ARG A 1 836 ? -4.182 7.266 12.622 1.00 91.81 836 ARG A C 1
ATOM 6721 O O . ARG A 1 836 ? -3.510 6.385 12.084 1.00 91.81 836 ARG A O 1
ATOM 6728 N N . PHE A 1 837 ? -4.397 8.451 12.057 1.00 94.81 837 PHE A N 1
ATOM 6729 C CA . PHE A 1 837 ? -3.878 8.824 10.740 1.00 94.81 837 PHE A CA 1
ATOM 6730 C C . PHE A 1 837 ? -2.355 9.002 10.752 1.00 94.81 837 PHE A C 1
ATOM 6732 O O . PHE A 1 837 ? -1.678 8.494 9.857 1.00 94.81 837 PHE A O 1
ATOM 6739 N N . VAL A 1 838 ? -1.796 9.625 11.798 1.00 93.50 838 VAL A N 1
ATOM 6740 C CA . VAL A 1 838 ? -0.340 9.710 12.024 1.00 93.50 838 VAL A CA 1
ATOM 6741 C C . VAL A 1 838 ? 0.284 8.314 12.034 1.00 93.50 838 VAL A C 1
ATOM 6743 O O . VAL A 1 838 ? 1.302 8.068 11.383 1.00 93.50 838 VAL A O 1
ATOM 6746 N N . ARG A 1 839 ? -0.333 7.368 12.748 1.00 89.69 839 ARG A N 1
ATOM 6747 C CA . ARG A 1 839 ? 0.182 6.004 12.869 1.00 89.69 839 ARG A CA 1
ATOM 6748 C C . ARG A 1 839 ? 0.137 5.241 11.546 1.00 89.69 839 ARG A C 1
ATOM 6750 O O . ARG A 1 839 ? 1.150 4.640 11.174 1.00 89.69 839 ARG A O 1
ATOM 6757 N N . ASP A 1 840 ? -0.993 5.271 10.844 1.00 90.38 840 ASP A N 1
ATOM 6758 C CA . ASP A 1 840 ? -1.250 4.397 9.692 1.00 90.38 840 ASP A CA 1
ATOM 6759 C C . ASP A 1 840 ? -0.645 4.924 8.371 1.00 90.38 840 ASP A C 1
ATOM 6761 O O . ASP A 1 840 ? -0.364 4.136 7.466 1.00 90.38 840 ASP A O 1
ATOM 6765 N N . ILE A 1 841 ? -0.371 6.230 8.252 1.00 92.12 841 ILE A N 1
ATOM 6766 C CA . ILE A 1 841 ? 0.220 6.836 7.047 1.00 92.12 841 ILE A CA 1
ATOM 6767 C C . ILE A 1 841 ? 1.750 6.772 7.059 1.00 92.12 841 ILE A C 1
ATOM 6769 O O . ILE A 1 841 ? 2.397 6.894 8.095 1.00 92.12 841 ILE A O 1
ATOM 6773 N N . HIS A 1 842 ? 2.362 6.603 5.887 1.00 90.25 842 HIS A N 1
ATOM 6774 C CA . HIS A 1 842 ? 3.811 6.680 5.689 1.00 90.25 842 HIS A CA 1
ATOM 6775 C C . HIS A 1 842 ? 4.155 7.885 4.802 1.00 90.25 842 HIS A C 1
ATOM 6777 O O . HIS A 1 842 ? 3.349 8.288 3.972 1.00 90.25 842 HIS A O 1
ATOM 6783 N N . GLN A 1 843 ? 5.400 8.375 4.850 1.00 88.44 843 GLN A N 1
ATOM 6784 C CA . GLN A 1 843 ? 5.928 9.415 3.938 1.00 88.44 843 GLN A CA 1
ATOM 6785 C C . GLN A 1 843 ? 5.659 9.153 2.434 1.00 88.44 843 GLN A C 1
ATOM 6787 O O . GLN A 1 843 ? 5.754 10.051 1.608 1.00 88.44 843 GLN A O 1
ATOM 6792 N N . LYS A 1 844 ? 5.398 7.894 2.059 1.00 90.25 844 LYS A N 1
ATOM 6793 C CA . LYS A 1 844 ? 5.199 7.456 0.668 1.00 90.25 844 LYS A CA 1
ATOM 6794 C C . LYS A 1 844 ? 3.728 7.236 0.319 1.00 90.25 844 LYS A C 1
ATOM 6796 O O . LYS A 1 844 ? 3.436 6.871 -0.814 1.00 90.25 844 LYS A O 1
ATOM 6801 N N . SER A 1 845 ? 2.829 7.374 1.288 1.00 90.38 845 SER A N 1
ATOM 6802 C CA . SER A 1 845 ? 1.399 7.221 1.063 1.00 90.38 845 SER A CA 1
ATOM 6803 C C . SER A 1 845 ? 0.905 8.347 0.164 1.00 90.38 845 SER A C 1
ATOM 6805 O O . SER A 1 845 ? 1.259 9.507 0.366 1.00 90.38 845 SER A O 1
ATOM 6807 N N . THR A 1 846 ? 0.087 7.993 -0.821 1.00 92.56 846 THR A N 1
ATOM 6808 C CA . THR A 1 846 ? -0.504 8.938 -1.777 1.00 92.56 846 THR A CA 1
ATOM 6809 C C . THR A 1 846 ? -1.987 9.186 -1.524 1.00 92.56 846 THR A C 1
ATOM 6811 O O . THR A 1 846 ? -2.496 10.202 -1.970 1.00 92.56 846 THR A O 1
ATOM 6814 N N . THR A 1 847 ? -2.670 8.287 -0.813 1.00 95.56 847 THR A N 1
ATOM 6815 C CA . THR A 1 847 ? -4.099 8.388 -0.483 1.00 95.56 847 THR A CA 1
ATOM 6816 C C . THR A 1 847 ? -4.417 7.607 0.796 1.00 95.56 847 THR A C 1
ATOM 6818 O O . THR A 1 847 ? -3.766 6.592 1.077 1.00 95.56 847 THR A O 1
ATOM 6821 N N . PHE A 1 848 ? -5.429 8.034 1.558 1.00 93.56 848 PHE A N 1
ATOM 6822 C CA . PHE A 1 848 ? -5.993 7.243 2.661 1.00 93.56 848 PHE A CA 1
ATOM 6823 C C . PHE A 1 848 ? -6.747 6.006 2.150 1.00 93.56 848 PHE A C 1
ATOM 6825 O O . PHE A 1 848 ? -6.858 5.008 2.859 1.00 93.56 848 PHE A O 1
ATOM 6832 N N . LYS A 1 849 ? -7.227 6.031 0.900 1.00 94.19 849 LYS A N 1
ATOM 6833 C CA . LYS A 1 849 ? -8.084 4.985 0.313 1.00 94.19 849 LYS A CA 1
ATOM 6834 C C . LYS A 1 849 ? -7.325 3.718 -0.105 1.00 94.19 849 LYS A C 1
ATOM 6836 O O . LYS A 1 849 ? -7.944 2.739 -0.521 1.00 94.19 849 LYS A O 1
ATOM 6841 N N . ALA A 1 850 ? -5.994 3.715 0.009 1.00 89.12 850 ALA A N 1
ATOM 6842 C CA . ALA A 1 850 ? -5.132 2.630 -0.464 1.00 89.12 850 ALA A CA 1
ATOM 6843 C C . ALA A 1 850 ? -5.341 1.304 0.288 1.00 89.12 850 ALA A C 1
ATOM 6845 O O . ALA A 1 850 ? -5.077 0.238 -0.264 1.00 89.12 850 ALA A O 1
ATOM 6846 N N . SER A 1 851 ? -5.807 1.350 1.539 1.00 90.00 851 SER A N 1
ATOM 6847 C CA . SER A 1 851 ? -6.045 0.165 2.365 1.00 90.00 851 SER A CA 1
ATOM 6848 C C . SER A 1 851 ? -7.495 0.088 2.835 1.00 90.00 851 SER A C 1
ATOM 6850 O O . SER A 1 851 ? -8.161 1.110 2.996 1.00 90.00 851 SER A O 1
ATOM 6852 N N . VAL A 1 852 ? -7.963 -1.135 3.109 1.00 89.62 852 VAL A N 1
ATOM 6853 C CA . VAL A 1 852 ? -9.284 -1.387 3.717 1.00 89.62 852 VAL A CA 1
ATOM 6854 C C . VAL A 1 852 ? -9.418 -0.617 5.033 1.00 89.62 852 VAL A C 1
ATOM 6856 O O . VAL A 1 852 ? -10.463 -0.044 5.317 1.00 89.62 852 VAL A O 1
ATOM 6859 N N . GLN A 1 853 ? -8.342 -0.554 5.825 1.00 91.75 853 GLN A N 1
ATOM 6860 C CA . GLN A 1 853 ? -8.338 0.166 7.094 1.00 91.75 853 GLN A CA 1
ATOM 6861 C C . GLN A 1 853 ? -8.548 1.667 6.886 1.00 91.75 853 GLN A C 1
ATOM 6863 O O . GLN A 1 853 ? -9.404 2.254 7.537 1.00 91.75 853 GLN A O 1
ATOM 6868 N N . GLY A 1 854 ? -7.803 2.286 5.963 1.00 94.19 854 GLY A N 1
ATOM 6869 C CA . GLY A 1 854 ? -7.937 3.715 5.683 1.00 94.19 854 GLY A CA 1
ATOM 6870 C C . GLY A 1 854 ? -9.317 4.075 5.126 1.00 94.19 854 GLY A C 1
ATOM 6871 O O . GLY A 1 854 ? -9.923 5.044 5.580 1.00 94.19 854 GLY A O 1
ATOM 6872 N N . ARG A 1 855 ? -9.865 3.232 4.241 1.00 95.06 855 ARG A N 1
ATOM 6873 C CA . ARG A 1 855 ? -11.256 3.319 3.769 1.00 95.06 855 ARG A CA 1
ATOM 6874 C C . ARG A 1 855 ? -12.270 3.236 4.913 1.00 95.06 855 ARG A C 1
ATOM 6876 O O . ARG A 1 855 ? -13.188 4.047 4.970 1.00 95.06 855 ARG A O 1
ATOM 6883 N N . GLY A 1 856 ? -12.072 2.313 5.853 1.00 95.50 856 GLY A N 1
ATOM 6884 C CA . GLY A 1 856 ? -12.931 2.153 7.028 1.00 95.50 856 GLY A CA 1
ATOM 6885 C C . GLY A 1 856 ? -12.946 3.384 7.933 1.00 95.50 856 GLY A C 1
ATOM 6886 O O . GLY A 1 856 ? -14.017 3.853 8.310 1.00 95.50 856 GLY A O 1
ATOM 6887 N N . LEU A 1 857 ? -11.774 3.964 8.220 1.00 96.31 857 LEU A N 1
ATOM 6888 C CA . LEU A 1 857 ? -11.668 5.196 9.017 1.00 96.31 857 LEU A CA 1
ATOM 6889 C C . LEU A 1 857 ? -12.386 6.374 8.347 1.00 96.31 857 LEU A C 1
ATOM 6891 O O . LEU A 1 857 ? -13.128 7.098 9.012 1.00 96.31 857 LEU A O 1
ATOM 6895 N N . LEU A 1 858 ? -12.188 6.549 7.035 1.00 96.44 858 LEU A N 1
ATOM 6896 C CA . LEU A 1 858 ? -12.883 7.583 6.267 1.00 96.44 858 LEU A CA 1
ATOM 6897 C C . LEU A 1 858 ? -14.397 7.373 6.291 1.00 96.44 858 LEU A C 1
ATOM 6899 O O . LEU A 1 858 ? -15.128 8.335 6.500 1.00 96.44 858 LEU A O 1
ATOM 6903 N N . GLN A 1 859 ? -14.872 6.135 6.135 1.00 96.56 859 GLN A N 1
ATOM 6904 C CA . GLN A 1 859 ? -16.303 5.832 6.141 1.00 96.56 859 GLN A CA 1
ATOM 6905 C C . GLN A 1 859 ? -16.962 6.154 7.488 1.00 96.56 859 GLN A C 1
ATOM 6907 O O . GLN A 1 859 ? -18.052 6.724 7.513 1.00 96.56 859 GLN A O 1
ATOM 6912 N N . VAL A 1 860 ? -16.294 5.843 8.604 1.00 96.19 860 VAL A N 1
ATOM 6913 C CA . VAL A 1 860 ? -16.781 6.208 9.943 1.00 96.19 860 VAL A CA 1
ATOM 6914 C C . VAL A 1 860 ? -16.911 7.723 10.082 1.00 96.19 860 VAL A C 1
ATOM 6916 O O . VAL A 1 860 ? -17.953 8.210 10.506 1.00 96.19 860 VAL A O 1
ATOM 6919 N N . LEU A 1 861 ? -15.885 8.491 9.709 1.00 96.19 861 LEU A N 1
ATOM 6920 C CA . LEU A 1 861 ? -15.950 9.954 9.806 1.00 96.19 861 LEU A CA 1
ATOM 6921 C C . LEU A 1 861 ? -16.973 10.552 8.830 1.00 96.19 861 LEU A C 1
ATOM 6923 O O . LEU A 1 861 ? -17.685 11.496 9.175 1.00 96.19 861 LEU A O 1
ATOM 6927 N N . HIS A 1 862 ? -17.094 9.972 7.636 1.00 95.19 862 HIS A N 1
ATOM 6928 C CA . HIS A 1 862 ? -18.058 10.393 6.629 1.00 95.19 862 HIS A CA 1
ATOM 6929 C C . HIS A 1 862 ? -19.502 10.239 7.109 1.00 95.19 862 HIS A C 1
ATOM 6931 O O . HIS A 1 862 ? -20.316 11.118 6.838 1.00 95.19 862 HIS A O 1
ATOM 6937 N N . TYR A 1 863 ? -19.812 9.192 7.882 1.00 93.94 863 TYR A N 1
ATOM 6938 C CA . TYR A 1 863 ? -21.134 9.019 8.494 1.00 93.94 863 TYR A CA 1
ATOM 6939 C C . TYR A 1 863 ? -21.560 10.250 9.294 1.00 93.94 863 TYR A C 1
ATOM 6941 O O . TYR A 1 863 ? -22.709 10.692 9.224 1.00 93.94 863 TYR A O 1
ATOM 6949 N N . PHE A 1 864 ? -20.609 10.849 10.009 1.00 93.75 864 PHE A N 1
ATOM 6950 C CA . PHE A 1 864 ? -20.898 12.042 10.772 1.00 93.75 864 PHE A CA 1
ATOM 6951 C C . PHE A 1 864 ? -21.025 13.264 9.879 1.00 93.75 864 PHE A C 1
ATOM 6953 O O . PHE A 1 864 ? -21.802 14.118 10.262 1.00 93.75 864 PHE A O 1
ATOM 6960 N N . SER A 1 865 ? -20.364 13.363 8.720 1.00 91.56 865 SER A N 1
ATOM 6961 C CA . SER A 1 865 ? -20.219 14.598 7.918 1.00 91.56 865 SER A CA 1
ATOM 6962 C C . SER A 1 865 ? -21.484 15.467 7.801 1.00 91.56 865 SER A C 1
ATOM 6964 O O . SER A 1 865 ? -21.396 16.677 8.001 1.00 91.56 865 SER A O 1
ATOM 6966 N N . ASN A 1 866 ? -22.657 14.855 7.608 1.00 83.75 866 ASN A N 1
ATOM 6967 C CA . ASN A 1 866 ? -23.942 15.548 7.460 1.00 83.75 866 ASN A CA 1
ATOM 6968 C C . ASN A 1 866 ? -24.977 15.207 8.548 1.00 83.75 866 ASN A C 1
ATOM 6970 O O . ASN A 1 866 ? -26.124 15.638 8.458 1.00 83.75 866 ASN A O 1
ATOM 6974 N N . ARG A 1 867 ? -24.601 14.445 9.582 1.00 85.38 867 ARG A N 1
ATOM 6975 C CA . ARG A 1 867 ? -25.513 14.028 10.658 1.00 85.38 867 ARG A CA 1
ATOM 6976 C C . ARG A 1 867 ? -25.232 14.788 11.956 1.00 85.38 867 ARG A C 1
ATOM 6978 O O . ARG A 1 867 ? -24.074 14.808 12.389 1.00 85.38 867 ARG A O 1
ATOM 6985 N N . PRO A 1 868 ? -26.234 15.434 12.576 1.00 85.38 868 PRO A N 1
ATOM 6986 C CA . PRO A 1 868 ? -26.073 15.995 13.910 1.00 85.38 868 PRO A CA 1
ATOM 6987 C C . PRO A 1 868 ? -25.915 14.864 14.932 1.00 85.38 868 PRO A C 1
ATOM 6989 O O . PRO A 1 868 ? -26.489 13.790 14.777 1.00 85.38 868 PRO A O 1
ATOM 6992 N N . SER A 1 869 ? -25.139 15.109 15.982 1.00 88.81 869 SER A N 1
ATOM 6993 C CA . SER A 1 869 ? -24.997 14.197 17.115 1.00 88.81 869 SER A CA 1
ATOM 6994 C C . SER A 1 869 ? -24.850 15.020 18.386 1.00 88.81 869 SER A C 1
ATOM 6996 O O . SER A 1 869 ? -24.135 16.022 18.390 1.00 88.81 869 SER A O 1
ATOM 6998 N N . SER A 1 870 ? -25.542 14.607 19.444 1.00 90.31 870 SER A N 1
ATOM 6999 C CA . SER A 1 870 ? -25.441 15.197 20.782 1.00 90.31 870 SER A CA 1
ATOM 7000 C C . SER A 1 870 ? -24.410 14.495 21.669 1.00 90.31 870 SER A C 1
ATOM 7002 O O . SER A 1 870 ? -24.283 14.850 22.839 1.00 90.31 870 SER A O 1
ATOM 7004 N N . ALA A 1 871 ? -23.714 13.483 21.145 1.00 96.44 871 ALA A N 1
ATOM 7005 C CA . ALA A 1 871 ? -22.736 12.719 21.903 1.00 96.44 871 ALA A CA 1
ATOM 7006 C C . ALA A 1 871 ? -21.511 13.572 22.258 1.00 96.44 871 ALA A C 1
ATOM 7008 O O . ALA A 1 871 ? -21.116 14.483 21.524 1.00 96.44 871 ALA A O 1
ATOM 7009 N N . LEU A 1 872 ? -20.859 13.218 23.363 1.00 98.12 872 LEU A N 1
ATOM 7010 C CA . LEU A 1 872 ? -19.489 13.640 23.623 1.00 98.12 872 LEU A CA 1
ATOM 7011 C C . LEU A 1 872 ? -18.534 12.770 22.804 1.00 98.12 872 LEU A C 1
ATOM 7013 O O . LEU A 1 872 ? -18.708 11.558 22.705 1.00 98.12 872 LEU A O 1
ATOM 7017 N N . PHE A 1 873 ? -17.503 13.378 22.234 1.00 97.94 873 PHE A N 1
ATOM 7018 C CA . PHE A 1 873 ? -16.537 12.704 21.379 1.00 97.94 873 PHE A CA 1
ATOM 7019 C C . PHE A 1 873 ? -15.209 12.495 22.093 1.00 97.94 873 PHE A C 1
ATOM 7021 O O . PHE A 1 873 ? -14.683 13.397 22.756 1.00 97.94 873 PHE A O 1
ATOM 7028 N N . GLY A 1 874 ? -14.665 11.300 21.906 1.00 96.88 874 GLY A N 1
ATOM 7029 C CA . GLY A 1 874 ? -13.312 10.938 22.277 1.00 96.88 874 GLY A CA 1
ATOM 7030 C C . GLY A 1 874 ? -12.601 10.192 21.163 1.00 96.88 874 GLY A C 1
ATOM 7031 O O . GLY A 1 874 ? -13.140 9.967 20.079 1.00 96.88 874 GLY A O 1
ATOM 7032 N N . GLU A 1 875 ? -11.373 9.787 21.441 1.00 94.12 875 GLU A N 1
ATOM 7033 C CA . GLU A 1 875 ? -10.599 8.975 20.512 1.00 94.12 875 GLU A CA 1
ATOM 7034 C C . GLU A 1 875 ? -11.077 7.507 20.487 1.00 94.12 875 GLU A C 1
ATOM 7036 O O . GLU A 1 875 ? -11.418 6.921 21.515 1.00 94.12 875 GLU A O 1
ATOM 7041 N N . GLU A 1 876 ? -11.016 6.836 19.331 1.00 93.69 876 GLU A N 1
ATOM 7042 C CA . GLU A 1 876 ? -11.465 5.445 19.170 1.00 93.69 876 GLU A CA 1
ATOM 7043 C C . GLU A 1 876 ? -10.710 4.420 20.038 1.00 93.69 876 GLU A C 1
ATOM 7045 O O . GLU A 1 876 ? -11.180 3.299 20.268 1.00 93.69 876 GLU A O 1
ATOM 7050 N N . LYS A 1 877 ? -9.522 4.791 20.520 1.00 91.62 877 LYS A N 1
ATOM 7051 C CA . LYS A 1 877 ? -8.665 4.015 21.425 1.00 91.62 877 LYS A CA 1
ATOM 7052 C C . LYS A 1 877 ? -8.712 4.485 22.880 1.00 91.62 877 LYS A C 1
ATOM 7054 O O . LYS A 1 877 ? -7.896 4.017 23.669 1.00 91.62 877 LYS A O 1
ATOM 7059 N N . MET A 1 878 ? -9.676 5.330 23.260 1.00 92.69 878 MET A N 1
ATOM 7060 C CA . MET A 1 878 ? -9.839 5.808 24.641 1.00 92.69 878 MET A CA 1
ATOM 7061 C C . MET A 1 878 ? -9.991 4.684 25.675 1.00 92.69 878 MET A C 1
ATOM 7063 O O . MET A 1 878 ? -9.583 4.849 26.817 1.00 92.69 878 MET A O 1
ATOM 7067 N N . ASN A 1 879 ? -10.493 3.510 25.279 1.00 92.75 879 ASN A N 1
ATOM 7068 C CA . ASN A 1 879 ? -10.585 2.347 26.165 1.00 92.75 879 ASN A CA 1
ATOM 7069 C C . ASN A 1 879 ? -9.237 1.965 26.789 1.00 92.75 879 ASN A C 1
ATOM 7071 O O . ASN A 1 879 ? -9.198 1.556 27.942 1.00 92.75 879 ASN A O 1
ATOM 7075 N N . VAL A 1 880 ? -8.135 2.106 26.049 1.00 89.44 880 VAL A N 1
ATOM 7076 C CA . VAL A 1 880 ? -6.805 1.716 26.526 1.00 89.44 880 VAL A CA 1
ATOM 7077 C C . VAL A 1 880 ? -6.366 2.558 27.732 1.00 89.44 880 VAL A C 1
ATOM 7079 O O . VAL A 1 880 ? -6.165 1.976 28.796 1.00 89.44 880 VAL A O 1
ATOM 7082 N N . PRO A 1 881 ? -6.237 3.896 27.642 1.00 88.81 881 PRO A N 1
ATOM 7083 C CA . PRO A 1 881 ? -5.867 4.706 28.800 1.00 88.81 881 PRO A CA 1
ATOM 7084 C C . PRO A 1 881 ? -6.933 4.724 29.909 1.00 88.81 881 PRO A C 1
ATOM 7086 O O . PRO A 1 881 ? -6.581 5.004 31.050 1.00 88.81 881 PRO A O 1
ATOM 7089 N N . LEU A 1 882 ? -8.204 4.424 29.606 1.00 91.62 882 LEU A N 1
ATOM 7090 C CA . LEU A 1 882 ? -9.287 4.427 30.598 1.00 91.62 882 LEU A CA 1
ATOM 7091 C C . LEU A 1 882 ? -9.401 3.125 31.399 1.00 91.62 882 LEU A C 1
ATOM 7093 O O . LEU A 1 882 ? -9.682 3.174 32.591 1.00 91.62 882 LEU A O 1
ATOM 7097 N N . PHE A 1 883 ? -9.195 1.966 30.768 1.00 91.75 883 PHE A N 1
ATOM 7098 C CA . PHE A 1 883 ? -9.523 0.666 31.372 1.00 91.75 883 PHE A CA 1
ATOM 7099 C C . PHE A 1 883 ? -8.319 -0.263 31.550 1.00 91.75 883 PHE A C 1
ATOM 7101 O O . PHE A 1 883 ? -8.442 -1.305 32.190 1.00 91.75 883 PHE A O 1
ATOM 7108 N N . ARG A 1 884 ? -7.139 0.082 31.015 1.00 85.25 884 ARG A N 1
ATOM 7109 C CA . ARG A 1 884 ? -5.917 -0.705 31.258 1.00 85.25 884 ARG A CA 1
ATOM 7110 C C . ARG A 1 884 ? -5.537 -0.713 32.741 1.00 85.25 884 ARG A C 1
ATOM 7112 O O . ARG A 1 884 ? -5.070 -1.733 33.233 1.00 85.25 884 ARG A O 1
ATOM 7119 N N . SER A 1 885 ? -5.734 0.403 33.449 1.00 80.69 885 SER A N 1
ATOM 7120 C CA . SER A 1 885 ? -5.538 0.447 34.901 1.00 80.69 885 SER A CA 1
ATOM 7121 C C . SER A 1 885 ? -6.702 -0.238 35.614 1.00 80.69 885 SER A C 1
ATOM 7123 O O . SER A 1 885 ? -7.857 0.152 35.441 1.00 80.69 885 SER A O 1
ATOM 7125 N N . HIS A 1 886 ? -6.393 -1.223 36.459 1.00 84.44 886 HIS A N 1
ATOM 7126 C CA . HIS A 1 886 ? -7.399 -1.919 37.265 1.00 84.44 886 HIS A CA 1
ATOM 7127 C C . HIS A 1 886 ? -8.101 -0.983 38.261 1.00 84.44 886 HIS A C 1
ATOM 7129 O O . HIS A 1 886 ? -9.249 -1.226 38.619 1.00 84.44 886 HIS A O 1
ATOM 7135 N N . GLU A 1 887 ? -7.439 0.092 38.701 1.00 85.44 887 GLU A N 1
ATOM 7136 C CA . GLU A 1 887 ? -7.977 1.032 39.692 1.00 85.44 887 GLU A CA 1
ATOM 7137 C C . GLU A 1 887 ? -9.214 1.774 39.170 1.00 85.44 887 GLU A C 1
ATOM 7139 O O . GLU A 1 887 ? -10.246 1.795 39.839 1.00 85.44 887 GLU A O 1
ATOM 7144 N N . ALA A 1 888 ? -9.161 2.265 37.929 1.00 83.56 888 ALA A N 1
ATOM 7145 C CA . ALA A 1 888 ? -10.277 2.979 37.311 1.00 83.56 888 ALA A CA 1
ATOM 7146 C C . ALA A 1 888 ? -11.529 2.095 37.180 1.00 83.56 888 ALA A C 1
ATOM 7148 O O . ALA A 1 888 ? -12.644 2.522 37.474 1.00 83.56 888 ALA A O 1
ATOM 7149 N N . VAL A 1 889 ? -11.351 0.829 36.788 1.00 90.94 889 VAL A N 1
ATOM 7150 C CA . VAL A 1 889 ? -12.471 -0.119 36.675 1.00 90.94 889 VAL A CA 1
ATOM 7151 C C . VAL A 1 889 ? -12.967 -0.564 38.049 1.00 90.94 889 VAL A C 1
ATOM 7153 O O . VAL A 1 889 ? -14.169 -0.745 38.239 1.00 90.94 889 VAL A O 1
ATOM 7156 N N . ARG A 1 890 ? -12.071 -0.707 39.031 1.00 92.06 890 ARG A N 1
ATOM 7157 C CA . ARG A 1 890 ? -12.432 -1.060 40.408 1.00 92.06 890 ARG A CA 1
ATOM 7158 C C . ARG A 1 890 ? -13.385 -0.039 41.022 1.00 92.06 890 ARG A C 1
ATOM 7160 O O . ARG A 1 890 ? -14.354 -0.450 41.653 1.00 92.06 890 ARG A O 1
ATOM 7167 N N . GLU A 1 891 ? -13.159 1.256 40.819 1.00 91.00 891 GLU A N 1
ATOM 7168 C CA . GLU A 1 891 ? -14.077 2.293 41.307 1.00 91.00 891 GLU A CA 1
ATOM 7169 C C . GLU A 1 891 ? -15.474 2.179 40.681 1.00 91.00 891 GLU A C 1
ATOM 7171 O O . GLU A 1 891 ? -16.477 2.238 41.393 1.00 91.00 891 GLU A O 1
ATOM 7176 N N . MET A 1 892 ? -15.550 1.925 39.371 1.00 94.69 892 MET A N 1
ATOM 7177 C CA . MET A 1 892 ? -16.824 1.718 38.671 1.00 94.69 892 MET A CA 1
ATOM 7178 C C . MET A 1 892 ? -17.555 0.467 39.181 1.00 94.69 892 MET A C 1
ATOM 7180 O O . MET A 1 892 ? -18.769 0.494 39.374 1.00 94.69 892 MET A O 1
ATOM 7184 N N . LEU A 1 893 ? -16.820 -0.622 39.444 1.00 94.62 893 LEU A N 1
ATOM 7185 C CA . LEU A 1 893 ? -17.378 -1.851 40.015 1.00 94.62 893 LEU A CA 1
ATOM 7186 C C . LEU A 1 893 ? -17.941 -1.612 41.420 1.00 94.62 893 LEU A C 1
ATOM 7188 O O . LEU A 1 893 ? -19.057 -2.047 41.691 1.00 94.62 893 LEU A O 1
ATOM 7192 N N . ILE A 1 894 ? -17.207 -0.897 42.280 1.00 94.50 894 ILE A N 1
ATOM 7193 C CA . ILE A 1 894 ? -17.639 -0.558 43.648 1.00 94.50 894 ILE A CA 1
ATOM 7194 C C . ILE A 1 894 ? -18.899 0.317 43.632 1.00 94.50 894 ILE A C 1
ATOM 7196 O O . ILE A 1 894 ? -19.780 0.139 44.469 1.00 94.50 894 ILE A O 1
ATOM 7200 N N . ALA A 1 895 ? -19.003 1.251 42.684 1.00 94.56 895 ALA A N 1
ATOM 7201 C CA . ALA A 1 895 ? -20.188 2.092 42.533 1.00 94.56 895 ALA A CA 1
ATOM 7202 C C . ALA A 1 895 ? -21.422 1.313 42.033 1.00 94.56 895 ALA A C 1
ATOM 7204 O O . ALA A 1 895 ? -22.553 1.744 42.261 1.00 94.56 895 ALA A O 1
ATOM 7205 N N . SER A 1 896 ? -21.219 0.183 41.346 1.00 96.38 896 SER A N 1
ATOM 7206 C CA . SER A 1 896 ? -22.284 -0.591 40.700 1.00 96.38 896 SER A CA 1
ATOM 7207 C C . SER A 1 896 ? -22.976 -1.583 41.634 1.00 96.38 896 SER A C 1
ATOM 7209 O O . SER A 1 896 ? -22.346 -2.261 42.446 1.00 96.38 896 SER A O 1
ATOM 7211 N N . GLN A 1 897 ? -24.292 -1.736 41.467 1.00 94.38 897 GLN A N 1
ATOM 7212 C CA . GLN A 1 897 ? -25.072 -2.736 42.213 1.00 94.38 897 GLN A CA 1
ATOM 7213 C C . GLN A 1 897 ? -24.831 -4.158 41.695 1.00 94.38 897 GLN A C 1
ATOM 7215 O O . GLN A 1 897 ? -24.888 -5.136 42.442 1.00 94.38 897 GLN A O 1
ATOM 7220 N N . HIS A 1 898 ? -24.594 -4.255 40.391 1.00 95.69 898 HIS A N 1
ATOM 7221 C CA . HIS A 1 898 ? -24.306 -5.479 39.671 1.00 95.69 898 HIS A CA 1
ATOM 7222 C C . HIS A 1 898 ? -23.426 -5.138 38.468 1.00 95.69 898 HIS A C 1
ATOM 7224 O O . HIS A 1 898 ? -23.575 -4.067 37.871 1.00 95.69 898 HIS A O 1
ATOM 7230 N N . CYS A 1 899 ? -22.544 -6.061 38.093 1.00 96.56 899 CYS A N 1
ATOM 7231 C CA . CYS A 1 899 ? -21.754 -5.972 36.875 1.00 96.56 899 CYS A CA 1
ATOM 7232 C C . CYS A 1 899 ? -22.082 -7.131 35.929 1.00 96.56 899 CYS A C 1
ATOM 7234 O O . CYS A 1 899 ? -22.021 -8.298 36.321 1.00 96.56 899 CYS A O 1
ATOM 7236 N N . VAL A 1 900 ? -22.383 -6.810 34.673 1.00 97.50 900 VAL A N 1
ATOM 7237 C CA . VAL A 1 900 ? -22.545 -7.783 33.591 1.00 97.50 900 VAL A CA 1
ATOM 7238 C C . VAL A 1 900 ? -21.340 -7.674 32.666 1.00 97.50 900 VAL A C 1
ATOM 7240 O O . VAL A 1 900 ? -21.166 -6.682 31.958 1.00 97.50 900 VAL A O 1
ATOM 7243 N N . LEU A 1 901 ? -20.506 -8.708 32.646 1.00 96.38 901 LEU A N 1
ATOM 7244 C CA . LEU A 1 901 ? -19.418 -8.817 31.685 1.00 96.38 901 LEU A CA 1
ATOM 7245 C C . LEU A 1 901 ? -19.909 -9.554 30.438 1.00 96.38 901 LEU A C 1
ATOM 7247 O O . LEU A 1 901 ? -20.361 -10.690 30.534 1.00 96.38 901 LEU A O 1
ATOM 7251 N N . VAL A 1 902 ? -19.776 -8.943 29.264 1.00 97.50 902 VAL A N 1
ATOM 7252 C CA . VAL A 1 902 ? -20.095 -9.556 27.968 1.00 97.50 902 VAL A CA 1
ATOM 7253 C C . VAL A 1 902 ? -18.800 -9.719 27.185 1.00 97.50 902 VAL A C 1
ATOM 7255 O O . VAL A 1 902 ? -18.253 -8.744 26.666 1.00 97.50 902 VAL A O 1
ATOM 7258 N N . SER A 1 903 ? -18.263 -10.934 27.115 1.00 95.75 903 SER A N 1
ATOM 7259 C CA . SER A 1 903 ? -16.971 -11.174 26.464 1.00 95.75 903 SER A CA 1
ATOM 7260 C C . SER A 1 903 ? -16.815 -12.615 26.005 1.00 95.75 903 SER A C 1
ATOM 7262 O O . SER A 1 903 ? -17.481 -13.522 26.503 1.00 95.75 903 SER A O 1
ATOM 7264 N N . SER A 1 904 ? -15.897 -12.834 25.064 1.00 94.44 904 SER A N 1
ATOM 7265 C CA . SER A 1 904 ? -15.506 -14.183 24.654 1.00 94.44 904 SER A CA 1
ATOM 7266 C C . SER A 1 904 ? -14.428 -14.788 25.552 1.00 94.44 904 SER A C 1
ATOM 7268 O O . SER A 1 904 ? -13.837 -15.788 25.173 1.00 94.44 904 SER A O 1
ATOM 7270 N N . ALA A 1 905 ? -14.085 -14.162 26.680 1.00 91.94 905 ALA A N 1
ATOM 7271 C CA . ALA A 1 905 ? -13.113 -14.709 27.622 1.00 91.94 905 ALA A CA 1
ATOM 7272 C C . ALA A 1 905 ? -13.692 -15.947 28.309 1.00 91.94 905 ALA A C 1
ATOM 7274 O O . ALA A 1 905 ? -14.861 -15.934 28.680 1.00 91.94 905 ALA A O 1
ATOM 7275 N N . ASN A 1 906 ? -12.892 -16.984 28.544 1.00 88.00 906 ASN A N 1
ATOM 7276 C CA . ASN A 1 906 ? -13.322 -18.065 29.428 1.00 88.00 906 ASN A CA 1
ATOM 7277 C C . ASN A 1 906 ? -13.353 -17.563 30.879 1.00 88.00 906 ASN A C 1
ATOM 7279 O O . ASN A 1 906 ? -12.419 -16.906 31.334 1.00 88.00 906 ASN A O 1
ATOM 7283 N N . ILE A 1 907 ? -14.417 -17.882 31.624 1.00 83.75 907 ILE A N 1
ATOM 7284 C CA . ILE A 1 907 ? -14.634 -17.351 32.983 1.00 83.75 907 ILE A CA 1
ATOM 7285 C C . ILE A 1 907 ? -13.486 -17.687 33.951 1.00 83.75 907 ILE A C 1
ATOM 7287 O O . ILE A 1 907 ? -13.169 -16.901 34.841 1.00 83.75 907 ILE A O 1
ATOM 7291 N N . SER A 1 908 ? -12.821 -18.830 33.747 1.00 84.56 908 SER A N 1
ATOM 7292 C CA . SER A 1 908 ? -11.660 -19.262 34.533 1.00 84.56 908 SER A CA 1
ATOM 7293 C C . SER A 1 908 ? -10.410 -18.409 34.309 1.00 84.56 908 SER A C 1
ATOM 7295 O O . SER A 1 908 ? -9.503 -18.457 35.131 1.00 84.56 908 SER A O 1
ATOM 7297 N N . GLN A 1 909 ? -10.368 -17.637 33.223 1.00 88.00 909 GLN A N 1
ATOM 7298 C CA . GLN A 1 909 ? -9.235 -16.800 32.823 1.00 88.00 909 GLN A CA 1
ATOM 7299 C C . GLN A 1 909 ? -9.422 -15.332 33.223 1.00 88.00 909 GLN A C 1
ATOM 7301 O O . GLN A 1 909 ? -8.530 -14.517 33.002 1.00 88.00 909 GLN A O 1
ATOM 7306 N N . LEU A 1 910 ? -10.583 -14.967 33.780 1.00 84.44 910 LEU A N 1
ATOM 7307 C CA . LEU A 1 910 ? -10.831 -13.598 34.218 1.00 84.44 910 LEU A CA 1
ATOM 7308 C C . LEU A 1 910 ? -9.920 -13.233 35.402 1.00 84.44 910 LEU A C 1
ATOM 7310 O O . LEU A 1 910 ? -9.749 -14.061 36.302 1.00 84.44 910 LEU A O 1
ATOM 7314 N N . PRO A 1 911 ? -9.391 -11.995 35.454 1.00 83.75 911 PRO A N 1
ATOM 7315 C CA . PRO A 1 911 ? -8.494 -11.580 36.524 1.00 83.75 911 PRO A CA 1
ATOM 7316 C C . PRO A 1 911 ? -9.124 -11.679 37.918 1.00 83.75 911 PRO A C 1
ATOM 7318 O O . PRO A 1 911 ? -10.240 -11.207 38.150 1.00 83.75 911 PRO A O 1
ATOM 7321 N N . ASP A 1 912 ? -8.367 -12.200 38.886 1.00 85.31 912 ASP A N 1
ATOM 7322 C CA . ASP A 1 912 ? -8.844 -12.374 40.264 1.00 85.31 912 ASP A CA 1
ATOM 7323 C C . ASP A 1 912 ? -9.238 -11.055 40.943 1.00 85.31 912 ASP A C 1
ATOM 7325 O O . ASP A 1 912 ? -10.130 -11.046 41.792 1.00 85.31 912 ASP A O 1
ATOM 7329 N N . TRP A 1 913 ? -8.639 -9.926 40.541 1.00 87.06 913 TRP A N 1
ATOM 7330 C CA . TRP A 1 913 ? -8.940 -8.609 41.116 1.00 87.06 913 TRP A CA 1
ATOM 7331 C C . TRP A 1 913 ? -10.394 -8.171 40.902 1.00 87.06 913 TRP A C 1
ATOM 7333 O O . TRP A 1 913 ? -10.880 -7.318 41.641 1.00 87.06 913 TRP A O 1
ATOM 7343 N N . MET A 1 914 ? -11.090 -8.749 39.919 1.00 84.12 914 MET A N 1
ATOM 7344 C CA . MET A 1 914 ? -12.500 -8.470 39.651 1.00 84.12 914 MET A CA 1
ATOM 7345 C C . MET A 1 914 ? -13.441 -9.160 40.654 1.00 84.12 914 MET A C 1
ATOM 7347 O O . MET A 1 914 ? -14.598 -8.755 40.796 1.00 84.12 914 MET A O 1
ATOM 7351 N N . ARG A 1 915 ? -12.980 -10.207 41.353 1.00 81.75 915 ARG A N 1
ATOM 7352 C CA . ARG A 1 915 ? -13.821 -11.022 42.240 1.00 81.75 915 ARG A CA 1
ATOM 7353 C C . ARG A 1 915 ? -14.109 -10.300 43.557 1.00 81.75 915 ARG A C 1
ATOM 7355 O O . ARG A 1 915 ? -13.238 -9.668 44.144 1.00 81.75 915 ARG A O 1
ATOM 7362 N N . GLY A 1 916 ? -15.344 -10.426 44.044 1.00 77.50 916 GLY A N 1
ATOM 7363 C CA . GLY A 1 916 ? -15.759 -9.913 45.358 1.00 77.50 916 GLY A CA 1
ATOM 7364 C C . GLY A 1 916 ? -15.966 -8.396 45.448 1.00 77.50 916 GLY A C 1
ATOM 7365 O O . GLY A 1 916 ? -16.330 -7.915 46.516 1.00 77.50 916 GLY A O 1
ATOM 7366 N N . LEU A 1 917 ? -15.773 -7.645 44.355 1.00 83.00 917 LEU A N 1
ATOM 7367 C CA . LEU A 1 917 ? -16.009 -6.194 44.317 1.00 83.00 917 LEU A CA 1
ATOM 7368 C C . LEU A 1 917 ? -17.493 -5.827 44.179 1.00 83.00 917 LEU A C 1
ATOM 7370 O O . LEU A 1 917 ? -17.929 -4.814 44.711 1.00 83.00 917 LEU A O 1
ATOM 7374 N N . THR A 1 918 ? -18.260 -6.645 43.459 1.00 87.12 918 THR A N 1
ATOM 7375 C CA . THR A 1 918 ? -19.713 -6.520 43.283 1.00 87.12 918 THR A CA 1
ATOM 7376 C C . THR A 1 918 ? -20.286 -7.874 42.851 1.00 87.12 918 THR A C 1
ATOM 7378 O O . THR A 1 918 ? -19.532 -8.802 42.533 1.00 87.12 918 THR A O 1
ATOM 7381 N N . SER A 1 919 ? -21.613 -8.008 42.832 1.00 88.81 919 SER A N 1
ATOM 7382 C CA . SER A 1 919 ? -22.265 -9.163 42.208 1.00 88.81 919 SER A CA 1
ATOM 7383 C C . SER A 1 919 ? -21.967 -9.143 40.710 1.00 88.81 919 SER A C 1
ATOM 7385 O O . SER A 1 919 ? -22.228 -8.135 40.057 1.00 88.81 919 SER A O 1
ATOM 7387 N N . MET A 1 920 ? -21.434 -10.231 40.154 1.00 91.25 920 MET A N 1
ATOM 7388 C CA . MET A 1 920 ? -21.009 -10.283 38.754 1.00 91.25 920 MET A CA 1
ATOM 7389 C C . MET A 1 920 ? -21.685 -11.425 38.008 1.00 91.25 920 MET A C 1
ATOM 7391 O O . MET A 1 920 ? -21.715 -12.557 38.488 1.00 91.25 920 MET A O 1
ATOM 7395 N N . SER A 1 921 ? -22.194 -11.135 36.814 1.00 93.88 921 SER A N 1
ATOM 7396 C CA . SER A 1 921 ? -22.624 -12.146 35.856 1.00 93.88 921 SER A CA 1
ATOM 7397 C C . SER A 1 921 ? -21.791 -12.043 34.583 1.00 93.88 921 SER A C 1
ATOM 7399 O O . SER A 1 921 ? -21.373 -10.962 34.170 1.00 93.88 921 SER A O 1
ATOM 7401 N N . HIS A 1 922 ? -21.520 -13.187 33.964 1.00 94.56 922 HIS A N 1
ATOM 7402 C CA . HIS A 1 922 ? -20.808 -13.262 32.694 1.00 94.56 922 HIS A CA 1
ATOM 7403 C C . HIS A 1 922 ? -21.768 -13.780 31.624 1.00 94.56 922 HIS A C 1
ATOM 7405 O O . HIS A 1 922 ? -22.485 -14.756 31.848 1.00 94.56 922 HIS A O 1
ATOM 7411 N N . VAL A 1 923 ? -21.822 -13.079 30.495 1.00 96.44 923 VAL A N 1
ATOM 7412 C CA . VAL A 1 923 ? -22.507 -13.488 29.270 1.00 96.44 923 VAL A CA 1
ATOM 7413 C C . VAL A 1 923 ? -21.416 -13.824 28.264 1.00 96.44 923 VAL A C 1
ATOM 7415 O O . VAL A 1 923 ? -20.743 -12.939 27.725 1.00 96.44 923 VAL A O 1
ATOM 7418 N N . THR A 1 924 ? -21.191 -15.119 28.070 1.00 95.06 924 THR A N 1
ATOM 7419 C CA . THR A 1 924 ? -20.156 -15.610 27.163 1.00 95.06 924 THR A CA 1
ATOM 7420 C C . THR A 1 924 ? -20.627 -15.487 25.719 1.00 95.06 924 THR A C 1
ATOM 7422 O O . THR A 1 924 ? -21.757 -15.844 25.393 1.00 95.06 924 THR A O 1
ATOM 7425 N N . ILE A 1 925 ? -19.755 -14.996 24.842 1.00 96.06 925 ILE A N 1
ATOM 7426 C CA . ILE A 1 925 ? -20.040 -14.865 23.408 1.00 96.06 925 ILE A CA 1
ATOM 7427 C C . ILE A 1 925 ? -19.010 -15.648 22.579 1.00 96.06 925 ILE A C 1
ATOM 7429 O O . ILE A 1 925 ? -17.864 -15.780 23.021 1.00 96.06 925 ILE A O 1
ATOM 7433 N N . PRO A 1 926 ? -19.361 -16.126 21.370 1.00 94.69 926 PRO A N 1
ATOM 7434 C CA . PRO A 1 926 ? -18.388 -16.701 20.448 1.00 94.69 926 PRO A CA 1
ATOM 7435 C C . PRO A 1 926 ? -17.222 -15.752 20.164 1.00 94.69 926 PRO A C 1
ATOM 7437 O O . PRO A 1 926 ? -17.420 -14.561 19.900 1.00 94.69 926 PRO A O 1
ATOM 7440 N N . THR A 1 927 ? -16.002 -16.284 20.202 1.00 91.44 927 THR A N 1
ATOM 7441 C CA . THR A 1 927 ? -14.797 -15.515 19.889 1.00 91.44 927 THR A CA 1
ATOM 7442 C C . THR A 1 927 ? -14.629 -15.252 18.390 1.00 91.44 927 THR A C 1
ATOM 7444 O O . THR A 1 927 ? -15.296 -15.830 17.532 1.00 91.44 927 THR A O 1
ATOM 7447 N N . HIS A 1 928 ? -13.709 -14.351 18.070 1.00 87.19 928 HIS A N 1
ATOM 7448 C CA . HIS A 1 928 ? -13.313 -14.028 16.709 1.00 87.19 928 HIS A CA 1
ATOM 7449 C C . HIS A 1 928 ? -12.592 -15.224 16.052 1.00 87.19 928 HIS A C 1
ATOM 7451 O O . HIS A 1 928 ? -11.812 -15.920 16.695 1.00 87.19 928 HIS A O 1
ATOM 7457 N N . PHE A 1 929 ? -12.747 -15.426 14.739 1.00 84.06 929 PHE A N 1
ATOM 7458 C CA . PHE A 1 929 ? -12.143 -16.556 14.009 1.00 84.06 929 PHE A CA 1
ATOM 7459 C C . PHE A 1 929 ? -10.622 -16.706 14.238 1.00 84.06 929 PHE A C 1
ATOM 7461 O O . PHE A 1 929 ? -10.113 -17.788 14.496 1.00 84.06 929 PHE A O 1
ATOM 7468 N N . ARG A 1 930 ? -9.877 -15.594 14.208 1.00 79.31 930 ARG A N 1
ATOM 7469 C CA . ARG A 1 930 ? -8.446 -15.531 14.559 1.00 79.31 930 ARG A CA 1
ATOM 7470 C C . ARG A 1 930 ? -8.087 -16.031 15.973 1.00 79.31 930 ARG A C 1
ATOM 7472 O O . ARG A 1 930 ? -6.980 -16.532 16.147 1.00 79.31 930 ARG A O 1
ATOM 7479 N N . THR A 1 931 ? -8.957 -15.861 16.966 1.00 82.19 931 THR A N 1
ATOM 7480 C CA . THR A 1 931 ? -8.701 -16.212 18.376 1.00 82.19 931 THR A CA 1
ATOM 7481 C C . THR A 1 931 ? -9.359 -17.522 18.795 1.00 82.19 931 THR A C 1
ATOM 7483 O O . THR A 1 931 ? -9.138 -17.963 19.916 1.00 82.19 931 THR A O 1
ATOM 7486 N N . SER A 1 932 ? -10.093 -18.198 17.903 1.00 82.69 932 SER A N 1
ATOM 7487 C CA . SER A 1 932 ? -10.756 -19.480 18.197 1.00 82.69 932 SER A CA 1
ATOM 7488 C C . SER A 1 932 ? -9.799 -20.614 18.571 1.00 82.69 932 SER A C 1
ATOM 7490 O O . SER A 1 932 ? -10.220 -21.595 19.169 1.00 82.69 932 SER A O 1
ATOM 7492 N N . ARG A 1 933 ? -8.511 -20.467 18.246 1.00 81.06 933 ARG A N 1
ATOM 7493 C CA . ARG A 1 933 ? -7.433 -21.416 18.570 1.00 81.06 933 ARG A CA 1
ATOM 7494 C C . ARG A 1 933 ? -6.708 -21.102 19.877 1.00 81.06 933 ARG A C 1
ATOM 7496 O O . ARG A 1 933 ? -5.730 -21.763 20.204 1.00 81.06 933 ARG A O 1
ATOM 7503 N N . ASN A 1 934 ? -7.117 -20.054 20.582 1.00 81.94 934 ASN A N 1
ATOM 7504 C CA . ASN A 1 934 ? -6.505 -19.654 21.837 1.00 81.94 934 ASN A CA 1
ATOM 7505 C C . ASN A 1 934 ? -7.434 -20.061 22.985 1.00 81.94 934 ASN A C 1
ATOM 7507 O O . ASN A 1 934 ? -8.552 -19.562 23.096 1.00 81.94 934 ASN A O 1
ATOM 7511 N N . GLU A 1 935 ? -6.947 -20.962 23.840 1.00 85.38 935 GLU A N 1
ATOM 7512 C CA . GLU A 1 935 ? -7.696 -21.579 24.946 1.00 85.38 935 GLU A CA 1
ATOM 7513 C C . GLU A 1 935 ? -8.216 -20.570 25.979 1.00 85.38 935 GLU A C 1
ATOM 7515 O O . GLU A 1 935 ? -9.095 -20.888 26.782 1.00 85.38 935 GLU A O 1
ATOM 7520 N N . LYS A 1 936 ? -7.713 -19.329 25.962 1.00 87.69 936 LYS A N 1
ATOM 7521 C CA . LYS A 1 936 ? -8.227 -18.259 26.822 1.00 87.69 936 LYS A CA 1
ATOM 7522 C C . LYS A 1 936 ? -9.606 -17.751 26.391 1.00 87.69 936 LYS A C 1
ATOM 7524 O O . LYS A 1 936 ? -10.282 -17.085 27.178 1.00 87.69 936 LYS A O 1
ATOM 7529 N N . TYR A 1 937 ? -10.035 -18.079 25.174 1.00 90.31 937 TYR A N 1
ATOM 7530 C CA . TYR A 1 937 ? -11.299 -17.640 24.603 1.00 90.31 937 TYR A CA 1
ATOM 7531 C C . TYR A 1 937 ? -12.289 -18.787 24.397 1.00 90.31 937 TYR A C 1
ATOM 7533 O O . TYR A 1 937 ? -11.926 -19.948 24.219 1.00 90.31 937 TYR A O 1
ATOM 7541 N N . HIS A 1 938 ? -13.570 -18.436 24.387 1.00 90.69 938 HIS A N 1
ATOM 7542 C CA . HIS A 1 938 ? -14.666 -19.344 24.108 1.00 90.69 938 HIS A CA 1
ATOM 7543 C C . HIS A 1 938 ? -14.839 -19.529 22.595 1.00 90.69 938 HIS A C 1
ATOM 7545 O O . HIS A 1 938 ? -15.345 -18.647 21.889 1.00 90.69 938 HIS A O 1
ATOM 7551 N N . ALA A 1 939 ? -14.406 -20.684 22.093 1.00 87.31 939 ALA A N 1
ATOM 7552 C CA . ALA A 1 939 ? -14.739 -21.150 20.754 1.00 87.31 939 ALA A CA 1
ATOM 7553 C C . ALA A 1 939 ? -16.142 -21.780 20.754 1.00 87.31 939 ALA A C 1
ATOM 7555 O O . ALA A 1 939 ? -16.489 -22.528 21.665 1.00 87.31 939 ALA A O 1
ATOM 7556 N N . SER A 1 940 ? -16.937 -21.467 19.732 1.00 89.00 940 SER A N 1
ATOM 7557 C CA . SER A 1 940 ? -18.295 -21.985 19.532 1.00 89.00 940 SER A CA 1
ATOM 7558 C C . SER A 1 940 ? -18.436 -22.502 18.103 1.00 89.00 940 SER A C 1
ATOM 7560 O O . SER A 1 940 ? -17.792 -21.971 17.194 1.00 89.00 940 SER A O 1
ATOM 7562 N N . ASP A 1 941 ? -19.311 -23.490 17.905 1.00 85.75 941 ASP A N 1
ATOM 7563 C CA . ASP A 1 941 ? -19.642 -24.047 16.588 1.00 85.75 941 ASP A CA 1
ATOM 7564 C C . ASP A 1 941 ? -20.343 -23.026 15.682 1.00 85.75 941 ASP A C 1
ATOM 7566 O O . ASP A 1 941 ? -20.267 -23.115 14.456 1.00 85.75 941 ASP A O 1
ATOM 7570 N N . GLN A 1 942 ? -21.023 -22.037 16.276 1.00 91.19 942 GLN A N 1
ATOM 7571 C CA . GLN A 1 942 ? -21.686 -20.960 15.547 1.00 91.19 942 GLN A CA 1
ATOM 7572 C C . GLN A 1 942 ? -21.019 -19.606 15.823 1.00 91.19 942 GLN A C 1
ATOM 7574 O O . GLN A 1 942 ? -20.828 -19.235 16.989 1.00 91.19 942 GLN A O 1
ATOM 7579 N N . PRO A 1 943 ? -20.694 -18.823 14.776 1.00 93.75 943 PRO A N 1
ATOM 7580 C CA . PRO A 1 943 ? -20.130 -17.494 14.946 1.00 93.75 943 PRO A CA 1
ATOM 7581 C C . PRO A 1 943 ? -21.159 -16.510 15.516 1.00 93.75 943 PRO A C 1
ATOM 7583 O O . PRO A 1 943 ? -22.370 -16.653 15.338 1.00 93.75 943 PRO A O 1
ATOM 7586 N N . LEU A 1 944 ? -20.652 -15.457 16.162 1.00 96.00 944 LEU A N 1
ATOM 7587 C CA . LEU A 1 944 ? -21.442 -14.476 16.913 1.00 96.00 944 LEU A CA 1
ATOM 7588 C C . LEU A 1 944 ? -22.690 -13.929 16.177 1.00 96.00 944 LEU A C 1
ATOM 7590 O O . LEU A 1 944 ? -23.747 -13.894 16.803 1.00 96.00 944 LEU A O 1
ATOM 7594 N N . PRO A 1 945 ? -22.651 -13.552 14.883 1.00 96.62 945 PRO A N 1
ATOM 7595 C CA . PRO A 1 945 ? -23.824 -13.018 14.179 1.00 96.62 945 PRO A CA 1
ATOM 7596 C C . PRO A 1 945 ? -25.003 -13.973 14.049 1.00 96.62 945 PRO A C 1
ATOM 7598 O O . PRO A 1 945 ? -26.101 -13.518 13.761 1.00 96.62 945 PRO A O 1
ATOM 7601 N N . LEU A 1 946 ? -24.795 -15.280 14.214 1.00 96.12 946 LEU A N 1
ATOM 7602 C CA . LEU A 1 946 ? -25.876 -16.261 14.104 1.00 96.12 946 LEU A CA 1
ATOM 7603 C C . LEU A 1 946 ? -26.593 -16.483 15.441 1.00 96.12 946 LEU A C 1
ATOM 7605 O O . LEU A 1 946 ? -27.713 -16.979 15.463 1.00 96.12 946 LEU A O 1
ATOM 7609 N N . VAL A 1 947 ? -25.970 -16.081 16.553 1.00 96.31 947 VAL A N 1
ATOM 7610 C CA . VAL A 1 947 ? -26.480 -16.302 17.919 1.00 96.31 947 VAL A CA 1
ATOM 7611 C C . VAL A 1 947 ? -26.694 -15.006 18.707 1.00 96.31 947 VAL A C 1
ATOM 7613 O O . VAL A 1 947 ? -27.131 -15.040 19.858 1.00 96.31 947 VAL A O 1
ATOM 7616 N N . TYR A 1 948 ? -26.398 -13.846 18.109 1.00 96.69 948 TYR A N 1
ATOM 7617 C CA . TYR A 1 948 ? -26.390 -12.570 18.826 1.00 96.69 948 TYR A CA 1
ATOM 7618 C C . TYR A 1 948 ? -27.756 -12.162 19.385 1.00 96.69 948 TYR A C 1
ATOM 7620 O O . TYR A 1 948 ? -27.778 -11.502 20.414 1.00 96.69 948 TYR A O 1
ATOM 7628 N N . GLU A 1 949 ? -28.880 -12.558 18.777 1.00 96.75 949 GLU A N 1
ATOM 7629 C CA . GLU A 1 949 ? -30.213 -12.214 19.301 1.00 96.75 949 GLU A CA 1
ATOM 7630 C C . GLU A 1 949 ? -30.495 -12.883 20.654 1.00 96.75 949 GLU A C 1
ATOM 7632 O O . GLU A 1 949 ? -30.985 -12.232 21.576 1.00 96.75 949 GLU A O 1
ATOM 7637 N N . ALA A 1 950 ? -30.114 -14.154 20.818 1.00 97.00 950 ALA A N 1
ATOM 7638 C CA . ALA A 1 950 ? -30.262 -14.861 22.092 1.00 97.00 950 ALA A CA 1
ATOM 7639 C C . ALA A 1 950 ? -29.378 -14.237 23.185 1.00 97.00 950 ALA A C 1
ATOM 7641 O O . ALA A 1 950 ? -29.832 -14.010 24.307 1.00 97.00 950 ALA A O 1
ATOM 7642 N N . ILE A 1 951 ? -28.137 -13.889 22.828 1.00 97.44 951 ILE A N 1
ATOM 7643 C CA . ILE A 1 951 ? -27.209 -13.158 23.704 1.00 97.44 951 ILE A CA 1
ATOM 7644 C C . ILE A 1 951 ? -27.797 -11.790 24.077 1.00 97.44 951 ILE A C 1
ATOM 7646 O O . ILE A 1 951 ? -27.727 -11.367 25.229 1.00 97.44 951 ILE A O 1
ATOM 7650 N N . ASN A 1 952 ? -28.411 -11.101 23.117 1.00 96.69 952 ASN A N 1
ATOM 7651 C CA . ASN A 1 952 ? -29.001 -9.789 23.326 1.00 96.69 952 ASN A CA 1
ATOM 7652 C C . ASN A 1 952 ? -30.163 -9.832 24.332 1.00 96.69 952 ASN A C 1
ATOM 7654 O O . ASN A 1 952 ? -30.264 -8.958 25.192 1.00 96.69 952 ASN A O 1
ATOM 7658 N N . GLU A 1 953 ? -31.006 -10.863 24.265 1.00 97.56 953 GLU A N 1
ATOM 7659 C CA . GLU A 1 953 ? -32.077 -11.083 25.241 1.00 97.56 953 GLU A CA 1
ATOM 7660 C C . GLU A 1 953 ? -31.527 -11.443 26.630 1.00 97.56 953 GLU A C 1
ATOM 7662 O O . GLU A 1 953 ? -32.030 -10.985 27.657 1.00 97.56 953 GLU A O 1
ATOM 7667 N N . GLU A 1 954 ? -30.443 -12.217 26.698 1.00 98.06 954 GLU A N 1
ATOM 7668 C CA . GLU A 1 954 ? -29.769 -12.489 27.966 1.00 98.06 954 GLU A CA 1
ATOM 7669 C C . GLU A 1 954 ? -29.227 -11.212 28.623 1.00 98.06 954 GLU A C 1
ATOM 7671 O O . GLU A 1 954 ? -29.447 -11.004 29.819 1.00 98.06 954 GLU A O 1
ATOM 7676 N N . ILE A 1 955 ? -28.586 -10.335 27.846 1.00 98.19 955 ILE A N 1
ATOM 7677 C CA . ILE A 1 955 ? -28.094 -9.035 28.323 1.00 98.19 955 ILE A CA 1
ATOM 7678 C C . ILE A 1 955 ? -29.254 -8.181 28.832 1.00 98.19 955 ILE A C 1
ATOM 7680 O O . ILE A 1 955 ? -29.155 -7.616 29.922 1.00 98.19 955 ILE A O 1
ATOM 7684 N N . ARG A 1 956 ? -30.371 -8.126 28.094 1.00 97.88 956 ARG A N 1
ATOM 7685 C CA . ARG A 1 956 ? -31.570 -7.372 28.490 1.00 97.88 956 ARG A CA 1
ATOM 7686 C C . ARG A 1 956 ? -32.114 -7.841 29.842 1.00 97.88 956 ARG A C 1
ATOM 7688 O O . ARG A 1 956 ? -32.392 -7.009 30.696 1.00 97.88 956 ARG A O 1
ATOM 7695 N N . ARG A 1 957 ? -32.202 -9.155 30.075 1.00 97.88 957 ARG A N 1
ATOM 7696 C CA . ARG A 1 957 ? -32.680 -9.724 31.353 1.00 97.88 957 ARG A CA 1
ATOM 7697 C C . ARG A 1 957 ? -31.734 -9.483 32.530 1.00 97.88 957 ARG A C 1
ATOM 7699 O O . ARG A 1 957 ? -32.193 -9.416 33.666 1.00 97.88 957 ARG A O 1
ATOM 7706 N N . LYS A 1 958 ? -30.426 -9.405 32.275 1.00 97.69 958 LYS A N 1
ATOM 7707 C CA . LYS A 1 958 ? -29.391 -9.217 33.308 1.00 97.69 958 LYS A CA 1
ATOM 7708 C C . LYS A 1 958 ? -29.082 -7.748 33.610 1.00 97.69 958 LYS A C 1
ATOM 7710 O O . LYS A 1 958 ? -28.308 -7.477 34.522 1.00 97.69 958 LYS A O 1
ATOM 7715 N N . THR A 1 959 ? -29.669 -6.815 32.863 1.00 98.19 959 THR A N 1
ATOM 7716 C CA . THR A 1 959 ? -29.389 -5.383 32.990 1.00 98.19 959 THR A CA 1
ATOM 7717 C C . THR A 1 959 ? -30.581 -4.644 33.587 1.00 98.19 959 THR A C 1
ATOM 7719 O O . THR A 1 959 ? -31.714 -4.802 33.143 1.00 98.19 959 THR A O 1
ATOM 7722 N N . SER A 1 960 ? -30.313 -3.807 34.586 1.00 97.06 960 SER A N 1
ATOM 7723 C CA . SER A 1 960 ? -31.285 -2.898 35.203 1.00 97.06 960 SER A CA 1
ATOM 7724 C C . SER A 1 960 ? -30.615 -1.574 35.603 1.00 97.06 960 SER A C 1
ATOM 7726 O O . SER A 1 960 ? -29.382 -1.512 35.648 1.00 97.06 960 SER A O 1
ATOM 7728 N N . PRO A 1 961 ? -31.369 -0.517 35.963 1.00 98.19 961 PRO A N 1
ATOM 7729 C CA . PRO A 1 961 ? -30.784 0.736 36.444 1.00 98.19 961 PRO A CA 1
ATOM 7730 C C . PRO A 1 961 ? -29.775 0.533 37.587 1.00 98.19 961 PRO A C 1
ATOM 7732 O O . PRO A 1 961 ? -30.073 -0.157 38.562 1.00 98.19 961 PRO A O 1
ATOM 7735 N N . GLY A 1 962 ? -28.581 1.125 37.457 1.00 95.81 962 GLY A N 1
ATOM 7736 C CA . GLY A 1 962 ? -27.448 0.940 38.384 1.00 95.81 962 GLY A CA 1
ATOM 7737 C C . GLY A 1 962 ? -26.536 -0.260 38.076 1.00 95.81 962 GLY A C 1
ATOM 7738 O O . GLY A 1 962 ? -25.596 -0.527 38.831 1.00 95.81 962 GLY A O 1
ATOM 7739 N N . THR A 1 963 ? -26.797 -0.983 36.980 1.00 98.25 963 THR A N 1
ATOM 7740 C CA . THR A 1 963 ? -25.929 -2.058 36.474 1.00 98.25 963 THR A CA 1
ATOM 7741 C C . THR A 1 963 ? -24.813 -1.480 35.611 1.00 98.25 963 THR A C 1
ATOM 7743 O O . THR A 1 963 ? -25.083 -0.729 34.672 1.00 98.25 963 THR A O 1
ATOM 7746 N N . LEU A 1 964 ? -23.571 -1.882 35.884 1.00 98.44 964 LEU A N 1
ATOM 7747 C CA . LEU A 1 964 ? -22.441 -1.663 34.986 1.00 98.44 964 LEU A CA 1
ATOM 7748 C C . LEU A 1 964 ? -22.374 -2.816 33.982 1.00 98.44 964 LEU A C 1
ATOM 7750 O O . LEU A 1 964 ? -22.330 -3.979 34.372 1.00 98.44 964 LEU A O 1
ATOM 7754 N N . VAL A 1 965 ? -22.338 -2.515 32.690 1.00 98.50 965 VAL A N 1
ATOM 7755 C CA . VAL A 1 965 ? -22.177 -3.516 31.635 1.00 98.50 965 VAL A CA 1
ATOM 7756 C C . VAL A 1 965 ? -20.861 -3.252 30.920 1.00 98.50 965 VAL A C 1
ATOM 7758 O O . VAL A 1 965 ? -20.645 -2.178 30.361 1.00 98.50 965 VAL A O 1
ATOM 7761 N N . LEU A 1 966 ? -19.969 -4.236 30.936 1.00 97.56 966 LEU A N 1
ATOM 7762 C CA . LEU A 1 966 ? -18.662 -4.170 30.291 1.00 97.56 966 LEU A CA 1
ATOM 7763 C C . LEU A 1 966 ? -18.665 -5.073 29.056 1.00 97.56 966 LEU A C 1
ATOM 7765 O O . LEU A 1 966 ? -18.831 -6.284 29.184 1.00 97.56 966 LEU A O 1
ATOM 7769 N N . ILE A 1 967 ? -18.490 -4.506 27.859 1.00 98.19 967 ILE A N 1
ATOM 7770 C CA . ILE A 1 967 ? -18.659 -5.242 26.599 1.00 98.19 967 ILE A CA 1
ATOM 7771 C C . ILE A 1 967 ? -17.340 -5.329 25.823 1.00 98.19 967 ILE A C 1
ATOM 7773 O O . ILE A 1 967 ? -16.749 -4.320 25.440 1.00 98.19 967 ILE A O 1
ATOM 7777 N N . ALA A 1 968 ? -16.924 -6.554 25.501 1.00 95.75 968 ALA A N 1
ATOM 7778 C CA . ALA A 1 968 ? -15.830 -6.883 24.590 1.00 95.75 968 ALA A CA 1
ATOM 7779 C C . ALA A 1 968 ? -16.336 -7.813 23.469 1.00 95.75 968 ALA A C 1
ATOM 7781 O O . ALA A 1 968 ? -15.999 -8.993 23.420 1.00 95.75 968 ALA A O 1
ATOM 7782 N N . GLY A 1 969 ? -17.183 -7.274 22.580 1.00 93.75 969 GLY A N 1
ATOM 7783 C CA . GLY A 1 969 ? -17.891 -8.032 21.530 1.00 93.75 969 GLY A CA 1
ATOM 7784 C C . GLY A 1 969 ? -17.648 -7.575 20.089 1.00 93.75 969 GLY A C 1
ATOM 7785 O O . GLY A 1 969 ? -18.450 -7.870 19.204 1.00 93.75 969 GLY A O 1
ATOM 7786 N N . GLY A 1 970 ? -16.580 -6.812 19.839 1.00 93.38 970 GLY A N 1
ATOM 7787 C CA . GLY A 1 970 ? -16.262 -6.302 18.500 1.00 93.38 970 GLY A CA 1
ATOM 7788 C C . GLY A 1 970 ? -17.400 -5.472 17.890 1.00 93.38 970 GLY A C 1
ATOM 7789 O O . GLY A 1 970 ? -18.003 -4.644 18.575 1.00 93.38 970 GLY A O 1
ATOM 7790 N N . ILE A 1 971 ? -17.686 -5.702 16.604 1.00 95.38 971 ILE A N 1
ATOM 7791 C CA . ILE A 1 971 ? -18.712 -4.975 15.839 1.00 95.38 971 ILE A CA 1
ATOM 7792 C C . ILE A 1 971 ? -20.138 -5.241 16.354 1.00 95.38 971 ILE A C 1
ATOM 7794 O O . ILE A 1 971 ? -20.920 -4.311 16.519 1.00 95.38 971 ILE A O 1
ATOM 7798 N N . VAL A 1 972 ? -20.466 -6.492 16.698 1.00 96.94 972 VAL A N 1
ATOM 7799 C CA . VAL A 1 972 ? -21.786 -6.863 17.249 1.00 96.94 972 VAL A CA 1
ATOM 7800 C C . VAL A 1 972 ? -21.949 -6.329 18.672 1.00 96.94 972 VAL A C 1
ATOM 7802 O O . VAL A 1 972 ? -23.049 -5.968 19.079 1.00 96.94 972 VAL A O 1
ATOM 7805 N N . GLY A 1 973 ? -20.842 -6.162 19.402 1.00 97.44 973 GLY A N 1
ATOM 7806 C CA . GLY A 1 973 ? -20.826 -5.539 20.724 1.00 97.44 973 GLY A CA 1
ATOM 7807 C C . GLY A 1 973 ? -21.481 -4.155 20.777 1.00 97.44 973 GLY A C 1
ATOM 7808 O O . GLY A 1 973 ? -21.961 -3.765 21.837 1.00 97.44 973 GLY A O 1
ATOM 7809 N N . LYS A 1 974 ? -21.578 -3.427 19.654 1.00 98.00 974 LYS A N 1
ATOM 7810 C CA . LYS A 1 974 ? -22.253 -2.117 19.631 1.00 98.00 974 LYS A CA 1
ATOM 7811 C C . LYS A 1 974 ? -23.760 -2.256 19.832 1.00 98.00 974 LYS A C 1
ATOM 7813 O O . LYS A 1 974 ? -24.365 -1.431 20.506 1.00 98.00 974 LYS A O 1
ATOM 7818 N N . ILE A 1 975 ? -24.340 -3.340 19.314 1.00 98.44 975 ILE A N 1
ATOM 7819 C CA . ILE A 1 975 ? -25.746 -3.698 19.533 1.00 98.44 975 ILE A CA 1
ATOM 7820 C C . ILE A 1 975 ? -25.970 -3.989 21.019 1.00 98.44 975 ILE A C 1
ATOM 7822 O O . ILE A 1 975 ? -26.913 -3.475 21.613 1.00 98.44 975 ILE A O 1
ATOM 7826 N N . PHE A 1 976 ? -25.067 -4.755 21.636 1.00 98.62 976 PHE A N 1
ATOM 7827 C CA . PHE A 1 976 ? -25.139 -5.093 23.059 1.00 98.62 976 PHE A CA 1
ATOM 7828 C C . PHE A 1 976 ? -25.055 -3.860 23.963 1.00 98.62 976 PHE A C 1
ATOM 7830 O O . PHE A 1 976 ? -25.786 -3.782 24.947 1.00 98.62 976 PHE A O 1
ATOM 7837 N N . ILE A 1 977 ? -24.221 -2.878 23.606 1.00 98.62 977 ILE A N 1
ATOM 7838 C CA . ILE A 1 977 ? -24.143 -1.591 24.311 1.00 98.62 977 ILE A CA 1
ATOM 7839 C C . ILE A 1 977 ? -25.482 -0.845 24.237 1.00 98.62 977 ILE A C 1
ATOM 7841 O O . ILE A 1 977 ? -25.982 -0.396 25.268 1.00 98.62 977 ILE A O 1
ATOM 7845 N N . GLY A 1 978 ? -26.086 -0.758 23.045 1.00 98.19 978 GLY A N 1
ATOM 7846 C CA . GLY A 1 978 ? -27.405 -0.142 22.862 1.00 98.19 978 GLY A CA 1
ATOM 7847 C C . GLY A 1 978 ? -28.486 -0.827 23.703 1.00 98.19 978 GLY A C 1
ATOM 7848 O O . GLY A 1 978 ? -29.178 -0.169 24.475 1.00 98.19 978 GLY A O 1
ATOM 7849 N N . THR A 1 979 ? -28.559 -2.159 23.646 1.00 98.44 979 THR A N 1
ATOM 7850 C CA . THR A 1 979 ? -29.516 -2.955 24.432 1.00 98.44 979 THR A CA 1
ATOM 7851 C C . THR A 1 979 ? -29.338 -2.774 25.939 1.00 98.44 979 THR A C 1
ATOM 7853 O O . THR A 1 979 ? -30.321 -2.645 26.667 1.00 98.44 979 THR A O 1
ATOM 7856 N N . ALA A 1 980 ? -28.096 -2.749 26.428 1.00 98.50 980 ALA A N 1
ATOM 7857 C CA . ALA A 1 980 ? -27.817 -2.528 27.843 1.00 98.50 980 ALA A CA 1
ATOM 7858 C C . ALA A 1 980 ? -28.252 -1.124 28.298 1.00 98.50 980 ALA A C 1
ATOM 7860 O O . ALA A 1 980 ? -28.859 -0.987 29.362 1.00 98.50 980 ALA A O 1
ATOM 7861 N N . LYS A 1 981 ? -28.019 -0.094 27.473 1.00 98.38 981 LYS A N 1
ATOM 7862 C CA . LYS A 1 981 ? -28.505 1.265 27.744 1.00 98.38 981 LYS A CA 1
ATOM 7863 C C . LYS A 1 981 ? -30.036 1.329 27.768 1.00 98.38 981 LYS A C 1
ATOM 7865 O O . LYS A 1 981 ? -30.598 1.916 28.688 1.00 98.38 981 LYS A O 1
ATOM 7870 N N . GLU A 1 982 ? -30.716 0.711 26.800 1.00 98.19 982 GLU A N 1
ATOM 7871 C CA . GLU A 1 982 ? -32.188 0.635 26.760 1.00 98.19 982 GLU A CA 1
ATOM 7872 C C . GLU A 1 982 ? -32.777 -0.021 28.017 1.00 98.19 982 GLU A C 1
ATOM 7874 O O . GLU A 1 982 ? -33.839 0.378 28.486 1.00 98.19 982 GLU A O 1
ATOM 7879 N N . ALA A 1 983 ? -32.077 -1.007 28.583 1.00 98.00 983 ALA A N 1
ATOM 7880 C CA . ALA A 1 983 ? -32.452 -1.668 29.832 1.00 98.00 983 ALA A CA 1
ATOM 7881 C C . ALA A 1 983 ? -32.120 -0.844 31.100 1.00 98.00 983 ALA A C 1
ATOM 7883 O O . ALA A 1 983 ? -32.337 -1.308 32.220 1.00 98.00 983 ALA A O 1
ATOM 7884 N N . GLY A 1 984 ? -31.604 0.381 30.949 1.00 97.81 984 GLY A N 1
ATOM 7885 C CA . GLY A 1 984 ? -31.274 1.286 32.053 1.00 97.81 984 GLY A CA 1
ATOM 7886 C C . GLY A 1 984 ? -29.828 1.197 32.552 1.00 97.81 984 GLY A C 1
ATOM 7887 O O . GLY A 1 984 ? -29.484 1.873 33.519 1.00 97.81 984 GLY A O 1
ATOM 7888 N N . GLY A 1 985 ? -28.987 0.361 31.941 1.00 98.19 985 GLY A N 1
ATOM 7889 C CA . GLY A 1 985 ? -27.607 0.141 32.370 1.00 98.19 985 GLY A CA 1
ATOM 7890 C C . GLY A 1 985 ? -26.623 1.223 31.920 1.00 98.19 985 GLY A C 1
ATOM 7891 O O . GLY A 1 985 ? -26.895 2.023 31.021 1.00 98.19 985 GLY A O 1
ATOM 7892 N N . VAL A 1 986 ? -25.436 1.194 32.528 1.00 98.75 986 VAL A N 1
ATOM 7893 C CA . VAL A 1 986 ? -24.256 1.952 32.093 1.00 98.75 986 VAL A CA 1
ATOM 7894 C C . VAL A 1 986 ? -23.341 1.010 31.317 1.00 98.75 986 VAL A C 1
ATOM 7896 O O . VAL A 1 986 ? -22.702 0.140 31.901 1.00 98.75 986 VAL A O 1
ATOM 7899 N N . ALA A 1 987 ? -23.310 1.148 29.995 1.00 98.62 987 ALA A N 1
ATOM 7900 C CA . ALA A 1 987 ? -22.676 0.210 29.076 1.00 98.62 987 ALA A CA 1
ATOM 7901 C C . ALA A 1 987 ? -21.394 0.779 28.452 1.00 98.62 987 ALA A C 1
ATOM 7903 O O . ALA A 1 987 ? -21.424 1.803 27.765 1.00 98.62 987 ALA A O 1
ATOM 7904 N N . LEU A 1 988 ? -20.266 0.094 28.657 1.00 98.38 988 LEU A N 1
ATOM 7905 C CA . LEU A 1 988 ? -18.940 0.552 28.238 1.00 98.38 988 LEU A CA 1
ATOM 7906 C C . LEU A 1 988 ? -18.267 -0.431 27.273 1.00 98.38 988 LEU A C 1
ATOM 7908 O O . LEU A 1 988 ? -18.144 -1.628 27.545 1.00 98.38 988 LEU A O 1
ATOM 7912 N N . ASP A 1 989 ? -17.770 0.097 26.155 1.00 98.00 989 ASP A N 1
ATOM 7913 C CA . ASP A 1 989 ? -16.985 -0.647 25.169 1.00 98.00 989 ASP A CA 1
ATOM 7914 C C . ASP A 1 989 ? -15.524 -0.854 25.620 1.00 98.00 989 ASP A C 1
ATOM 7916 O O . ASP A 1 989 ? -14.642 -0.031 25.335 1.00 98.00 989 ASP A O 1
ATOM 7920 N N . LEU A 1 990 ? -15.251 -1.991 26.270 1.00 94.00 990 LEU A N 1
ATOM 7921 C CA . LEU A 1 990 ? -13.900 -2.402 26.677 1.00 94.00 990 LEU A CA 1
ATOM 7922 C C . LEU A 1 990 ? -12.990 -2.701 25.479 1.00 94.00 990 LEU A C 1
ATOM 7924 O O . LEU A 1 990 ? -11.793 -2.396 25.497 1.00 94.00 990 LEU A O 1
ATOM 7928 N N . GLY A 1 991 ? -13.540 -3.332 24.440 1.00 91.00 991 GLY A N 1
ATOM 7929 C CA . GLY A 1 991 ? -12.786 -3.811 23.283 1.00 91.00 991 GLY A CA 1
ATOM 7930 C C . GLY A 1 991 ? -11.550 -4.637 23.637 1.00 91.00 991 GLY A C 1
ATOM 7931 O O . GLY A 1 991 ? -11.600 -5.537 24.469 1.00 91.00 991 GLY A O 1
ATOM 7932 N N . SER A 1 992 ? -10.421 -4.301 23.004 1.00 88.19 992 SER A N 1
ATOM 7933 C CA . SER A 1 992 ? -9.163 -5.056 23.105 1.00 88.19 992 SER A CA 1
ATOM 7934 C C . SER A 1 992 ? -8.454 -4.959 24.460 1.00 88.19 992 SER A C 1
ATOM 7936 O O . SER A 1 992 ? -7.409 -5.574 24.628 1.00 88.19 992 SER A O 1
ATOM 7938 N N . VAL A 1 993 ? -8.965 -4.175 25.417 1.00 90.50 993 VAL A N 1
ATOM 7939 C CA . VAL A 1 993 ? -8.426 -4.180 26.790 1.00 90.50 993 VAL A CA 1
ATOM 7940 C C . VAL A 1 993 ? -8.677 -5.531 27.456 1.00 90.50 993 VAL A C 1
ATOM 7942 O O . VAL A 1 993 ? -7.842 -5.988 28.227 1.00 90.50 993 VAL A O 1
ATOM 7945 N N . MET A 1 994 ? -9.764 -6.217 27.084 1.00 90.56 994 MET A N 1
ATOM 7946 C CA . MET A 1 994 ? -10.018 -7.585 27.537 1.00 90.56 994 MET A CA 1
ATOM 7947 C C . MET A 1 994 ? -8.855 -8.516 27.183 1.00 90.56 994 MET A C 1
ATOM 7949 O O . MET A 1 994 ? -8.411 -9.289 28.019 1.00 90.56 994 MET A O 1
ATOM 7953 N N . ASP A 1 995 ? -8.305 -8.394 25.975 1.00 87.56 995 ASP A N 1
ATOM 7954 C CA . ASP A 1 995 ? -7.167 -9.209 25.554 1.00 87.56 995 ASP A CA 1
ATOM 7955 C C . ASP A 1 995 ? -5.933 -8.967 26.454 1.00 87.56 995 ASP A C 1
ATOM 7957 O O . ASP A 1 995 ? -5.144 -9.888 26.666 1.00 87.56 995 ASP A O 1
ATOM 7961 N N . GLU A 1 996 ? -5.773 -7.740 26.987 1.00 85.38 996 GLU A N 1
ATOM 7962 C CA . GLU A 1 996 ? -4.637 -7.344 27.838 1.00 85.38 996 GLU A CA 1
ATOM 7963 C C . GLU A 1 996 ? -4.814 -7.912 29.241 1.00 85.38 996 GLU A C 1
ATOM 7965 O O . GLU A 1 996 ? -3.866 -8.449 29.804 1.00 85.38 996 GLU A O 1
ATOM 7970 N N . TRP A 1 997 ? -6.039 -7.870 29.767 1.00 87.31 997 TRP A N 1
ATOM 7971 C CA . TRP A 1 997 ? -6.388 -8.496 31.041 1.00 87.31 997 TRP A CA 1
ATOM 7972 C C . TRP A 1 997 ? -6.204 -10.012 31.027 1.00 87.31 997 TRP A C 1
ATOM 7974 O O . TRP A 1 997 ? -5.831 -10.588 32.042 1.00 87.31 997 TRP A O 1
ATOM 7984 N N . LEU A 1 998 ? -6.452 -10.652 29.883 1.00 85.56 998 LEU A N 1
ATOM 7985 C CA . LEU A 1 998 ? -6.230 -12.085 29.708 1.00 85.56 998 LEU A CA 1
ATOM 7986 C C . LEU A 1 998 ? -4.760 -12.435 29.470 1.00 85.56 998 LEU A C 1
ATOM 7988 O O . LEU A 1 998 ? -4.436 -13.619 29.405 1.00 85.56 998 LEU A O 1
ATOM 7992 N N . GLU A 1 999 ? -3.879 -11.451 29.261 1.00 82.69 999 GLU A N 1
ATOM 7993 C CA . GLU A 1 999 ? -2.503 -11.667 28.802 1.00 82.69 999 GLU A CA 1
ATOM 7994 C C . GLU A 1 999 ? -2.464 -12.602 27.580 1.00 82.69 999 GLU A C 1
ATOM 7996 O O . GLU A 1 999 ? -1.707 -13.573 27.509 1.00 82.69 999 GLU A O 1
ATOM 8001 N N . ALA A 1 1000 ? -3.363 -12.380 26.620 1.00 76.69 1000 ALA A N 1
ATOM 8002 C CA . ALA A 1 1000 ? -3.621 -13.340 25.548 1.00 76.69 1000 ALA A CA 1
ATOM 8003 C C . ALA A 1 1000 ? -2.528 -13.400 24.466 1.00 76.69 1000 ALA A C 1
ATOM 8005 O O . ALA A 1 1000 ? -2.622 -14.202 23.539 1.00 76.69 1000 ALA A O 1
ATOM 8006 N N . GLY A 1 1001 ? -1.502 -12.545 24.546 1.00 71.19 1001 GLY A N 1
ATOM 8007 C CA . GLY A 1 1001 ? -0.363 -12.551 23.618 1.00 71.19 1001 GLY A CA 1
ATOM 8008 C C . GLY A 1 1001 ? -0.684 -12.079 22.191 1.00 71.19 1001 GLY A C 1
ATOM 8009 O O . GLY A 1 1001 ? 0.176 -12.140 21.315 1.00 71.19 1001 GLY A O 1
ATOM 8010 N N . ILE A 1 1002 ? -1.899 -11.575 21.939 1.00 70.56 1002 ILE A N 1
ATOM 8011 C CA . ILE A 1 1002 ? -2.391 -11.197 20.597 1.00 70.56 1002 ILE A CA 1
ATOM 8012 C C . ILE A 1 1002 ? -2.319 -9.693 20.288 1.00 70.56 1002 ILE A C 1
ATOM 8014 O O . ILE A 1 1002 ? -2.773 -9.245 19.230 1.00 70.56 1002 ILE A O 1
ATOM 8018 N N . HIS A 1 1003 ? -1.732 -8.896 21.181 1.00 63.91 1003 HIS A N 1
ATOM 8019 C CA . HIS A 1 1003 ? -1.646 -7.447 21.011 1.00 63.91 1003 HIS A CA 1
ATOM 8020 C C . HIS A 1 1003 ? -0.782 -7.040 19.819 1.00 63.91 1003 HIS A C 1
ATOM 8022 O O . HIS A 1 1003 ? 0.285 -7.600 19.557 1.00 63.91 1003 HIS A O 1
ATOM 8028 N N . SER A 1 1004 ? -1.229 -5.996 19.118 1.00 55.16 1004 SER A N 1
ATOM 8029 C CA . SER A 1 1004 ? -0.387 -5.301 18.148 1.00 55.16 1004 SER A CA 1
ATOM 8030 C C . SER A 1 1004 ? 0.845 -4.738 18.861 1.00 55.16 1004 SER A C 1
ATOM 8032 O O . SER A 1 1004 ? 0.717 -4.000 19.834 1.00 55.16 1004 SER A O 1
ATOM 8034 N N . LEU A 1 1005 ? 2.038 -5.049 18.346 1.00 48.75 1005 LEU A N 1
ATOM 8035 C CA . LEU A 1 1005 ? 3.295 -4.399 18.749 1.00 48.75 1005 LEU A CA 1
ATOM 8036 C C . LEU A 1 1005 ? 3.389 -2.944 18.241 1.00 48.75 1005 LEU A C 1
ATOM 8038 O O . LEU A 1 1005 ? 4.319 -2.219 18.598 1.00 48.75 1005 LEU A O 1
ATOM 8042 N N . HIS A 1 1006 ? 2.449 -2.533 17.381 1.00 45.19 1006 HIS A N 1
ATOM 8043 C CA . HIS A 1 1006 ? 2.427 -1.279 16.621 1.00 45.19 1006 HIS A CA 1
ATOM 8044 C C . HIS A 1 1006 ? 1.182 -0.442 16.868 1.00 45.19 1006 HIS A C 1
ATOM 8046 O O . HIS A 1 1006 ? 0.138 -1.001 17.268 1.00 45.19 1006 HIS A O 1
#

Sequence (1006 aa):
MLSSDPASIGKILVSETVRTHFLAGLDRVARVIDGNPDYDAIIGHKLTSDFRDRFSPSAPIEDRRRSAISELQAAIRMSKQATYALPDVDILFLGRTENNLREFSFLLDVLGRIDRKFSHFNAVDLKFSKRRHSQADLDQLVEHLTPVMVDYIDSRATLGPELVYQLGQFAVHFIRYLFSLARSDSKHPFLAIVANDHSPNPVAFSLAMKTFNIRRLYVQHAEVSTSFPPLDFEFSILRNAVSRRIYEEIGPINGDAFIISRFPEPFRYPQCNRDELGKQSVVLYTTGRVDVDGLRLVFERLRTNPHVSSVHVKPHPNQAAVEWPRGLSALNDFPVFPHIAVVANSSVVIELLHRGIPVFQNFDFDPVEPDYYGFVRSGVAGSASMDALSGAFWNQFDFDEQWYSRYADLYAPPESASESDKARFLEKISPILGHRFRPRAGVAMKYPPPNPVRSPKTKLPSYGKAIVNIVAKISSRMVLETVKYIAYESPLKARQAIQELCVSGHTSSTAADPKKLPWLQASIGGARNPSEWLCSTLAIGIVDHEDAIKAIDQLYLSRHPVVFTLFDHVDDLEEHLAVYLWLSFKRFEVTGVALPYPLDGMIDAILDVPNRRFVRLTLEGLAFNACLRENRLDLLDLLFEKALRVRHETLSTTRRIALLRHLIRTGNIEKYEKARKEFWEAETPFHRLKIADVDNVFGTRHCGSTHEQTELAFENEAPSAIAAEFKANIKPVYTRLRHGMRFMDVRSNAEERKHFQQVVVDAIQEKKPLSMIRLSDGEGYAFAEHQEFFTLDDQLNRERHWWGIELETELRSSITARIRAAVDHADILGIPAIHRFVRDIHQKSTTFKASVQGRGLLQVLHYFSNRPSSALFGEEKMNVPLFRSHEAVREMLIASQHCVLVSSANISQLPDWMRGLTSMSHVTIPTHFRTSRNEKYHASDQPLPLVYEAINEEIRRKTSPGTLVLIAGGIVGKIFIGTAKEAGGVALDLGSVMDEWLEAGIHSLH

Secondary structure (DSSP, 8-state):
--------HHHHHT-HHHHHHHHHHHHHHHHHHHT-TTHHHHHGGGS-HHHHHHT-TTS-HHHHHHHHHHHHHHHHHTTTT-EE---S-SEEEE--SHHHHHHHHHHHHHHTTSSS---EEEGGGPPEE---S-HHHHHHHHHHHHHHHHHHHHT-S---HHHHHHHHHHHHHHHHHHHHHHSTT-B--SEEEES-SSSHHHHHHHHHHHHTT-EEEEE--S---TTSPP---SEEEESSHHHHHHHHHHSPPPSEEEE-----SPPB-------TT-PEEEEEE--SS--HHHHHHHHHHHHH-TTEEEEEEE--TTPPP-PPPTT-EEPSS---S--EEEE-S-THHHHHHHBT--EEE--TT-SS-TTTT-TTTTTSSEE--TTGGGS-GGGGS---HHHHHHHHHHTS--HHHHHHHHHHHHHHHHHHHT-SS--BTT----PPPP----PPP-PPPTTHHHHHHHHTTS-TTTHHHHHHHHTTS----TTHHHHHHHHS---------TTHHHHHHHHHHT-SSHHHHHHHHHHTTSS-HHHHHHHHHHHHHTT-THHHHHHHT-GGGTTSHHHHHHHHHHHHHHH-PPPSS-HHHHHHHHHHS---HHHHHHHHHHHHHHHHHTT-HHHHHHHHHH-SS--GGG--HHHHHHHHHHHHHTT-HHHHHHHHHHHHHHS-HHHHHHHHHHHHHTT-TT----HHHHHHHHHHHS-HHHHHHHHHHTHHHHHHHGGGEEESSTTT-HHHHHHHHHHHHHHHHTT--EEEEE--TGGGGGGGGG-SSS-HHHHHHHHHHHHSSPPPHHHHHHHHHHHHHHHHT-SEEEE--HHHHHHH--TT---GGGSHHHHHHHHHHHHHHT----SEEEETTTHHHHHSSHHHHHHHHHH-SEEEEEESB-GGGS-GGGTTSSEEEEEE-PPPGGGTT-TTB---SS-HHHHHHHHHHHHHHH--TTEEEEEE-TTTHHHHHHHHHHTT-EEEE-TTHHHHHTT-S-----

Foldseek 3Di:
DDDLDQPDLLPLLLDPLLLVLLLVLLVLQVLLVVVFVCLCVVCVVVADPVLQVQQDPPDDLVSNLVVLLVLLLVLLLVLQQKAFQADPFQEEEEDDDPLSVLLVVVVVVLLVPFPDDTGYDYSVPTDIDGDDDDPVSSVSSSVSNSVVSSVSSVPDPGDGSSSSVQSSLLSSLLVRLLVNQSDQPHFQHQEYEYQDCRGSNSSSNVSSCVSVVRAYEYRHSFADALSGAAAAGQEYEAQWPQSVVSNVVNHDHHHDYFHAHPDPDFFDQADDPPPPPAAFEEEEEEDLEWQQVLQLLLVVLLVLAPSHDYYEYEYDPNHDDDDHDPRHHYDPDDDPDAHAYAYEQGRCLLVCRRVNHAYEYDHSTPPGDPCRNCCCVLLQHHYCYSVNSNYPSVVVHDSDPVSVVSSQNGRNDDPVSNVVSSVVVNVVCNVSSVDDDTDGNRDDDDDDDDDDDDDDDDDDDDPVVVVVVVVVPDDPPVVVVVVVVVPPDDDPDPPPVVVVVVVPPPPDPDPDDPVLLVVLLVCLLPDPQNLVVVQVCCVVVVDDLLSNLSSLVVCVVLLRCSLVSCLVVLVSCVVVPLNSLLSQLVLCQQAVPDRPDDLLVSVVSLLVPPPDPRSNLSSLVSSLVVCLLVVPVVVVVVSQVRRDHDHLLNDDLLSLLLVLLSCLVVVVVVVNVVSLVSVCVVDALLSVLSSQLSCQLSQHPSHDQALVNSVVSCLVRAAPLANVVCVVQPVLLCVVCVVQAQAASLSRDPVSLVVVLCVLLCCLLVLFQAFAEFAALLLLLLQCPVVPLAHPVLNQSSCCQFFVGGDDPVLSNVLSVLLVVLVQPHQEYAAATSSNVSSPDDNPDNYLSPDSRSSSNSSRSNSSSPDDHNHRYYHSCSLCSNPLDVVSVLSSLLSAQEEEEEEQFDPVLADPSSPPSHHYDYQHAAGTPSNLPQPRGDHDPGHRSVCVVVSLVVLLVRAARSYEYEFADPSSSSSSSSSNSVRSYHYYDNHCSVVVSSVSSNDDSD

Organism: Sinorhizobium fredii (strain NBRC 101917 / NGR234) (NCBI:txid394)

pLDDT: mean 85.8, std 16.49, range [25.55, 98.75]